Protein AF-0000000078352228 (afdb_homodimer)

Solvent-accessible surface area (backbone atoms only — not comparable to full-atom values): 59252 Å² total; per-residue (Å²): 144,73,90,80,79,84,71,87,88,82,87,81,81,85,80,78,84,80,74,77,79,79,71,90,70,93,78,74,88,78,76,78,83,80,66,84,72,76,69,76,79,56,83,70,66,79,89,75,86,88,77,87,68,80,85,83,71,94,67,84,67,90,64,81,85,84,82,78,72,89,81,86,88,83,91,82,80,86,90,84,90,88,94,83,94,86,93,81,93,85,92,87,85,95,84,91,89,90,79,87,77,82,84,80,80,73,77,86,86,85,82,78,81,79,76,73,74,78,68,79,72,72,78,70,61,88,46,54,85,38,64,42,38,30,38,34,35,43,41,26,62,90,46,37,73,78,40,37,46,61,45,51,46,38,74,44,51,60,42,78,46,60,48,38,35,18,53,42,54,95,49,58,52,57,86,41,62,31,39,50,40,38,71,62,49,34,58,76,66,76,39,80,58,90,53,48,70,69,71,63,44,69,80,67,74,73,73,75,81,69,59,60,74,67,74,90,59,95,41,59,72,84,58,76,83,37,67,39,52,67,44,40,38,58,36,43,61,47,41,52,42,54,48,42,72,74,46,71,82,31,39,35,40,36,41,32,29,46,34,40,45,57,38,62,70,49,44,48,62,70,46,63,86,55,59,37,81,42,66,39,36,37,26,29,77,41,75,54,60,75,40,96,84,15,80,41,81,72,72,42,73,54,19,33,40,43,52,28,21,34,38,27,17,36,37,31,48,54,56,39,53,75,49,36,68,61,38,55,62,74,39,64,81,36,85,39,18,33,52,40,46,31,53,44,31,43,78,70,74,40,64,68,40,57,89,68,34,40,27,72,50,38,75,47,82,76,31,63,47,62,60,57,24,65,40,50,48,32,22,31,3,37,33,40,71,69,51,46,44,50,50,43,53,49,48,56,58,42,49,73,71,73,47,81,67,25,41,24,60,53,35,60,78,55,46,48,81,52,49,64,69,36,76,37,20,36,41,71,61,56,61,79,49,70,49,81,35,91,48,62,66,53,46,53,57,54,32,72,73,34,68,65,27,25,20,38,31,27,43,95,50,29,26,34,37,10,42,24,39,42,39,71,36,83,32,84,75,21,31,16,27,33,43,53,86,39,53,50,58,66,86,124,144,78,82,90,77,96,80,92,86,84,90,84,73,87,81,76,88,78,88,75,94,77,84,91,81,91,92,84,91,94,83,89,93,93,83,96,89,86,91,98,97,86,96,96,92,88,99,87,100,86,91,94,76,94,81,84,85,92,71,90,68,87,78,80,76,87,81,81,68,82,71,85,84,82,89,84,88,77,84,90,81,88,79,85,87,78,89,80,83,91,79,90,81,84,81,90,84,87,76,86,78,78,77,76,83,76,75,80,79,73,82,75,79,76,78,73,72,75,70,77,70,70,77,70,62,89,48,53,85,39,65,42,37,30,38,32,36,44,42,24,62,90,46,37,71,76,42,38,45,60,46,50,44,38,74,44,51,59,42,78,46,62,50,38,35,19,52,42,55,94,48,56,52,56,85,42,62,31,40,50,39,38,73,62,50,35,58,75,67,76,39,81,58,90,52,48,68,69,69,62,42,66,81,66,73,73,74,72,82,69,57,60,76,68,74,90,59,96,40,57,72,84,59,74,84,37,67,39,53,67,43,41,36,58,35,44,62,47,42,53,42,53,48,41,71,74,45,71,82,31,38,35,39,35,40,32,29,46,32,41,46,59,38,60,70,48,44,50,60,70,47,65,87,55,59,35,80,43,66,38,37,36,26,28,74,41,74,53,59,76,41,96,84,16,80,41,82,73,71,43,73,52,19,33,40,43,52,28,21,34,38,26,16,36,37,30,47,53,56,40,54,75,48,37,68,62,38,54,62,73,39,63,80,36,86,37,19,33,52,43,47,31,54,46,29,43,77,71,73,40,62,66,41,59,88,69,33,40,28,73,49,40,74,47,84,76,29,62,47,63,61,58,23,63,40,49,50,31,22,31,3,38,34,39,72,70,51,46,46,49,51,45,52,51,48,57,59,42,48,73,72,74,46,80,69,26,40,22,59,52,35,59,78,54,46,49,81,51,49,65,69,35,75,37,19,35,40,71,63,56,62,79,50,70,48,82,35,91,48,61,66,54,45,53,55,55,32,74,74,34,68,64,26,24,22,38,30,27,42,93,50,28,27,37,37,11,42,25,39,42,40,70,36,84,32,84,74,20,32,16,28,33,41,55,87,38,54,50,58,70,86,125

Organism: Batrachochytrium dendrobatidis (strain JEL423) (NCBI:txid403673)

Sequence (984 aa):
MAQLTLHPPASHAKTTNTYHLVIAALSSARYRAFFLIVICCTILLLVSLNNISGPTLATDFYDRNSQTPISDPSTHGYPPNRFGWKSKLPQSKAGGNSNLNDPSVQTNLDSLENDADMAGHSQSDPNSRFDKIAVVIKTGRDVALTRTPIQLLTFVEPIKNAIIIAEAGGVNVGRYDVVDVYTGLYKSLNESDPLEALLQAPKQATPAKNTKPAAQSDSVVPDQNSLGWKADAHKNLPGFRALYNKFPNAEWFVMLDDDTYMFFDNLLNMVSDLDPEKPYYIGARNMFIGCDGVKKWGDGPAFGHGGSGIVLSRAAIRTMVSNLDACIVRYKTCWAGDVRTALCLRDQNILLKDPKGFHISPPNDAFWFPKETCLRPITFHHLLVNQIQKLSDMERRVKQTGQPVRMSDVFQDWGSDIPETILDTDMAGDDFTNFDADSPSDCISRCKEISTCVAYTFASQKCWLKKGIPIRKPRAGFISGVISHNYQCRMQMAQLTLHPPASHAKTTNTYHLVIAALSSARYRAFFLIVICCTILLLVSLNNISGPTLATDFYDRNSQTPISDPSTHGYPPNRFGWKSKLPQSKAGGNSNLNDPSVQTNLDSLENDADMAGHSQSDPNSRFDKIAVVIKTGRDVALTRTPIQLLTFVEPIKNAIIIAEAGGVNVGRYDVVDVYTGLYKSLNESDPLEALLQAPKQATPAKNTKPAAQSDSVVPDQNSLGWKADAHKNLPGFRALYNKFPNAEWFVMLDDDTYMFFDNLLNMVSDLDPEKPYYIGARNMFIGCDGVKKWGDGPAFGHGGSGIVLSRAAIRTMVSNLDACIVRYKTCWAGDVRTALCLRDQNILLKDPKGFHISPPNDAFWFPKETCLRPITFHHLLVNQIQKLSDMERRVKQTGQPVRMSDVFQDWGSDIPETILDTDMAGDDFTNFDADSPSDCISRCKEISTCVAYTFASQKCWLKKGIPIRKPRAGFISGVISHNYQCRMQ

pLDDT: mean 73.27, std 34.24, range [13.42, 98.94]

Nearest PDB structures (foldseek):
  6wmo-assembly1_B  TM=6.261E-01  e=1.000E-08  Homo sapiens
  8tic-assembly1_A  TM=6.268E-01  e=8.332E-09  Homo sapiens
  7qot-assembly2_B  TM=8.803E-01  e=2.331E-04  Homo sapiens
  6o1g-assembly1_A  TM=8.937E-01  e=6.181E-04  Homo sapiens
  1hky-assembly1_A  TM=7.034E-01  e=1.742E-03  Eimeria tenella

Foldseek 3Di:
DDDDDDDDDDDDDPPDDCCVDDDDDDDDDPDDPPPPPDDPVDDVDDDPDDDDDDDDDDPDDPDDDDDPDDDDDDDDDDDDYDDDDDDDDDYDDDDDDDDDDDDDPPVDDDDPPPPVPPPVPPVPDPLVLQAQEAEEEEEEPVCCQPQQQLVCVFPCVSHPRYAYEFCDFDDAHVVHGHHNQNVCLQVVLVHDRPCVVVVPPPPPPDPPPPPPPPDPDQFADDDCPDPRNQCQLLCQLSVLVVSCVSPVRHFKYKYEYSFKAFDVVVVCVVCVPPGLLDWAKEADWDWDADFPPRHDTPPDATFHDRNLMIMIGSNQSVQLSVCSSVLCVRGVPPRHNRVSVQVSSVVVVHGYDYPDQRAAAQLALQDWQDLQLQAQHGMHGRHDSVSSVQVSVLQVVVVVVVDGDTSLSVCVSHPLPWFQKDAQKDFDDQFPDKDFADDSVVLSVVQVVDLQFFKWKDAPRMITTHNIGGRIDGHHRMMMTTNSVSSHDDPD/DDDDDDDDDDDDDDDDDDDDDDYDDDDDDDDDDDDDDDDDDDDYDDDDDDDDDDDDDDDDDPDDDDDDDPDDDDDDDDDDDDDDDDDDDDDDDDDDDDDPDPDDPPPDPPDPPPPPPVPVPPVPDPLVLQAQEAEEEEEEPVCCQPQQQLVCVFPCVSHPRYAYEFCDFDDAHVVHGHHNQNVCLQVVLVHDRPCVVVVPPPPPPDPPPPPPPPDPDQFADDDCPDPRNQCQLLCQLSRLVVSCVSPVRHFKYKYEYSFKAFDVVVVCVVCVPPGLLDWAKEADWDWDADFPPRHDTPPDATWHDRNLMIMIGSNQSVQLSVCRSVLCVRGVPPRHNRVSVQVSSVVVVHGYDYPDQRAAAQLALQDKQDLQLQAQHGMHGRHDSVSSVQVSVLQVVVVVVVDGDTSLSVCVSHPLPWFQKDAQKDFDDQFPDKDFADDSVVQSVVQVVDLQFFKWKDAPRMITTHNIGGRIDGHHRMMMTTNSVSSHDDPD

Radius of gyration: 44.5 Å; Cα contacts (8 Å, |Δi|>4): 1568; chains: 2; bounding box: 189×116×134 Å

Structure (mmCIF, N/CA/C/O backbone):
data_AF-0000000078352228-model_v1
#
loop_
_entity.id
_entity.type
_entity.pdbx_description
1 polymer 'N-acetylgalactosaminide beta-1,3-galactosyltransferase'
#
loop_
_atom_site.group_PDB
_atom_site.id
_atom_site.type_symbol
_atom_site.label_atom_id
_atom_site.label_alt_id
_atom_site.label_comp_id
_atom_site.label_asym_id
_atom_site.label_entity_id
_atom_site.label_seq_id
_atom_site.pdbx_PDB_ins_code
_atom_site.Cartn_x
_atom_site.Cartn_y
_atom_site.Cartn_z
_atom_site.occupancy
_atom_site.B_iso_or_equiv
_atom_site.auth_seq_id
_atom_site.auth_comp_id
_atom_site.auth_asym_id
_atom_site.auth_atom_id
_atom_site.pdbx_PDB_model_num
ATOM 1 N N . MET A 1 1 ? -101.25 31.516 -5.898 1 15.84 1 MET A N 1
ATOM 2 C CA . MET A 1 1 ? -101.688 30.516 -4.91 1 15.84 1 MET A CA 1
ATOM 3 C C . MET A 1 1 ? -100.562 29.578 -4.574 1 15.84 1 MET A C 1
ATOM 5 O O . MET A 1 1 ? -99.562 29.531 -5.289 1 15.84 1 MET A O 1
ATOM 9 N N . ALA A 1 2 ? -100.75 28.359 -3.768 1 15.38 2 ALA A N 1
ATOM 10 C CA . ALA A 1 2 ? -100.875 27.656 -2.486 1 15.38 2 ALA A CA 1
ATOM 11 C C . ALA A 1 2 ? -100.125 26.328 -2.521 1 15.38 2 ALA A C 1
ATOM 13 O O . ALA A 1 2 ? -99.812 25.75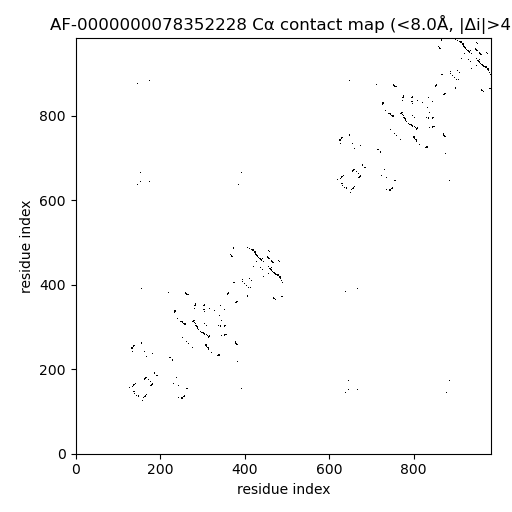 -1.474 1 15.38 2 ALA A O 1
ATOM 14 N N . GLN A 1 3 ? -99.875 25.938 -3.637 1 17.94 3 GLN A N 1
ATOM 15 C CA . GLN A 1 3 ? -100.125 24.516 -3.482 1 17.94 3 GLN A CA 1
ATOM 16 C C . GLN A 1 3 ? -99.062 23.891 -2.531 1 17.94 3 GLN A C 1
ATOM 18 O O . GLN A 1 3 ? -97.875 24.266 -2.551 1 17.94 3 GLN A O 1
ATOM 23 N N . LEU A 1 4 ? -99.438 23.016 -1.727 1 18.08 4 LEU A N 1
ATOM 24 C CA . LEU A 1 4 ? -99.5 22.297 -0.461 1 18.08 4 LEU A CA 1
ATOM 25 C C . LEU A 1 4 ? -98.375 21.25 -0.378 1 18.08 4 LEU A C 1
ATOM 27 O O . LEU A 1 4 ? -98.062 20.609 -1.381 1 18.08 4 LEU A O 1
ATOM 31 N N . THR A 1 5 ? -97.688 21.094 0.777 1 19.09 5 THR A N 1
ATOM 32 C CA . THR A 1 5 ? -96.562 20.641 1.662 1 19.09 5 THR A CA 1
ATOM 33 C C . THR A 1 5 ? -96.75 19.156 2.002 1 19.09 5 THR A C 1
ATOM 35 O O . THR A 1 5 ? -96.125 18.656 2.938 1 19.09 5 THR A O 1
ATOM 38 N N . LEU A 1 6 ? -97.25 18.547 1.123 1 17.47 6 LEU A N 1
ATOM 39 C CA . LEU A 1 6 ? -97.75 17.281 1.658 1 17.47 6 LEU A CA 1
ATOM 40 C C . LEU A 1 6 ? -96.625 16.5 2.344 1 17.47 6 LEU A C 1
ATOM 42 O O . LEU A 1 6 ? -95.5 16.516 1.876 1 17.47 6 LEU A O 1
ATOM 46 N N . HIS A 1 7 ? -96.688 15.719 3.539 1 16.86 7 HIS A N 1
ATOM 47 C CA . HIS A 1 7 ? -96.375 15.391 4.93 1 16.86 7 HIS A CA 1
ATOM 48 C C . HIS A 1 7 ? -95.75 14.016 5.051 1 16.86 7 HIS A C 1
ATOM 50 O O . HIS A 1 7 ? -95.188 13.68 6.094 1 16.86 7 HIS A O 1
ATOM 56 N N . PRO A 1 8 ? -95.75 13.086 4.207 1 19.64 8 PRO A N 1
ATOM 57 C CA . PRO A 1 8 ? -96.188 11.867 4.887 1 19.64 8 PRO A CA 1
ATOM 58 C C . PRO A 1 8 ? -95.125 11.305 5.844 1 19.64 8 PRO A C 1
ATOM 60 O O . PRO A 1 8 ? -93.938 11.609 5.715 1 19.64 8 PRO A O 1
ATOM 63 N N . PRO A 1 9 ? -95.312 10.336 6.836 1 18.19 9 PRO A N 1
ATOM 64 C CA . PRO A 1 9 ? -95.25 9.938 8.242 1 18.19 9 PRO A CA 1
ATOM 65 C C . PRO A 1 9 ? -94 9.172 8.586 1 18.19 9 PRO A C 1
ATOM 67 O O . PRO A 1 9 ? -93.188 8.875 7.691 1 18.19 9 PRO A O 1
ATOM 70 N N . ALA A 1 10 ? -94 7.875 9.234 1 16.91 10 ALA A N 1
ATOM 71 C CA . ALA A 1 10 ? -93.875 7.246 10.539 1 16.91 10 ALA A CA 1
ATOM 72 C C . ALA A 1 10 ? -92.688 6.27 10.555 1 16.91 10 ALA A C 1
ATOM 74 O O . ALA A 1 10 ? -92.312 5.746 11.609 1 16.91 10 ALA A O 1
ATOM 75 N N . SER A 1 11 ? -92.062 5.809 9.547 1 16.61 11 SER A N 1
ATOM 76 C CA . SER A 1 11 ? -91.688 4.41 9.523 1 16.61 11 SER A CA 1
ATOM 77 C C . SER A 1 11 ? -90.5 4.18 10.445 1 16.61 11 SER A C 1
ATOM 79 O O . SER A 1 11 ? -89.562 5.031 10.547 1 16.61 11 SER A O 1
ATOM 81 N N . HIS A 1 12 ? -90.25 3.068 11.117 1 18.12 12 HIS A N 1
ATOM 82 C CA . HIS A 1 12 ? -89.938 2.332 12.336 1 18.12 12 HIS A CA 1
ATOM 83 C C . HIS A 1 12 ? -88.438 2.01 12.398 1 18.12 12 HIS A C 1
ATOM 85 O O . HIS A 1 12 ? -87.75 1.928 11.367 1 18.12 12 HIS A O 1
ATOM 91 N N . ALA A 1 13 ? -87.688 1.823 13.562 1 17.05 13 ALA A N 1
ATOM 92 C CA . ALA A 1 13 ? -86.562 2.004 14.422 1 17.05 13 ALA A CA 1
ATOM 93 C C . ALA A 1 13 ? -85.562 0.815 14.32 1 17.05 13 ALA A C 1
ATOM 95 O O . ALA A 1 13 ? -85.812 -0.24 14.906 1 17.05 13 ALA A O 1
ATOM 96 N N . LYS A 1 14 ? -85.25 0.282 13.273 1 17.45 14 LYS A N 1
ATOM 97 C CA . LYS A 1 14 ? -84.562 -1.027 13.227 1 17.45 14 LYS A CA 1
ATOM 98 C C . LYS A 1 14 ? -83.188 -0.982 13.875 1 17.45 14 LYS A C 1
ATOM 100 O O . LYS A 1 14 ? -82.188 -0.948 13.18 1 17.45 14 LYS A O 1
ATOM 105 N N . THR A 1 15 ? -82.875 -0.214 14.969 1 17.16 15 THR A N 1
ATOM 106 C CA . THR A 1 15 ? -81.812 0.065 15.891 1 17.16 15 THR A CA 1
ATOM 107 C C . THR A 1 15 ? -81.375 -1.213 16.594 1 17.16 15 THR A C 1
ATOM 109 O O . THR A 1 15 ? -81.938 -1.659 17.547 1 17.16 15 THR A O 1
ATOM 112 N N . THR A 1 16 ? -80.875 -2.193 15.914 1 18.7 16 THR A N 1
ATOM 113 C CA . THR A 1 16 ? -80.375 -3.527 16.25 1 18.7 16 THR A CA 1
ATOM 114 C C . THR A 1 16 ? -79.25 -3.449 17.266 1 18.7 16 THR A C 1
ATOM 116 O O . THR A 1 16 ? -78.438 -2.518 17.234 1 18.7 16 THR A O 1
ATOM 119 N N . ASN A 1 17 ? -79.188 -4.371 18.203 1 16.89 17 ASN A N 1
ATOM 120 C CA . ASN A 1 17 ? -78.75 -4.801 19.516 1 16.89 17 ASN A CA 1
ATOM 121 C C . ASN A 1 17 ? -77.25 -5.223 19.5 1 16.89 17 ASN A C 1
ATOM 123 O O . ASN A 1 17 ? -76.875 -6.188 18.812 1 16.89 17 ASN A O 1
ATOM 127 N N . THR A 1 18 ? -76.25 -4.363 19.562 1 18.31 18 THR A N 1
ATOM 128 C CA . THR A 1 18 ? -74.875 -4.34 19.969 1 18.31 18 THR A CA 1
ATOM 129 C C . THR A 1 18 ? -74.625 -5.082 21.281 1 18.31 18 THR A C 1
ATOM 131 O O . THR A 1 18 ? -74.938 -4.539 22.359 1 18.31 18 THR A O 1
ATOM 134 N N . TYR A 1 19 ? -75.062 -6.293 21.328 1 16.89 19 TYR A N 1
ATOM 135 C CA . TYR A 1 19 ? -74.688 -7.043 22.531 1 16.89 19 TYR A CA 1
ATOM 136 C C . TYR A 1 19 ? -73.188 -7.113 22.719 1 16.89 19 TYR A C 1
ATOM 138 O O . TYR A 1 19 ? -72.5 -7.871 22.031 1 16.89 19 TYR A O 1
ATOM 146 N N . HIS A 1 20 ? -72.438 -6.039 22.484 1 18.97 20 HIS A N 1
ATOM 147 C CA . HIS A 1 20 ? -71 -6.055 22.797 1 18.97 20 HIS A CA 1
ATOM 148 C C . HIS A 1 20 ? -70.75 -6.637 24.188 1 18.97 20 HIS A C 1
ATOM 150 O O . HIS A 1 20 ? -71.062 -5.984 25.203 1 18.97 20 HIS A O 1
ATOM 156 N N . LEU A 1 21 ? -71 -7.742 24.281 1 16.19 21 LEU A N 1
ATOM 157 C CA . LEU A 1 21 ? -70.875 -8.68 25.391 1 16.19 21 LEU A CA 1
ATOM 158 C C . LEU A 1 21 ? -69.562 -8.461 26.109 1 16.19 21 LEU A C 1
ATOM 160 O O . LEU A 1 21 ? -68.5 -8.328 25.469 1 16.19 21 LEU A O 1
ATOM 164 N N . VAL A 1 22 ? -69.562 -8.141 27.422 1 17.2 22 VAL A N 1
ATOM 165 C CA . VAL A 1 22 ? -68.938 -7.938 28.719 1 17.2 22 VAL A CA 1
ATOM 166 C C . VAL A 1 22 ? -67.75 -8.898 28.859 1 17.2 22 VAL A C 1
ATOM 168 O O . VAL A 1 22 ? -66.625 -8.477 29.125 1 17.2 22 VAL A O 1
ATOM 171 N N . ILE A 1 23 ? -68 -9.945 29.578 1 15.53 23 ILE A N 1
ATOM 172 C CA . ILE A 1 23 ? -67.5 -10.234 30.922 1 15.53 23 ILE A CA 1
ATOM 173 C C . ILE A 1 23 ? -66.25 -11.062 30.812 1 15.53 23 ILE A C 1
ATOM 175 O O . ILE A 1 23 ? -65.375 -10.992 31.688 1 15.53 23 ILE A O 1
ATOM 179 N N . ALA A 1 24 ? -66.062 -11.891 29.781 1 16.27 24 ALA A N 1
ATOM 180 C CA . ALA A 1 24 ? -65.812 -13.172 30.453 1 16.27 24 ALA A CA 1
ATOM 181 C C . ALA A 1 24 ? -64.5 -13.148 31.234 1 16.27 24 ALA A C 1
ATOM 183 O O . ALA A 1 24 ? -63.5 -12.594 30.766 1 16.27 24 ALA A O 1
ATOM 184 N N . ALA A 1 25 ? -64.438 -13.742 32.406 1 16.45 25 ALA A N 1
ATOM 185 C CA . ALA A 1 25 ? -64 -14.062 33.75 1 16.45 25 ALA A CA 1
ATOM 186 C C . ALA A 1 25 ? -62.625 -14.727 33.719 1 16.45 25 ALA A C 1
ATOM 188 O O . ALA A 1 25 ? -61.781 -14.492 34.594 1 16.45 25 ALA A O 1
ATOM 189 N N . LEU A 1 26 ? -62.531 -15.844 32.938 1 18.03 26 LEU A N 1
ATOM 190 C CA . LEU A 1 26 ? -62.125 -16.953 33.781 1 18.03 26 LEU A CA 1
ATOM 191 C C . LEU A 1 26 ? -60.688 -16.75 34.312 1 18.03 26 LEU A C 1
ATOM 193 O O . LEU A 1 26 ? -59.875 -16.109 33.625 1 18.03 26 LEU A O 1
ATOM 197 N N . SER A 1 27 ? -60.344 -17.172 35.469 1 16.23 27 SER A N 1
ATOM 198 C CA . SER A 1 27 ? -59.75 -17.438 36.781 1 16.23 27 SER A CA 1
ATOM 199 C C . SER A 1 27 ? -58.312 -17.984 36.625 1 16.23 27 SER A C 1
ATOM 201 O O . SER A 1 27 ? -57.375 -17.469 37.219 1 16.23 27 SER A O 1
ATOM 203 N N . SER A 1 28 ? -58.219 -19.25 36.531 1 16.23 28 SER A N 1
ATOM 204 C CA . SER A 1 28 ? -57.562 -20.094 37.531 1 16.23 28 SER A CA 1
ATOM 205 C C . SER A 1 28 ? -56.062 -20.156 37.312 1 16.23 28 SER A C 1
ATOM 207 O O . SER A 1 28 ? -55.281 -19.938 38.219 1 16.23 28 SER A O 1
ATOM 209 N N . ALA A 1 29 ? -55.562 -20.953 36.344 1 17.22 29 ALA A N 1
ATOM 210 C CA . ALA A 1 29 ? -54.688 -22.062 36.75 1 17.22 29 ALA A CA 1
ATOM 211 C C . ALA A 1 29 ? -53.25 -21.641 36.844 1 17.22 29 ALA A C 1
ATOM 213 O O . ALA A 1 29 ? -52.688 -21.062 35.906 1 17.22 29 ALA A O 1
ATOM 214 N N . ARG A 1 30 ? -52.656 -21.234 38.031 1 18.92 30 ARG A N 1
ATOM 215 C CA . ARG A 1 30 ? -51.5 -21.234 38.938 1 18.92 30 ARG A CA 1
ATOM 216 C C . ARG A 1 30 ? -50.5 -22.281 38.531 1 18.92 30 ARG A C 1
ATOM 218 O O . ARG A 1 30 ? -50.438 -23.359 39.125 1 18.92 30 ARG A O 1
ATOM 225 N N . TYR A 1 31 ? -50.469 -22.594 37.281 1 17.95 31 TYR A N 1
ATOM 226 C CA . TYR A 1 31 ? -49.781 -23.844 36.969 1 17.95 31 TYR A CA 1
ATOM 227 C C . TYR A 1 31 ? -48.375 -23.844 37.594 1 17.95 31 TYR A C 1
ATOM 229 O O . TYR A 1 31 ? -47.719 -22.812 37.625 1 17.95 31 TYR A O 1
ATOM 237 N N . ARG A 1 32 ? -47.969 -25 38.188 1 17.48 32 ARG A N 1
ATOM 238 C CA . ARG A 1 32 ? -47.062 -25.781 39 1 17.48 32 ARG A CA 1
ATOM 239 C C . ARG A 1 32 ? -45.625 -25.625 38.562 1 17.48 32 ARG A C 1
ATOM 241 O O . ARG A 1 32 ? -45.344 -25.391 37.375 1 17.48 32 ARG A O 1
ATOM 248 N N . ALA A 1 33 ? -44.656 -25.188 39.469 1 19.22 33 ALA A N 1
ATOM 249 C CA . ALA A 1 33 ? -43.312 -25.25 40.031 1 19.22 33 ALA A CA 1
ATOM 250 C C . ALA A 1 33 ? -42.594 -26.547 39.625 1 19.22 33 ALA A C 1
ATOM 252 O O . ALA A 1 33 ? -42.875 -27.609 40.188 1 19.22 33 ALA A O 1
ATOM 253 N N . PHE A 1 34 ? -42.562 -26.766 38.312 1 18.56 34 PHE A N 1
ATOM 254 C CA . PHE A 1 34 ? -42.094 -28.047 37.781 1 18.56 34 PHE A CA 1
ATOM 255 C C . PHE A 1 34 ? -40.719 -28.375 38.344 1 18.56 34 PHE A C 1
ATOM 257 O O . PHE A 1 34 ? -39.719 -27.703 38.031 1 18.56 34 PHE A O 1
ATOM 264 N N . PHE A 1 35 ? -40.562 -28.844 39.625 1 18.45 35 PHE A N 1
ATOM 265 C CA . PHE A 1 35 ? -39.5 -29.422 40.438 1 18.45 35 PHE A CA 1
ATOM 266 C C . PHE A 1 35 ? -38.75 -30.5 39.625 1 18.45 35 PHE A C 1
ATOM 268 O O . PHE A 1 35 ? -37.75 -31.047 40.125 1 18.45 35 PHE A O 1
ATOM 275 N N . LEU A 1 36 ? -39.312 -30.984 38.531 1 17.7 36 LEU A N 1
ATOM 276 C CA . LEU A 1 36 ? -38.875 -32.375 38.438 1 17.7 36 LEU A CA 1
ATOM 277 C C . LEU A 1 36 ? -37.344 -32.469 38.531 1 17.7 36 LEU A C 1
ATOM 279 O O . LEU A 1 36 ? -36.656 -31.766 37.781 1 17.7 36 LEU A O 1
ATOM 283 N N . ILE A 1 37 ? -36.719 -33.062 39.625 1 19.19 37 ILE A N 1
ATOM 284 C CA . ILE A 1 37 ? -35.562 -33.719 40.25 1 19.19 37 ILE A CA 1
ATOM 285 C C . ILE A 1 37 ? -34.906 -34.656 39.25 1 19.19 37 ILE A C 1
ATOM 287 O O . ILE A 1 37 ? -33.812 -35.156 39.5 1 19.19 37 ILE A O 1
ATOM 291 N N . VAL A 1 38 ? -35.531 -34.906 38.062 1 17.73 38 VAL A N 1
ATOM 292 C CA . VAL A 1 38 ? -35.25 -36.312 37.75 1 17.73 38 VAL A CA 1
ATOM 293 C C . VAL A 1 38 ? -33.75 -36.562 37.875 1 17.73 38 VAL A C 1
ATOM 295 O O . VAL A 1 38 ? -32.938 -35.688 37.625 1 17.73 38 VAL A O 1
ATOM 298 N N . ILE A 1 39 ? -33.406 -37.844 38.062 1 18.23 39 ILE A N 1
ATOM 299 C CA . ILE A 1 39 ? -32.438 -38.875 38.406 1 18.23 39 ILE A CA 1
ATOM 300 C C . ILE A 1 39 ? -31.312 -38.875 37.375 1 18.23 39 ILE A C 1
ATOM 302 O O . ILE A 1 39 ? -30.156 -39.188 37.688 1 18.23 39 ILE A O 1
ATOM 306 N N . CYS A 1 40 ? -31.5 -38.312 36.156 1 17.25 40 CYS A N 1
ATOM 307 C CA . CYS A 1 40 ? -31.078 -39.344 35.219 1 17.25 40 CYS A CA 1
ATOM 308 C C . CYS A 1 40 ? -29.578 -39.562 35.281 1 17.25 40 CYS A C 1
ATOM 310 O O . CYS A 1 40 ? -28.969 -40.062 34.344 1 17.25 40 CYS A O 1
ATOM 312 N N . CYS A 1 41 ? -28.844 -38.75 36.031 1 18.7 41 CYS A N 1
ATOM 313 C CA . CYS A 1 41 ? -27.438 -39.094 35.812 1 18.7 41 CYS A CA 1
ATOM 314 C C . CYS A 1 41 ? -27.203 -40.562 36.156 1 18.7 41 CYS A C 1
ATOM 316 O O . CYS A 1 41 ? -26.125 -40.938 36.625 1 18.7 41 CYS A O 1
ATOM 318 N N . THR A 1 42 ? -28.188 -41.375 36.281 1 16.28 42 THR A N 1
ATOM 319 C CA . THR A 1 42 ? -27.844 -42.688 36.812 1 16.28 42 THR A CA 1
ATOM 320 C C . THR A 1 42 ? -26.578 -43.25 36.156 1 16.28 42 THR A C 1
ATOM 322 O O . THR A 1 42 ? -25.688 -43.75 36.812 1 16.28 42 THR A O 1
ATOM 325 N N . ILE A 1 43 ? -26.609 -43.812 34.875 1 17.17 43 ILE A N 1
ATOM 326 C CA . ILE A 1 43 ? -26.25 -45.25 34.812 1 17.17 43 ILE A CA 1
ATOM 327 C C . ILE A 1 43 ? -24.734 -45.375 34.875 1 17.17 43 ILE A C 1
ATOM 329 O O . ILE A 1 43 ? -24.031 -45.125 33.875 1 17.17 43 ILE A O 1
ATOM 333 N N . LEU A 1 44 ? -23.812 -44.719 35.562 1 17.2 44 LEU A N 1
ATOM 334 C CA . LEU A 1 44 ? -22.641 -45.562 35.781 1 17.2 44 LEU A CA 1
ATOM 335 C C . LEU A 1 44 ? -23.047 -46.906 36.344 1 17.2 44 LEU A C 1
ATOM 337 O O . LEU A 1 44 ? -22.188 -47.688 36.781 1 17.2 44 LEU A O 1
ATOM 341 N N . LEU A 1 45 ? -24.188 -47.219 36.875 1 15.48 45 LEU A N 1
ATOM 342 C CA . LEU A 1 45 ? -23.797 -48.469 37.469 1 15.48 45 LEU A CA 1
ATOM 343 C C . LEU A 1 45 ? -23.281 -49.469 36.438 1 15.48 45 LEU A C 1
ATOM 345 O O . LEU A 1 45 ? -22.266 -50.125 36.656 1 15.48 45 LEU A O 1
ATOM 349 N N . LEU A 1 46 ? -24.188 -50.125 35.656 1 15.42 46 LEU A N 1
ATOM 350 C CA . LEU A 1 46 ? -24.141 -51.562 35.875 1 15.42 46 LEU A CA 1
ATOM 351 C C . LEU A 1 46 ? -22.938 -52.188 35.188 1 15.42 46 LEU A C 1
ATOM 353 O O . LEU A 1 46 ? -22.172 -52.906 35.781 1 15.42 46 LEU A O 1
ATOM 357 N N . VAL A 1 47 ? -23.25 -52.781 33.875 1 16.5 47 VAL A N 1
ATOM 358 C CA . VAL A 1 47 ? -23.094 -54.219 33.594 1 16.5 47 VAL A CA 1
ATOM 359 C C . VAL A 1 47 ? -21.641 -54.5 33.25 1 16.5 47 VAL A C 1
ATOM 361 O O . VAL A 1 47 ? -20.953 -53.688 32.656 1 16.5 47 VAL A O 1
ATOM 364 N N . SER A 1 48 ? -21.078 -55.844 33.656 1 16.08 48 SER A N 1
ATOM 365 C CA . SER A 1 48 ? -20.438 -57.156 33.562 1 16.08 48 SER A CA 1
ATOM 366 C C . SER A 1 48 ? -20.484 -57.688 32.156 1 16.08 48 SER A C 1
ATOM 368 O O . SER A 1 48 ? -20.125 -58.844 31.922 1 16.08 48 SER A O 1
ATOM 370 N N . LEU A 1 49 ? -21.391 -57.25 31.203 1 16.42 49 LEU A N 1
ATOM 371 C CA . LEU A 1 49 ? -21.594 -58.5 30.438 1 16.42 49 LEU A CA 1
ATOM 372 C C . LEU A 1 49 ? -20.266 -59.094 29.969 1 16.42 49 LEU A C 1
ATOM 374 O O . LEU A 1 49 ? -19.297 -58.344 29.75 1 16.42 49 LEU A O 1
ATOM 378 N N . ASN A 1 50 ? -20.234 -60.531 29.734 1 16.59 50 ASN A N 1
ATOM 379 C CA . ASN A 1 50 ? -19.75 -61.844 29.328 1 16.59 50 ASN A CA 1
ATOM 380 C C . ASN A 1 50 ? -19.078 -61.781 27.969 1 16.59 50 ASN A C 1
ATOM 382 O O . ASN A 1 50 ? -19.219 -60.812 27.234 1 16.59 50 ASN A O 1
ATOM 386 N N . ASN A 1 51 ? -19.281 -62.938 27.219 1 16.11 51 ASN A N 1
ATOM 387 C CA . ASN A 1 51 ? -18.703 -64.125 26.625 1 16.11 51 ASN A CA 1
ATOM 388 C C . ASN A 1 51 ? -18.578 -64 25.109 1 16.11 51 ASN A C 1
ATOM 390 O O . ASN A 1 51 ? -17.734 -64.688 24.5 1 16.11 51 ASN A O 1
ATOM 394 N N . ILE A 1 52 ? -19.734 -63.781 24.375 1 17.2 52 ILE A N 1
ATOM 395 C CA . ILE A 1 52 ? -19.922 -64.875 23.453 1 17.2 52 ILE A CA 1
ATOM 396 C C . ILE A 1 52 ? -18.953 -64.75 22.281 1 17.2 52 ILE A C 1
ATOM 398 O O . ILE A 1 52 ? -18.609 -63.656 21.844 1 17.2 52 ILE A O 1
ATOM 402 N N . SER A 1 53 ? -18.891 -65.875 21.516 1 15.43 53 SER A N 1
ATOM 403 C CA . SER A 1 53 ? -18.141 -66.812 20.75 1 15.43 53 SER A CA 1
ATOM 404 C C . SER A 1 53 ? -18.016 -66.438 19.297 1 15.43 53 SER A C 1
ATOM 406 O O . SER A 1 53 ? -17.281 -67.062 18.516 1 15.43 53 SER A O 1
ATOM 408 N N . GLY A 1 54 ? -18.984 -65.562 18.656 1 16.72 54 GLY A N 1
ATOM 409 C CA . GLY A 1 54 ? -19.188 -66.438 17.469 1 16.72 54 GLY A CA 1
ATOM 410 C C . GLY A 1 54 ? -17.906 -66.625 16.688 1 16.72 54 GLY A C 1
ATOM 411 O O . GLY A 1 54 ? -16.922 -65.938 16.875 1 16.72 54 GLY A O 1
ATOM 412 N N . PRO A 1 55 ? -18.047 -67.375 15.602 1 17.06 55 PRO A N 1
ATOM 413 C CA . PRO A 1 55 ? -17.203 -68.375 15 1 17.06 55 PRO A CA 1
ATOM 414 C C . PRO A 1 55 ? -15.891 -67.812 14.461 1 17.06 55 PRO A C 1
ATOM 416 O O . PRO A 1 55 ? -15.727 -66.625 14.367 1 17.06 55 PRO A O 1
ATOM 419 N N . THR A 1 56 ? -15.297 -68.625 13.625 1 15.59 56 THR A N 1
ATOM 420 C CA . THR A 1 56 ? -14.086 -69.438 13.359 1 15.59 56 THR A CA 1
ATOM 421 C C . THR A 1 56 ? -13.102 -68.562 12.523 1 15.59 56 THR A C 1
ATOM 423 O O . THR A 1 56 ? -11.906 -68.562 12.836 1 15.59 56 THR A O 1
ATOM 426 N N . LEU A 1 57 ? -13.523 -68.188 11.219 1 15.51 57 LEU A N 1
ATOM 427 C CA . LEU A 1 57 ? -12.844 -68.938 10.211 1 15.51 57 LEU A CA 1
ATOM 428 C C . LEU A 1 57 ? -11.453 -68.375 9.914 1 15.51 57 LEU A C 1
ATOM 430 O O . LEU A 1 57 ? -10.461 -69.125 9.953 1 15.51 57 LEU A O 1
ATOM 434 N N . ALA A 1 58 ? -11.18 -67.875 8.516 1 15.96 58 ALA A N 1
ATOM 435 C CA . ALA A 1 58 ? -10.047 -68.5 7.855 1 15.96 58 ALA A CA 1
ATOM 436 C C . ALA A 1 58 ? -8.727 -67.875 8.281 1 15.96 58 ALA A C 1
ATOM 438 O O . ALA A 1 58 ? -8.625 -66.625 8.352 1 15.96 58 ALA A O 1
ATOM 439 N N . THR A 1 59 ? -7.879 -68.625 9.039 1 15.16 59 THR A N 1
ATOM 440 C CA . THR A 1 59 ? -6.582 -68.875 9.641 1 15.16 59 THR A CA 1
ATOM 441 C C . THR A 1 59 ? -5.449 -68.562 8.688 1 15.16 59 THR A C 1
ATOM 443 O O . THR A 1 59 ? -4.277 -68.812 8.977 1 15.16 59 THR A O 1
ATOM 446 N N . ASP A 1 60 ? -5.641 -67.875 7.461 1 15.42 60 ASP A N 1
ATOM 447 C CA . ASP A 1 60 ? -4.531 -68.5 6.75 1 15.42 60 ASP A CA 1
ATOM 448 C C . ASP A 1 60 ? -3.205 -68.25 7.457 1 15.42 60 ASP A C 1
ATOM 450 O O . ASP A 1 60 ? -3.061 -67.25 8.156 1 15.42 60 ASP A O 1
ATOM 454 N N . PHE A 1 61 ? -2.146 -69.125 7.258 1 14.89 61 PHE A N 1
ATOM 455 C CA . PHE A 1 61 ? -0.962 -69.75 7.793 1 14.89 61 PHE A CA 1
ATOM 456 C C . PHE A 1 61 ? 0.246 -68.812 7.738 1 14.89 61 PHE A C 1
ATOM 458 O O . PHE A 1 61 ? 1.108 -68.875 8.617 1 14.89 61 PHE A O 1
ATOM 465 N N . TYR A 1 62 ? 0.464 -67.688 6.805 1 15.73 62 TYR A N 1
ATOM 466 C CA . TYR A 1 62 ? 1.776 -68.125 6.309 1 15.73 62 TYR A CA 1
ATOM 467 C C . TYR A 1 62 ? 2.844 -67.938 7.379 1 15.73 62 TYR A C 1
ATOM 469 O O . TYR A 1 62 ? 2.943 -66.875 7.988 1 15.73 62 TYR A O 1
ATOM 477 N N . ASP A 1 63 ? 3.414 -69 7.867 1 14.59 63 ASP A N 1
ATOM 478 C CA . ASP A 1 63 ? 4.441 -69.5 8.773 1 14.59 63 ASP A CA 1
ATOM 479 C C . ASP A 1 63 ? 5.812 -68.938 8.422 1 14.59 63 ASP A C 1
ATOM 481 O O . ASP A 1 63 ? 6.82 -69.312 9.016 1 14.59 63 ASP A O 1
ATOM 485 N N . ARG A 1 64 ? 6.086 -68.125 7.371 1 15.38 64 ARG A N 1
ATOM 486 C CA . ARG A 1 64 ? 7.352 -68.75 6.965 1 15.38 64 ARG A CA 1
ATOM 487 C C . ARG A 1 64 ? 8.367 -68.688 8.102 1 15.38 64 ARG A C 1
ATOM 489 O O . ARG A 1 64 ? 8.25 -67.875 9.023 1 15.38 64 ARG A O 1
ATOM 496 N N . ASN A 1 65 ? 9.43 -69.438 7.84 1 15.16 65 ASN A N 1
ATOM 497 C CA . ASN A 1 65 ? 10.531 -70.25 8.398 1 15.16 65 ASN A CA 1
ATOM 498 C C . ASN A 1 65 ? 11.523 -69.312 9.141 1 15.16 65 ASN A C 1
ATOM 500 O O . ASN A 1 65 ? 11.508 -68.125 8.984 1 15.16 65 ASN A O 1
ATOM 504 N N . SER A 1 66 ? 12.617 -69.938 9.297 1 15.59 66 SER A N 1
ATOM 505 C CA . SER A 1 66 ? 13.602 -70.312 10.328 1 15.59 66 SER A CA 1
ATOM 506 C C . SER A 1 66 ? 14.633 -69.188 10.477 1 15.59 66 SER A C 1
ATOM 508 O O . SER A 1 66 ? 14.844 -68.625 11.578 1 15.59 66 SER A O 1
ATOM 510 N N . GLN A 1 67 ? 15.773 -69.25 9.742 1 15.24 67 GLN A N 1
ATOM 511 C CA . GLN A 1 67 ? 17.094 -69.625 10.242 1 15.24 67 GLN A CA 1
ATOM 512 C C . GLN A 1 67 ? 17.969 -68.375 10.391 1 15.24 67 GLN A C 1
ATOM 514 O O . GLN A 1 67 ? 17.906 -67.438 9.57 1 15.24 67 GLN A O 1
ATOM 519 N N . THR A 1 68 ? 18.531 -68.125 11.5 1 16.77 68 THR A N 1
ATOM 520 C CA . THR A 1 68 ? 19.359 -67.062 12.016 1 16.77 68 THR A CA 1
ATOM 521 C C . THR A 1 68 ? 20.656 -66.938 11.211 1 16.77 68 THR A C 1
ATOM 523 O O . THR A 1 68 ? 21.359 -65.938 11.297 1 16.77 68 THR A O 1
ATOM 526 N N . PRO A 1 69 ? 21.125 -67.75 10.148 1 15.98 69 PRO A N 1
ATOM 527 C CA . PRO A 1 69 ? 22.469 -68.062 10.602 1 15.98 69 PRO A CA 1
ATOM 528 C C . PRO A 1 69 ? 23.438 -66.875 10.414 1 15.98 69 PRO A C 1
ATOM 530 O O . PRO A 1 69 ? 24.484 -66.812 11.062 1 15.98 69 PRO A O 1
ATOM 533 N N . ILE A 1 70 ? 23.266 -65.938 9.547 1 16 70 ILE A N 1
ATOM 534 C CA . ILE A 1 70 ? 24.484 -65.812 8.766 1 16 70 ILE A CA 1
ATOM 535 C C . ILE A 1 70 ? 25.609 -65.312 9.672 1 16 70 ILE A C 1
ATOM 537 O O . ILE A 1 70 ? 25.469 -64.375 10.422 1 16 70 ILE A O 1
ATOM 541 N N . SER A 1 71 ? 26.703 -66.062 9.508 1 15.43 71 SER A N 1
ATOM 542 C CA . SER A 1 71 ? 28.062 -66.375 9.977 1 15.43 71 SER A CA 1
ATOM 543 C C . SER A 1 71 ? 28.953 -65.125 9.781 1 15.43 71 SER A C 1
ATOM 545 O O . SER A 1 71 ? 29.562 -64.625 10.742 1 15.43 71 SER A O 1
ATOM 547 N N . ASP A 1 72 ? 30 -65.375 8.961 1 15.55 72 ASP A N 1
ATOM 548 C CA . ASP A 1 72 ? 31.453 -65.5 9.125 1 15.55 72 ASP A CA 1
ATOM 549 C C . ASP A 1 72 ? 32.125 -64.188 8.828 1 15.55 72 ASP A C 1
ATOM 551 O O . ASP A 1 72 ? 31.594 -63.344 8.086 1 15.55 72 ASP A O 1
ATOM 555 N N . PRO A 1 73 ? 33.438 -64.125 9.227 1 17.23 73 PRO A N 1
ATOM 556 C CA . PRO A 1 73 ? 34.5 -63.156 9.633 1 17.23 73 PRO A CA 1
ATOM 557 C C . PRO A 1 73 ? 35.062 -62.406 8.453 1 17.23 73 PRO A C 1
ATOM 559 O O . PRO A 1 73 ? 35.125 -61.156 8.477 1 17.23 73 PRO A O 1
ATOM 562 N N . SER A 1 74 ? 36.188 -63.031 7.812 1 15.53 74 SER A N 1
ATOM 563 C CA . SER A 1 74 ? 37.594 -62.656 7.871 1 15.53 74 SER A CA 1
ATOM 564 C C . SER A 1 74 ? 37.969 -61.781 6.688 1 15.53 74 SER A C 1
ATOM 566 O O . SER A 1 74 ? 38.531 -60.688 6.871 1 15.53 74 SER A O 1
ATOM 568 N N . THR A 1 75 ? 38.406 -62.469 5.535 1 15.35 75 THR A N 1
ATOM 569 C CA . THR A 1 75 ? 39.781 -62.531 4.984 1 15.35 75 THR A CA 1
ATOM 570 C C . THR A 1 75 ? 40.031 -61.344 4.082 1 15.35 75 THR A C 1
ATOM 572 O O . THR A 1 75 ? 39.094 -60.688 3.625 1 15.35 75 THR A O 1
ATOM 575 N N . HIS A 1 76 ? 41.281 -61.344 3.469 1 15.77 76 HIS A N 1
ATOM 576 C CA . HIS A 1 76 ? 42.562 -60.781 3.068 1 15.77 76 HIS A CA 1
ATOM 577 C C . HIS A 1 76 ? 42.531 -60.281 1.621 1 15.77 76 HIS A C 1
ATOM 579 O O . HIS A 1 76 ? 43.062 -59.219 1.307 1 15.77 76 HIS A O 1
ATOM 585 N N . GLY A 1 77 ? 42.281 -61.344 0.62 1 14.48 77 GLY A N 1
ATOM 586 C CA . GLY A 1 77 ? 43.344 -61.562 -0.337 1 14.48 77 GLY A CA 1
ATOM 587 C C . GLY A 1 77 ? 43.469 -60.469 -1.377 1 14.48 77 GLY A C 1
ATOM 588 O O . GLY A 1 77 ? 44.531 -59.906 -1.572 1 14.48 77 GLY A O 1
ATOM 589 N N . TYR A 1 78 ? 42.969 -60.844 -2.689 1 14.69 78 TYR A N 1
ATOM 590 C CA . TYR A 1 78 ? 43.812 -61.25 -3.811 1 14.69 78 TYR A CA 1
ATOM 591 C C . TYR A 1 78 ? 44.25 -60.031 -4.617 1 14.69 78 TYR A C 1
ATOM 593 O O . TYR A 1 78 ? 43.688 -58.938 -4.5 1 14.69 78 TYR A O 1
ATOM 601 N N . PRO A 1 79 ? 44.375 -60.406 -6 1 15.44 79 PRO A N 1
ATOM 602 C CA . PRO A 1 79 ? 45.438 -60.562 -7.004 1 15.44 79 PRO A CA 1
ATOM 603 C C . PRO A 1 79 ? 45.562 -59.344 -7.918 1 15.44 79 PRO A C 1
ATOM 605 O O . PRO A 1 79 ? 44.75 -58.438 -7.863 1 15.44 79 PRO A O 1
ATOM 608 N N . PRO A 1 80 ? 45.562 -59.781 -9.375 1 15.1 80 PRO A N 1
ATOM 609 C CA . PRO A 1 80 ? 46.469 -59.781 -10.539 1 15.1 80 PRO A CA 1
ATOM 610 C C . PRO A 1 80 ? 46.219 -58.594 -11.469 1 15.1 80 PRO A C 1
ATOM 612 O O . PRO A 1 80 ? 47.156 -57.906 -11.82 1 15.1 80 PRO A O 1
ATOM 615 N N . ASN A 1 81 ? 45.375 -58.938 -12.609 1 14.5 81 ASN A N 1
ATOM 616 C CA . ASN A 1 81 ? 45.812 -59.156 -13.977 1 14.5 81 ASN A CA 1
ATOM 617 C C . ASN A 1 81 ? 45.844 -57.844 -14.766 1 14.5 81 ASN A C 1
ATOM 619 O O . ASN A 1 81 ? 45.312 -56.812 -14.312 1 14.5 81 ASN A O 1
ATOM 623 N N . ARG A 1 82 ? 45.219 -57.906 -16.141 1 14.42 82 ARG A N 1
ATOM 624 C CA . ARG A 1 82 ? 45.656 -58.125 -17.516 1 14.42 82 ARG A CA 1
ATOM 625 C C . ARG A 1 82 ? 45.562 -56.812 -18.328 1 14.42 82 ARG A C 1
ATOM 627 O O . ARG A 1 82 ? 46.562 -56.406 -18.922 1 14.42 82 ARG A O 1
ATOM 634 N N . PHE A 1 83 ? 44.5 -56.781 -19.391 1 14.46 83 PHE A N 1
ATOM 635 C CA . PHE A 1 83 ? 44.531 -56.938 -20.844 1 14.46 83 PHE A CA 1
ATOM 636 C C . PHE A 1 83 ? 44.688 -55.594 -21.547 1 14.46 83 PHE A C 1
ATOM 638 O O . PHE A 1 83 ? 44.438 -54.562 -20.969 1 14.46 83 PHE A O 1
ATOM 645 N N . GLY A 1 84 ? 44.594 -55.656 -23.094 1 14.41 84 GLY A N 1
ATOM 646 C CA . GLY A 1 84 ? 45.125 -55.562 -24.438 1 14.41 84 GLY A CA 1
ATOM 647 C C . GLY A 1 84 ? 44.531 -54.406 -25.219 1 14.41 84 GLY A C 1
ATOM 648 O O . GLY A 1 84 ? 45.281 -53.625 -25.844 1 14.41 84 GLY A O 1
ATOM 649 N N . TRP A 1 85 ? 43.188 -54.469 -25.719 1 14.04 85 TRP A N 1
ATOM 650 C CA . TRP A 1 85 ? 42.906 -54.562 -27.141 1 14.04 85 TRP A CA 1
ATOM 651 C C . TRP A 1 85 ? 43.156 -53.219 -27.844 1 14.04 85 TRP A C 1
ATOM 653 O O . TRP A 1 85 ? 43.156 -52.188 -27.203 1 14.04 85 TRP A O 1
ATOM 663 N N . LYS A 1 86 ? 42.531 -53.125 -29.234 1 14.65 86 LYS A N 1
ATOM 664 C CA . LYS A 1 86 ? 42.812 -53.219 -30.656 1 14.65 86 LYS A CA 1
ATOM 665 C C . LYS A 1 86 ? 42.594 -51.875 -31.344 1 14.65 86 LYS A C 1
ATOM 667 O O . LYS A 1 86 ? 43.438 -51.375 -32.062 1 14.65 86 LYS A O 1
ATOM 672 N N . SER A 1 87 ? 41.281 -51.688 -31.969 1 14.02 87 SER A N 1
ATOM 673 C CA . SER A 1 87 ? 40.938 -51.719 -33.406 1 14.02 87 SER A CA 1
ATOM 674 C C . SER A 1 87 ? 41.25 -50.375 -34.062 1 14.02 87 SER A C 1
ATOM 676 O O . SER A 1 87 ? 41.344 -49.344 -33.406 1 14.02 87 SER A O 1
ATOM 678 N N . LYS A 1 88 ? 40.594 -50.188 -35.5 1 14.49 88 LYS A N 1
ATOM 679 C CA . LYS A 1 88 ? 40.844 -50.188 -36.938 1 14.49 88 LYS A CA 1
ATOM 680 C C . LYS A 1 88 ? 40.625 -48.781 -37.5 1 14.49 88 LYS A C 1
ATOM 682 O O . LYS A 1 88 ? 41.438 -48.312 -38.312 1 14.49 88 LYS A O 1
ATOM 687 N N . LEU A 1 89 ? 39.344 -48.25 -37.656 1 14.73 89 LEU A N 1
ATOM 688 C CA . LEU A 1 89 ? 38.719 -48.125 -38.969 1 14.73 89 LEU A CA 1
ATOM 689 C C . LEU A 1 89 ? 39.312 -46.969 -39.75 1 14.73 89 LEU A C 1
ATOM 691 O O . LEU A 1 89 ? 39.594 -45.906 -39.188 1 14.73 89 LEU A O 1
ATOM 695 N N . PRO A 1 90 ? 39.469 -47.125 -41.25 1 15.23 90 PRO A N 1
ATOM 696 C CA . PRO A 1 90 ? 40.156 -46.75 -42.469 1 15.23 90 PRO A CA 1
ATOM 697 C C . PRO A 1 90 ? 39.688 -45.406 -43 1 15.23 90 PRO A C 1
ATOM 699 O O . PRO A 1 90 ? 40.5 -44.5 -43.219 1 15.23 90 PRO A O 1
ATOM 702 N N . GLN A 1 91 ? 38.719 -45.438 -44.125 1 14.42 91 GLN A N 1
ATOM 703 C CA . GLN A 1 91 ? 38.875 -45.312 -45.562 1 14.42 91 GLN A CA 1
ATOM 704 C C . GLN A 1 91 ? 38.656 -43.875 -46.031 1 14.42 91 GLN A C 1
ATOM 706 O O . GLN A 1 91 ? 38.156 -43.062 -45.25 1 14.42 91 GLN A O 1
ATOM 711 N N . SER A 1 92 ? 37.781 -43.688 -47.344 1 14.51 92 SER A N 1
ATOM 712 C CA . SER A 1 92 ? 38 -43.375 -48.781 1 14.51 92 SER A CA 1
ATOM 713 C C . SER A 1 92 ? 37.562 -41.938 -49.062 1 14.51 92 SER A C 1
ATOM 715 O O . SER A 1 92 ? 38.344 -41.156 -49.656 1 14.51 92 SER A O 1
ATOM 717 N N . LYS A 1 93 ? 36.312 -41.656 -49.812 1 14.77 93 LYS A N 1
ATOM 718 C CA . LYS A 1 93 ? 36.188 -41.469 -51.25 1 14.77 93 LYS A CA 1
ATOM 719 C C . LYS A 1 93 ? 36.25 -40 -51.625 1 14.77 93 LYS A C 1
ATOM 721 O O . LYS A 1 93 ? 37.031 -39.594 -52.5 1 14.77 93 LYS A O 1
ATOM 726 N N . ALA A 1 94 ? 35.031 -39.219 -51.906 1 15.62 94 ALA A N 1
ATOM 727 C CA . ALA A 1 94 ? 34.406 -38.875 -53.188 1 15.62 94 ALA A CA 1
ATOM 728 C C . ALA A 1 94 ? 34.875 -37.531 -53.688 1 15.62 94 ALA A C 1
ATOM 730 O O . ALA A 1 94 ? 35.219 -36.656 -52.875 1 15.62 94 ALA A O 1
ATOM 731 N N . GLY A 1 95 ? 34.875 -37.25 -55.188 1 15.1 95 GLY A N 1
ATOM 732 C CA . GLY A 1 95 ? 35.375 -36.594 -56.406 1 15.1 95 GLY A CA 1
ATOM 733 C C . GLY A 1 95 ? 34.906 -35.188 -56.562 1 15.1 95 GLY A C 1
ATOM 734 O O . GLY A 1 95 ? 35.719 -34.25 -56.688 1 15.1 95 GLY A O 1
ATOM 735 N N . GLY A 1 96 ? 33.688 -34.969 -57.281 1 15.12 96 GLY A N 1
ATOM 736 C CA . GLY A 1 96 ? 33.594 -34.406 -58.625 1 15.12 96 GLY A CA 1
ATOM 737 C C . GLY A 1 96 ? 33.562 -32.875 -58.625 1 15.12 96 GLY A C 1
ATOM 738 O O . GLY A 1 96 ? 33.562 -32.25 -57.562 1 15.12 96 GLY A O 1
ATOM 739 N N . ASN A 1 97 ? 32.5 -32.219 -59.5 1 15.1 97 ASN A N 1
ATOM 740 C CA . ASN A 1 97 ? 32.531 -31.484 -60.75 1 15.1 97 ASN A CA 1
ATOM 741 C C . ASN A 1 97 ? 32.5 -29.969 -60.5 1 15.1 97 ASN A C 1
ATOM 743 O O . ASN A 1 97 ? 33.469 -29.281 -60.844 1 15.1 97 ASN A O 1
ATOM 747 N N . SER A 1 98 ? 31.281 -29.172 -61 1 16.19 98 SER A N 1
ATOM 748 C CA . SER A 1 98 ? 31.062 -28.312 -62.156 1 16.19 98 SER A CA 1
ATOM 749 C C . SER A 1 98 ? 31.25 -26.844 -61.812 1 16.19 98 SER A C 1
ATOM 751 O O . SER A 1 98 ? 31.234 -26.469 -60.656 1 16.19 98 SER A O 1
ATOM 753 N N . ASN A 1 99 ? 31.188 -25.875 -62.969 1 16.02 99 ASN A N 1
ATOM 754 C CA . ASN A 1 99 ? 31.703 -24.703 -63.625 1 16.02 99 ASN A CA 1
ATOM 755 C C . ASN A 1 99 ? 31.016 -23.422 -63.156 1 16.02 99 ASN A C 1
ATOM 757 O O . ASN A 1 99 ? 31.469 -22.328 -63.469 1 16.02 99 ASN A O 1
ATOM 761 N N . LEU A 1 100 ? 29.672 -23.391 -62.719 1 17.09 100 LEU A N 1
ATOM 762 C CA . LEU A 1 100 ? 28.875 -22.438 -63.438 1 17.09 100 LEU A CA 1
ATOM 763 C C . LEU A 1 100 ? 29.266 -21 -63.125 1 17.09 100 LEU A C 1
ATOM 765 O O . LEU A 1 100 ? 29.609 -20.703 -61.969 1 17.09 100 LEU A O 1
ATOM 769 N N . ASN A 1 101 ? 29.391 -20.094 -64.188 1 16.38 101 ASN A N 1
ATOM 770 C CA . ASN A 1 101 ? 29.891 -18.797 -64.625 1 16.38 101 ASN A CA 1
ATOM 771 C C . ASN A 1 101 ? 29.172 -17.641 -63.969 1 16.38 101 ASN A C 1
ATOM 773 O O . ASN A 1 101 ? 29.641 -16.5 -64 1 16.38 101 ASN A O 1
ATOM 777 N N . ASP A 1 102 ? 27.828 -17.766 -63.531 1 17.67 102 ASP A N 1
ATOM 778 C CA . ASP A 1 102 ? 27 -16.734 -64.125 1 17.67 102 ASP A CA 1
ATOM 779 C C . ASP A 1 102 ? 27.375 -15.352 -63.625 1 17.67 102 ASP A C 1
ATOM 781 O O . ASP A 1 102 ? 27.828 -15.203 -62.5 1 17.67 102 ASP A O 1
ATOM 785 N N . PRO A 1 103 ? 27.016 -14.305 -64.5 1 18.33 103 PRO A N 1
ATOM 786 C CA . PRO A 1 103 ? 27.422 -12.953 -64.938 1 18.33 103 PRO A CA 1
ATOM 787 C C . PRO A 1 103 ? 27.156 -11.914 -63.812 1 18.33 103 PRO A C 1
ATOM 789 O O . PRO A 1 103 ? 26.453 -12.203 -62.844 1 18.33 103 PRO A O 1
ATOM 792 N N . SER A 1 104 ? 27.203 -10.594 -64.375 1 18.39 104 SER A N 1
ATOM 793 C CA . SER A 1 104 ? 27.625 -9.219 -64.062 1 18.39 104 SER A CA 1
ATOM 794 C C . SER A 1 104 ? 26.547 -8.469 -63.281 1 18.39 104 SER A C 1
ATOM 796 O O . SER A 1 104 ? 25.391 -8.422 -63.688 1 18.39 104 SER A O 1
ATOM 798 N N . VAL A 1 105 ? 26.547 -8.422 -62 1 18 105 VAL A N 1
ATOM 799 C CA . VAL A 1 105 ? 25.688 -7.785 -61 1 18 105 VAL A CA 1
ATOM 800 C C . VAL A 1 105 ? 25.594 -6.285 -61.281 1 18 105 VAL A C 1
ATOM 802 O O . VAL A 1 105 ? 26.062 -5.473 -60.469 1 18 105 VAL A O 1
ATOM 805 N N . GLN A 1 106 ? 25.469 -5.875 -62.594 1 17.67 106 GLN A N 1
ATOM 806 C CA . GLN A 1 106 ? 25.594 -4.422 -62.625 1 17.67 106 GLN A CA 1
ATOM 807 C C . GLN A 1 106 ? 24.422 -3.75 -61.906 1 17.67 106 GLN A C 1
ATOM 809 O O . GLN A 1 106 ? 23.312 -3.693 -62.438 1 17.67 106 GLN A O 1
ATOM 814 N N . THR A 1 107 ? 23.938 -4.191 -60.781 1 17.59 107 THR A N 1
ATOM 815 C CA . THR A 1 107 ? 22.672 -3.584 -60.375 1 17.59 107 THR A CA 1
ATOM 816 C C . THR A 1 107 ? 22.781 -2.062 -60.375 1 17.59 107 THR A C 1
ATOM 818 O O . THR A 1 107 ? 23.672 -1.496 -59.719 1 17.59 107 THR A O 1
ATOM 821 N N . ASN A 1 108 ? 22.219 -1.391 -61.469 1 17.91 108 ASN A N 1
ATOM 822 C CA . ASN A 1 108 ? 21.953 0.001 -61.812 1 17.91 108 ASN A CA 1
ATOM 823 C C . ASN A 1 108 ? 21.453 0.799 -60.625 1 17.91 108 ASN A C 1
ATOM 825 O O . ASN A 1 108 ? 21.016 0.221 -59.625 1 17.91 108 ASN A O 1
ATOM 829 N N . LEU A 1 109 ? 20.516 1.98 -60.906 1 20.23 109 LEU A N 1
ATOM 830 C CA . LEU A 1 109 ? 20.516 3.436 -61.031 1 20.23 109 LEU A CA 1
ATOM 831 C C . LEU A 1 109 ? 19.719 4.059 -59.875 1 20.23 109 LEU A C 1
ATOM 833 O O . LEU A 1 109 ? 20.172 5.027 -59.25 1 20.23 109 LEU A O 1
ATOM 837 N N . ASP A 1 110 ? 18.266 4.094 -59.812 1 20.22 110 ASP A N 1
ATOM 838 C CA . ASP A 1 110 ? 17.344 5.219 -59.812 1 20.22 110 ASP A CA 1
ATOM 839 C C . ASP A 1 110 ? 17.094 5.746 -58.406 1 20.22 110 ASP A C 1
ATOM 841 O O . ASP A 1 110 ? 17.125 4.984 -57.438 1 20.22 110 ASP A O 1
ATOM 845 N N . SER A 1 111 ? 17 7.273 -58.219 1 21.94 111 SER A N 1
ATOM 846 C CA . SER A 1 111 ? 16.938 8.289 -57.156 1 21.94 111 SER A CA 1
ATOM 847 C C . SER A 1 111 ? 15.656 8.156 -56.344 1 21.94 111 SER A C 1
ATOM 849 O O . SER A 1 111 ? 14.578 8.539 -56.812 1 21.94 111 SER A O 1
ATOM 851 N N . LEU A 1 112 ? 15.297 7.121 -55.625 1 20.8 112 LEU A N 1
ATOM 852 C CA . LEU A 1 112 ? 14.023 7.094 -54.938 1 20.8 112 LEU A CA 1
ATOM 853 C C . LEU A 1 112 ? 13.883 8.305 -54 1 20.8 112 LEU A C 1
ATOM 855 O O . LEU A 1 112 ? 14.742 8.547 -53.156 1 20.8 112 LEU A O 1
ATOM 859 N N . GLU A 1 113 ? 13.164 9.391 -54.5 1 21.78 113 GLU A N 1
ATOM 860 C CA . GLU A 1 113 ? 12.633 10.57 -53.844 1 21.78 113 GLU A CA 1
ATOM 861 C C . GLU A 1 113 ? 11.945 10.195 -52.531 1 21.78 113 GLU A C 1
ATOM 863 O O . GLU A 1 113 ? 11 9.406 -52.5 1 21.78 113 GLU A O 1
ATOM 868 N N . ASN A 1 114 ? 12.656 10.195 -51.344 1 21.33 114 ASN A N 1
ATOM 869 C CA . ASN A 1 114 ? 12.266 9.883 -50 1 21.33 114 ASN A CA 1
ATOM 870 C C . ASN A 1 114 ? 11.172 10.836 -49.5 1 21.33 114 ASN A C 1
ATOM 872 O O . ASN A 1 114 ? 11.461 11.961 -49.094 1 21.33 114 ASN A O 1
ATOM 876 N N . ASP A 1 115 ? 10.008 10.969 -50.188 1 22 115 ASP A N 1
ATOM 877 C CA . ASP A 1 115 ? 8.898 11.695 -49.594 1 22 115 ASP A CA 1
ATOM 878 C C . ASP A 1 115 ? 8.547 11.117 -48.219 1 22 115 ASP A C 1
ATOM 880 O O . ASP A 1 115 ? 7.898 10.078 -48.125 1 22 115 ASP A O 1
ATOM 884 N N . ALA A 1 116 ? 9.391 11.273 -47.25 1 22.28 116 ALA A N 1
ATOM 885 C CA . ALA A 1 116 ? 9.078 10.898 -45.875 1 22.28 116 ALA A CA 1
ATOM 886 C C . ALA A 1 116 ? 7.84 11.648 -45.375 1 22.28 116 ALA A C 1
ATOM 888 O O . ALA A 1 116 ? 7.895 12.859 -45.125 1 22.28 116 ALA A O 1
ATOM 889 N N . ASP A 1 117 ? 6.672 11.359 -45.875 1 24.94 117 ASP A N 1
ATOM 890 C CA . ASP A 1 117 ? 5.473 11.789 -45.156 1 24.94 117 ASP A CA 1
ATOM 891 C C . ASP A 1 117 ? 5.613 11.57 -43.656 1 24.94 117 ASP A C 1
ATOM 893 O O . ASP A 1 117 ? 5.883 10.445 -43.219 1 24.94 117 ASP A O 1
ATOM 897 N N . MET A 1 118 ? 6.035 12.539 -42.875 1 25.27 118 MET A N 1
ATOM 898 C CA . MET A 1 118 ? 5.996 12.609 -41.406 1 25.27 118 MET A CA 1
ATOM 899 C C . MET A 1 118 ? 4.629 12.18 -40.875 1 25.27 118 MET A C 1
ATOM 901 O O . MET A 1 118 ? 3.703 12.992 -40.812 1 25.27 118 MET A O 1
ATOM 905 N N . ALA A 1 119 ? 4.066 11.078 -41.312 1 26.62 119 ALA A N 1
ATOM 906 C CA . ALA A 1 119 ? 2.906 10.602 -40.562 1 26.62 119 ALA A CA 1
ATOM 907 C C . ALA A 1 119 ? 3.111 10.773 -39.062 1 26.62 119 ALA A C 1
ATOM 909 O O . ALA A 1 119 ? 4.152 10.391 -38.531 1 26.62 119 ALA A O 1
ATOM 910 N N . GLY A 1 120 ? 2.549 11.727 -38.406 1 29.12 120 GLY A N 1
ATOM 911 C CA . GLY A 1 120 ? 2.396 11.906 -36.969 1 29.12 120 GLY A CA 1
ATOM 912 C C . GLY A 1 120 ? 2.254 10.602 -36.219 1 29.12 120 GLY A C 1
ATOM 913 O O . GLY A 1 120 ? 1.259 9.891 -36.375 1 29.12 120 GLY A O 1
ATOM 914 N N . HIS A 1 121 ? 3.277 9.797 -36.062 1 31.36 121 HIS A N 1
ATOM 915 C CA . HIS A 1 121 ? 3.309 8.664 -35.156 1 31.36 121 HIS A CA 1
ATOM 916 C C . HIS A 1 121 ? 2.584 8.977 -33.844 1 31.36 121 HIS A C 1
ATOM 918 O O . HIS A 1 121 ? 3.102 9.719 -33 1 31.36 121 HIS A O 1
ATOM 924 N N . SER A 1 122 ? 1.341 9.102 -33.812 1 36.78 122 SER A N 1
ATOM 925 C CA . SER A 1 122 ? 0.64 8.969 -32.531 1 36.78 122 SER A CA 1
ATOM 926 C C . SER A 1 122 ? 1.293 7.914 -31.656 1 36.78 122 SER A C 1
ATOM 928 O O . SER A 1 122 ? 1.366 6.742 -32.031 1 36.78 122 SER A O 1
ATOM 930 N N . GLN A 1 123 ? 2.381 8.047 -31.031 1 41.06 123 GLN A N 1
ATOM 931 C CA . GLN A 1 123 ? 2.998 7.125 -30.078 1 41.06 123 GLN A CA 1
ATOM 932 C C . GLN A 1 123 ? 1.941 6.355 -29.297 1 41.06 123 GLN A C 1
ATOM 934 O O . GLN A 1 123 ? 1.228 6.934 -28.469 1 41.06 123 GLN A O 1
ATOM 939 N N . SER A 1 124 ? 1.303 5.336 -29.812 1 47.69 124 SER A N 1
ATOM 940 C CA . SER A 1 124 ? 0.353 4.426 -29.172 1 47.69 124 SER A CA 1
ATOM 941 C C . SER A 1 124 ? 0.805 4.051 -27.766 1 47.69 124 SER A C 1
ATOM 943 O O . SER A 1 124 ? 2.002 3.908 -27.5 1 47.69 124 SER A O 1
ATOM 945 N N . ASP A 1 125 ? 0.076 4.254 -26.703 1 65.19 125 ASP A N 1
ATOM 946 C CA . ASP A 1 125 ? 0.256 3.832 -25.312 1 65.19 125 ASP A CA 1
ATOM 947 C C . ASP A 1 125 ? 0.747 2.389 -25.25 1 65.19 125 ASP A C 1
ATOM 949 O O . ASP A 1 125 ? 0.07 1.472 -25.719 1 65.19 125 ASP A O 1
ATOM 953 N N . PRO A 1 126 ? 2.107 2.158 -25.062 1 66 126 PRO A N 1
ATOM 954 C CA . PRO A 1 126 ? 2.646 0.797 -24.984 1 66 126 PRO A CA 1
ATOM 955 C C . PRO A 1 126 ? 1.754 -0.149 -24.188 1 66 126 PRO A C 1
ATOM 957 O O . PRO A 1 126 ? 1.829 -1.368 -24.359 1 66 126 PRO A O 1
ATOM 960 N N . ASN A 1 127 ? 0.853 0.428 -23.453 1 76.75 127 ASN A N 1
ATOM 961 C CA . ASN A 1 127 ? 0.006 -0.425 -22.625 1 76.75 127 ASN A CA 1
ATOM 962 C C . ASN A 1 127 ? -1.351 -0.67 -23.281 1 76.75 127 ASN A C 1
ATOM 964 O O . ASN A 1 127 ? -2.244 -1.256 -22.672 1 76.75 127 ASN A O 1
ATOM 968 N N . SER A 1 128 ? -1.478 -0.375 -24.547 1 85.56 128 SER A N 1
ATOM 969 C CA . SER A 1 128 ? -2.752 -0.539 -25.234 1 85.56 128 SER A CA 1
ATOM 970 C C . SER A 1 128 ? -3.08 -2.014 -25.453 1 85.56 128 SER A C 1
ATOM 972 O O . SER A 1 128 ? -4.242 -2.371 -25.656 1 85.56 128 SER A O 1
ATOM 974 N N . ARG A 1 129 ? -2.053 -2.84 -25.406 1 90.19 129 ARG A N 1
ATOM 975 C CA . ARG A 1 129 ? -2.271 -4.27 -25.594 1 90.19 129 ARG A CA 1
ATOM 976 C C . ARG A 1 129 ? -3.145 -4.844 -24.484 1 90.19 129 ARG A C 1
ATOM 978 O O . ARG A 1 129 ? -3.742 -5.91 -24.641 1 90.19 129 ARG A O 1
ATOM 985 N N . PHE A 1 130 ? -3.238 -4.133 -23.359 1 95.44 130 PHE A N 1
ATOM 986 C CA . PHE A 1 130 ? -4.02 -4.625 -22.234 1 95.44 130 PHE A CA 1
ATOM 987 C C . PHE A 1 130 ? -5.426 -4.039 -22.25 1 95.44 130 PHE A C 1
ATOM 989 O O . PHE A 1 130 ? -6.25 -4.363 -21.391 1 95.44 130 PHE A O 1
ATOM 996 N N . ASP A 1 131 ? -5.82 -3.275 -23.266 1 95.38 131 ASP A N 1
ATOM 997 C CA . ASP A 1 131 ? -7.062 -2.506 -23.281 1 95.38 131 ASP A CA 1
ATOM 998 C C . ASP A 1 131 ? -8.281 -3.426 -23.375 1 95.38 131 ASP A C 1
ATOM 1000 O O . ASP A 1 131 ? -9.398 -3.014 -23.062 1 95.38 131 ASP A O 1
ATOM 1004 N N . LYS A 1 132 ? -8.055 -4.641 -23.812 1 96.69 132 LYS A N 1
ATOM 1005 C CA . LYS A 1 132 ? -9.18 -5.555 -23.984 1 96.69 132 LYS A CA 1
ATOM 1006 C C . LYS A 1 132 ? -9.297 -6.504 -22.781 1 96.69 132 LYS A C 1
ATOM 1008 O O . LYS A 1 132 ? -10.055 -7.477 -22.828 1 96.69 132 LYS A O 1
ATOM 1013 N N . ILE A 1 133 ? -8.539 -6.262 -21.766 1 98.44 133 ILE A N 1
ATOM 1014 C CA . ILE A 1 133 ? -8.602 -7.043 -20.531 1 98.44 133 ILE A CA 1
ATOM 1015 C C . ILE A 1 133 ? -9.297 -6.23 -19.438 1 98.44 133 ILE A C 1
ATOM 1017 O O . ILE A 1 133 ? -8.977 -5.059 -19.234 1 98.44 133 ILE A O 1
ATOM 1021 N N . ALA A 1 134 ? -10.305 -6.77 -18.797 1 98.88 134 ALA A N 1
ATOM 1022 C CA . ALA A 1 134 ? -10.938 -6.203 -17.609 1 98.88 134 ALA A CA 1
ATOM 1023 C C . ALA A 1 134 ? -10.578 -6.996 -16.359 1 98.88 134 ALA A C 1
ATOM 1025 O O . ALA A 1 134 ? -10.625 -8.227 -16.359 1 98.88 134 ALA A O 1
ATOM 1026 N N . VAL A 1 135 ? -10.172 -6.297 -15.32 1 98.88 135 VAL A N 1
ATOM 1027 C CA . VAL A 1 135 ? -9.664 -6.969 -14.125 1 98.88 135 VAL A CA 1
ATOM 1028 C C . VAL A 1 135 ? -10.469 -6.527 -12.906 1 98.88 135 VAL A C 1
ATOM 1030 O O . VAL A 1 135 ? -10.742 -5.34 -12.727 1 98.88 135 VAL A O 1
ATOM 1033 N N . VAL A 1 136 ? -10.906 -7.445 -12.117 1 98.88 136 VAL A N 1
ATOM 1034 C CA . VAL A 1 136 ? -11.492 -7.148 -10.812 1 98.88 136 VAL A CA 1
ATOM 1035 C C . VAL A 1 136 ? -10.617 -7.73 -9.711 1 98.88 136 VAL A C 1
ATOM 1037 O O 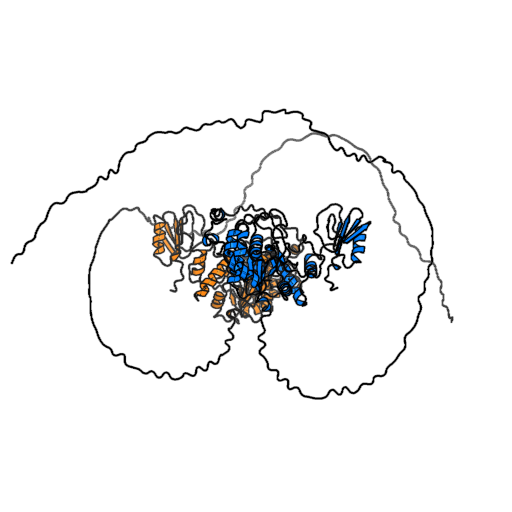. VAL A 1 136 ? -10.227 -8.898 -9.773 1 98.88 136 VAL A O 1
ATOM 1040 N N . ILE A 1 137 ? -10.203 -6.922 -8.805 1 98.81 137 ILE A N 1
ATOM 1041 C CA . ILE A 1 137 ? -9.5 -7.367 -7.605 1 98.81 137 ILE A CA 1
ATOM 1042 C C . ILE A 1 137 ? -10.5 -7.59 -6.477 1 98.81 137 ILE A C 1
ATOM 1044 O O . ILE A 1 137 ? -11.203 -6.664 -6.066 1 98.81 137 ILE A O 1
ATOM 1048 N N . LYS A 1 138 ? -10.586 -8.766 -6.031 1 98.38 138 LYS A N 1
ATOM 1049 C CA . LYS A 1 138 ? -11.445 -9.141 -4.91 1 98.38 138 LYS A CA 1
ATOM 1050 C C . LYS A 1 138 ? -10.703 -9.008 -3.584 1 98.38 138 LYS A C 1
ATOM 1052 O O . LYS A 1 138 ? -9.68 -9.656 -3.371 1 98.38 138 LYS A O 1
ATOM 1057 N N . THR A 1 139 ? -11.195 -8.156 -2.713 1 97.31 139 THR A N 1
ATOM 1058 C CA . THR A 1 139 ? -10.555 -7.891 -1.427 1 97.31 139 THR A CA 1
ATOM 1059 C C . THR A 1 139 ? -11.594 -7.859 -0.306 1 97.31 139 THR A C 1
ATOM 1061 O O . THR A 1 139 ? -12.711 -8.352 -0.473 1 97.31 139 THR A O 1
ATOM 1064 N N . GLY A 1 140 ? -11.172 -7.645 0.926 1 93.88 140 GLY A N 1
ATOM 1065 C CA . GLY A 1 140 ? -12.016 -7.316 2.066 1 93.88 140 GLY A CA 1
ATOM 1066 C C . GLY A 1 140 ? -11.93 -5.859 2.473 1 93.88 140 GLY A C 1
ATOM 1067 O O . GLY A 1 140 ? -10.875 -5.238 2.357 1 93.88 140 GLY A O 1
ATOM 1068 N N . ARG A 1 141 ? -13.039 -5.359 2.896 1 90.25 141 ARG A N 1
ATOM 1069 C CA . ARG A 1 141 ? -13.094 -3.953 3.281 1 90.25 141 ARG A CA 1
ATOM 1070 C C . ARG A 1 141 ? -11.984 -3.609 4.266 1 90.25 141 ARG A C 1
ATOM 1072 O O . ARG A 1 141 ? -11.328 -2.572 4.137 1 90.25 141 ARG A O 1
ATOM 1079 N N . ASP A 1 142 ? -11.688 -4.477 5.152 1 87.81 142 ASP A N 1
ATOM 1080 C CA . ASP A 1 142 ? -10.773 -4.195 6.258 1 87.81 142 ASP A CA 1
ATOM 1081 C C . ASP A 1 142 ? -9.32 -4.297 5.809 1 87.81 142 ASP A C 1
ATOM 1083 O O . ASP A 1 142 ? -8.414 -3.777 6.473 1 87.81 142 ASP A O 1
ATOM 1087 N N . VAL A 1 143 ? -9.039 -4.984 4.703 1 91.75 143 VAL A N 1
ATOM 1088 C CA . VAL A 1 143 ? -7.652 -5.203 4.309 1 91.75 143 VAL A CA 1
ATOM 1089 C C . VAL A 1 143 ? -7.387 -4.547 2.959 1 91.75 143 VAL A C 1
ATOM 1091 O O . VAL A 1 143 ? -6.254 -4.551 2.471 1 91.75 143 VAL A O 1
ATOM 1094 N N . ALA A 1 144 ? -8.375 -3.934 2.324 1 94.88 144 ALA A N 1
ATOM 1095 C CA . ALA A 1 144 ? -8.266 -3.365 0.982 1 94.88 144 ALA A CA 1
ATOM 1096 C C . ALA A 1 144 ? -7.109 -2.371 0.899 1 94.88 144 ALA A C 1
ATOM 1098 O O . ALA A 1 144 ? -6.289 -2.441 -0.019 1 94.88 144 ALA A O 1
ATOM 1099 N N . LEU A 1 145 ? -6.953 -1.535 1.879 1 94.62 145 LEU A N 1
ATOM 1100 C CA . LEU A 1 145 ? -5.98 -0.448 1.843 1 94.62 145 LEU A CA 1
ATOM 1101 C C . LEU A 1 145 ? -4.574 -0.966 2.139 1 94.62 145 LEU A C 1
ATOM 1103 O O . LEU A 1 145 ? -3.586 -0.298 1.833 1 94.62 145 LEU A O 1
ATOM 1107 N N . THR A 1 146 ? -4.48 -2.09 2.701 1 91.88 146 THR A N 1
ATOM 1108 C CA . THR A 1 146 ? -3.16 -2.594 3.064 1 91.88 146 THR A CA 1
ATOM 1109 C C . THR A 1 146 ? -2.65 -3.584 2.02 1 91.88 146 THR A C 1
ATOM 1111 O O . THR A 1 146 ? -1.442 -3.721 1.824 1 91.88 146 THR A O 1
ATOM 1114 N N . ARG A 1 147 ? -3.559 -4.191 1.265 1 95 147 ARG A N 1
ATOM 1115 C CA . ARG A 1 147 ? -3.117 -5.293 0.412 1 95 147 ARG A CA 1
ATOM 1116 C C . ARG A 1 147 ? -3.152 -4.891 -1.06 1 95 147 ARG A C 1
ATOM 1118 O O . ARG A 1 147 ? -2.27 -5.27 -1.832 1 95 147 ARG A O 1
ATOM 1125 N N . THR A 1 148 ? -4.07 -4.07 -1.479 1 97.69 148 THR A N 1
ATOM 1126 C CA . THR A 1 148 ? -4.34 -3.873 -2.898 1 97.69 148 THR A CA 1
ATOM 1127 C C . THR A 1 148 ? -3.4 -2.822 -3.484 1 97.69 148 THR A C 1
ATOM 1129 O O . THR A 1 148 ? -3.121 -2.832 -4.684 1 97.69 148 THR A O 1
ATOM 1132 N N . PRO A 1 149 ? -2.869 -1.869 -2.682 1 98.19 149 PRO A N 1
ATOM 1133 C CA . PRO A 1 149 ? -2.09 -0.784 -3.283 1 98.19 149 PRO A CA 1
ATOM 1134 C C . PRO A 1 149 ? -0.906 -1.29 -4.102 1 98.19 149 PRO A C 1
ATOM 1136 O O . PRO A 1 149 ? -0.647 -0.785 -5.195 1 98.19 149 PRO A O 1
ATOM 1139 N N . ILE A 1 150 ? -0.178 -2.279 -3.627 1 98.06 150 ILE A N 1
ATOM 1140 C CA . ILE A 1 150 ? 1.018 -2.748 -4.32 1 98.06 150 ILE A CA 1
ATOM 1141 C C . ILE A 1 150 ? 0.63 -3.352 -5.668 1 98.06 150 ILE A C 1
ATOM 1143 O O . ILE A 1 150 ? 1.378 -3.242 -6.641 1 98.06 150 ILE A O 1
ATOM 1147 N N . GLN A 1 151 ? -0.52 -3.979 -5.738 1 98.56 151 GLN A N 1
ATOM 1148 C CA . GLN A 1 151 ? -0.99 -4.504 -7.016 1 98.56 151 GLN A CA 1
ATOM 1149 C C . GLN A 1 151 ? -1.256 -3.379 -8.008 1 98.56 151 GLN A C 1
ATOM 1151 O O . GLN A 1 151 ? -0.858 -3.465 -9.172 1 98.56 151 GLN A O 1
ATOM 1156 N N . LEU A 1 152 ? -1.872 -2.311 -7.535 1 98.44 152 LEU A N 1
ATOM 1157 C CA . LEU A 1 152 ? -2.229 -1.173 -8.375 1 98.44 152 LEU A CA 1
ATOM 1158 C C . LEU A 1 152 ? -0.981 -0.438 -8.852 1 98.44 152 LEU A C 1
ATOM 1160 O O . LEU A 1 152 ? -0.992 0.187 -9.922 1 98.44 152 LEU A O 1
ATOM 1164 N N . LEU A 1 153 ? 0.111 -0.581 -8.109 1 98.19 153 LEU A N 1
ATOM 1165 C CA . LEU A 1 153 ? 1.342 0.129 -8.445 1 98.19 153 LEU A CA 1
ATOM 1166 C C . LEU A 1 153 ? 2.262 -0.742 -9.297 1 98.19 153 LEU A C 1
ATOM 1168 O O . LEU A 1 153 ? 3.309 -0.282 -9.75 1 98.19 153 LEU A O 1
ATOM 1172 N N . THR A 1 154 ? 1.939 -1.991 -9.508 1 97.75 154 THR A N 1
ATOM 1173 C CA . THR A 1 154 ? 2.818 -2.898 -10.234 1 97.75 154 THR A CA 1
ATOM 1174 C C . THR A 1 154 ? 2.115 -3.461 -11.461 1 97.75 154 THR A C 1
ATOM 1176 O O . THR A 1 154 ? 1.925 -2.754 -12.453 1 97.75 154 THR A O 1
ATOM 1179 N N . PHE A 1 155 ? 1.659 -4.727 -11.391 1 98.06 155 PHE A N 1
ATOM 1180 C CA . PHE A 1 155 ? 1.233 -5.422 -12.602 1 98.06 155 PHE A CA 1
ATOM 1181 C C . PHE A 1 155 ? -0.139 -4.934 -13.047 1 98.06 155 PHE A C 1
ATOM 1183 O O . PHE A 1 155 ? -0.525 -5.125 -14.203 1 98.06 155 PHE A O 1
ATOM 1190 N N . VAL A 1 156 ? -0.943 -4.211 -12.141 1 98.25 156 VAL A N 1
ATOM 1191 C CA . VAL A 1 156 ? -2.27 -3.73 -12.516 1 98.25 156 VAL A CA 1
ATOM 1192 C C . VAL A 1 156 ? -2.172 -2.301 -13.039 1 98.25 156 VAL A C 1
ATOM 1194 O O . VAL A 1 156 ? -3.111 -1.793 -13.656 1 98.25 156 VAL A O 1
ATOM 1197 N N . GLU A 1 157 ? -1.06 -1.638 -12.812 1 95.94 157 GLU A N 1
ATOM 1198 C CA . GLU A 1 157 ? -0.87 -0.24 -13.188 1 95.94 157 GLU A CA 1
ATOM 1199 C C . GLU A 1 157 ? -1.206 -0.012 -14.656 1 95.94 157 GLU A C 1
ATOM 1201 O O . GLU A 1 157 ? -1.867 0.969 -15.008 1 95.94 157 GLU A O 1
ATOM 1206 N N . PRO A 1 158 ? -0.844 -0.934 -15.641 1 95.69 158 PRO A N 1
ATOM 1207 C CA . PRO A 1 158 ? -1.115 -0.687 -17.062 1 95.69 158 PRO A CA 1
ATOM 1208 C C . PRO A 1 158 ? -2.551 -1.03 -17.453 1 95.69 158 PRO A C 1
ATOM 1210 O O . PRO A 1 158 ? -2.959 -0.776 -18.594 1 95.69 158 PRO A O 1
ATOM 1213 N N . ILE A 1 159 ? -3.268 -1.573 -16.578 1 97.38 159 ILE A N 1
ATOM 1214 C CA . ILE A 1 159 ? -4.625 -2.008 -16.891 1 97.38 159 ILE A CA 1
ATOM 1215 C C . ILE A 1 159 ? -5.594 -0.843 -16.703 1 97.38 159 ILE A C 1
ATOM 1217 O O . ILE A 1 159 ? -5.777 -0.35 -15.586 1 97.38 159 ILE A O 1
ATOM 1221 N N . LYS A 1 160 ? -6.234 -0.438 -17.75 1 96.06 160 LYS A N 1
ATOM 1222 C CA . LYS A 1 160 ? -7.18 0.674 -17.703 1 96.06 160 LYS A CA 1
ATOM 1223 C C . LYS A 1 160 ? -8.531 0.226 -17.141 1 96.06 160 LYS A C 1
ATOM 1225 O O . LYS A 1 160 ? -9.188 0.977 -16.422 1 96.06 160 LYS A O 1
ATOM 1230 N N . ASN A 1 161 ? -8.938 -1.011 -17.469 1 98.06 161 ASN A N 1
ATOM 1231 C CA . ASN A 1 161 ? -10.242 -1.545 -17.094 1 98.06 161 ASN A CA 1
ATOM 1232 C C . ASN A 1 161 ? -10.164 -2.377 -15.812 1 98.06 161 ASN A C 1
ATOM 1234 O O . ASN A 1 161 ? -10.305 -3.602 -15.859 1 98.06 161 ASN A O 1
ATOM 1238 N N . ALA A 1 162 ? -9.945 -1.677 -14.688 1 98.5 162 ALA A N 1
ATOM 1239 C CA . ALA A 1 162 ? -9.812 -2.395 -13.422 1 98.5 162 ALA A CA 1
ATOM 1240 C C . ALA A 1 162 ? -10.797 -1.856 -12.383 1 98.5 162 ALA A C 1
ATOM 1242 O O . ALA A 1 162 ? -11.062 -0.654 -12.336 1 98.5 162 ALA A O 1
ATOM 1243 N N . ILE A 1 163 ? -11.352 -2.732 -11.562 1 98.5 163 ILE A N 1
ATOM 1244 C CA . ILE A 1 163 ? -12.164 -2.338 -10.422 1 98.5 163 ILE A CA 1
ATOM 1245 C C . ILE A 1 163 ? -11.773 -3.158 -9.195 1 98.5 163 ILE A C 1
ATOM 1247 O O . ILE A 1 163 ? -11.094 -4.184 -9.32 1 98.5 163 ILE A O 1
ATOM 1251 N N . ILE A 1 164 ? -12.102 -2.717 -8.023 1 98.69 164 ILE A N 1
ATOM 1252 C CA . ILE A 1 164 ? -11.922 -3.414 -6.758 1 98.69 164 ILE A CA 1
ATOM 1253 C C . ILE A 1 164 ? -13.281 -3.707 -6.133 1 98.69 164 ILE A C 1
ATOM 1255 O O . ILE A 1 164 ? -14.172 -2.85 -6.129 1 98.69 164 ILE A O 1
ATOM 1259 N N . ILE A 1 165 ? -13.484 -4.918 -5.633 1 98.44 165 ILE A N 1
ATOM 1260 C CA . ILE A 1 165 ? -14.758 -5.266 -5.012 1 98.44 165 ILE A CA 1
ATOM 1261 C C . ILE A 1 165 ? -14.516 -5.777 -3.594 1 98.44 165 ILE A C 1
ATOM 1263 O O . ILE A 1 165 ? -13.453 -6.312 -3.293 1 98.44 165 ILE A O 1
ATOM 1267 N N . ALA A 1 166 ? -15.492 -5.598 -2.742 1 97.12 166 ALA A N 1
ATOM 1268 C CA . ALA A 1 166 ? -15.523 -6.117 -1.379 1 97.12 166 ALA A CA 1
ATOM 1269 C C . ALA A 1 166 ? -16.953 -6.387 -0.927 1 97.12 166 ALA A C 1
ATOM 1271 O O . ALA A 1 166 ? -17.891 -6.246 -1.71 1 97.12 166 ALA A O 1
ATOM 1272 N N . GLU A 1 167 ? -17.062 -6.918 0.309 1 93.81 167 GLU A N 1
ATOM 1273 C CA . GLU A 1 167 ? -18.375 -7.234 0.853 1 93.81 167 GLU A CA 1
ATOM 1274 C C . GLU A 1 167 ? -19.109 -5.973 1.294 1 93.81 167 GLU A C 1
ATOM 1276 O O . GLU A 1 167 ? -20.328 -5.992 1.492 1 93.81 167 GLU A O 1
ATOM 1281 N N . ALA A 1 168 ? -18.344 -4.914 1.416 1 90.69 168 ALA A N 1
ATOM 1282 C CA . ALA A 1 168 ? -18.922 -3.637 1.82 1 90.69 168 ALA A CA 1
ATOM 1283 C C . ALA A 1 168 ? -18.203 -2.473 1.146 1 90.69 168 ALA A C 1
ATOM 1285 O O . ALA A 1 168 ? -17.016 -2.582 0.792 1 90.69 168 ALA A O 1
ATOM 1286 N N . GLY A 1 169 ? -19 -1.41 0.997 1 89.06 169 GLY A N 1
ATOM 1287 C CA . GLY A 1 169 ? -18.422 -0.196 0.444 1 89.06 169 GLY A CA 1
ATOM 1288 C C . GLY A 1 169 ? -17.875 0.738 1.504 1 89.06 169 GLY A C 1
ATOM 1289 O O . GLY A 1 169 ? -17.5 0.299 2.596 1 89.06 169 GLY A O 1
ATOM 1290 N N . GLY A 1 170 ? -17.641 1.968 1.091 1 87.5 170 GLY A N 1
ATOM 1291 C CA . GLY A 1 170 ? -17.234 3.02 2.008 1 87.5 170 GLY A CA 1
ATOM 1292 C C . GLY A 1 170 ? -15.727 3.164 2.113 1 87.5 170 GLY A C 1
ATOM 1293 O O . GLY A 1 170 ? -15.227 3.914 2.955 1 87.5 170 GLY A O 1
ATOM 1294 N N . VAL A 1 171 ? -15.062 2.398 1.352 1 91.31 171 VAL A N 1
ATOM 1295 C CA . VAL A 1 171 ? -13.609 2.502 1.343 1 91.31 171 VAL A CA 1
ATOM 1296 C C . VAL A 1 171 ? -13.117 2.688 -0.089 1 91.31 171 VAL A C 1
ATOM 1298 O O . VAL A 1 171 ? -13.68 2.117 -1.026 1 91.31 171 VAL A O 1
ATOM 1301 N N . ASN A 1 172 ? -12.156 3.5 -0.201 1 96 172 ASN A N 1
ATOM 1302 C CA . ASN A 1 172 ? -11.461 3.67 -1.475 1 96 172 ASN A CA 1
ATOM 1303 C C . ASN A 1 172 ? -9.984 3.301 -1.365 1 96 172 ASN A C 1
ATOM 1305 O O . ASN A 1 172 ? -9.422 3.305 -0.271 1 96 172 ASN A O 1
ATOM 1309 N N . VAL A 1 173 ? -9.438 2.912 -2.434 1 97.44 173 VAL A N 1
ATOM 1310 C CA . VAL A 1 173 ? -7.992 2.746 -2.576 1 97.44 173 VAL A CA 1
ATOM 1311 C C . VAL A 1 173 ? -7.477 3.646 -3.697 1 97.44 173 VAL A C 1
ATOM 1313 O O . VAL A 1 173 ? -7.68 3.354 -4.879 1 97.44 173 VAL A O 1
ATOM 1316 N N . GLY A 1 174 ? -6.727 4.695 -3.32 1 96.69 174 GLY A N 1
ATOM 1317 C CA . GLY A 1 174 ? -6.441 5.703 -4.328 1 96.69 174 GLY A CA 1
ATOM 1318 C C . GLY A 1 174 ? -7.691 6.258 -4.984 1 96.69 174 GLY A C 1
ATOM 1319 O O . GLY A 1 174 ? -8.617 6.699 -4.301 1 96.69 174 GLY A O 1
ATOM 1320 N N . ARG A 1 175 ? -7.758 6.168 -6.27 1 94.12 175 ARG A N 1
ATOM 1321 C CA . ARG A 1 175 ? -8.898 6.695 -7.012 1 94.12 175 ARG A CA 1
ATOM 1322 C C . ARG A 1 175 ? -9.961 5.621 -7.215 1 94.12 175 ARG A C 1
ATOM 1324 O O . ARG A 1 175 ? -11.023 5.891 -7.789 1 94.12 175 ARG A O 1
ATOM 1331 N N . TYR A 1 176 ? -9.68 4.406 -6.758 1 95.56 176 TYR A N 1
ATOM 1332 C CA . TYR A 1 176 ? -10.594 3.299 -6.988 1 95.56 176 TYR A CA 1
ATOM 1333 C C . TYR A 1 176 ? -11.648 3.219 -5.883 1 95.56 176 TYR A C 1
ATOM 1335 O O . TYR A 1 176 ? -11.305 3.055 -4.711 1 95.56 176 TYR A O 1
ATOM 1343 N N . ASP A 1 177 ? -12.852 3.34 -6.27 1 94.19 177 ASP A N 1
ATOM 1344 C CA . ASP A 1 177 ? -13.914 3.029 -5.324 1 94.19 177 ASP A CA 1
ATOM 1345 C C . ASP A 1 177 ? -14.078 1.52 -5.152 1 94.19 177 ASP A C 1
ATOM 1347 O O . ASP A 1 177 ? -14.164 0.784 -6.137 1 94.19 177 ASP A O 1
ATOM 1351 N N . VAL A 1 178 ? -14.094 1.116 -3.984 1 96.5 178 VAL A N 1
ATOM 1352 C CA . VAL A 1 178 ? -14.359 -0.296 -3.727 1 96.5 178 VAL A CA 1
ATOM 1353 C C . VAL A 1 178 ? -15.852 -0.58 -3.885 1 96.5 178 VAL A C 1
ATOM 1355 O O . VAL A 1 178 ? -16.672 -0.008 -3.17 1 96.5 178 VAL A O 1
ATOM 1358 N N . VAL A 1 179 ? -16.172 -1.435 -4.773 1 97.69 179 VAL A N 1
ATOM 1359 C CA . VAL A 1 179 ? -17.562 -1.744 -5.102 1 97.69 179 VAL A CA 1
ATOM 1360 C C . VAL A 1 179 ? -18.125 -2.752 -4.102 1 97.69 179 VAL A C 1
ATOM 1362 O O . VAL A 1 179 ? -17.547 -3.824 -3.904 1 97.69 179 VAL A O 1
ATOM 1365 N N . ASP A 1 180 ? -19.172 -2.357 -3.441 1 96.56 180 ASP A N 1
ATOM 1366 C CA . ASP A 1 180 ? -19.922 -3.246 -2.549 1 96.56 180 ASP A CA 1
ATOM 1367 C C . ASP A 1 180 ? -20.75 -4.254 -3.34 1 96.56 180 ASP A C 1
ATOM 1369 O O . ASP A 1 180 ? -21.719 -3.879 -3.996 1 96.56 180 ASP A O 1
ATOM 1373 N N . VAL A 1 181 ? -20.422 -5.531 -3.188 1 97.12 181 VAL A N 1
ATOM 1374 C CA . VAL A 1 181 ? -21.109 -6.504 -4.027 1 97.12 181 VAL A CA 1
ATOM 1375 C C . VAL A 1 181 ? -21.969 -7.418 -3.162 1 97.12 181 VAL A C 1
ATOM 1377 O O . VAL A 1 181 ? -22.547 -8.391 -3.656 1 97.12 181 VAL A O 1
ATOM 1380 N N . TYR A 1 182 ? -22.047 -7.172 -1.938 1 95.25 182 TYR A N 1
ATOM 1381 C CA . TYR A 1 182 ? -22.766 -8.078 -1.051 1 95.25 182 TYR A CA 1
ATOM 1382 C C . TYR A 1 182 ? -23.984 -7.395 -0.445 1 95.25 182 TYR A C 1
ATOM 1384 O O . TYR A 1 182 ? -25.062 -7.992 -0.361 1 95.25 182 TYR A O 1
ATOM 1392 N N . THR A 1 183 ? -23.781 -6.148 -0.016 1 91.5 183 THR A N 1
ATOM 1393 C CA . THR A 1 183 ? -24.859 -5.461 0.693 1 91.5 183 THR A CA 1
ATOM 1394 C C . THR A 1 183 ? -26.125 -5.434 -0.147 1 91.5 183 THR A C 1
ATOM 1396 O O . THR A 1 183 ? -26.125 -4.969 -1.288 1 91.5 183 THR A O 1
ATOM 1399 N N . GLY A 1 184 ? -27.203 -5.984 0.392 1 91.19 184 GLY A N 1
ATOM 1400 C CA . GLY A 1 184 ? -28.516 -5.953 -0.254 1 91.19 184 GLY A CA 1
ATOM 1401 C C . GLY A 1 184 ? -28.656 -6.996 -1.344 1 91.19 184 GLY A C 1
ATOM 1402 O O . GLY A 1 184 ? -29.719 -7.086 -1.984 1 91.19 184 GLY A O 1
ATOM 1403 N N . LEU A 1 185 ? -27.703 -7.773 -1.577 1 93.81 185 LEU A N 1
ATOM 1404 C CA . LEU A 1 185 ? -27.688 -8.75 -2.658 1 93.81 185 LEU A CA 1
ATOM 1405 C C . LEU A 1 185 ? -28.875 -9.703 -2.549 1 93.81 185 LEU A C 1
ATOM 1407 O O . LEU A 1 185 ? -29.656 -9.852 -3.498 1 93.81 185 LEU A O 1
ATOM 1411 N N . TYR A 1 186 ? -29.125 -10.281 -1.452 1 93.62 186 TYR A N 1
ATOM 1412 C CA . TYR A 1 186 ? -30.141 -11.305 -1.281 1 93.62 186 TYR A CA 1
ATOM 1413 C C . TYR A 1 186 ? -31.516 -10.68 -1.069 1 93.62 186 TYR A C 1
ATOM 1415 O O . TYR A 1 186 ? -32.531 -11.25 -1.454 1 93.62 186 TYR A O 1
ATOM 1423 N N . LYS A 1 187 ? -31.516 -9.453 -0.505 1 92.06 187 LYS A N 1
ATOM 1424 C CA . LYS A 1 187 ? -32.781 -8.719 -0.425 1 92.06 187 LYS A CA 1
ATOM 1425 C C . LYS A 1 187 ? -33.344 -8.438 -1.815 1 92.06 187 LYS A C 1
ATOM 1427 O O . LYS A 1 187 ? -34.531 -8.633 -2.061 1 92.06 187 LYS A O 1
ATOM 1432 N N . SER A 1 188 ? -32.469 -8.094 -2.633 1 88.38 188 SER A N 1
ATOM 1433 C CA . SER A 1 188 ? -32.906 -7.789 -3.998 1 88.38 188 SER A CA 1
ATOM 1434 C C . SER A 1 188 ? -33.375 -9.039 -4.723 1 88.38 188 SER A C 1
ATOM 1436 O O . SER A 1 188 ? -34.156 -8.945 -5.68 1 88.38 188 SER A O 1
ATOM 1438 N N . LEU A 1 189 ? -33.062 -10.211 -4.246 1 90.88 189 LEU A N 1
ATOM 1439 C CA . LEU A 1 189 ? -33.406 -11.477 -4.871 1 90.88 189 LEU A CA 1
ATOM 1440 C C . LEU A 1 189 ? -34.531 -12.156 -4.102 1 90.88 189 LEU A C 1
ATOM 1442 O O . LEU A 1 189 ? -34.844 -13.328 -4.352 1 90.88 189 LEU A O 1
ATOM 1446 N N . ASN A 1 190 ? -35 -11.328 -3.145 1 91.19 190 ASN A N 1
ATOM 1447 C CA . ASN A 1 190 ? -36.094 -11.828 -2.307 1 91.19 190 ASN A CA 1
ATOM 1448 C C . ASN A 1 190 ? -35.688 -13.086 -1.551 1 91.19 190 ASN A C 1
ATOM 1450 O O . ASN A 1 190 ? -36.438 -14.07 -1.512 1 91.19 190 ASN A O 1
ATOM 1454 N N . GLU A 1 191 ? -34.438 -13.008 -1.083 1 89.94 191 GLU A N 1
ATOM 1455 C CA . GLU A 1 191 ? -33.875 -14.102 -0.309 1 89.94 191 GLU A CA 1
ATOM 1456 C C . GLU A 1 191 ? -33.375 -13.617 1.053 1 89.94 191 GLU A C 1
ATOM 1458 O O . GLU A 1 191 ? -33.062 -12.438 1.221 1 89.94 191 GLU A O 1
ATOM 1463 N N . SER A 1 192 ? -33.375 -14.516 1.995 1 87.69 192 SER A N 1
ATOM 1464 C CA . SER A 1 192 ? -32.781 -14.195 3.293 1 87.69 192 SER A CA 1
ATOM 1465 C C . SER A 1 192 ? -31.281 -14.062 3.199 1 87.69 192 SER A C 1
ATOM 1467 O O . SER A 1 192 ? -30.625 -14.828 2.484 1 87.69 192 SER A O 1
ATOM 1469 N N . ASP A 1 193 ? -30.766 -13.125 3.926 1 87.19 193 ASP A N 1
ATOM 1470 C CA . ASP A 1 193 ? -29.328 -12.898 3.951 1 87.19 193 ASP A CA 1
ATOM 1471 C C . ASP A 1 193 ? -28.609 -13.953 4.789 1 87.19 193 ASP A C 1
ATOM 1473 O O . ASP A 1 193 ? -28.844 -14.055 5.996 1 87.19 193 ASP A O 1
ATOM 1477 N N . PRO A 1 194 ? -27.781 -14.602 4.164 1 82.69 194 PRO A N 1
ATOM 1478 C CA . PRO A 1 194 ? -27.109 -15.68 4.902 1 82.69 194 PRO A CA 1
ATOM 1479 C C . PRO A 1 194 ? -26.203 -15.156 6.02 1 82.69 194 PRO A C 1
ATOM 1481 O O . PRO A 1 194 ? -25.875 -15.898 6.949 1 82.69 194 PRO A O 1
ATOM 1484 N N . LEU A 1 195 ? -25.781 -13.906 5.91 1 82.06 195 LEU A N 1
ATOM 1485 C CA . LEU A 1 195 ? -24.859 -13.375 6.906 1 82.06 195 LEU A CA 1
ATOM 1486 C C . LEU A 1 195 ? -25.562 -12.336 7.789 1 82.06 195 LEU A C 1
ATOM 1488 O O . LEU A 1 195 ? -24.891 -11.57 8.484 1 82.06 195 LEU A O 1
ATOM 1492 N N . GLU A 1 196 ? -26.75 -12.281 7.777 1 78.44 196 GLU A N 1
ATOM 1493 C CA . GLU A 1 196 ? -27.531 -11.297 8.516 1 78.44 196 GLU A CA 1
ATOM 1494 C C . GLU A 1 196 ? -27.125 -11.242 9.984 1 78.44 196 GLU A C 1
ATOM 1496 O O . GLU A 1 196 ? -26.922 -10.164 10.539 1 78.44 196 GLU A O 1
ATOM 1501 N N . ALA A 1 197 ? -26.984 -12.414 10.531 1 70.19 197 ALA A N 1
ATOM 1502 C CA . ALA A 1 197 ? -26.641 -12.508 11.945 1 70.19 197 ALA A CA 1
ATOM 1503 C C . ALA A 1 197 ? -25.266 -11.93 12.227 1 70.19 197 ALA A C 1
ATOM 1505 O O . ALA A 1 197 ? -25.062 -11.242 13.234 1 70.19 197 ALA A O 1
ATOM 1506 N N . LEU A 1 198 ? -24.375 -12.188 11.312 1 71.5 198 LEU A N 1
ATOM 1507 C CA . LEU A 1 198 ? -23 -11.711 11.469 1 71.5 198 LEU A CA 1
ATOM 1508 C C . LEU A 1 198 ? -22.922 -10.203 11.305 1 71.5 198 LEU A C 1
ATOM 1510 O O . LEU A 1 198 ? -22.141 -9.531 11.992 1 71.5 198 LEU A O 1
ATOM 1514 N N . LEU A 1 199 ? -23.719 -9.703 10.445 1 70.25 199 LEU A N 1
ATOM 1515 C CA . LEU A 1 199 ? -23.719 -8.273 10.125 1 70.25 199 LEU A CA 1
ATOM 1516 C C . LEU A 1 199 ? -24.406 -7.473 11.227 1 70.25 199 LEU A C 1
ATOM 1518 O O . LEU A 1 199 ? -24.109 -6.285 11.406 1 70.25 199 LEU A O 1
ATOM 1522 N N . GLN A 1 200 ? -25.359 -8 11.945 1 62.31 200 GLN A N 1
ATOM 1523 C CA . GLN A 1 200 ? -26.078 -7.328 13.023 1 62.31 200 GLN A CA 1
ATOM 1524 C C . GLN A 1 200 ? -25.312 -7.406 14.336 1 62.31 200 GLN A C 1
ATOM 1526 O O . GLN A 1 200 ? -25.594 -6.668 15.273 1 62.31 200 GLN A O 1
ATOM 1531 N N . ALA A 1 201 ? -24.531 -8.352 14.422 1 56.03 201 ALA A N 1
ATOM 1532 C CA . ALA A 1 201 ? -23.75 -8.43 15.656 1 56.03 201 ALA A CA 1
ATOM 1533 C C . ALA A 1 201 ? -23 -7.129 15.93 1 56.03 201 ALA A C 1
ATOM 1535 O O . ALA A 1 201 ? -22.422 -6.543 15.016 1 56.03 201 ALA A O 1
ATOM 1536 N N . PRO A 1 202 ? -23.531 -6.469 16.984 1 50.41 202 PRO A N 1
ATOM 1537 C CA . PRO A 1 202 ? -22.844 -5.215 17.281 1 50.41 202 PRO A CA 1
ATOM 1538 C C . PRO A 1 202 ? -21.328 -5.309 17.047 1 50.41 202 PRO A C 1
ATOM 1540 O O . PRO A 1 202 ? -20.734 -6.359 17.281 1 50.41 202 PRO A O 1
ATOM 1543 N N . LYS A 1 203 ? -20.906 -4.539 16.109 1 48.81 203 LYS A N 1
ATOM 1544 C CA . LYS A 1 203 ? -19.453 -4.492 15.93 1 48.81 203 LYS A CA 1
ATOM 1545 C C . LYS A 1 203 ? -18.719 -4.664 17.25 1 48.81 203 LYS A C 1
ATOM 1547 O O . LYS A 1 203 ? -18.75 -3.771 18.109 1 48.81 203 LYS A O 1
ATOM 1552 N N . GLN A 1 204 ? -18.922 -5.812 17.984 1 37.97 204 GLN A N 1
ATOM 1553 C CA . GLN A 1 204 ? -18.062 -5.891 19.156 1 37.97 204 GLN A CA 1
ATOM 1554 C C . GLN A 1 204 ? -16.75 -5.172 18.922 1 37.97 204 GLN A C 1
ATOM 1556 O O . GLN A 1 204 ? -16.25 -5.117 17.797 1 37.97 204 GLN A O 1
ATOM 1561 N N . ALA A 1 205 ? -16.266 -4.355 20.031 1 36.03 205 ALA A N 1
ATOM 1562 C CA . ALA A 1 205 ? -15 -3.619 20.094 1 36.03 205 ALA A CA 1
ATOM 1563 C C . ALA A 1 205 ? -13.938 -4.285 19.219 1 36.03 205 ALA A C 1
ATOM 1565 O O . ALA A 1 205 ? -14.109 -5.426 18.781 1 36.03 205 ALA A O 1
ATOM 1566 N N . THR A 1 206 ? -12.672 -3.684 19.453 1 36.22 206 THR A N 1
ATOM 1567 C CA . THR A 1 206 ? -11.344 -3.889 18.875 1 36.22 206 THR A CA 1
ATOM 1568 C C . THR A 1 206 ? -11.023 -5.379 18.781 1 36.22 206 THR A C 1
ATOM 1570 O O . THR A 1 206 ? -11.055 -6.09 19.797 1 36.22 206 THR A O 1
ATOM 1573 N N . PRO A 1 207 ? -11.375 -6.059 17.812 1 36.06 207 PRO A N 1
ATOM 1574 C CA . PRO A 1 207 ? -10.844 -7.426 17.875 1 36.06 207 PRO A CA 1
ATOM 1575 C C . PRO A 1 207 ? -9.719 -7.582 18.891 1 36.06 207 PRO A C 1
ATOM 1577 O O . PRO A 1 207 ? -8.906 -6.668 19.062 1 36.06 207 PRO A O 1
ATOM 1580 N N . ALA A 1 208 ? -9.953 -8.398 20.078 1 35.62 208 ALA A N 1
ATOM 1581 C CA . ALA A 1 208 ? -8.891 -8.75 21.016 1 35.62 208 ALA A CA 1
ATOM 1582 C C . ALA A 1 208 ? -7.531 -8.789 20.328 1 35.62 208 ALA A C 1
ATOM 1584 O O . ALA A 1 208 ? -7.391 -9.383 19.25 1 35.62 208 ALA A O 1
ATOM 1585 N N . LYS A 1 209 ? -6.703 -7.844 20.703 1 39.09 209 LYS A N 1
ATOM 1586 C CA . LYS A 1 209 ? -5.262 -7.645 20.562 1 39.09 209 LYS A CA 1
ATOM 1587 C C . LYS A 1 209 ? -4.531 -8.984 20.484 1 39.09 209 LYS A C 1
ATOM 1589 O O . LYS A 1 209 ? -3.299 -9.016 20.406 1 39.09 209 LYS A O 1
ATOM 1594 N N . ASN A 1 210 ? -5.289 -9.945 20.969 1 31.92 210 ASN A N 1
ATOM 1595 C CA . ASN A 1 210 ? -4.496 -11.148 21.188 1 31.92 210 ASN A CA 1
ATOM 1596 C C . ASN A 1 210 ? -4.156 -11.844 19.875 1 31.92 210 ASN A C 1
ATOM 1598 O O . ASN A 1 210 ? -4.207 -13.07 19.781 1 31.92 210 ASN A O 1
ATOM 1602 N N . THR A 1 211 ? -4.543 -11.172 18.922 1 36.56 211 THR A N 1
ATOM 1603 C CA . THR A 1 211 ? -4.066 -12.047 17.859 1 36.56 211 THR A CA 1
ATOM 1604 C C . THR A 1 211 ? -2.549 -12.195 17.906 1 36.56 211 THR A C 1
ATOM 1606 O O . THR A 1 211 ? -1.82 -11.203 17.781 1 36.56 211 THR A O 1
ATOM 1609 N N . LYS A 1 212 ? -2.182 -13.117 18.656 1 35.88 212 LYS A N 1
ATOM 1610 C CA . LYS A 1 212 ? -0.786 -13.523 18.531 1 35.88 212 LYS A CA 1
ATOM 1611 C C . LYS A 1 212 ? -0.244 -13.195 17.141 1 35.88 212 LYS A C 1
ATOM 1613 O O . LYS A 1 212 ? -0.884 -13.492 16.125 1 35.88 212 LYS A O 1
ATOM 1618 N N . PRO A 1 213 ? 0.5 -12.258 17.141 1 37.59 213 PRO A N 1
ATOM 1619 C CA . PRO A 1 213 ? 1.146 -12.188 15.836 1 37.59 213 PRO A CA 1
ATOM 1620 C C . PRO A 1 213 ? 1.337 -13.562 15.195 1 37.59 213 PRO A C 1
ATOM 1622 O O . PRO A 1 213 ? 1.872 -14.469 15.836 1 37.59 213 PRO A O 1
ATOM 1625 N N . ALA A 1 214 ? 0.37 -14.148 14.469 1 39.5 214 ALA A N 1
ATOM 1626 C CA . ALA A 1 214 ? 0.683 -15.391 13.766 1 39.5 214 ALA A CA 1
ATOM 1627 C C . ALA A 1 214 ? 2.178 -15.492 13.477 1 39.5 214 ALA A C 1
ATOM 1629 O O . ALA A 1 214 ? 2.848 -14.484 13.258 1 39.5 214 ALA A O 1
ATOM 1630 N N . ALA A 1 215 ? 2.781 -16.516 13.805 1 44.47 215 ALA A N 1
ATOM 1631 C CA . ALA A 1 215 ? 4.129 -16.891 13.383 1 44.47 215 ALA A CA 1
ATOM 1632 C C . ALA A 1 215 ? 4.449 -16.312 12.008 1 44.47 215 ALA A C 1
ATOM 1634 O O . ALA A 1 215 ? 3.594 -16.297 11.125 1 44.47 215 ALA A O 1
ATOM 1635 N N . GLN A 1 216 ? 5.336 -15.312 11.812 1 56.47 216 GLN A N 1
ATOM 1636 C CA . GLN A 1 216 ? 5.805 -14.656 10.594 1 56.47 216 GLN A CA 1
ATOM 1637 C C . GLN A 1 216 ? 5.809 -15.633 9.414 1 56.47 216 GLN A C 1
ATOM 1639 O O . GLN A 1 216 ? 6.719 -16.453 9.289 1 56.47 216 GLN A O 1
ATOM 1644 N N . SER A 1 217 ? 4.555 -15.984 8.812 1 70.06 217 SER A N 1
ATOM 1645 C CA . SER A 1 217 ? 4.449 -16.828 7.625 1 70.06 217 SER A CA 1
ATOM 1646 C C . SER A 1 217 ? 4.992 -16.109 6.395 1 70.06 217 SER A C 1
ATOM 1648 O O . SER A 1 217 ? 4.883 -14.883 6.281 1 70.06 217 SER A O 1
ATOM 1650 N N . ASP A 1 218 ? 5.746 -16.781 5.609 1 75.62 218 ASP A N 1
ATOM 1651 C CA . ASP A 1 218 ? 6.281 -16.281 4.348 1 75.62 218 ASP A CA 1
ATOM 1652 C C . ASP A 1 218 ? 5.207 -16.25 3.268 1 75.62 218 ASP A C 1
ATOM 1654 O O . ASP A 1 218 ? 5.516 -16.234 2.074 1 75.62 218 ASP A O 1
ATOM 1658 N N . SER A 1 219 ? 3.914 -16.344 3.787 1 78.75 219 SER A N 1
ATOM 1659 C CA . SER A 1 219 ? 2.75 -16.266 2.912 1 78.75 219 SER A CA 1
ATOM 1660 C C . SER A 1 219 ? 1.546 -15.688 3.648 1 78.75 219 SER A C 1
ATOM 1662 O O . SER A 1 219 ? 1.503 -15.695 4.883 1 78.75 219 SER A O 1
ATOM 1664 N N . VAL A 1 220 ? 0.62 -15.102 2.865 1 79.94 220 VAL A N 1
ATOM 1665 C CA . VAL A 1 220 ? -0.603 -14.586 3.471 1 79.94 220 VAL A CA 1
ATOM 1666 C C . VAL A 1 220 ? -1.451 -15.742 3.99 1 79.94 220 VAL A C 1
ATOM 1668 O O . VAL A 1 220 ? -1.687 -16.719 3.273 1 79.94 220 VAL A O 1
ATOM 1671 N N . VAL A 1 221 ? -1.754 -15.656 5.223 1 74.94 221 VAL A N 1
ATOM 1672 C CA . VAL A 1 221 ? -2.711 -16.578 5.836 1 74.94 221 VAL A CA 1
ATOM 1673 C C . VAL A 1 221 ? -4.027 -15.844 6.098 1 74.94 221 VAL A C 1
ATOM 1675 O O . VAL A 1 221 ? -4.062 -14.867 6.848 1 74.94 221 VAL A O 1
ATOM 1678 N N . PRO A 1 222 ? -5.051 -16.281 5.5 1 69.62 222 PRO A N 1
ATOM 1679 C CA . PRO A 1 222 ? -6.328 -15.578 5.66 1 69.62 222 PRO A CA 1
ATOM 1680 C C . PRO A 1 222 ? -6.832 -15.602 7.102 1 69.62 222 PRO A C 1
ATOM 1682 O O . PRO A 1 222 ? -6.668 -16.594 7.809 1 69.62 222 PRO A O 1
ATOM 1685 N N . ASP A 1 223 ? -7.395 -14.461 7.555 1 74.25 223 ASP A N 1
ATOM 1686 C CA . ASP A 1 223 ? -8.125 -14.406 8.82 1 74.25 223 ASP A CA 1
ATOM 1687 C C . ASP A 1 223 ? -9.555 -14.906 8.648 1 74.25 223 ASP A C 1
ATOM 1689 O O . ASP A 1 223 ? -10.453 -14.141 8.289 1 74.25 223 ASP A O 1
ATOM 1693 N N . GLN A 1 224 ? -9.742 -16.078 9.094 1 75.69 224 GLN A N 1
ATOM 1694 C CA . GLN A 1 224 ? -11.016 -16.75 8.836 1 75.69 224 GLN A CA 1
ATOM 1695 C C . GLN A 1 224 ? -12.133 -16.141 9.68 1 75.69 224 GLN A C 1
ATOM 1697 O O . GLN A 1 224 ? -13.312 -16.375 9.422 1 75.69 224 GLN A O 1
ATOM 1702 N N . ASN A 1 225 ? -11.773 -15.289 10.633 1 74.19 225 ASN A N 1
ATOM 1703 C CA . ASN A 1 225 ? -12.773 -14.68 11.508 1 74.19 225 ASN A CA 1
ATOM 1704 C C . ASN A 1 225 ? -13.219 -13.312 10.984 1 74.19 225 ASN A C 1
ATOM 1706 O O . ASN A 1 225 ? -14.227 -12.766 11.43 1 74.19 225 ASN A O 1
ATOM 1710 N N . SER A 1 226 ? -12.539 -12.852 9.984 1 76 226 SER A N 1
ATOM 1711 C CA . SER A 1 226 ? -12.898 -11.555 9.43 1 76 226 SER A CA 1
ATOM 1712 C C . SER A 1 226 ? -14.203 -11.633 8.633 1 76 226 SER A C 1
ATOM 1714 O O . SER A 1 226 ? -14.523 -12.672 8.062 1 76 226 SER A O 1
ATOM 1716 N N . LEU A 1 227 ? -14.93 -10.523 8.664 1 75.5 227 LEU A N 1
ATOM 1717 C CA . LEU A 1 227 ? -16.141 -10.453 7.859 1 75.5 227 LEU A CA 1
ATOM 1718 C C . LEU A 1 227 ? -15.82 -10.633 6.379 1 75.5 227 LEU A C 1
ATOM 1720 O O . LEU A 1 227 ? -16.562 -11.289 5.648 1 75.5 227 LEU A O 1
ATOM 1724 N N . GLY A 1 228 ? -14.742 -10.078 5.957 1 80.69 228 GLY A N 1
ATOM 1725 C CA . GLY A 1 228 ? -14.328 -10.203 4.57 1 80.69 228 GLY A CA 1
ATOM 1726 C C . GLY A 1 228 ? -14.156 -11.648 4.129 1 80.69 228 GLY A C 1
ATOM 1727 O O . GLY A 1 228 ? -14.57 -12.016 3.027 1 80.69 228 GLY A O 1
ATOM 1728 N N . TRP A 1 229 ? -13.617 -12.453 4.973 1 80.12 229 TRP A N 1
ATOM 1729 C CA . TRP A 1 229 ? -13.398 -13.852 4.641 1 80.12 229 TRP A CA 1
ATOM 1730 C C . TRP A 1 229 ? -14.711 -14.641 4.719 1 80.12 229 TRP A C 1
ATOM 1732 O O . TRP A 1 229 ? -14.992 -15.469 3.852 1 80.12 229 TRP A O 1
ATOM 1742 N N . LYS A 1 230 ? -15.508 -14.305 5.68 1 80.75 230 LYS A N 1
ATOM 1743 C CA . LYS A 1 230 ? -16.781 -15 5.852 1 80.75 230 LYS A CA 1
ATOM 1744 C C . LYS A 1 230 ? -17.719 -14.711 4.691 1 80.75 230 LYS A C 1
ATOM 1746 O O . LYS A 1 230 ? -18.531 -15.562 4.312 1 80.75 230 LYS A O 1
ATOM 1751 N N . ALA A 1 231 ? -17.547 -13.562 4.184 1 89.06 231 ALA A N 1
ATOM 1752 C C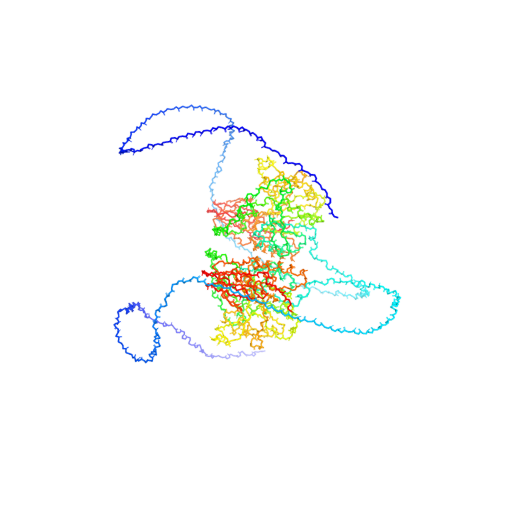A . ALA A 1 231 ? -18.391 -13.156 3.076 1 89.06 231 ALA A CA 1
ATOM 1753 C C . ALA A 1 231 ? -17.75 -13.492 1.732 1 89.06 231 ALA A C 1
ATOM 1755 O O . ALA A 1 231 ? -18.344 -13.227 0.677 1 89.06 231 ALA A O 1
ATOM 1756 N N . ASP A 1 232 ? -16.656 -14.102 1.743 1 93.12 232 ASP A N 1
ATOM 1757 C CA . ASP A 1 232 ? -15.844 -14.258 0.537 1 93.12 232 ASP A CA 1
ATOM 1758 C C . ASP A 1 232 ? -16.594 -15.07 -0.52 1 93.12 232 ASP A C 1
ATOM 1760 O O . ASP A 1 232 ? -16.562 -14.734 -1.705 1 93.12 232 ASP A O 1
ATOM 1764 N N . ALA A 1 233 ? -17.281 -16.141 -0.105 1 94.31 233 ALA A N 1
ATOM 1765 C CA . ALA A 1 233 ? -17.984 -17.031 -1.023 1 94.31 233 ALA A CA 1
ATOM 1766 C C . ALA A 1 233 ? -19.062 -16.281 -1.796 1 94.31 233 ALA A C 1
ATOM 1768 O O . ALA A 1 233 ? -19.5 -16.734 -2.855 1 94.31 233 ALA A O 1
ATOM 1769 N N . HIS A 1 234 ? -19.516 -15.133 -1.277 1 95.81 234 HIS A N 1
ATOM 1770 C CA . HIS A 1 234 ? -20.625 -14.406 -1.861 1 95.81 234 HIS A CA 1
ATOM 1771 C C . HIS A 1 234 ? -20.141 -13.32 -2.816 1 95.81 234 HIS A C 1
ATOM 1773 O O . HIS A 1 234 ? -20.953 -12.656 -3.477 1 95.81 234 HIS A O 1
ATOM 1779 N N . LYS A 1 235 ? -18.922 -13.156 -3.039 1 97.56 235 LYS A N 1
ATOM 1780 C CA . LYS A 1 235 ? -18.391 -12 -3.764 1 97.56 235 LYS A CA 1
ATOM 1781 C C . LYS A 1 235 ? -18.172 -12.336 -5.238 1 97.56 235 LYS A C 1
ATOM 1783 O O . LYS A 1 235 ? -18.266 -11.453 -6.098 1 97.56 235 LYS A O 1
ATOM 1788 N N . ASN A 1 236 ? -17.891 -13.602 -5.586 1 98.5 236 ASN A N 1
ATOM 1789 C CA . ASN A 1 236 ? -17.422 -13.938 -6.926 1 98.5 236 ASN A CA 1
ATOM 1790 C C . ASN A 1 236 ? -18.484 -13.609 -7.98 1 98.5 236 ASN A C 1
ATOM 1792 O O . ASN A 1 236 ? -18.219 -12.844 -8.914 1 98.5 236 ASN A O 1
ATOM 1796 N N . LEU A 1 237 ? -19.688 -14.156 -7.816 1 98.5 237 LEU A N 1
ATOM 1797 C CA . LEU A 1 237 ? -20.703 -14.031 -8.852 1 98.5 237 LEU A CA 1
ATOM 1798 C C . LEU A 1 237 ? -21.125 -12.57 -9.016 1 98.5 237 LEU A C 1
ATOM 1800 O O . LEU A 1 237 ? -21.016 -12.016 -10.117 1 98.5 237 LEU A O 1
ATOM 1804 N N . PRO A 1 238 ? -21.5 -11.883 -7.938 1 98.19 238 PRO A N 1
ATOM 1805 C CA . PRO A 1 238 ? -21.812 -10.469 -8.156 1 98.19 238 PRO A CA 1
ATOM 1806 C C . PRO A 1 238 ? -20.594 -9.656 -8.586 1 98.19 238 PRO A C 1
ATOM 1808 O O . PRO A 1 238 ? -20.75 -8.609 -9.227 1 98.19 238 PRO A O 1
ATOM 1811 N N . GLY A 1 239 ? -19.391 -10.102 -8.211 1 98.62 239 GLY A N 1
ATOM 1812 C CA . GLY A 1 239 ? -18.172 -9.438 -8.656 1 98.62 239 GLY A CA 1
ATOM 1813 C C . GLY A 1 239 ? -17.984 -9.5 -10.164 1 98.62 239 GLY A C 1
ATOM 1814 O O . GLY A 1 239 ? -17.625 -8.5 -10.789 1 98.62 239 GLY A O 1
ATOM 1815 N N . PHE A 1 240 ? -18.219 -10.664 -10.75 1 98.81 240 PHE A N 1
ATOM 1816 C CA . PHE A 1 240 ? -18.141 -10.797 -12.203 1 98.81 240 PHE A CA 1
ATOM 1817 C C . PHE A 1 240 ? -19.203 -9.938 -12.883 1 98.81 240 PHE A C 1
ATOM 1819 O O . PHE A 1 240 ? -18.953 -9.359 -13.938 1 98.81 240 PHE A O 1
ATOM 1826 N N . ARG A 1 241 ? -20.391 -9.867 -12.289 1 98.5 241 ARG A N 1
ATOM 1827 C CA . ARG A 1 241 ? -21.422 -9 -12.828 1 98.5 241 ARG A CA 1
ATOM 1828 C C . ARG A 1 241 ? -20.969 -7.543 -12.836 1 98.5 241 ARG A C 1
ATOM 1830 O O . ARG A 1 241 ? -21.141 -6.836 -13.836 1 98.5 241 ARG A O 1
ATOM 1837 N N . ALA A 1 242 ? -20.438 -7.133 -11.695 1 98.56 242 ALA A N 1
ATOM 1838 C CA . ALA A 1 242 ? -19.953 -5.758 -11.594 1 98.56 242 ALA A CA 1
ATOM 1839 C C . ALA A 1 242 ? -18.891 -5.469 -12.656 1 98.56 242 ALA A C 1
ATOM 1841 O O . ALA A 1 242 ? -18.906 -4.406 -13.281 1 98.56 242 ALA A O 1
ATOM 1842 N N . LEU A 1 243 ? -18.016 -6.418 -12.852 1 98.75 243 LEU A N 1
ATOM 1843 C CA . LEU A 1 243 ? -16.938 -6.273 -13.812 1 98.75 243 LEU A CA 1
ATOM 1844 C C . LEU A 1 243 ? -17.484 -6.164 -15.234 1 98.75 243 LEU A C 1
ATOM 1846 O O . LEU A 1 243 ? -17.109 -5.254 -15.977 1 98.75 243 LEU A O 1
ATOM 1850 N N . TYR A 1 244 ? -18.375 -7.035 -15.609 1 98.75 244 TYR A N 1
ATOM 1851 C CA . TYR A 1 244 ? -18.953 -7.066 -16.938 1 98.75 244 TYR A CA 1
ATOM 1852 C C . TYR A 1 244 ? -19.781 -5.805 -17.219 1 98.75 244 TYR A C 1
ATOM 1854 O O . TYR A 1 244 ? -19.688 -5.227 -18.297 1 98.75 244 TYR A O 1
ATOM 1862 N N . ASN A 1 245 ? -20.531 -5.406 -16.234 1 98.44 245 ASN A N 1
ATOM 1863 C CA . ASN A 1 245 ? -21.359 -4.219 -16.391 1 98.44 245 ASN A CA 1
ATOM 1864 C C . ASN A 1 245 ? -20.516 -2.971 -16.625 1 98.44 245 ASN A C 1
ATOM 1866 O O . ASN A 1 245 ? -20.906 -2.096 -17.406 1 98.44 245 ASN A O 1
ATOM 1870 N N . LYS A 1 246 ? -19.422 -2.912 -16 1 98.38 246 LYS A N 1
ATOM 1871 C CA . LYS A 1 246 ? -18.594 -1.728 -16.125 1 98.38 246 LYS A CA 1
ATOM 1872 C C . LYS A 1 246 ? -17.812 -1.744 -17.453 1 98.38 246 LYS A C 1
ATOM 1874 O O . LYS A 1 246 ? -17.594 -0.694 -18.047 1 98.38 246 LYS A O 1
ATOM 1879 N N . PHE A 1 247 ? -17.391 -2.955 -17.891 1 98.44 247 PHE A N 1
ATOM 1880 C CA . PHE A 1 247 ? -16.562 -3.049 -19.078 1 98.44 247 PHE A CA 1
ATOM 1881 C C . PHE A 1 247 ? -17.109 -4.094 -20.047 1 98.44 247 PHE A C 1
ATOM 1883 O O . PHE A 1 247 ? -16.406 -5.047 -20.391 1 98.44 247 PHE A O 1
ATOM 1890 N N . PRO A 1 248 ? -18.234 -3.889 -20.641 1 97.69 248 PRO A N 1
ATOM 1891 C CA . PRO A 1 248 ? -18.891 -4.918 -21.453 1 97.69 248 PRO A CA 1
ATOM 1892 C C . PRO A 1 248 ? -18.156 -5.188 -22.766 1 97.69 248 PRO A C 1
ATOM 1894 O O . PRO A 1 248 ? -18.391 -6.215 -23.406 1 97.69 248 PRO A O 1
ATOM 1897 N N . ASN A 1 249 ? -17.25 -4.316 -23.141 1 97.44 249 ASN A N 1
ATOM 1898 C CA . ASN A 1 249 ? -16.594 -4.449 -24.438 1 97.44 249 ASN A CA 1
ATOM 1899 C C . ASN A 1 249 ? -15.242 -5.152 -24.328 1 97.44 249 ASN A C 1
ATOM 1901 O O . ASN A 1 249 ? -14.555 -5.348 -25.328 1 97.44 249 ASN A O 1
ATOM 1905 N N . ALA A 1 250 ? -14.836 -5.531 -23.125 1 98.56 250 ALA A N 1
ATOM 1906 C CA . ALA A 1 250 ? -13.586 -6.27 -22.953 1 98.56 250 ALA A CA 1
ATOM 1907 C C . ALA A 1 250 ? -13.688 -7.66 -23.562 1 98.56 250 ALA A C 1
ATOM 1909 O O . ALA A 1 250 ? -14.781 -8.156 -23.828 1 98.56 250 ALA A O 1
ATOM 1910 N N . GLU A 1 251 ? -12.555 -8.242 -23.891 1 98.62 251 GLU A N 1
ATOM 1911 C CA . GLU A 1 251 ? -12.508 -9.57 -24.484 1 98.62 251 GLU A CA 1
ATOM 1912 C C . GLU A 1 251 ? -12.242 -10.641 -23.438 1 98.62 251 GLU A C 1
ATOM 1914 O O . GLU A 1 251 ? -12.727 -11.773 -23.547 1 98.62 251 GLU A O 1
ATOM 1919 N N . TRP A 1 252 ? -11.438 -10.273 -22.469 1 98.88 252 TRP A N 1
ATOM 1920 C CA . TRP A 1 252 ? -11.062 -11.188 -21.391 1 98.88 252 TRP A CA 1
ATOM 1921 C C . TRP A 1 252 ? -11.312 -10.555 -20.031 1 98.88 252 TRP A C 1
ATOM 1923 O O . TRP A 1 252 ? -10.969 -9.391 -19.812 1 98.88 252 TRP A O 1
ATOM 1933 N N . PHE A 1 253 ? -11.953 -11.32 -19.156 1 98.94 253 PHE A N 1
ATOM 1934 C CA . PHE A 1 253 ? -12.328 -10.875 -17.828 1 98.94 253 PHE A CA 1
ATOM 1935 C C . PHE A 1 253 ? -11.594 -11.68 -16.766 1 98.94 253 PHE A C 1
ATOM 1937 O O . PHE A 1 253 ? -11.672 -12.914 -16.734 1 98.94 253 PHE A O 1
ATOM 1944 N N . VAL A 1 254 ? -10.867 -10.961 -15.883 1 98.94 254 VAL A N 1
ATOM 1945 C CA . VAL A 1 254 ? -9.984 -11.602 -14.914 1 98.94 254 VAL A CA 1
ATOM 1946 C C . VAL A 1 254 ? -10.422 -11.234 -13.492 1 98.94 254 VAL A C 1
ATOM 1948 O O . VAL A 1 254 ? -10.68 -10.062 -13.203 1 98.94 254 VAL A O 1
ATOM 1951 N N . MET A 1 255 ? -10.562 -12.219 -12.664 1 98.88 255 MET A N 1
ATOM 1952 C CA . MET A 1 255 ? -10.742 -11.984 -11.234 1 98.88 255 MET A CA 1
ATOM 1953 C C . MET A 1 255 ? -9.531 -12.453 -10.445 1 98.88 255 MET A C 1
ATOM 1955 O O . MET A 1 255 ? -9.086 -13.594 -10.594 1 98.88 255 MET A O 1
ATOM 1959 N N . LEU A 1 256 ? -9 -11.57 -9.648 1 98.69 256 LEU A N 1
ATOM 1960 C CA . LEU A 1 256 ? -7.84 -11.836 -8.797 1 98.69 256 LEU A CA 1
ATOM 1961 C C . LEU A 1 256 ? -8.148 -11.531 -7.336 1 98.69 256 LEU A C 1
ATOM 1963 O O . LEU A 1 256 ? -8.938 -10.625 -7.043 1 98.69 256 LEU A O 1
ATOM 1967 N N . ASP A 1 257 ? -7.484 -12.273 -6.445 1 97.94 257 ASP A N 1
ATOM 1968 C CA . ASP A 1 257 ? -7.492 -11.898 -5.035 1 97.94 257 ASP A CA 1
ATOM 1969 C C . ASP A 1 257 ? -6.477 -10.797 -4.754 1 97.94 257 ASP A C 1
ATOM 1971 O O . ASP A 1 257 ? -5.586 -10.547 -5.566 1 97.94 257 ASP A O 1
ATOM 1975 N N . ASP A 1 258 ? -6.57 -10.18 -3.6 1 97.81 258 ASP A N 1
ATOM 1976 C CA . ASP A 1 258 ? -5.75 -9.023 -3.24 1 97.81 258 ASP A CA 1
ATOM 1977 C C . ASP A 1 258 ? -4.336 -9.453 -2.855 1 97.81 258 ASP A C 1
ATOM 1979 O O . ASP A 1 258 ? -3.498 -8.617 -2.516 1 97.81 258 ASP A O 1
ATOM 1983 N N . ASP A 1 259 ? -4.02 -10.789 -2.9 1 97.62 259 ASP A N 1
ATOM 1984 C CA . ASP A 1 259 ? -2.68 -11.305 -2.637 1 97.62 259 ASP A CA 1
ATOM 1985 C C . ASP A 1 259 ? -2.186 -12.172 -3.795 1 97.62 259 ASP A C 1
ATOM 1987 O O . ASP A 1 259 ? -1.423 -13.117 -3.59 1 97.62 259 ASP A O 1
ATOM 1991 N N . THR A 1 260 ? -2.654 -11.867 -5 1 98.69 260 THR A N 1
ATOM 1992 C CA . THR A 1 260 ? -2.27 -12.586 -6.207 1 98.69 260 THR A CA 1
ATOM 1993 C C . THR A 1 260 ? -1.523 -11.664 -7.172 1 98.69 260 THR A C 1
ATOM 1995 O O . THR A 1 260 ? -1.88 -10.492 -7.32 1 98.69 260 THR A O 1
ATOM 1998 N N . TYR A 1 261 ? -0.444 -12.125 -7.781 1 98.75 261 TYR A N 1
ATOM 1999 C CA . TYR A 1 261 ? 0.274 -11.461 -8.859 1 98.75 261 TYR A CA 1
ATOM 2000 C C . TYR A 1 261 ? -0.01 -12.133 -10.203 1 98.75 261 TYR A C 1
ATOM 2002 O O . TYR A 1 261 ? -0.01 -13.359 -10.297 1 98.75 261 TYR A O 1
ATOM 2010 N N . MET A 1 262 ? -0.238 -11.391 -11.219 1 98.81 262 MET A N 1
ATOM 2011 C CA . MET A 1 262 ? -0.473 -11.961 -12.547 1 98.81 262 MET A CA 1
ATOM 2012 C C . MET A 1 262 ? 0.519 -11.406 -13.555 1 98.81 262 MET A C 1
ATOM 2014 O O . MET A 1 262 ? 0.761 -10.195 -13.594 1 98.81 262 MET A O 1
ATOM 2018 N N . PHE A 1 263 ? 1.068 -12.289 -14.367 1 98.69 263 PHE A N 1
ATOM 2019 C CA . PHE A 1 263 ? 1.851 -11.914 -15.539 1 98.69 263 PHE A CA 1
ATOM 2020 C C . PHE A 1 263 ? 0.947 -11.703 -16.75 1 98.69 263 PHE A C 1
ATOM 2022 O O . PHE A 1 263 ? 0.71 -12.625 -17.531 1 98.69 263 PHE A O 1
ATOM 2029 N N . PHE A 1 264 ? 0.505 -10.484 -17 1 98.25 264 PHE A N 1
ATOM 2030 C CA . PHE A 1 264 ? -0.502 -10.195 -18.016 1 98.25 264 PHE A CA 1
ATOM 2031 C C . PHE A 1 264 ? 0.05 -10.453 -19.422 1 98.25 264 PHE A C 1
ATOM 2033 O O . PHE A 1 264 ? -0.688 -10.867 -20.312 1 98.25 264 PHE A O 1
ATOM 2040 N N . ASP A 1 265 ? 1.384 -10.227 -19.656 1 97.38 265 ASP A N 1
ATOM 2041 C CA . ASP A 1 265 ? 1.976 -10.57 -20.938 1 97.38 265 ASP A CA 1
ATOM 2042 C C . ASP A 1 265 ? 1.838 -12.07 -21.219 1 97.38 265 ASP A C 1
ATOM 2044 O O . ASP A 1 265 ? 1.5 -12.461 -22.344 1 97.38 265 ASP A O 1
ATOM 2048 N N . ASN A 1 266 ? 2.133 -12.859 -20.188 1 98.12 266 ASN A N 1
ATOM 2049 C CA . ASN A 1 266 ? 1.985 -14.305 -20.344 1 98.12 266 ASN A CA 1
ATOM 2050 C C . ASN A 1 266 ? 0.527 -14.695 -20.562 1 98.12 266 ASN A C 1
ATOM 2052 O O . ASN A 1 266 ? 0.23 -15.609 -21.328 1 98.12 266 ASN A O 1
ATOM 2056 N N . LEU A 1 267 ? -0.396 -14.016 -19.859 1 98.31 267 LEU A N 1
ATOM 2057 C CA . LEU A 1 267 ? -1.815 -14.273 -20.078 1 98.31 267 LEU A CA 1
ATOM 2058 C C . LEU A 1 267 ? -2.207 -13.984 -21.516 1 98.31 267 LEU A C 1
ATOM 2060 O O . LEU A 1 267 ? -2.885 -14.789 -22.156 1 98.31 267 LEU A O 1
ATOM 2064 N N . LEU A 1 268 ? -1.797 -12.859 -22.047 1 97 268 LEU A N 1
ATOM 2065 C CA . LEU A 1 268 ? -2.133 -12.477 -23.406 1 97 268 LEU A CA 1
ATOM 2066 C C . LEU A 1 268 ? -1.6 -13.492 -24.406 1 97 268 LEU A C 1
ATOM 2068 O O . LEU A 1 268 ? -2.277 -13.828 -25.391 1 97 268 LEU A O 1
ATOM 2072 N N . ASN A 1 269 ? -0.405 -13.922 -24.141 1 96.19 269 ASN A N 1
ATOM 2073 C CA . ASN A 1 269 ? 0.156 -14.961 -25 1 96.19 269 ASN A CA 1
ATOM 2074 C C . ASN A 1 269 ? -0.68 -16.234 -24.953 1 96.19 269 ASN A C 1
ATOM 2076 O O . ASN A 1 269 ? -0.924 -16.859 -25.984 1 96.19 269 ASN A O 1
ATOM 2080 N N . MET A 1 270 ? -1.092 -16.594 -23.75 1 96.88 270 MET A N 1
ATOM 2081 C CA . MET A 1 270 ? -1.874 -17.812 -23.562 1 96.88 270 MET A CA 1
ATOM 2082 C C . MET A 1 270 ? -3.199 -17.734 -24.312 1 96.88 270 MET A C 1
ATOM 2084 O O . MET A 1 270 ? -3.629 -18.719 -24.922 1 96.88 270 MET A O 1
ATOM 2088 N N . VAL A 1 271 ? -3.828 -16.547 -24.406 1 97.38 271 VAL A N 1
ATOM 2089 C CA . VAL A 1 271 ? -5.172 -16.453 -24.969 1 97.38 271 VAL A CA 1
ATOM 2090 C C . VAL A 1 271 ? -5.105 -15.914 -26.391 1 97.38 271 VAL A C 1
ATOM 2092 O O . VAL A 1 271 ? -6.141 -15.68 -27.031 1 97.38 271 VAL A O 1
ATOM 2095 N N . SER A 1 272 ? -3.961 -15.734 -26.922 1 95.12 272 SER A N 1
ATOM 2096 C CA . SER A 1 272 ? -3.768 -15.086 -28.219 1 95.12 272 SER A CA 1
ATOM 2097 C C . SER A 1 272 ? -4.441 -15.875 -29.344 1 95.12 272 SER A C 1
ATOM 2099 O O . SER A 1 272 ? -4.926 -15.289 -30.312 1 95.12 272 SER A O 1
ATOM 2101 N N . ASP A 1 273 ? -4.547 -17.219 -29.172 1 94.38 273 ASP A N 1
ATOM 2102 C CA . ASP A 1 273 ? -5.113 -18.031 -30.234 1 94.38 273 ASP A CA 1
ATOM 2103 C C . ASP A 1 273 ? -6.566 -18.391 -29.938 1 94.38 273 ASP A C 1
ATOM 2105 O O . ASP A 1 273 ? -7.176 -19.172 -30.672 1 94.38 273 ASP A O 1
ATOM 2109 N N . LEU A 1 274 ? -7.059 -17.828 -28.891 1 97.81 274 LEU A N 1
ATOM 2110 C CA . LEU A 1 274 ? -8.438 -18.109 -28.516 1 97.81 274 LEU A CA 1
ATOM 2111 C C . LEU A 1 274 ? -9.375 -17 -28.984 1 97.81 274 LEU A C 1
ATOM 2113 O O . LEU A 1 274 ? -9 -15.828 -28.969 1 97.81 274 LEU A O 1
ATOM 2117 N N . ASP A 1 275 ? -10.5 -17.422 -29.469 1 98.38 275 ASP A N 1
ATOM 2118 C CA . ASP A 1 275 ? -11.555 -16.484 -29.875 1 98.38 275 ASP A CA 1
ATOM 2119 C C . ASP A 1 275 ? -12.414 -16.094 -28.672 1 98.38 275 ASP A C 1
ATOM 2121 O O . ASP A 1 275 ? -13.148 -16.906 -28.125 1 98.38 275 ASP A O 1
ATOM 2125 N N . PRO A 1 276 ? -12.367 -14.828 -28.25 1 98.25 276 PRO A N 1
ATOM 2126 C CA . PRO A 1 276 ? -13.117 -14.398 -27.062 1 98.25 276 PRO A CA 1
ATOM 2127 C C . PRO A 1 276 ? -14.625 -14.547 -27.25 1 98.25 276 PRO A C 1
ATOM 2129 O O . PRO A 1 276 ? -15.375 -14.453 -26.281 1 98.25 276 PRO A O 1
ATOM 2132 N N . GLU A 1 277 ? -15.094 -14.758 -28.453 1 98.38 277 GLU A N 1
ATOM 2133 C CA . GLU A 1 277 ? -16.516 -14.961 -28.703 1 98.38 277 GLU A CA 1
ATOM 2134 C C . GLU A 1 277 ? -16.922 -16.422 -28.516 1 98.38 277 GLU A C 1
ATOM 2136 O O . GLU A 1 277 ? -18.078 -16.781 -28.672 1 98.38 277 GLU A O 1
ATOM 2141 N N . LYS A 1 278 ? -15.984 -17.203 -28.219 1 98.56 278 LYS A N 1
ATOM 2142 C CA . LYS A 1 278 ? -16.234 -18.547 -27.719 1 98.56 278 LYS A CA 1
ATOM 2143 C C . LYS A 1 278 ? -16.109 -18.609 -26.203 1 98.56 278 LYS A C 1
ATOM 2145 O O . LYS A 1 278 ? -15.242 -17.969 -25.625 1 98.56 278 LYS A O 1
ATOM 2150 N N . PRO A 1 279 ? -16.953 -19.406 -25.594 1 98.69 279 PRO A N 1
ATOM 2151 C CA . PRO A 1 279 ? -16.938 -19.438 -24.125 1 98.69 279 PRO A CA 1
ATOM 2152 C C . PRO A 1 279 ? -15.719 -20.156 -23.562 1 98.69 279 PRO A C 1
ATOM 2154 O O . PRO A 1 279 ? -15.539 -21.359 -23.812 1 98.69 279 PRO A O 1
ATOM 2157 N N . TYR A 1 280 ? -14.891 -19.438 -22.875 1 98.81 280 TYR A N 1
ATOM 2158 C CA . TYR A 1 280 ? -13.734 -20.016 -22.203 1 98.81 280 TYR A CA 1
ATOM 2159 C C . TYR A 1 280 ? -13.766 -19.672 -20.703 1 98.81 280 TYR A C 1
ATOM 2161 O O . TYR A 1 280 ? -14.039 -18.531 -20.328 1 98.81 280 TYR A O 1
ATOM 2169 N N . TYR A 1 281 ? -13.625 -20.672 -19.875 1 98.81 281 TYR A N 1
ATOM 2170 C CA . TYR A 1 281 ? -13.391 -20.656 -18.438 1 98.81 281 TYR A CA 1
ATOM 2171 C C . TYR A 1 281 ? -12.031 -21.234 -18.094 1 98.81 281 TYR A C 1
ATOM 2173 O O . TYR A 1 281 ? -11.82 -22.453 -18.219 1 98.81 281 TYR A O 1
ATOM 2181 N N . ILE A 1 282 ? -11.078 -20.297 -17.641 1 98.88 282 ILE A N 1
ATOM 2182 C CA . ILE A 1 282 ? -9.68 -20.688 -17.516 1 98.88 282 ILE A CA 1
ATOM 2183 C C . ILE A 1 282 ? -9.195 -20.438 -16.094 1 98.88 282 ILE A C 1
ATOM 2185 O O . ILE A 1 282 ? -9.5 -19.391 -15.508 1 98.88 282 ILE A O 1
ATOM 2189 N N . GLY A 1 283 ? -8.445 -21.328 -15.516 1 98.5 283 GLY A N 1
ATOM 2190 C CA . GLY A 1 283 ? -7.891 -21.203 -14.18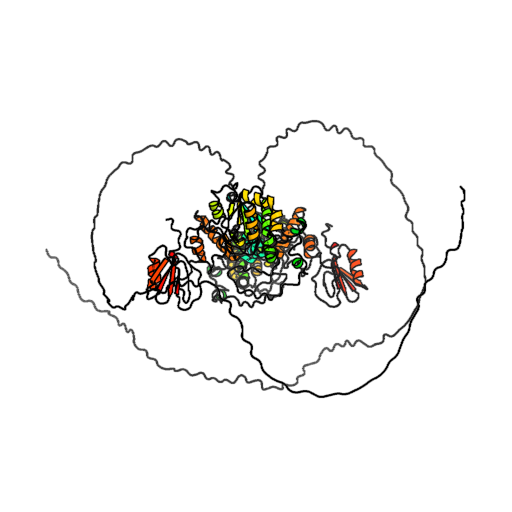 1 98.5 283 GLY A CA 1
ATOM 2191 C C . GLY A 1 283 ? -7.234 -22.484 -13.68 1 98.5 283 GLY A C 1
ATOM 2192 O O . GLY A 1 283 ? -7.07 -23.438 -14.438 1 98.5 283 GLY A O 1
ATOM 2193 N N . ALA A 1 284 ? -6.832 -22.5 -12.461 1 98.31 284 ALA A N 1
ATOM 2194 C CA . ALA A 1 284 ? -6.199 -23.656 -11.844 1 98.31 284 ALA A CA 1
ATOM 2195 C C . ALA A 1 284 ? -7.234 -24.703 -11.43 1 98.31 284 ALA A C 1
ATOM 2197 O O . ALA A 1 284 ? -8.109 -24.422 -10.609 1 98.31 284 ALA A O 1
ATOM 2198 N N . ARG A 1 285 ? -7.102 -25.859 -11.922 1 97.75 285 ARG A N 1
ATOM 2199 C CA . ARG A 1 285 ? -8.07 -26.938 -11.703 1 97.75 285 ARG A CA 1
ATOM 2200 C C . ARG A 1 285 ? -8.031 -27.422 -10.258 1 97.75 285 ARG A C 1
ATOM 2202 O O . ARG A 1 285 ? -6.961 -27.734 -9.734 1 97.75 285 ARG A O 1
ATOM 2209 N N . ASN A 1 286 ? -9.188 -27.484 -9.664 1 97 286 ASN A N 1
ATOM 2210 C CA . ASN A 1 286 ? -9.398 -28.047 -8.336 1 97 286 ASN A CA 1
ATOM 2211 C C . ASN A 1 286 ? -10.719 -28.812 -8.25 1 97 286 ASN A C 1
ATOM 2213 O O . ASN A 1 286 ? -11.523 -28.766 -9.18 1 97 286 ASN A O 1
ATOM 2217 N N . MET A 1 287 ? -10.898 -29.609 -7.234 1 96.81 287 MET A N 1
ATOM 2218 C CA . MET A 1 287 ? -12.109 -30.406 -7.012 1 96.81 287 MET A CA 1
ATOM 2219 C C . MET A 1 287 ? -12.773 -30.031 -5.695 1 96.81 287 MET A C 1
ATOM 2221 O O . MET A 1 287 ? -12.156 -29.391 -4.84 1 96.81 287 MET A O 1
ATOM 2225 N N . PHE A 1 288 ? -14.031 -30.328 -5.633 1 95.69 288 PHE A N 1
ATOM 2226 C CA . PHE A 1 288 ? -14.773 -30 -4.422 1 95.69 288 PHE A CA 1
ATOM 2227 C C . PHE A 1 288 ? -15.758 -31.125 -4.07 1 95.69 288 PHE A C 1
ATOM 2229 O O . PHE A 1 288 ? -16.031 -32 -4.895 1 95.69 288 PHE A O 1
ATOM 2236 N N . ILE A 1 289 ? -16.234 -31.188 -2.859 1 95.19 289 ILE A N 1
ATOM 2237 C CA . ILE A 1 289 ? -17.359 -31.984 -2.371 1 95.19 289 ILE A CA 1
ATOM 2238 C C . ILE A 1 289 ? -18.281 -31.109 -1.512 1 95.19 289 ILE A C 1
ATOM 2240 O O . ILE A 1 289 ? -17.891 -30 -1.116 1 95.19 289 ILE A O 1
ATOM 2244 N N . GLY A 1 290 ? -19.516 -31.578 -1.375 1 93.31 290 GLY A N 1
ATOM 2245 C CA . GLY A 1 290 ? -20.391 -30.938 -0.4 1 93.31 290 GLY A CA 1
ATOM 2246 C C . GLY A 1 290 ? -21.25 -29.844 -0.993 1 93.31 290 GLY A C 1
ATOM 2247 O O . GLY A 1 290 ? -21.781 -29 -0.264 1 93.31 290 GLY A O 1
ATOM 2248 N N . CYS A 1 291 ? -21.281 -29.781 -2.256 1 94.12 291 CYS A N 1
ATOM 2249 C CA . CYS A 1 291 ? -22.109 -28.812 -2.951 1 94.12 291 CYS A CA 1
ATOM 2250 C C . CYS A 1 291 ? -22.828 -29.438 -4.141 1 94.12 291 CYS A C 1
ATOM 2252 O O . CYS A 1 291 ? -22.25 -30.281 -4.84 1 94.12 291 CYS A O 1
ATOM 2254 N N . ASP A 1 292 ? -24.062 -29 -4.27 1 95.75 292 ASP A N 1
ATOM 2255 C CA . ASP A 1 292 ? -24.875 -29.391 -5.426 1 95.75 292 ASP A CA 1
ATOM 2256 C C . ASP A 1 292 ? -24.891 -30.906 -5.602 1 95.75 292 ASP A C 1
ATOM 2258 O O . ASP A 1 292 ? -24.766 -31.406 -6.719 1 95.75 292 ASP A O 1
ATOM 2262 N N . GLY A 1 293 ? -24.938 -31.594 -4.527 1 94.44 293 GLY A N 1
ATOM 2263 C CA . GLY A 1 293 ? -25.109 -33.031 -4.555 1 94.44 293 GLY A CA 1
ATOM 2264 C C . GLY A 1 293 ? -23.797 -33.781 -4.789 1 94.44 293 GLY A C 1
ATOM 2265 O O . GLY A 1 293 ? -23.797 -35 -4.922 1 94.44 293 GLY A O 1
ATOM 2266 N N . VAL A 1 294 ? -22.672 -33.094 -4.852 1 95.69 294 VAL A N 1
ATOM 2267 C CA . VAL A 1 294 ? -21.375 -33.75 -5.055 1 95.69 294 VAL A CA 1
ATOM 2268 C C . VAL A 1 294 ? -20.875 -34.344 -3.742 1 95.69 294 VAL A C 1
ATOM 2270 O O . VAL A 1 294 ? -20.5 -33.625 -2.824 1 95.69 294 VAL A O 1
ATOM 2273 N N . LYS A 1 295 ? -20.797 -35.625 -3.664 1 93.62 295 LYS A N 1
ATOM 2274 C CA . LYS A 1 295 ? -20.484 -36.312 -2.412 1 93.62 295 LYS A CA 1
ATOM 2275 C C . LYS A 1 295 ? -19.078 -36.906 -2.443 1 93.62 295 LYS A C 1
ATOM 2277 O O . LYS A 1 295 ? -18.469 -37.125 -1.395 1 93.62 295 LYS A O 1
ATOM 2282 N N . LYS A 1 296 ? -18.609 -37.188 -3.639 1 94.38 296 LYS A N 1
ATOM 2283 C CA . LYS A 1 296 ? -17.281 -37.781 -3.795 1 94.38 296 LYS A CA 1
ATOM 2284 C C . LYS A 1 296 ? -16.375 -36.906 -4.656 1 94.38 296 LYS A C 1
ATOM 2286 O O . LYS A 1 296 ? -16.859 -36.25 -5.586 1 94.38 296 LYS A O 1
ATOM 2291 N N . TRP A 1 297 ? -15.195 -37 -4.305 1 92.94 297 TRP A N 1
ATOM 2292 C CA . TRP A 1 297 ? -14.219 -36.281 -5.109 1 92.94 297 TRP A CA 1
ATOM 2293 C C . TRP A 1 297 ? -14.266 -36.719 -6.562 1 92.94 297 TRP A C 1
ATOM 2295 O O . TRP A 1 297 ? -14.297 -37.938 -6.844 1 92.94 297 TRP A O 1
ATOM 2305 N N . GLY A 1 298 ? -14.344 -35.781 -7.414 1 91.75 298 GLY A N 1
ATOM 2306 C CA . GLY A 1 298 ? -14.305 -36.125 -8.828 1 91.75 298 GLY A CA 1
ATOM 2307 C C . GLY A 1 298 ? -15.688 -36.188 -9.461 1 91.75 298 GLY A C 1
ATOM 2308 O O . GLY A 1 298 ? -15.812 -36.188 -10.688 1 91.75 298 GLY A O 1
ATOM 2309 N N . ASP A 1 299 ? -16.75 -36.219 -8.664 1 92.75 299 ASP A N 1
ATOM 2310 C CA . ASP A 1 299 ? -18.109 -36.344 -9.188 1 92.75 299 ASP A CA 1
ATOM 2311 C C . ASP A 1 299 ? -18.609 -35 -9.75 1 92.75 299 ASP A C 1
ATOM 2313 O O . ASP A 1 299 ? -19.469 -34.969 -10.633 1 92.75 299 ASP A O 1
ATOM 2317 N N . GLY A 1 300 ? -18.109 -33.969 -9.25 1 91.88 300 GLY A N 1
ATOM 2318 C CA . GLY A 1 300 ? -18.531 -32.625 -9.703 1 91.88 300 GLY A CA 1
ATOM 2319 C C . GLY A 1 300 ? -17.594 -32.031 -10.75 1 91.88 300 GLY A C 1
ATOM 2320 O O . GLY A 1 300 ? -16.562 -32.625 -11.078 1 91.88 300 GLY A O 1
ATOM 2321 N N . PRO A 1 301 ? -18.047 -30.938 -11.328 1 95.06 301 PRO A N 1
ATOM 2322 C CA . PRO A 1 301 ? -17.125 -30.25 -12.242 1 95.06 301 PRO A CA 1
ATOM 2323 C C . PRO A 1 301 ? -15.891 -29.703 -11.531 1 95.06 301 PRO A C 1
ATOM 2325 O O . PRO A 1 301 ? -15.914 -29.469 -10.328 1 95.06 301 PRO A O 1
ATOM 2328 N N . ALA A 1 302 ? -14.805 -29.656 -12.328 1 97.44 302 ALA A N 1
ATOM 2329 C CA . ALA A 1 302 ? -13.641 -28.953 -11.805 1 97.44 302 ALA A CA 1
ATOM 2330 C C . ALA A 1 302 ? -13.938 -27.453 -11.625 1 97.44 302 ALA A C 1
ATOM 2332 O O . ALA A 1 302 ? -14.766 -26.891 -12.336 1 97.44 302 ALA A O 1
ATOM 2333 N N . PHE A 1 303 ? -13.359 -26.844 -10.641 1 98.06 303 PHE A N 1
ATOM 2334 C CA . PHE A 1 303 ? -13.484 -25.406 -10.484 1 98.06 303 PHE A CA 1
ATOM 2335 C C . PHE A 1 303 ? -12.117 -24.734 -10.531 1 98.06 303 PHE A C 1
ATOM 2337 O O . PHE A 1 303 ? -11.109 -25.344 -10.18 1 98.06 303 PHE A O 1
ATOM 2344 N N . GLY A 1 304 ? -12.039 -23.516 -11.109 1 98.25 304 GLY A N 1
ATOM 2345 C CA . GLY A 1 304 ? -10.836 -22.688 -11.062 1 98.25 304 GLY A CA 1
ATOM 2346 C C . GLY A 1 304 ? -10.594 -22.078 -9.703 1 98.25 304 GLY A C 1
ATOM 2347 O O . GLY A 1 304 ? -11.43 -21.312 -9.203 1 98.25 304 GLY A O 1
ATOM 2348 N N . HIS A 1 305 ? -9.5 -22.469 -9.094 1 97.44 305 HIS A N 1
ATOM 2349 C CA . HIS A 1 305 ? -9.164 -21.891 -7.797 1 97.44 305 HIS A CA 1
ATOM 2350 C C . HIS A 1 305 ? -9.203 -20.359 -7.852 1 97.44 305 HIS A C 1
ATOM 2352 O O . HIS A 1 305 ? -8.438 -19.75 -8.594 1 97.44 305 HIS A O 1
ATOM 2358 N N . GLY A 1 306 ? -10.039 -19.75 -7.059 1 96.56 306 GLY A N 1
ATOM 2359 C CA . GLY A 1 306 ? -10.281 -18.312 -7.117 1 96.56 306 GLY A CA 1
ATOM 2360 C C . GLY A 1 306 ? -9.039 -17.484 -6.812 1 96.56 306 GLY A C 1
ATOM 2361 O O . GLY A 1 306 ? -8.75 -16.516 -7.508 1 96.56 306 GLY A O 1
ATOM 2362 N N . GLY A 1 307 ? -8.328 -17.891 -5.816 1 95.31 307 GLY A N 1
ATOM 2363 C CA . GLY A 1 307 ? -7.152 -17.172 -5.375 1 95.31 307 GLY A CA 1
ATOM 2364 C C . GLY A 1 307 ? -6.059 -17.094 -6.426 1 95.31 307 GLY A C 1
ATOM 2365 O O . GLY A 1 307 ? -5.289 -16.141 -6.465 1 95.31 307 GLY A O 1
ATOM 2366 N N . SER A 1 308 ? -6.027 -18.125 -7.273 1 96.56 308 SER A N 1
ATOM 2367 C CA . SER A 1 308 ? -5.004 -18.172 -8.312 1 96.56 308 SER A CA 1
ATOM 2368 C C . SER A 1 308 ? -5.438 -17.406 -9.555 1 96.56 308 SER A C 1
ATOM 2370 O O . SER A 1 308 ? -4.684 -17.297 -10.523 1 96.56 308 SER A O 1
ATOM 2372 N N . GLY A 1 309 ? -6.637 -16.922 -9.555 1 98.44 309 GLY A N 1
ATOM 2373 C CA . GLY A 1 309 ? -7.125 -16.172 -10.695 1 98.44 309 GLY A CA 1
ATOM 2374 C C . GLY A 1 309 ? -8.078 -16.953 -11.57 1 98.44 309 GLY A C 1
ATOM 2375 O O . GLY A 1 309 ? -7.887 -18.156 -11.781 1 98.44 309 GLY A O 1
ATOM 2376 N N . ILE A 1 310 ? -9.117 -16.344 -12.023 1 98.88 310 ILE A N 1
ATOM 2377 C CA . ILE A 1 310 ? -10.094 -16.875 -12.961 1 98.88 310 ILE A CA 1
ATOM 2378 C C . ILE A 1 310 ? -10.188 -15.984 -14.188 1 98.88 310 ILE A C 1
ATOM 2380 O O . ILE A 1 310 ? -10.297 -14.766 -14.07 1 98.88 310 ILE A O 1
ATOM 2384 N N . VAL A 1 311 ? -10.109 -16.578 -15.344 1 98.94 311 VAL A N 1
ATOM 2385 C CA . VAL A 1 311 ? -10.195 -15.844 -16.609 1 98.94 311 VAL A CA 1
ATOM 2386 C C . VAL A 1 311 ? -11.406 -16.312 -17.391 1 98.94 311 VAL A C 1
ATOM 2388 O O . VAL A 1 311 ? -11.578 -17.516 -17.609 1 98.94 311 VAL A O 1
ATOM 2391 N N . LEU A 1 312 ? -12.234 -15.422 -17.797 1 98.94 312 LEU A N 1
ATOM 2392 C CA . LEU A 1 312 ? -13.398 -15.695 -18.625 1 98.94 312 LEU A CA 1
ATOM 2393 C C . LEU A 1 312 ? -13.336 -14.922 -19.938 1 98.94 312 LEU A C 1
ATOM 2395 O O . LEU A 1 312 ? -12.93 -13.758 -19.953 1 98.94 312 LEU A O 1
ATOM 2399 N N . SER A 1 313 ? -13.719 -15.578 -21.016 1 98.88 313 SER A N 1
ATOM 2400 C CA . SER A 1 313 ? -13.906 -14.859 -22.266 1 98.88 313 SER A CA 1
ATOM 2401 C C . SER A 1 313 ? -15.164 -14 -22.234 1 98.88 313 SER A C 1
ATOM 2403 O O . SER A 1 313 ? -16.016 -14.172 -21.359 1 98.88 313 SER A O 1
ATOM 2405 N N . ARG A 1 314 ? -15.273 -13.125 -23.125 1 98.69 314 ARG A N 1
ATOM 2406 C CA . ARG A 1 314 ? -16.453 -12.289 -23.266 1 98.69 314 ARG A CA 1
ATOM 2407 C C . ARG A 1 314 ? -17.719 -13.141 -23.406 1 98.69 314 ARG A C 1
ATOM 2409 O O . ARG A 1 314 ? -18.734 -12.859 -22.766 1 98.69 314 ARG A O 1
ATOM 2416 N N . ALA A 1 315 ? -17.672 -14.188 -24.219 1 98.69 315 ALA A N 1
ATOM 2417 C CA . ALA A 1 315 ? -18.812 -15.07 -24.422 1 98.69 315 ALA A CA 1
ATOM 2418 C C . ALA A 1 315 ? -19.203 -15.766 -23.109 1 98.69 315 ALA A C 1
ATOM 2420 O O . ALA A 1 315 ? -20.391 -15.875 -22.781 1 98.69 315 ALA A O 1
ATOM 2421 N N . ALA A 1 316 ? -18.203 -16.203 -22.375 1 98.81 316 ALA A N 1
ATOM 2422 C CA . ALA A 1 316 ? -18.469 -16.938 -21.125 1 98.81 316 ALA A CA 1
ATOM 2423 C C . ALA A 1 316 ? -19.109 -16.031 -20.094 1 98.81 316 ALA A C 1
ATOM 2425 O O . ALA A 1 316 ? -20.125 -16.406 -19.484 1 98.81 316 ALA A O 1
ATOM 2426 N N . ILE A 1 317 ? -18.531 -14.836 -19.859 1 98.81 317 ILE A N 1
ATOM 2427 C CA . ILE A 1 317 ? -19.047 -13.969 -18.797 1 98.81 317 ILE A CA 1
ATOM 2428 C C . ILE A 1 317 ? -20.422 -13.438 -19.188 1 98.81 317 ILE A C 1
ATOM 2430 O O . ILE A 1 317 ? -21.297 -13.273 -18.328 1 98.81 317 ILE A O 1
ATOM 2434 N N . ARG A 1 318 ? -20.625 -13.141 -20.438 1 98.19 318 ARG A N 1
ATOM 2435 C CA . ARG A 1 318 ? -21.922 -12.68 -20.922 1 98.19 318 ARG A CA 1
ATOM 2436 C C . ARG A 1 318 ? -23 -13.719 -20.641 1 98.19 318 ARG A C 1
ATOM 2438 O O . ARG A 1 318 ? -24.078 -13.383 -20.156 1 98.19 318 ARG A O 1
ATOM 2445 N N . THR A 1 319 ? -22.688 -14.922 -20.953 1 97.94 319 THR A N 1
ATOM 2446 C CA . THR A 1 319 ? -23.609 -16.016 -20.719 1 97.94 319 THR A CA 1
ATOM 2447 C C . THR A 1 319 ? -23.875 -16.188 -19.219 1 97.94 319 THR A C 1
ATOM 2449 O O . THR A 1 319 ? -25.016 -16.359 -18.797 1 97.94 319 THR A O 1
ATOM 2452 N N . MET A 1 320 ? -22.875 -16.109 -18.422 1 98 320 MET A N 1
ATOM 2453 C CA . MET A 1 320 ? -22.984 -16.281 -16.984 1 98 320 MET A CA 1
ATOM 2454 C C . MET A 1 320 ? -23.828 -15.18 -16.359 1 98 320 MET A C 1
ATOM 2456 O O . MET A 1 320 ? -24.734 -15.453 -15.562 1 98 320 MET A O 1
ATOM 2460 N N . VAL A 1 321 ? -23.562 -13.953 -16.734 1 97.38 321 VAL A N 1
ATOM 2461 C CA . VAL A 1 321 ? -24.219 -12.789 -16.141 1 97.38 321 VAL A CA 1
ATOM 2462 C C . VAL A 1 321 ? -25.703 -12.797 -16.5 1 97.38 321 VAL A C 1
ATOM 2464 O O . VAL A 1 321 ? -26.547 -12.383 -15.688 1 97.38 321 VAL A O 1
ATOM 2467 N N . SER A 1 322 ? -26.062 -13.32 -17.656 1 96.19 322 SER A N 1
ATOM 2468 C CA . SER A 1 322 ? -27.453 -13.383 -18.078 1 96.19 322 SER A CA 1
ATOM 2469 C C . SER A 1 322 ? -28.266 -14.305 -17.188 1 96.19 322 SER A C 1
ATOM 2471 O O . SER A 1 322 ? -29.5 -14.188 -17.109 1 96.19 322 SER A O 1
ATOM 2473 N N . ASN A 1 323 ? -27.641 -15.219 -16.516 1 94.75 323 ASN A N 1
ATOM 2474 C CA . ASN A 1 323 ? -28.312 -16.203 -15.664 1 94.75 323 ASN A CA 1
ATOM 2475 C C . ASN A 1 323 ? -27.859 -16.078 -14.211 1 94.75 323 ASN A C 1
ATOM 2477 O O . ASN A 1 323 ? -28.047 -17.016 -13.422 1 94.75 323 ASN A O 1
ATOM 2481 N N . LEU A 1 324 ? -27.297 -15.016 -13.82 1 97.25 324 LEU A N 1
ATOM 2482 C CA . LEU A 1 324 ? -26.484 -14.914 -12.609 1 97.25 324 LEU A CA 1
ATOM 2483 C C . LEU A 1 324 ? -27.391 -14.93 -11.367 1 97.25 324 LEU A C 1
ATOM 2485 O O . LEU A 1 324 ? -27.016 -15.484 -10.336 1 97.25 324 LEU A O 1
ATOM 2489 N N . ASP A 1 325 ? -28.547 -14.328 -11.438 1 96.75 325 ASP A N 1
ATOM 2490 C CA . ASP A 1 325 ? -29.438 -14.273 -10.289 1 96.75 325 ASP A CA 1
ATOM 2491 C C . ASP A 1 325 ? -29.844 -15.68 -9.852 1 96.75 325 ASP A C 1
ATOM 2493 O O . ASP A 1 325 ? -29.844 -15.984 -8.656 1 96.75 325 ASP A O 1
ATOM 2497 N N . ALA A 1 326 ? -30.219 -16.469 -10.836 1 96.62 326 ALA A N 1
ATOM 2498 C CA . ALA A 1 326 ? -30.594 -17.844 -10.539 1 96.62 326 ALA A CA 1
ATOM 2499 C C . ALA A 1 326 ? -29.438 -18.594 -9.875 1 96.62 326 ALA A C 1
ATOM 2501 O O . ALA A 1 326 ? -29.641 -19.375 -8.953 1 96.62 326 ALA A O 1
ATOM 2502 N N . CYS A 1 327 ? -28.25 -18.391 -10.32 1 97.44 327 CYS A N 1
ATOM 2503 C CA . CYS A 1 327 ? -27.062 -19.031 -9.773 1 97.44 327 CYS A CA 1
ATOM 2504 C C . CYS A 1 327 ? -26.812 -18.594 -8.336 1 97.44 327 CYS A C 1
ATOM 2506 O O . CYS A 1 327 ? -26.484 -19.406 -7.477 1 97.44 327 CYS A O 1
ATOM 2508 N N . ILE A 1 328 ? -26.906 -17.266 -8.102 1 97.38 328 ILE A N 1
ATOM 2509 C CA . ILE A 1 328 ? -26.656 -16.703 -6.777 1 97.38 328 ILE A CA 1
ATOM 2510 C C . ILE A 1 328 ? -27.594 -17.359 -5.762 1 97.38 328 ILE A C 1
ATOM 2512 O O . ILE A 1 328 ? -27.172 -17.719 -4.664 1 97.38 328 ILE A O 1
ATOM 2516 N N . VAL A 1 329 ? -28.828 -17.516 -6.168 1 96.06 329 VAL A N 1
ATOM 2517 C CA . VAL A 1 329 ? -29.828 -18.094 -5.27 1 96.06 329 VAL A CA 1
ATOM 2518 C C . VAL A 1 329 ? -29.594 -19.594 -5.129 1 96.06 329 VAL A C 1
ATOM 2520 O O . VAL A 1 329 ? -29.531 -20.125 -4.016 1 96.06 329 VAL A O 1
ATOM 2523 N N . ARG A 1 330 ? -29.422 -20.281 -6.188 1 95.62 330 ARG A N 1
ATOM 2524 C CA . ARG A 1 330 ? -29.328 -21.734 -6.211 1 95.62 330 ARG A CA 1
ATOM 2525 C C . ARG A 1 330 ? -28.109 -22.203 -5.414 1 95.62 330 ARG A C 1
ATOM 2527 O O . ARG A 1 330 ? -28.188 -23.219 -4.707 1 95.62 330 ARG A O 1
ATOM 2534 N N . TYR A 1 331 ? -27.016 -21.5 -5.484 1 96.44 331 TYR A N 1
ATOM 2535 C CA . TYR A 1 331 ? -25.766 -22.031 -4.934 1 96.44 331 TYR A CA 1
ATOM 2536 C C . TYR A 1 331 ? -25.359 -21.25 -3.691 1 96.44 331 TYR A C 1
ATOM 2538 O O . TYR A 1 331 ? -24.188 -21.297 -3.295 1 96.44 331 TYR A O 1
ATOM 2546 N N . LYS A 1 332 ? -26.203 -20.5 -3.094 1 93.12 332 LYS A N 1
ATOM 2547 C CA . LYS A 1 332 ? -25.891 -19.594 -1.982 1 93.12 332 LYS A CA 1
ATOM 2548 C C . LYS A 1 332 ? -25.344 -20.375 -0.787 1 93.12 332 LYS A C 1
ATOM 2550 O O . LYS A 1 332 ? -24.688 -19.812 0.083 1 93.12 332 LYS A O 1
ATOM 2555 N N . THR A 1 333 ? -25.531 -21.75 -0.693 1 91.81 333 THR A N 1
ATOM 2556 C CA . THR A 1 333 ? -25.078 -22.531 0.45 1 91.81 333 THR A CA 1
ATOM 2557 C C . THR A 1 333 ? -23.75 -23.219 0.15 1 91.81 333 THR A C 1
ATOM 2559 O O . THR A 1 333 ? -23.156 -23.844 1.03 1 91.81 333 THR A O 1
ATOM 2562 N N . CYS A 1 334 ? -23.312 -23.188 -1.087 1 94.94 334 CYS A N 1
ATOM 2563 C CA . CYS A 1 334 ? -22 -23.719 -1.404 1 94.94 334 CYS A CA 1
ATOM 2564 C C . CYS A 1 334 ? -20.891 -22.906 -0.729 1 94.94 334 CYS A C 1
ATOM 2566 O O . CYS A 1 334 ? -20.938 -21.672 -0.735 1 94.94 334 CYS A O 1
ATOM 2568 N N . TRP A 1 335 ? -19.875 -23.484 -0.228 1 92 335 TRP A N 1
ATOM 2569 C CA . TRP A 1 335 ? -19 -22.922 0.788 1 92 335 TRP A CA 1
ATOM 2570 C C . TRP A 1 335 ? -17.953 -22 0.153 1 92 335 TRP A C 1
ATOM 2572 O O . TRP A 1 335 ? -17.281 -21.234 0.849 1 92 335 TRP A O 1
ATOM 2582 N N . ALA A 1 336 ? -17.703 -22.062 -1.16 1 95.75 336 ALA A N 1
ATOM 2583 C CA . ALA A 1 336 ? -16.656 -21.266 -1.794 1 95.75 336 ALA A CA 1
ATOM 2584 C C . ALA A 1 336 ? -17.188 -20.547 -3.035 1 95.75 336 ALA A C 1
ATOM 2586 O O . ALA A 1 336 ? -17.969 -21.125 -3.803 1 95.75 336 ALA A O 1
ATOM 2587 N N . GLY A 1 337 ? -16.734 -19.297 -3.203 1 97.44 337 GLY A N 1
ATOM 2588 C CA . GLY A 1 337 ? -17.172 -18.484 -4.328 1 97.44 337 GLY A CA 1
ATOM 2589 C C . GLY A 1 337 ? -16.719 -19.031 -5.668 1 97.44 337 GLY A C 1
ATOM 2590 O O . GLY A 1 337 ? -17.422 -18.875 -6.672 1 97.44 337 GLY A O 1
ATOM 2591 N N . ASP A 1 338 ? -15.531 -19.625 -5.68 1 98.12 338 ASP A N 1
ATOM 2592 C CA . ASP A 1 338 ? -15.016 -20.188 -6.926 1 98.12 338 ASP A CA 1
ATOM 2593 C C . ASP A 1 338 ? -15.766 -21.469 -7.293 1 98.12 338 ASP A C 1
ATOM 2595 O O . ASP A 1 338 ? -15.961 -21.766 -8.477 1 98.12 338 ASP A O 1
ATOM 2599 N N . VAL A 1 339 ? -16.266 -22.25 -6.309 1 97.94 339 VAL A N 1
ATOM 2600 C CA . VAL A 1 339 ? -17.125 -23.391 -6.578 1 97.94 339 VAL A CA 1
ATOM 2601 C C . VAL A 1 339 ? -18.453 -22.922 -7.18 1 97.94 339 VAL A C 1
ATOM 2603 O O . VAL A 1 339 ? -18.922 -23.469 -8.18 1 97.94 339 VAL A O 1
ATOM 2606 N N . ARG A 1 340 ? -19.016 -21.859 -6.594 1 98.06 340 ARG A N 1
ATOM 2607 C CA . ARG A 1 340 ? -20.25 -21.281 -7.098 1 98.06 340 ARG A CA 1
ATOM 2608 C C . ARG A 1 340 ? -20.094 -20.812 -8.539 1 98.06 340 ARG A C 1
ATOM 2610 O O . ARG A 1 340 ? -20.984 -21 -9.367 1 98.06 340 ARG A O 1
ATOM 2617 N N . THR A 1 341 ? -18.969 -20.234 -8.805 1 98.69 341 THR A N 1
ATOM 2618 C CA . THR A 1 341 ? -18.656 -19.75 -10.148 1 98.69 341 THR A CA 1
ATOM 2619 C C . THR A 1 341 ? -18.625 -20.922 -11.133 1 98.69 341 THR A C 1
ATOM 2621 O O . THR A 1 341 ? -19.234 -20.859 -12.203 1 98.69 341 THR A O 1
ATOM 2624 N N . ALA A 1 342 ? -17.938 -21.984 -10.773 1 98.56 342 ALA A N 1
ATOM 2625 C CA . ALA A 1 342 ? -17.812 -23.172 -11.625 1 98.56 342 ALA A CA 1
ATOM 2626 C C . ALA A 1 342 ? -19.172 -23.797 -11.891 1 98.56 342 ALA A C 1
ATOM 2628 O O . ALA A 1 342 ? -19.469 -24.203 -13.016 1 98.56 342 ALA A O 1
ATOM 2629 N N . LEU A 1 343 ? -19.984 -23.906 -10.852 1 98.19 343 LEU A N 1
ATOM 2630 C CA . LEU A 1 343 ? -21.312 -24.516 -10.977 1 98.19 343 LEU A CA 1
ATOM 2631 C C . LEU A 1 343 ? -22.203 -23.672 -11.883 1 98.19 343 LEU A C 1
ATOM 2633 O O . LEU A 1 343 ? -22.953 -24.219 -12.711 1 98.19 343 LEU A O 1
ATOM 2637 N N . CYS A 1 344 ? -22.141 -22.344 -11.734 1 98.38 344 CYS A N 1
ATOM 2638 C CA . CYS A 1 344 ? -22.922 -21.453 -12.594 1 98.38 344 CYS A CA 1
ATOM 2639 C C . CYS A 1 344 ? -22.516 -21.609 -14.055 1 98.38 344 CYS A C 1
ATOM 2641 O O . CYS A 1 344 ? -23.375 -21.688 -14.93 1 98.38 344 CYS A O 1
ATOM 2643 N N . LEU A 1 345 ? -21.234 -21.688 -14.312 1 98.69 345 LEU A N 1
ATOM 2644 C CA . LEU A 1 345 ? -20.734 -21.859 -15.672 1 98.69 345 LEU A CA 1
ATOM 2645 C C . LEU A 1 345 ? -21.094 -23.234 -16.219 1 98.69 345 LEU A C 1
ATOM 2647 O O . LEU A 1 345 ? -21.484 -23.375 -17.375 1 98.69 345 LEU A O 1
ATOM 2651 N N . ARG A 1 346 ? -21.016 -24.281 -15.375 1 97.81 346 ARG A N 1
ATOM 2652 C CA . ARG A 1 346 ? -21.391 -25.625 -15.766 1 97.81 346 ARG A CA 1
ATOM 2653 C C . ARG A 1 346 ? -22.844 -25.688 -16.219 1 97.81 346 ARG A C 1
ATOM 2655 O O . ARG A 1 346 ? -23.172 -26.391 -17.172 1 97.81 346 ARG A O 1
ATOM 2662 N N . ASP A 1 347 ? -23.688 -24.953 -15.555 1 97.19 347 ASP A N 1
ATOM 2663 C CA . ASP A 1 347 ? -25.109 -24.922 -15.906 1 97.19 347 ASP A CA 1
ATOM 2664 C C . ASP A 1 347 ? -25.297 -24.406 -17.328 1 97.19 347 ASP A C 1
ATOM 2666 O O . ASP A 1 347 ? -26.359 -24.625 -17.938 1 97.19 347 ASP A O 1
ATOM 2670 N N . GLN A 1 348 ? -24.328 -23.719 -17.859 1 96.44 348 GLN A N 1
ATOM 2671 C CA . GLN A 1 348 ? -24.359 -23.188 -19.219 1 96.44 348 GLN A CA 1
ATOM 2672 C C . GLN A 1 348 ? -23.438 -23.984 -20.141 1 96.44 348 GLN A C 1
ATOM 2674 O O . GLN A 1 348 ? -23.109 -23.516 -21.234 1 96.44 348 GLN A O 1
ATOM 2679 N N . ASN A 1 349 ? -22.922 -25.047 -19.688 1 97.19 349 ASN A N 1
ATOM 2680 C CA . ASN A 1 349 ? -22.062 -25.984 -20.422 1 97.19 349 ASN A CA 1
ATOM 2681 C C . ASN A 1 349 ? -20.703 -25.375 -20.719 1 97.19 349 ASN A C 1
ATOM 2683 O O . ASN A 1 349 ? -20.141 -25.578 -21.797 1 97.19 349 ASN A O 1
ATOM 2687 N N . ILE A 1 350 ? -20.25 -24.562 -19.875 1 98.5 350 ILE A N 1
ATOM 2688 C CA . ILE A 1 350 ? -18.906 -24.016 -19.938 1 98.5 350 ILE A CA 1
ATOM 2689 C C . ILE A 1 350 ? -18.031 -24.625 -18.844 1 98.5 350 ILE A C 1
ATOM 2691 O O . ILE A 1 350 ? -18.234 -24.359 -17.656 1 98.5 350 ILE A O 1
ATOM 2695 N N . LEU A 1 351 ? -17.078 -25.438 -19.219 1 98.38 351 LEU A N 1
ATOM 2696 C CA . LEU A 1 351 ? -16.266 -26.172 -18.266 1 98.38 351 LEU A CA 1
ATOM 2697 C C . LEU A 1 351 ? -14.859 -25.594 -18.203 1 98.38 351 LEU A C 1
ATOM 2699 O O . LEU A 1 351 ? -14.383 -24.984 -19.156 1 98.38 351 LEU A O 1
ATOM 2703 N N . LEU A 1 352 ? -14.172 -25.859 -17.156 1 98.62 352 LEU A N 1
ATOM 2704 C CA . LEU A 1 352 ? -12.867 -25.281 -16.844 1 98.62 352 LEU A CA 1
ATOM 2705 C C . LEU A 1 352 ? -11.797 -25.859 -17.766 1 98.62 352 LEU A C 1
ATOM 2707 O O . LEU A 1 352 ? -11.766 -27.062 -18.016 1 98.62 352 LEU A O 1
ATOM 2711 N N . LYS A 1 353 ? -11 -25.016 -18.266 1 97.81 353 LYS A N 1
ATOM 2712 C CA . LYS A 1 353 ? -9.734 -25.359 -18.891 1 97.81 353 LYS A CA 1
ATOM 2713 C C . LYS A 1 353 ? -8.547 -24.938 -18.031 1 97.81 353 LYS A C 1
ATOM 2715 O O . LYS A 1 353 ? -8.516 -23.797 -17.531 1 97.81 353 LYS A O 1
ATOM 2720 N N . ASP A 1 354 ? -7.633 -25.797 -17.797 1 97 354 ASP A N 1
ATOM 2721 C CA . ASP A 1 354 ? -6.418 -25.531 -17.047 1 97 354 ASP A CA 1
ATOM 2722 C C . ASP A 1 354 ? -5.18 -25.625 -17.938 1 97 354 ASP A C 1
ATOM 2724 O O . ASP A 1 354 ? -4.609 -26.703 -18.094 1 97 354 ASP A O 1
ATOM 2728 N N . PRO A 1 355 ? -4.766 -24.562 -18.453 1 95.19 355 PRO A N 1
ATOM 2729 C CA . PRO A 1 355 ? -3.562 -24.609 -19.297 1 95.19 355 PRO A CA 1
ATOM 2730 C C . PRO A 1 355 ? -2.275 -24.672 -18.469 1 95.19 355 PRO A C 1
ATOM 2732 O O . PRO A 1 355 ? -1.18 -24.703 -19.047 1 95.19 355 PRO A O 1
ATOM 2735 N N . LYS A 1 356 ? -2.318 -24.703 -17.156 1 94.5 356 LYS A N 1
ATOM 2736 C CA . LYS A 1 356 ? -1.183 -24.656 -16.234 1 94.5 356 LYS A CA 1
ATOM 2737 C C . LYS A 1 356 ? -0.646 -23.234 -16.109 1 94.5 356 LYS A C 1
ATOM 2739 O O . LYS A 1 356 ? -1.082 -22.328 -16.828 1 94.5 356 LYS A O 1
ATOM 2744 N N . GLY A 1 357 ? 0.083 -22.984 -15.109 1 97.19 357 GLY A N 1
ATOM 2745 C CA . GLY A 1 357 ? 0.689 -21.672 -14.891 1 97.19 357 GLY A CA 1
ATOM 2746 C C . GLY A 1 357 ? 0.013 -20.875 -13.797 1 97.19 357 GLY A C 1
ATOM 2747 O O . GLY A 1 357 ? 0.548 -19.859 -13.344 1 97.19 357 GLY A O 1
ATOM 2748 N N . PHE A 1 358 ? -1.18 -21.281 -13.445 1 98.12 358 PHE A N 1
ATOM 2749 C CA . PHE A 1 358 ? -1.867 -20.672 -12.32 1 98.12 358 PHE A CA 1
ATOM 2750 C C . PHE A 1 358 ? -1.447 -21.312 -11.008 1 98.12 358 PHE A C 1
ATOM 2752 O O . PHE A 1 358 ? -1.903 -22.406 -10.672 1 98.12 358 PHE A O 1
ATOM 2759 N N . HIS A 1 359 ? -0.644 -20.625 -10.211 1 96.81 359 HIS A N 1
ATOM 2760 C CA . HIS A 1 359 ? -0.07 -21.25 -9.023 1 96.81 359 HIS A CA 1
ATOM 2761 C C . HIS A 1 359 ? -0.804 -20.812 -7.758 1 96.81 359 HIS A C 1
ATOM 2763 O O . HIS A 1 359 ? -1.025 -19.609 -7.551 1 96.81 359 HIS A O 1
ATOM 2769 N N . ILE A 1 360 ? -1.104 -21.719 -6.891 1 93.69 360 ILE A N 1
ATOM 2770 C CA . ILE A 1 360 ? -1.927 -21.5 -5.707 1 93.69 360 ILE A CA 1
ATOM 2771 C C . ILE A 1 360 ? -1.054 -21 -4.559 1 93.69 360 ILE A C 1
ATOM 2773 O O . ILE A 1 360 ? -1.562 -20.469 -3.568 1 93.69 360 ILE A O 1
ATOM 2777 N N . SER A 1 361 ? 0.309 -21.094 -4.73 1 93.06 361 SER A N 1
ATOM 2778 C CA . SER A 1 361 ? 1.261 -20.734 -3.688 1 93.06 361 SER A CA 1
ATOM 2779 C C . SER A 1 361 ? 2.305 -19.75 -4.207 1 93.06 361 SER A C 1
ATOM 2781 O O . SER A 1 361 ? 2.543 -19.672 -5.414 1 93.06 361 SER A O 1
ATOM 2783 N N . PRO A 1 362 ? 2.877 -18.984 -3.293 1 94.5 362 PRO A N 1
ATOM 2784 C CA . PRO A 1 362 ? 4.008 -18.172 -3.723 1 94.5 362 PRO A CA 1
ATOM 2785 C C . PRO A 1 362 ? 5.246 -19 -4.066 1 94.5 362 PRO A C 1
ATOM 2787 O O . PRO A 1 362 ? 5.383 -20.125 -3.602 1 94.5 362 PRO A O 1
ATOM 2790 N N . PRO A 1 363 ? 6.086 -18.453 -4.867 1 94.31 363 PRO A N 1
ATOM 2791 C CA . PRO A 1 363 ? 7.312 -19.172 -5.203 1 94.31 363 PRO A CA 1
ATOM 2792 C C . PRO A 1 363 ? 8.383 -19.062 -4.121 1 94.31 363 PRO A C 1
ATOM 2794 O O . PRO A 1 363 ? 9.539 -18.75 -4.426 1 94.31 363 PRO A O 1
ATOM 2797 N N . ASN A 1 364 ? 7.973 -19.375 -2.947 1 87.12 364 ASN A N 1
ATOM 2798 C CA . ASN A 1 364 ? 8.875 -19.297 -1.805 1 87.12 364 ASN A CA 1
ATOM 2799 C C . ASN A 1 364 ? 9.492 -20.672 -1.479 1 87.12 364 ASN A C 1
ATOM 2801 O O . ASN A 1 364 ? 9.523 -21.547 -2.33 1 87.12 364 ASN A O 1
ATOM 2805 N N . ASP A 1 365 ? 10 -20.828 -0.287 1 78.69 365 ASP A N 1
ATOM 2806 C CA . ASP A 1 365 ? 10.758 -22.016 0.093 1 78.69 365 ASP A CA 1
ATOM 2807 C C . ASP A 1 365 ? 9.875 -23.266 0.081 1 78.69 365 ASP A C 1
ATOM 2809 O O . ASP A 1 365 ? 10.375 -24.391 -0.063 1 78.69 365 ASP A O 1
ATOM 2813 N N . ALA A 1 366 ? 8.609 -23.078 0.137 1 79.75 366 ALA A N 1
ATOM 2814 C CA . ALA A 1 366 ? 7.68 -24.203 0.176 1 79.75 366 ALA A CA 1
ATOM 2815 C C . ALA A 1 366 ? 7.07 -24.469 -1.199 1 79.75 366 ALA A C 1
ATOM 2817 O O . ALA A 1 366 ? 6.105 -25.219 -1.326 1 79.75 366 ALA A O 1
ATOM 2818 N N . PHE A 1 367 ? 7.672 -23.906 -2.098 1 91.38 367 PHE A N 1
ATOM 2819 C CA . PHE A 1 367 ? 7.141 -24.047 -3.449 1 91.38 367 PHE A CA 1
ATOM 2820 C C . PHE A 1 367 ? 7.793 -25.219 -4.168 1 91.38 367 PHE A C 1
ATOM 2822 O O . PHE A 1 367 ? 9.008 -25.422 -4.062 1 91.38 367 PHE A O 1
ATOM 2829 N N . TRP A 1 368 ? 7.008 -26.031 -4.84 1 93 368 TRP A N 1
ATOM 2830 C CA . TRP A 1 368 ? 7.477 -27.094 -5.723 1 93 368 TRP A CA 1
ATOM 2831 C C . TRP A 1 368 ? 7.738 -26.562 -7.125 1 93 368 TRP A C 1
ATOM 2833 O O . TRP A 1 368 ? 6.805 -26.328 -7.895 1 93 368 TRP A O 1
ATOM 2843 N N . PHE A 1 369 ? 8.977 -26.312 -7.441 1 95.19 369 PHE A N 1
ATOM 2844 C CA . PHE A 1 369 ? 9.312 -25.859 -8.789 1 95.19 369 PHE A CA 1
ATOM 2845 C C . PHE A 1 369 ? 9.125 -26.984 -9.797 1 95.19 369 PHE A C 1
ATOM 2847 O O . PHE A 1 369 ? 9.695 -28.062 -9.648 1 95.19 369 PHE A O 1
ATOM 2854 N N . PRO A 1 370 ? 8.406 -26.766 -10.859 1 94.31 370 PRO A N 1
ATOM 2855 C CA . PRO A 1 370 ? 8.086 -27.844 -11.812 1 94.31 370 PRO A CA 1
ATOM 2856 C C . PRO A 1 370 ? 9.266 -28.203 -12.711 1 94.31 370 PRO A C 1
ATOM 2858 O O . PRO A 1 370 ? 10.211 -27.438 -12.836 1 94.31 370 PRO A O 1
ATOM 2861 N N . LYS A 1 371 ? 9.156 -29.375 -13.336 1 93.44 371 LYS A N 1
ATOM 2862 C CA . LYS A 1 371 ? 10.188 -29.844 -14.258 1 93.44 371 LYS A CA 1
ATOM 2863 C C . LYS A 1 371 ? 10.18 -29.031 -15.555 1 93.44 371 LYS A C 1
ATOM 2865 O O . LYS A 1 371 ? 11.18 -28.984 -16.266 1 93.44 371 LYS A O 1
ATOM 2870 N N . GLU A 1 372 ? 9 -28.438 -15.836 1 93.88 372 GLU A N 1
ATOM 2871 C CA . GLU A 1 372 ? 8.891 -27.594 -17.031 1 93.88 372 GLU A CA 1
ATOM 2872 C C . GLU A 1 372 ? 9.508 -26.219 -16.812 1 93.88 372 GLU A C 1
ATOM 2874 O O . GLU A 1 372 ? 8.789 -25.25 -16.547 1 93.88 372 GLU A O 1
ATOM 2879 N N . THR A 1 373 ? 10.766 -26.109 -17.016 1 95.06 373 THR A N 1
ATOM 2880 C CA . THR A 1 373 ? 11.516 -24.891 -16.719 1 95.06 373 THR A CA 1
ATOM 2881 C C . THR A 1 373 ? 11.109 -23.75 -17.656 1 95.06 373 THR A C 1
ATOM 2883 O O . THR A 1 373 ? 11.273 -22.578 -17.312 1 95.06 373 THR A O 1
ATOM 2886 N N . CYS A 1 374 ? 10.531 -24.141 -18.844 1 95.75 374 CYS A N 1
ATOM 2887 C CA . CYS A 1 374 ? 10.156 -23.141 -19.828 1 95.75 374 CYS A CA 1
ATOM 2888 C C . CYS A 1 374 ? 8.695 -22.734 -19.672 1 95.75 374 CYS A C 1
ATOM 2890 O O . CYS A 1 374 ? 8.195 -21.891 -20.422 1 95.75 374 CYS A O 1
ATOM 2892 N N . LEU A 1 375 ? 8.062 -23.359 -18.672 1 96.44 375 LEU A N 1
ATOM 2893 C CA . LEU A 1 375 ? 6.68 -23 -18.391 1 96.44 375 LEU A CA 1
ATOM 2894 C C . LEU A 1 375 ? 6.555 -21.516 -18.109 1 96.44 375 LEU A C 1
ATOM 2896 O O . LEU A 1 375 ? 7.371 -20.953 -17.375 1 96.44 375 LEU A O 1
ATOM 2900 N N . ARG A 1 376 ? 5.512 -20.891 -18.703 1 97.44 376 ARG A N 1
ATOM 2901 C CA . ARG A 1 376 ? 5.215 -19.484 -18.438 1 97.44 376 ARG A CA 1
ATOM 2902 C C . ARG A 1 376 ? 4.195 -19.344 -17.297 1 97.44 376 ARG A C 1
ATOM 2904 O O . ARG A 1 376 ? 3.021 -19.672 -17.484 1 97.44 376 ARG A O 1
ATOM 2911 N N . PRO A 1 377 ? 4.703 -18.906 -16.141 1 98.44 377 PRO A N 1
ATOM 2912 C CA . PRO A 1 377 ? 3.729 -18.703 -15.07 1 98.44 377 PRO A CA 1
ATOM 2913 C C . PRO A 1 377 ? 2.699 -17.625 -15.398 1 98.44 377 PRO A C 1
ATOM 2915 O O . PRO A 1 377 ? 3.031 -16.641 -16.047 1 98.44 377 PRO A O 1
ATOM 2918 N N . ILE A 1 378 ? 1.488 -17.812 -14.961 1 98.69 378 ILE A N 1
ATOM 2919 C CA . ILE A 1 378 ? 0.417 -16.844 -15.141 1 98.69 378 ILE A CA 1
ATOM 2920 C C . ILE A 1 378 ? 0.158 -16.109 -13.828 1 98.69 378 ILE A C 1
ATOM 2922 O O . ILE A 1 378 ? 0.024 -14.883 -13.812 1 98.69 378 ILE A O 1
ATOM 2926 N N . THR A 1 379 ? 0.072 -16.875 -12.727 1 98.69 379 THR A N 1
ATOM 2927 C CA . THR A 1 379 ? -0.168 -16.234 -11.438 1 98.69 379 THR A CA 1
ATOM 2928 C C . THR A 1 379 ? 0.594 -16.953 -10.328 1 98.69 379 THR A C 1
ATOM 2930 O O . THR A 1 379 ? 0.985 -18.109 -10.484 1 98.69 379 THR A O 1
ATOM 2933 N N . PHE A 1 380 ? 0.861 -16.234 -9.297 1 98.31 380 PHE A N 1
ATOM 2934 C CA . PHE A 1 380 ? 1.178 -16.766 -7.977 1 98.31 380 PHE A CA 1
ATOM 2935 C C . PHE A 1 380 ? 0.232 -16.188 -6.926 1 98.31 380 PHE A C 1
ATOM 2937 O O . PHE A 1 380 ? -0.101 -15 -6.961 1 98.31 380 PHE A O 1
ATOM 2944 N N . HIS A 1 381 ? -0.254 -17.031 -6.027 1 96.94 381 HIS A N 1
ATOM 2945 C CA . HIS A 1 381 ? -1.224 -16.641 -5.008 1 96.94 381 HIS A CA 1
ATOM 2946 C C . HIS A 1 381 ? -0.608 -16.688 -3.613 1 96.94 381 HIS A C 1
ATOM 2948 O O . HIS A 1 381 ? 0.521 -17.156 -3.445 1 96.94 381 HIS A O 1
ATOM 2954 N N . HIS A 1 382 ? -1.264 -16.031 -2.615 1 96.38 382 HIS A N 1
ATOM 2955 C CA . HIS A 1 382 ? -0.883 -15.969 -1.208 1 96.38 382 HIS A CA 1
ATOM 2956 C C . HIS A 1 382 ? 0.408 -15.18 -1.021 1 96.38 382 HIS A C 1
ATOM 2958 O O . HIS A 1 382 ? 1.261 -15.555 -0.213 1 96.38 382 HIS A O 1
ATOM 2964 N N . LEU A 1 383 ? 0.564 -14.188 -1.786 1 97.25 383 LEU A N 1
ATOM 2965 C CA . LEU A 1 383 ? 1.782 -13.383 -1.782 1 97.25 383 LEU A CA 1
ATOM 2966 C C . LEU A 1 383 ? 1.703 -12.281 -0.731 1 97.25 383 LEU A C 1
ATOM 2968 O O . LEU A 1 383 ? 0.657 -11.648 -0.566 1 97.25 383 LEU A O 1
ATOM 2972 N N . LEU A 1 384 ? 2.775 -12.102 -0.083 1 94.06 384 LEU A N 1
ATOM 2973 C CA . LEU A 1 384 ? 2.959 -10.906 0.729 1 94.06 384 LEU A CA 1
ATOM 2974 C C . LEU A 1 384 ? 3.201 -9.68 -0.152 1 94.06 384 LEU A C 1
ATOM 2976 O O . LEU A 1 384 ? 3.541 -9.82 -1.329 1 94.06 384 LEU A O 1
ATOM 2980 N N . VAL A 1 385 ? 3.07 -8.539 0.427 1 95.25 385 VAL A N 1
ATOM 2981 C CA . VAL A 1 385 ? 3.238 -7.277 -0.292 1 95.25 385 VAL A CA 1
ATOM 2982 C C . VAL A 1 385 ? 4.637 -7.215 -0.903 1 95.25 385 VAL A C 1
ATOM 2984 O O . VAL A 1 385 ? 4.793 -6.879 -2.08 1 95.25 385 VAL A O 1
ATOM 2987 N N . ASN A 1 386 ? 5.672 -7.535 -0.095 1 94.25 386 ASN A N 1
ATOM 2988 C CA . ASN A 1 386 ? 7.047 -7.473 -0.587 1 94.25 386 ASN A CA 1
ATOM 2989 C C . ASN A 1 386 ? 7.297 -8.508 -1.684 1 94.25 386 ASN A C 1
ATOM 2991 O O . ASN A 1 386 ? 8.125 -8.289 -2.566 1 94.25 386 ASN A O 1
ATOM 2995 N N . GLN A 1 387 ? 6.598 -9.609 -1.674 1 96.19 387 GLN A N 1
ATOM 2996 C CA . GLN A 1 387 ? 6.746 -10.641 -2.689 1 96.19 387 GLN A CA 1
ATOM 2997 C C . GLN A 1 387 ? 6.121 -10.211 -4.012 1 96.19 387 GLN A C 1
ATOM 2999 O O . GLN A 1 387 ? 6.637 -10.539 -5.086 1 96.19 387 GLN A O 1
ATOM 3004 N N . ILE A 1 388 ? 5.039 -9.5 -3.953 1 98 388 ILE A N 1
ATOM 3005 C CA . ILE A 1 388 ? 4.449 -8.93 -5.16 1 98 388 ILE A CA 1
ATOM 3006 C C . ILE A 1 388 ? 5.438 -7.969 -5.812 1 98 388 ILE A C 1
ATOM 3008 O O . ILE A 1 388 ? 5.668 -8.031 -7.023 1 98 388 ILE A O 1
ATOM 3012 N N . GLN A 1 389 ? 5.988 -7.129 -5 1 97.62 389 GLN A N 1
ATOM 3013 C CA . GLN A 1 389 ? 7 -6.211 -5.512 1 97.62 389 GLN A CA 1
ATOM 3014 C C . GLN A 1 389 ? 8.172 -6.969 -6.125 1 97.62 389 GLN A C 1
ATOM 3016 O O . GLN A 1 389 ? 8.672 -6.602 -7.191 1 97.62 389 GLN A O 1
ATOM 3021 N N . LYS A 1 390 ? 8.625 -8.023 -5.438 1 96.5 390 LYS A N 1
ATOM 3022 C CA . LYS A 1 390 ? 9.75 -8.812 -5.918 1 96.5 390 LYS A CA 1
ATOM 3023 C C . LYS A 1 390 ? 9.453 -9.422 -7.285 1 96.5 390 LYS A C 1
ATOM 3025 O O . LYS A 1 390 ? 10.305 -9.398 -8.18 1 96.5 390 LYS A O 1
ATOM 3030 N N . LEU A 1 391 ? 8.281 -9.961 -7.449 1 98.19 391 LEU A N 1
ATOM 3031 C CA . LEU A 1 391 ? 7.883 -10.523 -8.734 1 98.19 391 LEU A CA 1
ATOM 3032 C C . LEU A 1 391 ? 7.84 -9.445 -9.805 1 98.19 391 LEU A C 1
ATOM 3034 O O . LEU A 1 391 ? 8.266 -9.672 -10.945 1 98.19 391 LEU A O 1
ATOM 3038 N N . SER A 1 392 ? 7.289 -8.305 -9.406 1 98.12 392 SER A N 1
ATOM 3039 C CA . SER A 1 392 ? 7.223 -7.195 -10.352 1 98.12 392 SER A CA 1
ATOM 3040 C C . SER A 1 392 ? 8.617 -6.77 -10.797 1 98.12 392 SER A C 1
ATOM 3042 O O . SER A 1 392 ? 8.844 -6.508 -11.977 1 98.12 392 SER A O 1
ATOM 3044 N N . ASP A 1 393 ? 9.555 -6.688 -9.867 1 97.31 393 ASP A N 1
ATOM 3045 C CA . ASP A 1 393 ? 10.93 -6.328 -10.188 1 97.31 393 ASP A CA 1
ATOM 3046 C C . ASP A 1 393 ? 11.555 -7.336 -11.148 1 97.31 393 ASP A C 1
ATOM 3048 O O . ASP A 1 393 ? 12.211 -6.953 -12.117 1 97.31 393 ASP A O 1
ATOM 3052 N N . MET A 1 394 ? 11.344 -8.57 -10.875 1 97.31 394 MET A N 1
ATOM 3053 C CA . MET A 1 394 ? 11.859 -9.625 -11.734 1 97.31 394 MET A CA 1
ATOM 3054 C C . MET A 1 394 ? 11.266 -9.531 -13.141 1 97.31 394 MET A C 1
ATOM 3056 O O . MET A 1 394 ? 11.992 -9.609 -14.133 1 97.31 394 MET A O 1
ATOM 3060 N N . GLU A 1 395 ? 9.984 -9.359 -13.211 1 98 395 GLU A N 1
ATOM 3061 C CA . GLU A 1 395 ? 9.32 -9.258 -14.5 1 98 395 GLU A CA 1
ATOM 3062 C C . GLU A 1 395 ? 9.859 -8.086 -15.312 1 98 395 GLU A C 1
ATOM 3064 O O . GLU A 1 395 ? 10.094 -8.203 -16.516 1 98 395 GLU A O 1
ATOM 3069 N N . ARG A 1 396 ? 10.008 -6.961 -14.672 1 95.62 396 ARG A N 1
ATOM 3070 C CA . ARG A 1 396 ? 10.547 -5.781 -15.344 1 95.62 396 ARG A CA 1
ATOM 3071 C C . ARG A 1 396 ? 11.93 -6.062 -15.922 1 95.62 396 ARG A C 1
ATOM 3073 O O . ARG A 1 396 ? 12.234 -5.656 -17.047 1 95.62 396 ARG A O 1
ATOM 3080 N N . ARG A 1 397 ? 12.758 -6.742 -15.18 1 95.62 397 ARG A N 1
ATOM 3081 C CA . ARG A 1 397 ? 14.094 -7.098 -15.648 1 95.62 397 ARG A CA 1
ATOM 3082 C C . ARG A 1 397 ? 14.016 -8.047 -16.844 1 95.62 397 ARG A C 1
ATOM 3084 O O . ARG A 1 397 ? 14.703 -7.84 -17.844 1 95.62 397 ARG A O 1
ATOM 3091 N N . VAL A 1 398 ? 13.203 -9.047 -16.734 1 96.75 398 VAL A N 1
ATOM 3092 C CA . VAL A 1 398 ? 13.086 -10.047 -17.797 1 96.75 398 VAL A CA 1
ATOM 3093 C C . VAL A 1 398 ? 12.531 -9.406 -19.062 1 96.75 398 VAL A C 1
ATOM 3095 O O . VAL A 1 398 ? 12.977 -9.711 -20.172 1 96.75 398 VAL A O 1
ATOM 3098 N N . LYS A 1 399 ? 11.602 -8.5 -18.906 1 93.81 399 LYS A N 1
ATOM 3099 C CA . LYS A 1 399 ? 10.977 -7.836 -20.047 1 93.81 399 LYS A CA 1
ATOM 3100 C C . LYS A 1 399 ? 12 -7.039 -20.859 1 93.81 399 LYS A C 1
ATOM 3102 O O . LYS A 1 399 ? 11.844 -6.859 -22.062 1 93.81 399 LYS A O 1
ATOM 3107 N N . GLN A 1 400 ? 12.977 -6.586 -20.219 1 93.31 400 GLN A N 1
ATOM 3108 C CA . GLN A 1 400 ? 14.016 -5.824 -20.906 1 93.31 400 GLN A CA 1
ATOM 3109 C C . GLN A 1 400 ? 14.781 -6.699 -21.891 1 93.31 400 GLN A C 1
ATOM 3111 O O . GLN A 1 400 ? 15.391 -6.191 -22.828 1 93.31 400 GLN A O 1
ATOM 3116 N N . THR A 1 401 ? 14.703 -7.973 -21.75 1 93.12 401 THR A N 1
ATOM 3117 C CA . THR A 1 401 ? 15.391 -8.898 -22.641 1 93.12 401 THR A CA 1
ATOM 3118 C C . THR A 1 401 ? 14.523 -9.219 -23.859 1 93.12 401 THR A C 1
ATOM 3120 O O . THR A 1 401 ? 14.992 -9.836 -24.812 1 93.12 401 THR A O 1
ATOM 3123 N N . GLY A 1 402 ? 13.289 -8.875 -23.781 1 91.62 402 GLY A N 1
ATOM 3124 C CA . GLY A 1 402 ? 12.375 -9.164 -24.875 1 91.62 402 GLY A CA 1
ATOM 3125 C C . GLY A 1 402 ? 11.781 -10.555 -24.797 1 91.62 402 GLY A C 1
ATOM 3126 O O . GLY A 1 402 ? 11.031 -10.969 -25.688 1 91.62 402 GLY A O 1
ATOM 3127 N N . GLN A 1 403 ? 12.109 -11.273 -23.75 1 91.5 403 GLN A N 1
ATOM 3128 C CA . GLN A 1 403 ? 11.609 -12.633 -23.578 1 91.5 403 GLN A CA 1
ATOM 3129 C C . GLN A 1 403 ? 10.438 -12.672 -22.609 1 91.5 403 GLN A C 1
ATOM 3131 O O . GLN A 1 403 ? 10.305 -11.797 -21.75 1 91.5 403 GLN A O 1
ATOM 3136 N N . PRO A 1 404 ? 9.586 -13.656 -22.812 1 94.75 404 PRO A N 1
ATOM 3137 C CA . PRO A 1 404 ? 8.555 -13.852 -21.797 1 94.75 404 PRO A CA 1
ATOM 3138 C C . PRO A 1 404 ? 9.109 -14.406 -20.484 1 94.75 404 PRO A C 1
ATOM 3140 O O . PRO A 1 404 ? 10.172 -15.039 -20.484 1 94.75 404 PRO A O 1
ATOM 3143 N N . VAL A 1 405 ? 8.414 -14.148 -19.438 1 98 405 VAL A N 1
ATOM 3144 C CA . VAL A 1 405 ? 8.82 -14.688 -18.141 1 98 405 VAL A CA 1
ATOM 3145 C C . VAL A 1 405 ? 8.578 -16.188 -18.109 1 98 405 VAL A C 1
ATOM 3147 O O . VAL A 1 405 ? 7.516 -16.672 -18.516 1 98 405 VAL A O 1
ATOM 3150 N N . ARG A 1 406 ? 9.531 -16.938 -17.672 1 97.69 406 ARG A N 1
ATOM 3151 C CA . ARG A 1 406 ? 9.461 -18.375 -17.531 1 97.69 406 ARG A CA 1
ATOM 3152 C C . ARG A 1 406 ? 9.727 -18.797 -16.094 1 97.69 406 ARG A C 1
ATOM 3154 O O . ARG A 1 406 ? 10.164 -17.984 -15.273 1 97.69 406 ARG A O 1
ATOM 3161 N N . MET A 1 407 ? 9.43 -20.047 -15.781 1 97.19 407 MET A N 1
ATOM 3162 C CA . MET A 1 407 ? 9.656 -20.562 -14.438 1 97.19 407 MET A CA 1
ATOM 3163 C C . MET A 1 407 ? 11.141 -20.516 -14.086 1 97.19 407 MET A C 1
ATOM 3165 O O . MET A 1 407 ? 11.508 -20.297 -12.93 1 97.19 407 MET A O 1
ATOM 3169 N N . SER A 1 408 ? 12.023 -20.641 -15.086 1 96.81 408 SER A N 1
ATOM 3170 C CA . SER A 1 408 ? 13.461 -20.547 -14.844 1 96.81 408 SER A CA 1
ATOM 3171 C C . SER A 1 408 ? 13.844 -19.156 -14.352 1 96.81 408 SER A C 1
ATOM 3173 O O . SER A 1 408 ? 14.773 -19 -13.547 1 96.81 408 SER A O 1
ATOM 3175 N N . ASP A 1 409 ? 13.141 -18.109 -14.844 1 97.5 409 ASP A N 1
ATOM 3176 C CA . ASP A 1 409 ? 13.391 -16.75 -14.383 1 97.5 409 ASP A CA 1
ATOM 3177 C C . ASP A 1 409 ? 12.961 -16.578 -12.93 1 97.5 409 ASP A C 1
ATOM 3179 O O . ASP A 1 409 ? 13.68 -15.969 -12.133 1 97.5 409 ASP A O 1
ATOM 3183 N N . VAL A 1 410 ? 11.789 -17.156 -12.586 1 98.06 410 VAL A N 1
ATOM 3184 C CA . VAL A 1 410 ? 11.305 -17.109 -11.203 1 98.06 410 VAL A CA 1
ATOM 3185 C C . VAL A 1 410 ? 12.289 -17.828 -10.289 1 98.06 410 VAL A C 1
ATOM 3187 O O . VAL A 1 410 ? 12.641 -17.328 -9.219 1 98.06 410 VAL A O 1
ATOM 3190 N N . PHE A 1 411 ? 12.828 -18.969 -10.773 1 96.69 411 PHE A N 1
ATOM 3191 C CA . PHE A 1 411 ? 13.758 -19.781 -9.984 1 96.69 411 PHE A CA 1
ATOM 3192 C C . PHE A 1 411 ? 15.047 -19 -9.719 1 96.69 411 PHE A C 1
ATOM 3194 O O . PHE A 1 411 ? 15.617 -19.094 -8.625 1 96.69 411 PHE A O 1
ATOM 3201 N N . GLN A 1 412 ? 15.477 -18.266 -10.656 1 95.19 412 GLN A N 1
ATOM 3202 C CA . GLN A 1 412 ? 16.719 -17.516 -10.516 1 95.19 412 GLN A CA 1
ATOM 3203 C C . GLN A 1 412 ? 16.625 -16.516 -9.367 1 95.19 412 GLN A C 1
ATOM 3205 O O . GLN A 1 412 ? 17.578 -16.359 -8.602 1 95.19 412 GLN A O 1
ATOM 3210 N N . ASP A 1 413 ? 15.492 -15.922 -9.195 1 93.25 413 ASP A N 1
ATOM 3211 C CA . ASP A 1 413 ? 15.336 -14.891 -8.172 1 93.25 413 ASP A CA 1
ATOM 3212 C C . ASP A 1 413 ? 14.914 -15.5 -6.836 1 93.25 413 ASP A C 1
ATOM 3214 O O . ASP A 1 413 ? 15.188 -14.93 -5.777 1 93.25 413 ASP A O 1
ATOM 3218 N N . TRP A 1 414 ? 14.305 -16.672 -6.836 1 93.31 414 TRP A N 1
ATOM 3219 C CA . TRP A 1 414 ? 13.633 -17.156 -5.629 1 93.31 414 TRP A CA 1
ATOM 3220 C C . TRP A 1 414 ? 14.258 -18.469 -5.145 1 93.31 414 TRP A C 1
ATOM 3222 O O . TRP A 1 414 ? 14.086 -18.844 -3.986 1 93.31 414 TRP A O 1
ATOM 3232 N N . GLY A 1 415 ? 14.969 -19.172 -6.016 1 90.94 415 GLY A N 1
ATOM 3233 C CA . GLY A 1 415 ? 15.383 -20.516 -5.648 1 90.94 415 GLY A CA 1
ATOM 3234 C C . GLY A 1 415 ? 16.859 -20.766 -5.867 1 90.94 415 GLY A C 1
ATOM 3235 O O . GLY A 1 415 ? 17.391 -21.781 -5.434 1 90.94 415 GLY A O 1
ATOM 3236 N N . SER A 1 416 ? 17.531 -19.812 -6.461 1 90.38 416 SER A N 1
ATOM 3237 C CA . SER A 1 416 ? 18.906 -20.078 -6.879 1 90.38 416 SER A CA 1
ATOM 3238 C C . SER A 1 416 ? 19.859 -20.125 -5.684 1 90.38 416 SER A C 1
ATOM 3240 O O . SER A 1 416 ? 20.969 -20.641 -5.785 1 90.38 416 SER A O 1
ATOM 3242 N N . ASP A 1 417 ? 19.375 -19.688 -4.559 1 89.38 417 ASP A N 1
ATOM 3243 C CA . ASP A 1 417 ? 20.25 -19.656 -3.379 1 89.38 417 ASP A CA 1
ATOM 3244 C C . ASP A 1 417 ? 20.094 -20.938 -2.559 1 89.38 417 ASP A C 1
ATOM 3246 O O . ASP A 1 417 ? 20.766 -21.109 -1.544 1 89.38 417 ASP A O 1
ATOM 3250 N N . ILE A 1 418 ? 19.219 -21.828 -3.006 1 91.62 418 ILE A N 1
ATOM 3251 C CA . ILE A 1 418 ? 19.109 -23.125 -2.334 1 91.62 418 ILE A CA 1
ATOM 3252 C C . ILE A 1 418 ? 20.438 -23.875 -2.453 1 91.62 418 ILE A C 1
ATOM 3254 O O . ILE A 1 418 ? 20.969 -24.031 -3.555 1 91.62 418 ILE A O 1
ATOM 3258 N N . PRO A 1 419 ? 20.922 -24.312 -1.365 1 93.5 419 PRO A N 1
ATOM 3259 C CA . PRO A 1 419 ? 22.25 -24.938 -1.389 1 93.5 419 PRO A CA 1
ATOM 3260 C C . PRO A 1 419 ? 22.25 -26.297 -2.078 1 93.5 419 PRO A C 1
ATOM 3262 O O . PRO A 1 419 ? 21.203 -26.953 -2.166 1 93.5 419 PRO A O 1
ATOM 3265 N N . GLU A 1 420 ? 23.438 -26.625 -2.439 1 96.12 420 GLU A N 1
ATOM 3266 C CA . GLU A 1 420 ? 23.625 -27.922 -3.062 1 96.12 420 GLU A CA 1
ATOM 3267 C C . GLU A 1 420 ? 23.578 -29.047 -2.027 1 96.12 420 GLU A C 1
ATOM 3269 O O . GLU A 1 420 ? 23.453 -30.219 -2.383 1 96.12 420 GLU A O 1
ATOM 3274 N N . THR A 1 421 ? 23.766 -28.656 -0.79 1 97.12 421 THR A N 1
ATOM 3275 C CA . THR A 1 421 ? 23.688 -29.641 0.282 1 97.12 421 THR A CA 1
ATOM 3276 C C . THR A 1 421 ? 22.938 -29.078 1.481 1 97.12 421 THR A C 1
ATOM 3278 O O . THR A 1 421 ? 23.344 -28.062 2.064 1 97.12 421 THR A O 1
ATOM 3281 N N . ILE A 1 422 ? 21.859 -29.734 1.748 1 96.5 422 ILE A N 1
ATOM 3282 C CA . ILE A 1 422 ? 21.047 -29.391 2.914 1 96.5 422 ILE A CA 1
ATOM 3283 C C . ILE A 1 422 ? 20.922 -30.609 3.826 1 96.5 422 ILE A C 1
ATOM 3285 O O . ILE A 1 422 ? 20.359 -31.625 3.424 1 96.5 422 ILE A O 1
ATOM 3289 N N . LEU A 1 423 ? 21.359 -30.438 5.016 1 96.88 423 LEU A N 1
ATOM 3290 C CA . LEU A 1 423 ? 21.328 -31.547 5.961 1 96.88 423 LEU A CA 1
ATOM 3291 C C . LEU A 1 423 ? 19.922 -31.75 6.523 1 96.88 423 LEU A C 1
ATOM 3293 O O . LEU A 1 423 ? 19.109 -30.812 6.543 1 96.88 423 LEU A O 1
ATOM 3297 N N . ASP A 1 424 ? 19.625 -33 6.848 1 97.62 424 ASP A N 1
ATOM 3298 C CA . ASP A 1 424 ? 18.406 -33.375 7.531 1 97.62 424 ASP A CA 1
ATOM 3299 C C . ASP A 1 424 ? 17.172 -32.844 6.809 1 97.62 424 ASP A C 1
ATOM 3301 O O . ASP A 1 424 ? 16.297 -32.25 7.43 1 97.62 424 ASP A O 1
ATOM 3305 N N . THR A 1 425 ? 17.234 -32.969 5.52 1 97 425 THR A N 1
ATOM 3306 C CA . THR A 1 425 ? 16.172 -32.438 4.672 1 97 425 THR A CA 1
ATOM 3307 C C . THR A 1 425 ? 15.805 -33.438 3.582 1 97 425 THR A C 1
ATOM 3309 O O . THR A 1 425 ? 16.688 -33.969 2.885 1 97 425 THR A O 1
ATOM 3312 N N . ASP A 1 426 ? 14.555 -33.719 3.473 1 96.88 426 ASP A N 1
ATOM 3313 C CA . ASP A 1 426 ? 14.039 -34.594 2.42 1 96.88 426 ASP A CA 1
ATOM 3314 C C . ASP A 1 426 ? 13.258 -33.781 1.38 1 96.88 426 ASP A C 1
ATOM 3316 O O . ASP A 1 426 ? 12.445 -32.938 1.73 1 96.88 426 ASP A O 1
ATOM 3320 N N . MET A 1 427 ? 13.547 -33.969 0.129 1 96.06 427 MET A N 1
ATOM 3321 C CA . MET A 1 427 ? 12.758 -33.5 -1.002 1 96.06 427 MET A CA 1
ATOM 3322 C C . MET A 1 427 ? 12.117 -34.688 -1.748 1 96.06 427 MET A C 1
ATOM 3324 O O . MET A 1 427 ? 12.625 -35.094 -2.785 1 96.06 427 MET A O 1
ATOM 3328 N N . ALA A 1 428 ? 11 -35.094 -1.284 1 95.5 428 ALA A N 1
ATOM 3329 C CA . ALA A 1 428 ? 10.367 -36.312 -1.811 1 95.5 428 ALA A CA 1
ATOM 3330 C C . ALA A 1 428 ? 9.609 -36 -3.1 1 95.5 428 ALA A C 1
ATOM 3332 O O . ALA A 1 428 ? 8.914 -35 -3.197 1 95.5 428 ALA A O 1
ATOM 3333 N N . GLY A 1 429 ? 9.844 -36.844 -4.02 1 94.06 429 GLY A N 1
ATOM 3334 C CA . GLY A 1 429 ? 9.07 -36.75 -5.246 1 94.06 429 GLY A CA 1
ATOM 3335 C C . GLY A 1 429 ? 9.891 -36.312 -6.441 1 94.06 429 GLY A C 1
ATOM 3336 O O . GLY A 1 429 ? 11.062 -35.969 -6.301 1 94.06 429 GLY A O 1
ATOM 3337 N N . ASP A 1 430 ? 9.391 -36.531 -7.707 1 95.69 430 ASP A N 1
ATOM 3338 C CA . ASP A 1 430 ? 9.938 -36.156 -9.008 1 95.69 430 ASP A CA 1
ATOM 3339 C C . ASP A 1 430 ? 11.227 -36.906 -9.305 1 95.69 430 ASP A C 1
ATOM 3341 O O . ASP A 1 430 ? 12.133 -36.375 -9.953 1 95.69 430 ASP A O 1
ATOM 3345 N N . ASP A 1 431 ? 11.367 -38.062 -8.68 1 96.94 431 ASP A N 1
ATOM 3346 C CA . ASP A 1 431 ? 12.523 -38.906 -8.945 1 96.94 431 ASP A CA 1
ATOM 3347 C C . ASP A 1 431 ? 12.438 -39.531 -10.344 1 96.94 431 ASP A C 1
ATOM 3349 O O . ASP A 1 431 ? 11.391 -40.031 -10.742 1 96.94 431 ASP A O 1
ATOM 3353 N N . PHE A 1 432 ? 13.594 -39.406 -11.07 1 96.69 432 PHE A N 1
ATOM 3354 C CA . PHE A 1 432 ? 13.531 -40.031 -12.375 1 96.69 432 PHE A CA 1
ATOM 3355 C C . PHE A 1 432 ? 14.5 -41.219 -12.445 1 96.69 432 PHE A C 1
ATOM 3357 O O . PHE A 1 432 ? 14.406 -42.062 -13.352 1 96.69 432 PHE A O 1
ATOM 3364 N N . THR A 1 433 ? 15.516 -41.312 -11.422 1 96.94 433 THR A N 1
ATOM 3365 C CA . THR A 1 433 ? 16.438 -42.438 -11.305 1 96.94 433 THR A CA 1
ATOM 3366 C C . THR A 1 433 ? 17 -42.531 -9.891 1 96.94 433 THR A C 1
ATOM 3368 O O . THR A 1 433 ? 16.875 -41.594 -9.109 1 96.94 433 THR A O 1
ATOM 3371 N N . ASN A 1 434 ? 17.422 -43.688 -9.5 1 97.5 434 ASN A N 1
ATOM 3372 C CA . ASN A 1 434 ? 18.125 -43.875 -8.234 1 97.5 434 ASN A CA 1
ATOM 3373 C C . ASN A 1 434 ? 19.297 -44.844 -8.398 1 97.5 434 ASN A C 1
ATOM 3375 O O . ASN A 1 434 ? 19.375 -45.562 -9.398 1 97.5 434 ASN A O 1
ATOM 3379 N N . PHE A 1 435 ? 20.266 -44.812 -7.527 1 97.62 435 PHE A N 1
ATOM 3380 C CA . PHE A 1 435 ? 21.438 -45.688 -7.543 1 97.62 435 PHE A CA 1
ATOM 3381 C C . PHE A 1 435 ? 22.109 -45.719 -6.176 1 97.62 435 PHE A C 1
ATOM 3383 O O . PHE A 1 435 ? 21.891 -44.812 -5.352 1 97.62 435 PHE A O 1
ATOM 3390 N N . ASP A 1 436 ? 22.797 -46.75 -5.941 1 97.69 436 ASP A N 1
ATOM 3391 C CA . ASP A 1 436 ? 23.578 -46.844 -4.711 1 97.69 436 ASP A CA 1
ATOM 3392 C C . ASP A 1 436 ? 24.75 -45.875 -4.723 1 97.69 436 ASP A C 1
ATOM 3394 O O . ASP A 1 436 ? 25.406 -45.688 -5.75 1 97.69 436 ASP A O 1
ATOM 3398 N N . ALA A 1 437 ? 24.906 -45.188 -3.605 1 97.19 437 ALA A N 1
ATOM 3399 C CA . ALA A 1 437 ? 25.984 -44.219 -3.479 1 97.19 437 ALA A CA 1
ATOM 3400 C C . ALA A 1 437 ? 26.547 -44.188 -2.062 1 97.19 437 ALA A C 1
ATOM 3402 O O . ALA A 1 437 ? 25.859 -44.594 -1.11 1 97.19 437 ALA A O 1
ATOM 3403 N N . ASP A 1 438 ? 27.797 -43.719 -1.957 1 95.69 438 ASP A N 1
ATOM 3404 C CA . ASP A 1 438 ? 28.469 -43.719 -0.661 1 95.69 438 ASP A CA 1
ATOM 3405 C C . ASP A 1 438 ? 28.312 -42.375 0.046 1 95.69 438 ASP A C 1
ATOM 3407 O O . ASP A 1 438 ? 28.406 -42.281 1.272 1 95.69 438 ASP A O 1
ATOM 3411 N N . SER A 1 439 ? 28.062 -41.375 -0.781 1 96.44 439 SER A N 1
ATOM 3412 C CA . SER A 1 439 ? 28 -40.031 -0.219 1 96.44 439 SER A CA 1
ATOM 3413 C C . SER A 1 439 ? 27.125 -39.094 -1.062 1 96.44 439 SER A C 1
ATOM 3415 O O . SER A 1 439 ? 26.828 -39.406 -2.223 1 96.44 439 SER A O 1
ATOM 3417 N N . PRO A 1 440 ? 26.734 -38 -0.48 1 97.25 440 PRO A N 1
ATOM 3418 C CA . PRO A 1 440 ? 25.953 -37.031 -1.25 1 97.25 440 PRO A CA 1
ATOM 3419 C C . PRO A 1 440 ? 26.734 -36.469 -2.432 1 97.25 440 PRO A C 1
ATOM 3421 O O . PRO A 1 440 ? 26.141 -36.062 -3.438 1 97.25 440 PRO A O 1
ATOM 3424 N N . SER A 1 441 ? 28.031 -36.406 -2.342 1 97.62 441 SER A N 1
ATOM 3425 C CA . SER A 1 441 ? 28.875 -35.906 -3.426 1 97.62 441 SER A CA 1
ATOM 3426 C C . SER A 1 441 ? 28.688 -36.719 -4.691 1 97.62 441 SER A C 1
ATOM 3428 O O . SER A 1 441 ? 28.781 -36.219 -5.805 1 97.62 441 SER A O 1
ATOM 3430 N N . ASP A 1 442 ? 28.422 -38.031 -4.492 1 97.62 442 ASP A N 1
ATOM 3431 C CA . ASP A 1 442 ? 28.156 -38.875 -5.641 1 97.62 442 ASP A CA 1
ATOM 3432 C C . ASP A 1 442 ? 26.875 -38.438 -6.363 1 97.62 442 ASP A C 1
ATOM 3434 O O . ASP A 1 442 ? 26.828 -38.438 -7.598 1 97.62 442 ASP A O 1
ATOM 3438 N N . CYS A 1 443 ? 25.875 -38.125 -5.562 1 98.19 443 CYS A N 1
ATOM 3439 C CA . CYS A 1 443 ? 24.625 -37.656 -6.125 1 98.19 443 CYS A CA 1
ATOM 3440 C C . CYS A 1 443 ? 24.812 -36.375 -6.914 1 98.19 443 CYS A C 1
ATOM 3442 O O . CYS A 1 443 ? 24.328 -36.25 -8.039 1 98.19 443 CYS A O 1
ATOM 3444 N N . ILE A 1 444 ? 25.578 -35.406 -6.34 1 98.12 444 ILE A N 1
ATOM 3445 C CA . ILE A 1 444 ? 25.828 -34.094 -6.926 1 98.12 444 ILE A CA 1
ATOM 3446 C C . ILE A 1 444 ? 26.547 -34.25 -8.266 1 98.12 444 ILE A C 1
ATOM 3448 O O . ILE A 1 444 ? 26.125 -33.688 -9.273 1 98.12 444 ILE A O 1
ATOM 3452 N N . SER A 1 445 ? 27.562 -35.094 -8.25 1 97.56 445 SER A N 1
ATOM 3453 C CA . SER A 1 445 ? 28.375 -35.281 -9.453 1 97.56 445 SER A CA 1
ATOM 3454 C C . SER A 1 445 ? 27.547 -35.875 -10.586 1 97.56 445 SER A C 1
ATOM 3456 O O . SER A 1 445 ? 27.609 -35.406 -11.719 1 97.56 445 SER A O 1
ATOM 3458 N N . ARG A 1 446 ? 26.797 -36.875 -10.258 1 97.69 446 ARG A N 1
ATOM 3459 C CA . ARG A 1 446 ? 25.969 -37.5 -11.273 1 97.69 446 ARG A CA 1
ATOM 3460 C C . ARG A 1 446 ? 24.891 -36.562 -11.781 1 97.69 446 ARG A C 1
ATOM 3462 O O . ARG A 1 446 ? 24.609 -36.531 -12.984 1 97.69 446 ARG A O 1
ATOM 3469 N N . CYS A 1 447 ? 24.266 -35.875 -10.914 1 97.69 447 CYS A N 1
ATOM 3470 C CA . CYS A 1 447 ? 23.203 -34.938 -11.281 1 97.69 447 CYS A CA 1
ATOM 3471 C C . CYS A 1 447 ? 23.719 -33.844 -12.203 1 97.69 447 CYS A C 1
ATOM 3473 O O . CYS A 1 447 ? 23.078 -33.5 -13.188 1 97.69 447 CYS A O 1
ATOM 3475 N N . LYS A 1 448 ? 24.891 -33.312 -11.961 1 97 448 LYS A N 1
ATOM 3476 C CA . LYS A 1 448 ? 25.484 -32.25 -12.758 1 97 448 LYS A CA 1
ATOM 3477 C C . LYS A 1 448 ? 25.75 -32.688 -14.188 1 97 448 LYS A C 1
ATOM 3479 O O . LYS A 1 448 ? 25.766 -31.875 -15.109 1 97 448 LYS A O 1
ATOM 3484 N N . GLU A 1 449 ? 25.859 -34 -14.406 1 95.88 449 GLU A N 1
ATOM 3485 C CA . GLU A 1 449 ? 26.156 -34.562 -15.719 1 95.88 449 GLU A CA 1
ATOM 3486 C C . GLU A 1 449 ? 24.906 -34.688 -16.562 1 95.88 449 GLU A C 1
ATOM 3488 O O . GLU A 1 449 ? 24.969 -34.875 -17.781 1 95.88 449 GLU A O 1
ATOM 3493 N N . ILE A 1 450 ? 23.812 -34.656 -15.914 1 95.56 450 ILE A N 1
ATOM 3494 C CA . ILE A 1 450 ? 22.531 -34.844 -16.578 1 95.56 450 ILE A CA 1
ATOM 3495 C C . ILE A 1 450 ? 21.766 -33.531 -16.609 1 95.56 450 ILE A C 1
ATOM 3497 O O . ILE A 1 450 ? 21.328 -33.031 -15.578 1 95.56 450 ILE A O 1
ATOM 3501 N N . SER A 1 451 ? 21.516 -33 -17.719 1 92.56 451 SER A N 1
ATOM 3502 C CA . SER A 1 451 ? 20.984 -31.641 -17.891 1 92.56 451 SER A CA 1
ATOM 3503 C C . SER A 1 451 ? 19.594 -31.516 -17.281 1 92.56 451 SER A C 1
ATOM 3505 O O . SER A 1 451 ? 19.188 -30.438 -16.844 1 92.56 451 SER A O 1
ATOM 3507 N N . THR A 1 452 ? 18.844 -32.625 -17.234 1 93.12 452 THR A N 1
ATOM 3508 C CA . THR A 1 452 ? 17.469 -32.562 -16.75 1 93.12 452 THR A CA 1
ATOM 3509 C C . THR A 1 452 ? 17.422 -32.781 -15.234 1 93.12 452 THR A C 1
ATOM 3511 O O . THR A 1 452 ? 16.359 -32.656 -14.617 1 93.12 452 THR A O 1
ATOM 3514 N N . CYS A 1 453 ? 18.562 -33.094 -14.617 1 96.88 453 CYS A N 1
ATOM 3515 C CA . CYS A 1 453 ? 18.609 -33.281 -13.172 1 96.88 453 CYS A CA 1
ATOM 3516 C C . CYS A 1 453 ? 18.781 -31.953 -12.445 1 96.88 453 CYS A C 1
ATOM 3518 O O . CYS A 1 453 ? 19.781 -31.266 -12.641 1 96.88 453 CYS A O 1
ATOM 3520 N N . VAL A 1 454 ? 17.828 -31.656 -11.555 1 97.25 454 VAL A N 1
ATOM 3521 C CA . VAL A 1 454 ? 17.906 -30.312 -10.961 1 97.25 454 VAL A CA 1
ATOM 3522 C C . VAL A 1 454 ? 17.953 -30.438 -9.438 1 97.25 454 VAL A C 1
ATOM 3524 O O . VAL A 1 454 ? 18.219 -29.453 -8.75 1 97.25 454 VAL A O 1
ATOM 3527 N N . ALA A 1 455 ? 17.734 -31.594 -8.852 1 98 455 ALA A N 1
ATOM 3528 C CA . ALA A 1 455 ? 17.797 -31.828 -7.406 1 98 455 ALA A CA 1
ATOM 3529 C C . ALA A 1 455 ? 18.109 -33.281 -7.09 1 98 455 ALA A C 1
ATOM 3531 O O . ALA A 1 455 ? 18.141 -34.125 -7.992 1 98 455 ALA A O 1
ATOM 3532 N N . TYR A 1 456 ? 18.453 -33.562 -5.855 1 98.44 456 TYR A N 1
ATOM 3533 C CA . TYR A 1 456 ? 18.734 -34.906 -5.418 1 98.44 456 TYR A CA 1
ATOM 3534 C C . TYR A 1 456 ? 18.391 -35.094 -3.941 1 98.44 456 TYR A C 1
ATOM 3536 O O . TYR A 1 456 ? 18.234 -34.125 -3.213 1 98.44 456 TYR A O 1
ATOM 3544 N N . THR A 1 457 ? 18.156 -36.281 -3.572 1 98.56 457 THR A N 1
ATOM 3545 C CA . THR A 1 457 ? 18.094 -36.719 -2.182 1 98.56 457 THR A CA 1
ATOM 3546 C C . THR A 1 457 ? 18.984 -37.938 -1.947 1 98.56 457 THR A C 1
ATOM 3548 O O . THR A 1 457 ? 19.016 -38.844 -2.764 1 98.56 457 THR A O 1
ATOM 3551 N N . PHE A 1 458 ? 19.781 -37.875 -0.892 1 98.5 458 PHE A N 1
ATOM 3552 C CA . PHE A 1 458 ? 20.656 -38.969 -0.463 1 98.5 458 PHE A CA 1
ATOM 3553 C C . PHE A 1 458 ? 20.266 -39.469 0.918 1 98.5 458 PHE A C 1
ATOM 3555 O O . PHE A 1 458 ? 20.156 -38.688 1.866 1 98.5 458 PHE A O 1
ATOM 3562 N N . ALA A 1 459 ? 20.016 -40.656 1.012 1 97.81 459 ALA A N 1
ATOM 3563 C CA . ALA A 1 459 ? 19.703 -41.312 2.289 1 97.81 459 ALA A CA 1
ATOM 3564 C C . ALA A 1 459 ? 20 -42.781 2.232 1 97.81 459 ALA A C 1
ATOM 3566 O O . ALA A 1 459 ? 19.766 -43.438 1.21 1 97.81 459 ALA A O 1
ATOM 3567 N N . SER A 1 460 ? 20.547 -43.344 3.357 1 96 460 SER A N 1
ATOM 3568 C CA . SER A 1 460 ? 20.766 -44.781 3.512 1 96 460 SER A CA 1
ATOM 3569 C C . SER A 1 460 ? 21.578 -45.344 2.348 1 96 460 SER A C 1
ATOM 3571 O O . SER A 1 460 ? 21.203 -46.344 1.731 1 96 460 SER A O 1
ATOM 3573 N N . GLN A 1 461 ? 22.531 -44.625 1.901 1 96.62 461 GLN A N 1
ATOM 3574 C CA . GLN A 1 461 ? 23.484 -45 0.876 1 96.62 461 GLN A CA 1
ATOM 3575 C C . GLN A 1 461 ? 22.828 -45.125 -0.492 1 96.62 461 GLN A C 1
ATOM 3577 O O . GLN A 1 461 ? 23.172 -46 -1.285 1 96.62 461 GLN A O 1
ATOM 3582 N N . LYS A 1 462 ? 21.781 -44.312 -0.674 1 98 462 LYS A N 1
ATOM 3583 C CA . LYS A 1 462 ? 21.062 -44.281 -1.948 1 98 462 LYS A CA 1
ATOM 3584 C C . LYS A 1 462 ? 20.844 -42.844 -2.406 1 98 462 LYS A C 1
ATOM 3586 O O . LYS A 1 462 ? 20.531 -41.969 -1.594 1 98 462 LYS A O 1
ATOM 3591 N N . CYS A 1 463 ? 20.969 -42.719 -3.727 1 98.25 463 CYS A N 1
ATOM 3592 C CA . CYS A 1 463 ? 20.719 -41.406 -4.344 1 98.25 463 CYS A CA 1
ATOM 3593 C C . CYS A 1 463 ? 19.438 -41.438 -5.172 1 98.25 463 CYS A C 1
ATOM 3595 O O . CYS A 1 463 ? 19.219 -42.344 -5.965 1 98.25 463 CYS A O 1
ATOM 3597 N N . TRP A 1 464 ? 18.656 -40.469 -4.938 1 98.44 464 TRP A N 1
ATOM 3598 C CA . TRP A 1 464 ? 17.5 -40.219 -5.785 1 98.44 464 TRP A CA 1
ATOM 3599 C C . TRP A 1 464 ? 17.656 -38.906 -6.559 1 98.44 464 TRP A C 1
ATOM 3601 O O . TRP A 1 464 ? 17.734 -37.844 -5.961 1 98.44 464 TRP A O 1
ATOM 3611 N N . LEU A 1 465 ? 17.734 -38.938 -7.918 1 98.44 465 LEU A N 1
ATOM 3612 C CA . LEU A 1 465 ? 17.875 -37.781 -8.766 1 98.44 465 LEU A CA 1
ATOM 3613 C C . LEU A 1 465 ? 16.516 -37.281 -9.25 1 98.44 465 LEU A C 1
ATOM 3615 O O . LEU A 1 465 ? 15.617 -38.094 -9.516 1 98.44 465 LEU A O 1
ATOM 3619 N N . LYS A 1 466 ? 16.391 -36.031 -9.375 1 97.81 466 LYS A N 1
ATOM 3620 C CA . LYS A 1 466 ? 15.062 -35.469 -9.555 1 97.81 466 LYS A CA 1
ATOM 3621 C C . LYS A 1 466 ? 15.031 -34.5 -10.719 1 97.81 466 LYS A C 1
ATOM 3623 O O . LYS A 1 466 ? 16.016 -33.781 -10.977 1 97.81 466 LYS A O 1
ATOM 3628 N N . LYS A 1 467 ? 13.875 -34.406 -11.43 1 96.12 467 LYS A N 1
ATOM 3629 C CA . LYS A 1 467 ? 13.711 -33.5 -12.562 1 96.12 467 LYS A CA 1
ATOM 3630 C C . LYS A 1 467 ? 13.039 -32.188 -12.141 1 96.12 467 LYS A C 1
ATOM 3632 O O . LYS A 1 467 ? 12.984 -31.25 -12.914 1 96.12 467 LYS A O 1
ATOM 3637 N N . GLY A 1 468 ? 12.461 -32.125 -11.008 1 95.44 468 GLY A N 1
ATOM 3638 C CA . GLY A 1 468 ? 11.914 -30.938 -10.367 1 95.44 468 GLY A CA 1
ATOM 3639 C C . GLY A 1 468 ? 12.469 -30.703 -8.977 1 95.44 468 GLY A C 1
ATOM 3640 O O . GLY A 1 468 ? 13.344 -31.438 -8.516 1 95.44 468 GLY A O 1
ATOM 3641 N N . ILE A 1 469 ? 12.039 -29.641 -8.383 1 95.88 469 ILE A N 1
ATOM 3642 C CA . ILE A 1 469 ? 12.508 -29.312 -7.039 1 95.88 469 ILE A CA 1
ATOM 3643 C C . ILE A 1 469 ? 11.344 -29.391 -6.055 1 95.88 469 ILE A C 1
ATOM 3645 O O . ILE A 1 469 ? 10.594 -28.422 -5.895 1 95.88 469 ILE A O 1
ATOM 3649 N N . PRO A 1 470 ? 11.234 -30.5 -5.359 1 95.19 470 PRO A N 1
ATOM 3650 C CA . PRO A 1 470 ? 10.133 -30.672 -4.414 1 95.19 470 PRO A CA 1
ATOM 3651 C C . PRO A 1 470 ? 10.273 -29.812 -3.166 1 95.19 470 PRO A C 1
ATOM 3653 O O . PRO A 1 470 ? 11.305 -29.156 -2.977 1 95.19 470 PRO A O 1
ATOM 3656 N N . ILE A 1 471 ? 9.242 -29.859 -2.412 1 92.69 471 ILE A N 1
ATOM 3657 C CA . ILE A 1 471 ? 9.211 -29.109 -1.16 1 92.69 471 ILE A CA 1
ATOM 3658 C C . ILE A 1 471 ? 10.211 -29.719 -0.176 1 92.69 471 ILE A C 1
ATOM 3660 O O . ILE A 1 471 ? 10.32 -30.938 -0.062 1 92.69 471 ILE A O 1
ATOM 3664 N N . ARG A 1 472 ? 10.906 -28.891 0.537 1 92.81 472 ARG A N 1
ATOM 3665 C CA . ARG A 1 472 ? 11.859 -29.312 1.555 1 92.81 472 ARG A CA 1
ATOM 3666 C C . ARG A 1 472 ? 11.164 -29.609 2.877 1 92.81 472 ARG A C 1
ATOM 3668 O O . ARG A 1 472 ? 10.422 -28.766 3.395 1 92.81 472 ARG A O 1
ATOM 3675 N N . LYS A 1 473 ? 11.352 -30.766 3.334 1 93.88 473 LYS A N 1
ATOM 3676 C CA . LYS A 1 473 ? 10.812 -31.172 4.629 1 93.88 473 LYS A CA 1
ATOM 3677 C C . LYS A 1 473 ? 11.922 -31.656 5.562 1 93.88 473 LYS A C 1
ATOM 3679 O O . LYS A 1 473 ? 12.82 -32.375 5.137 1 93.88 473 LYS A O 1
ATOM 3684 N N . PRO A 1 474 ? 11.812 -31.25 6.77 1 94.44 474 PRO A N 1
ATOM 3685 C CA . PRO A 1 474 ? 12.805 -31.766 7.715 1 94.44 474 PRO A CA 1
ATOM 3686 C C . PRO A 1 474 ? 12.695 -33.281 7.93 1 94.44 474 PRO A C 1
ATOM 3688 O O . PRO A 1 474 ? 11.602 -33.781 8.148 1 94.44 474 PRO A O 1
ATOM 3691 N N . ARG A 1 475 ? 13.789 -33.969 7.738 1 96.38 475 ARG A N 1
ATOM 3692 C CA . ARG A 1 475 ? 13.875 -35.406 7.977 1 96.38 475 ARG A CA 1
ATOM 3693 C C . ARG A 1 475 ? 15.297 -35.812 8.336 1 96.38 475 ARG A C 1
ATOM 3695 O O . ARG A 1 475 ? 16.203 -35.75 7.492 1 96.38 475 ARG A O 1
ATOM 3702 N N . ALA A 1 476 ? 15.43 -36.312 9.469 1 96.75 476 ALA A N 1
ATOM 3703 C CA . ALA A 1 476 ? 16.75 -36.688 9.984 1 96.75 476 ALA A CA 1
ATOM 3704 C C . ALA A 1 476 ? 17.422 -37.719 9.109 1 96.75 476 ALA A C 1
ATOM 3706 O O . ALA A 1 476 ? 16.781 -38.719 8.703 1 96.75 476 ALA A O 1
ATOM 3707 N N . GLY A 1 477 ? 18.672 -37.531 8.789 1 96 477 GLY A N 1
ATOM 3708 C CA . GLY A 1 477 ? 19.469 -38.5 8.055 1 96 477 GLY A CA 1
ATOM 3709 C C . GLY A 1 477 ? 19.391 -38.312 6.551 1 96 477 GLY A C 1
ATOM 3710 O O . GLY A 1 477 ? 20.188 -38.906 5.805 1 96 477 GLY A O 1
ATOM 3711 N N . PHE A 1 478 ? 18.438 -37.594 6.156 1 97.94 478 PHE A N 1
ATOM 3712 C CA . PHE A 1 478 ? 18.297 -37.312 4.73 1 97.94 478 PHE A CA 1
ATOM 3713 C C . PHE A 1 478 ? 19.109 -36.062 4.34 1 97.94 478 PHE A C 1
ATOM 3715 O O . PHE A 1 478 ? 19.156 -35.094 5.09 1 97.94 478 PHE A O 1
ATOM 3722 N N . ILE A 1 479 ? 19.797 -36.125 3.219 1 98.25 479 ILE A N 1
ATOM 3723 C CA . ILE A 1 479 ? 20.516 -35 2.652 1 98.25 479 ILE A CA 1
ATOM 3724 C C . ILE A 1 479 ? 19.984 -34.688 1.258 1 98.25 479 ILE A C 1
ATOM 3726 O O . ILE A 1 479 ? 19.922 -35.562 0.396 1 98.25 479 ILE A O 1
ATOM 3730 N N . SER A 1 480 ? 19.547 -33.5 1.073 1 97.88 480 SER A N 1
ATOM 3731 C CA . SER A 1 480 ? 19.047 -33.094 -0.234 1 97.88 480 SER A CA 1
ATOM 3732 C C . SER A 1 480 ? 19.781 -31.859 -0.745 1 97.88 480 SER A C 1
ATOM 3734 O O . SER A 1 480 ? 20.609 -31.281 -0.033 1 97.88 480 SER A O 1
ATOM 3736 N N . GLY A 1 481 ? 19.531 -31.484 -1.988 1 97.38 481 GLY A N 1
ATOM 3737 C CA . GLY A 1 481 ? 20.156 -30.297 -2.58 1 97.38 481 GLY A CA 1
ATOM 3738 C C . GLY A 1 481 ? 19.625 -29.984 -3.969 1 97.38 481 GLY A C 1
ATOM 3739 O O . GLY A 1 481 ? 18.875 -30.781 -4.547 1 97.38 481 GLY A O 1
ATOM 3740 N N . VAL A 1 482 ? 19.969 -28.797 -4.414 1 97.06 482 VAL A N 1
ATOM 3741 C CA . VAL A 1 482 ? 19.516 -28.312 -5.715 1 97.06 482 VAL A CA 1
ATOM 3742 C C . VAL A 1 482 ? 20.719 -27.969 -6.586 1 97.06 482 VAL A C 1
ATOM 3744 O O . VAL A 1 482 ? 21.688 -27.359 -6.109 1 97.06 482 VAL A O 1
ATOM 3747 N N . ILE A 1 483 ? 20.734 -28.438 -7.781 1 96.81 483 ILE A N 1
ATOM 3748 C CA . ILE A 1 483 ? 21.719 -28.062 -8.789 1 96.81 483 ILE A CA 1
ATOM 3749 C C . ILE A 1 483 ? 21.172 -26.891 -9.609 1 96.81 483 ILE A C 1
ATOM 3751 O O . ILE A 1 483 ? 20.672 -27.078 -10.719 1 96.81 483 ILE A O 1
ATOM 3755 N N . SER A 1 484 ? 21.344 -25.703 -9.117 1 95.19 484 SER A N 1
ATOM 3756 C CA . SER A 1 484 ? 20.688 -24.484 -9.602 1 95.19 484 SER A CA 1
ATOM 3757 C C . SER A 1 484 ? 21.047 -24.219 -11.055 1 95.19 484 SER A C 1
ATOM 3759 O O . SER A 1 484 ? 20.219 -23.734 -11.828 1 95.19 484 SER A O 1
ATOM 3761 N N . HIS A 1 485 ? 22.188 -24.531 -11.445 1 93.56 485 HIS A N 1
ATOM 3762 C CA . HIS A 1 485 ? 22.672 -24.234 -12.789 1 93.56 485 HIS A CA 1
ATOM 3763 C C . HIS A 1 485 ? 21.875 -25 -13.844 1 93.56 485 HIS A C 1
ATOM 3765 O O . HIS A 1 485 ? 21.812 -24.594 -15 1 93.56 485 HIS A O 1
ATOM 3771 N N . ASN A 1 486 ? 21.312 -26.156 -13.43 1 95.5 486 ASN A N 1
ATOM 3772 C CA . ASN A 1 486 ? 20.578 -27.016 -14.375 1 95.5 486 ASN A CA 1
ATOM 3773 C C . ASN A 1 486 ? 19.141 -26.547 -14.555 1 95.5 486 ASN A C 1
ATOM 3775 O O . ASN A 1 486 ? 18.469 -26.969 -15.492 1 95.5 486 ASN A O 1
ATOM 3779 N N . TYR A 1 487 ? 18.562 -25.703 -13.695 1 95.5 487 TYR A N 1
ATOM 3780 C CA . TYR A 1 487 ? 17.188 -25.266 -13.82 1 95.5 487 TYR A CA 1
ATOM 3781 C C . TYR A 1 487 ? 17.062 -24.078 -14.773 1 95.5 487 TYR A C 1
ATOM 3783 O O . TYR A 1 487 ? 16.812 -22.953 -14.352 1 95.5 487 TYR A O 1
ATOM 3791 N N . GLN A 1 488 ? 17.219 -24.328 -16.031 1 93.88 488 GLN A N 1
ATOM 3792 C CA . GLN A 1 488 ? 17.203 -23.344 -17.094 1 93.88 488 GLN A CA 1
ATOM 3793 C C . GLN A 1 488 ? 16.266 -23.766 -18.219 1 93.88 488 GLN A C 1
ATOM 3795 O O . GLN A 1 488 ? 16.031 -24.953 -18.422 1 93.88 488 GLN A O 1
ATOM 3800 N N . CYS A 1 489 ? 15.625 -22.75 -18.75 1 93.12 489 CYS A N 1
ATOM 3801 C CA . CYS A 1 489 ? 14.828 -23.016 -19.938 1 93.12 489 CYS A CA 1
ATOM 3802 C C . CYS A 1 489 ? 15.719 -23.203 -21.172 1 93.12 489 CYS A C 1
ATOM 3804 O O . CYS A 1 489 ? 16.312 -22.234 -21.656 1 93.12 489 CYS A O 1
ATOM 3806 N N . ARG A 1 490 ? 15.93 -24.453 -21.547 1 82.62 490 ARG A N 1
ATOM 3807 C CA . ARG A 1 490 ? 16.719 -24.766 -22.719 1 82.62 490 ARG A CA 1
ATOM 3808 C C . ARG A 1 490 ? 15.82 -25.172 -23.891 1 82.62 490 ARG A C 1
ATOM 3810 O O . ARG A 1 490 ? 14.875 -25.953 -23.703 1 82.62 490 ARG A O 1
ATOM 3817 N N . MET A 1 491 ? 15.367 -24.281 -24.75 1 63.62 491 MET A N 1
ATOM 3818 C CA . MET A 1 491 ? 14.523 -24.609 -25.906 1 63.62 491 MET A CA 1
ATOM 3819 C C . MET A 1 491 ? 15.031 -25.875 -26.594 1 63.62 491 MET A C 1
ATOM 3821 O O . MET A 1 491 ? 16.219 -26.016 -26.844 1 63.62 491 MET A O 1
ATOM 3825 N N . GLN A 1 492 ? 14.508 -27.062 -26.25 1 46.06 492 GLN A N 1
ATOM 3826 C CA . GLN A 1 492 ? 14.82 -28.219 -27.094 1 46.06 492 GLN A CA 1
ATOM 3827 C C . GLN A 1 492 ? 14.477 -27.938 -28.547 1 46.06 492 GLN A C 1
ATOM 3829 O O . GLN A 1 492 ? 13.516 -27.234 -28.844 1 46.06 492 GLN A O 1
ATOM 3834 N N . MET B 1 1 ? 78.875 -29.312 -33.125 1 16.22 1 MET B N 1
ATOM 3835 C CA . MET B 1 1 ? 79.375 -30.219 -32.094 1 16.22 1 MET B CA 1
ATOM 3836 C C . MET B 1 1 ? 79.5 -29.5 -30.734 1 16.22 1 MET B C 1
ATOM 3838 O O . MET B 1 1 ? 78.875 -29.906 -29.75 1 16.22 1 MET B O 1
ATOM 3842 N N . ALA B 1 2 ? 80.75 -29.375 -30.219 1 14.45 2 ALA B N 1
ATOM 3843 C CA . ALA B 1 2 ? 81.688 -29.875 -29.188 1 14.45 2 ALA B CA 1
ATOM 3844 C C . ALA B 1 2 ? 81.688 -28.938 -27.984 1 14.45 2 ALA B C 1
ATOM 3846 O O . ALA B 1 2 ? 81.75 -29.391 -26.844 1 14.45 2 ALA B O 1
ATOM 3847 N N . GLN B 1 3 ? 82.062 -27.734 -28.172 1 15.21 3 GLN B N 1
ATOM 3848 C CA . GLN B 1 3 ? 83.25 -27.203 -27.5 1 15.21 3 GLN B CA 1
ATOM 3849 C C . GLN B 1 3 ? 83 -26.984 -26 1 15.21 3 GLN B C 1
ATOM 3851 O O . GLN B 1 3 ? 81.812 -26.781 -25.609 1 15.21 3 GLN B O 1
ATOM 3856 N N . LEU B 1 4 ? 83.812 -26.297 -25.328 1 16.77 4 LEU B N 1
ATOM 3857 C CA . LEU B 1 4 ? 84.812 -26.328 -24.266 1 16.77 4 LEU B CA 1
ATOM 3858 C C . LEU B 1 4 ? 84.125 -26.047 -22.906 1 16.77 4 LEU B C 1
ATOM 3860 O O . LEU B 1 4 ? 83.062 -25.453 -22.859 1 16.77 4 LEU B O 1
ATOM 3864 N N . THR B 1 5 ? 84.812 -25.484 -21.766 1 14.82 5 THR B N 1
ATOM 3865 C CA . THR B 1 5 ? 85.625 -25.812 -20.625 1 14.82 5 THR B CA 1
ATOM 3866 C C . THR B 1 5 ? 85 -25.297 -19.328 1 14.82 5 THR B C 1
ATOM 3868 O O . THR B 1 5 ? 84.938 -26.031 -18.344 1 14.82 5 THR B O 1
ATOM 3871 N N . LEU B 1 6 ? 85.125 -23.953 -18.875 1 16.61 6 LEU B N 1
ATOM 3872 C CA . LEU B 1 6 ? 86.062 -23.781 -17.797 1 16.61 6 LEU B CA 1
ATOM 3873 C C . LEU B 1 6 ? 85.438 -24.109 -16.438 1 16.61 6 LEU B C 1
ATOM 3875 O O . LEU B 1 6 ? 84.25 -23.969 -16.266 1 16.61 6 LEU B O 1
ATOM 3879 N N . HIS B 1 7 ? 86.188 -24.516 -15.25 1 15.48 7 HIS B N 1
ATOM 3880 C CA . HIS B 1 7 ? 86.688 -25.328 -14.141 1 15.48 7 HIS B CA 1
ATOM 3881 C C . HIS B 1 7 ? 86 -24.906 -12.828 1 15.48 7 HIS B C 1
ATOM 3883 O O . HIS B 1 7 ? 85.5 -25.766 -12.086 1 15.48 7 HIS B O 1
ATOM 3889 N N . PRO B 1 8 ? 86.5 -23.75 -12.086 1 17.31 8 PRO B N 1
ATOM 3890 C CA . PRO B 1 8 ? 87.312 -24.094 -10.914 1 17.31 8 PRO B CA 1
ATOM 3891 C C . PRO B 1 8 ? 86.5 -24.469 -9.695 1 17.31 8 PRO B C 1
ATOM 3893 O O . PRO B 1 8 ? 85.312 -24.047 -9.586 1 17.31 8 PRO B O 1
ATOM 3896 N N . PRO B 1 9 ? 87 -25.344 -8.617 1 16.03 9 PRO B N 1
ATOM 3897 C CA . PRO B 1 9 ? 86.812 -26.312 -7.539 1 16.03 9 PRO B CA 1
ATOM 3898 C C . PRO B 1 9 ? 86.188 -25.719 -6.293 1 16.03 9 PRO B C 1
ATOM 3900 O O . PRO B 1 9 ? 85.25 -26.328 -5.719 1 16.03 9 PRO B O 1
ATOM 3903 N N . ALA B 1 10 ? 86.875 -24.766 -5.637 1 15.41 10 ALA B N 1
ATOM 3904 C CA . ALA B 1 10 ? 87.562 -25 -4.375 1 15.41 10 ALA B CA 1
ATOM 3905 C C . ALA B 1 10 ? 86.625 -24.969 -3.197 1 15.41 10 ALA B C 1
ATOM 3907 O O . ALA B 1 10 ? 85.5 -24.406 -3.299 1 15.41 10 ALA B O 1
ATOM 3908 N N . SER B 1 11 ? 87.188 -24.641 -1.971 1 15.66 11 SER B N 1
ATOM 3909 C CA . SER B 1 11 ? 87.562 -25.125 -0.656 1 15.66 11 SER B CA 1
ATOM 3910 C C . SER B 1 11 ? 86.5 -24.797 0.399 1 15.66 11 SER B C 1
ATOM 3912 O O . SER B 1 11 ? 85.625 -23.938 0.181 1 15.66 11 SER B O 1
ATOM 3914 N N . HIS B 1 12 ? 86.938 -24.859 1.676 1 14.76 12 HIS B N 1
ATOM 3915 C CA . HIS B 1 12 ? 86.938 -25.453 3.01 1 14.76 12 HIS B CA 1
ATOM 3916 C C . HIS B 1 12 ? 86.062 -24.656 3.975 1 14.76 12 HIS B C 1
ATOM 3918 O O . HIS B 1 12 ? 85.312 -25.219 4.719 1 14.76 12 HIS B O 1
ATOM 3924 N N . ALA B 1 13 ? 86.688 -23.5 4.406 1 14.05 13 ALA B N 1
ATOM 3925 C CA . ALA B 1 13 ? 87.062 -23.328 5.793 1 14.05 13 ALA B CA 1
ATOM 3926 C C . ALA B 1 13 ? 85.875 -22.953 6.684 1 14.05 13 ALA B C 1
ATOM 3928 O O . ALA B 1 13 ? 85.812 -23.406 7.832 1 14.05 13 ALA B O 1
ATOM 3929 N N . LYS B 1 14 ? 85.438 -21.797 6.426 1 15.97 14 LYS B N 1
ATOM 3930 C CA . LYS B 1 14 ? 85.562 -20.953 7.605 1 15.97 14 LYS B CA 1
ATOM 3931 C C . LYS B 1 14 ? 84.625 -21.391 8.734 1 15.97 14 LYS B C 1
ATOM 3933 O O . LYS B 1 14 ? 83.5 -21.812 8.484 1 15.97 14 LYS B O 1
ATOM 3938 N N . THR B 1 15 ? 84.938 -20.969 9.891 1 15.52 15 THR B N 1
ATOM 3939 C CA . THR B 1 15 ? 85.25 -21.078 11.305 1 15.52 15 THR B CA 1
ATOM 3940 C C . THR B 1 15 ? 84 -21.109 12.156 1 15.52 15 THR B C 1
ATOM 3942 O O . THR B 1 15 ? 82.938 -20.797 11.664 1 15.52 15 THR B O 1
ATOM 3945 N N . THR B 1 16 ? 84.125 -20.391 13.109 1 14.51 16 THR B N 1
ATOM 3946 C CA . THR B 1 16 ? 84.312 -20.625 14.539 1 14.51 16 THR B CA 1
ATOM 3947 C C . THR B 1 16 ? 82.938 -20.562 15.266 1 14.51 16 THR B C 1
ATOM 3949 O O . THR B 1 16 ? 82.625 -21.438 16.078 1 14.51 16 THR B O 1
ATOM 3952 N N . ASN B 1 17 ? 82.5 -19.281 15.43 1 15.57 17 ASN B N 1
ATOM 3953 C CA . ASN B 1 17 ? 82.562 -18.984 16.859 1 15.57 17 ASN B CA 1
ATOM 3954 C C . ASN B 1 17 ? 81.375 -19.641 17.578 1 15.57 17 ASN B C 1
ATOM 3956 O O . ASN B 1 17 ? 80.375 -19.969 16.953 1 15.57 17 ASN B O 1
ATOM 3960 N N . THR B 1 18 ? 81.125 -19.188 18.781 1 14.56 18 THR B N 1
ATOM 3961 C CA . THR B 1 18 ? 81.188 -19.578 20.172 1 14.56 18 THR B CA 1
ATOM 3962 C C . THR B 1 18 ? 79.875 -20.062 20.719 1 14.56 18 THR B C 1
ATOM 3964 O O . THR B 1 18 ? 79.75 -21.141 21.312 1 14.56 18 THR B O 1
ATOM 3967 N N . TYR B 1 19 ? 79.062 -18.984 21.109 1 16.45 19 TYR B N 1
ATOM 3968 C CA . TYR B 1 19 ? 78.875 -18.953 22.562 1 16.45 19 TYR B CA 1
ATOM 3969 C C . TYR B 1 19 ? 77.875 -19.953 23.031 1 16.45 19 TYR B C 1
ATOM 3971 O O . TYR B 1 19 ? 77 -20.359 22.25 1 16.45 19 TYR B O 1
ATOM 3979 N N . HIS B 1 20 ? 77.688 -20.016 24.312 1 14.34 20 HIS B N 1
ATOM 3980 C CA . HIS B 1 20 ? 77.688 -20.703 25.594 1 14.34 20 HIS B CA 1
ATOM 3981 C C . HIS B 1 20 ? 76.25 -21.172 25.969 1 14.34 20 HIS B C 1
ATOM 3983 O O . HIS B 1 20 ? 76.062 -22.328 26.344 1 14.34 20 HIS B O 1
ATOM 3989 N N . LEU B 1 21 ? 75.5 -20.109 26.375 1 15.83 21 LEU B N 1
ATOM 3990 C CA . LEU B 1 21 ? 75.188 -20.344 27.781 1 15.83 21 LEU B CA 1
ATOM 3991 C C . LEU B 1 21 ? 74.188 -21.484 27.969 1 15.83 21 LEU B C 1
ATOM 3993 O O . LEU B 1 21 ? 73.25 -21.609 27.188 1 15.83 21 LEU B O 1
ATOM 3997 N N . VAL B 1 22 ? 74.312 -22.156 29.062 1 15.49 22 VAL B N 1
ATOM 3998 C CA . VAL B 1 22 ? 74.25 -23.281 29.969 1 15.49 22 VAL B CA 1
ATOM 3999 C C . VAL B 1 22 ? 72.812 -23.578 30.328 1 15.49 22 VAL B C 1
ATOM 4001 O O . VAL B 1 22 ? 72.312 -24.703 30.156 1 15.49 22 VAL B O 1
ATOM 4004 N N . ILE B 1 23 ? 72.5 -23.234 31.562 1 15.8 23 ILE B N 1
ATOM 4005 C CA . ILE B 1 23 ? 72.375 -24.156 32.688 1 15.8 23 ILE B CA 1
ATOM 4006 C C . ILE B 1 23 ? 70.938 -24.656 32.781 1 15.8 23 ILE B C 1
ATOM 4008 O O . ILE B 1 23 ? 70.688 -25.859 32.75 1 15.8 23 ILE B O 1
ATOM 4012 N N . ALA B 1 24 ? 70.25 -24.312 34.062 1 15.58 24 ALA B N 1
ATOM 4013 C CA . ALA B 1 24 ? 70.25 -25.078 35.312 1 15.58 24 ALA B CA 1
ATOM 4014 C C . ALA B 1 24 ? 68.875 -25.734 35.5 1 15.58 24 ALA B C 1
ATOM 4016 O O . ALA B 1 24 ? 67.875 -25.312 34.906 1 15.58 24 ALA B O 1
ATOM 4017 N N . ALA B 1 25 ? 68.5 -26.156 36.781 1 15.38 25 ALA B N 1
ATOM 4018 C CA . ALA B 1 25 ? 68.25 -27.188 37.75 1 15.38 25 ALA B CA 1
ATOM 4019 C C . ALA B 1 25 ? 66.812 -27.312 38.062 1 15.38 25 ALA B C 1
ATOM 4021 O O . ALA B 1 25 ? 66.188 -28.359 37.844 1 15.38 25 ALA B O 1
ATOM 4022 N N . LEU B 1 26 ? 66.375 -26.984 39.375 1 17.64 26 LEU B N 1
ATOM 4023 C CA . LEU B 1 26 ? 65.938 -27.891 40.469 1 17.64 26 LEU B CA 1
ATOM 4024 C C . LEU B 1 26 ? 64.5 -28.266 40.344 1 17.64 26 LEU B C 1
ATOM 4026 O O . LEU B 1 26 ? 63.719 -27.594 39.656 1 17.64 26 LEU B O 1
ATOM 4030 N N . SER B 1 27 ? 63.75 -28.781 41.531 1 15.17 27 SER B N 1
ATOM 4031 C CA . SER B 1 27 ? 63.531 -29.828 42.531 1 15.17 27 SER B CA 1
ATOM 4032 C C . SER B 1 27 ? 62.062 -29.938 42.938 1 15.17 27 SER B C 1
ATOM 4034 O O . SER B 1 27 ? 61.281 -29.047 42.625 1 15.17 27 SER B O 1
ATOM 4036 N N . SER B 1 28 ? 61.75 -30.25 44.312 1 15.59 28 SER B N 1
ATOM 4037 C CA . SER B 1 28 ? 61.281 -31.266 45.25 1 15.59 28 SER B CA 1
ATOM 4038 C C . SER B 1 28 ? 59.812 -31.047 45.625 1 15.59 28 SER B C 1
ATOM 4040 O O . SER B 1 28 ? 59 -31.984 45.562 1 15.59 28 SER B O 1
ATOM 4042 N N . ALA B 1 29 ? 59.406 -30.25 46.75 1 16.52 29 ALA B N 1
ATOM 4043 C CA . ALA B 1 29 ? 58.969 -30.656 48.062 1 16.52 29 ALA B CA 1
ATOM 4044 C C . ALA B 1 29 ? 57.469 -30.891 48.094 1 16.52 29 ALA B C 1
ATOM 4046 O O . ALA B 1 29 ? 56.719 -30.266 47.312 1 16.52 29 ALA B O 1
ATOM 4047 N N . ARG B 1 30 ? 56.781 -31.609 49.219 1 17.34 30 ARG B N 1
ATOM 4048 C CA . ARG B 1 30 ? 56 -32.531 50.031 1 17.34 30 ARG B CA 1
ATOM 4049 C C . ARG B 1 30 ? 54.594 -31.969 50.25 1 17.34 30 ARG B C 1
ATOM 4051 O O . ARG B 1 30 ? 54.344 -30.797 49.969 1 17.34 30 ARG B O 1
ATOM 4058 N N . TYR B 1 31 ? 53.906 -32.094 51.625 1 16.77 31 TYR B N 1
ATOM 4059 C CA . TYR B 1 31 ? 52.969 -32.812 52.5 1 16.77 31 TYR B CA 1
ATOM 4060 C C . TYR B 1 31 ? 51.781 -31.938 52.844 1 16.77 31 TYR B C 1
ATOM 4062 O O . TYR B 1 31 ? 50.656 -32.406 52.844 1 16.77 31 TYR B O 1
ATOM 4070 N N . ARG B 1 32 ? 51.906 -30.859 53.781 1 15.45 32 ARG B N 1
ATOM 4071 C CA . ARG B 1 32 ? 51.344 -30.797 55.125 1 15.45 32 ARG B CA 1
ATOM 4072 C C . ARG B 1 32 ? 49.875 -30.469 55.125 1 15.45 32 ARG B C 1
ATOM 4074 O O . ARG B 1 32 ? 49.375 -29.875 54.156 1 15.45 32 ARG B O 1
ATOM 4081 N N . ALA B 1 33 ? 49.156 -29.953 56.344 1 17.45 33 ALA B N 1
ATOM 4082 C CA . ALA B 1 33 ? 48.281 -30.328 57.469 1 17.45 33 ALA B CA 1
ATOM 4083 C C . ALA B 1 33 ? 46.906 -29.703 57.312 1 17.45 33 ALA B C 1
ATOM 4085 O O . ALA B 1 33 ? 46.719 -28.797 56.5 1 17.45 33 ALA B O 1
ATOM 4086 N N . PHE B 1 34 ? 46.094 -29.141 58.531 1 18.55 34 PHE B N 1
ATOM 4087 C CA . PHE B 1 34 ? 45.125 -29.375 59.594 1 18.55 34 PHE B CA 1
ATOM 4088 C C . PHE B 1 34 ? 43.906 -28.453 59.406 1 18.55 34 PHE B C 1
ATOM 4090 O O . PHE B 1 34 ? 44 -27.453 58.719 1 18.55 34 PHE B O 1
ATOM 4097 N N . PHE B 1 35 ? 43.062 -27.938 60.594 1 18.39 35 PHE B N 1
ATOM 4098 C CA . PHE B 1 35 ? 41.875 -28.031 61.438 1 18.39 35 PHE B CA 1
ATOM 4099 C C . PHE B 1 35 ? 41.062 -26.75 61.375 1 18.39 35 PHE B C 1
ATOM 4101 O O . PHE B 1 35 ? 39.812 -26.781 61.344 1 18.39 35 PHE B O 1
ATOM 4108 N N . LEU B 1 36 ? 41.469 -25.422 61.688 1 16.8 36 LEU B N 1
ATOM 4109 C CA . LEU B 1 36 ? 40.875 -24.703 62.812 1 16.8 36 LEU B CA 1
ATOM 4110 C C . LEU B 1 36 ? 39.562 -24.031 62.375 1 16.8 36 LEU B C 1
ATOM 4112 O O . LEU B 1 36 ? 39.531 -23.359 61.344 1 16.8 36 LEU B O 1
ATOM 4116 N N . ILE B 1 37 ? 38.25 -23.969 63.188 1 20.42 37 ILE B N 1
ATOM 4117 C CA . ILE B 1 37 ? 36.844 -23.859 63.531 1 20.42 37 ILE B CA 1
ATOM 4118 C C . ILE B 1 37 ? 36.406 -22.406 63.469 1 20.42 37 ILE B C 1
ATOM 4120 O O . ILE B 1 37 ? 35.406 -22.078 62.844 1 20.42 37 ILE B O 1
ATOM 4124 N N . VAL B 1 38 ? 36.5 -21.422 64.562 1 17.06 38 VAL B N 1
ATOM 4125 C CA . VAL B 1 38 ? 35.625 -20.844 65.562 1 17.06 38 VAL B CA 1
ATOM 4126 C C . VAL B 1 38 ? 35.125 -19.484 65.125 1 17.06 38 VAL B C 1
ATOM 4128 O O . VAL B 1 38 ? 33.938 -19.203 65.188 1 17.06 38 VAL B O 1
ATOM 4131 N N . ILE B 1 39 ? 35.719 -18.094 65.25 1 15.63 39 ILE B N 1
ATOM 4132 C CA . ILE B 1 39 ? 35.438 -17.203 66.375 1 15.63 39 ILE B CA 1
ATOM 4133 C C . ILE B 1 39 ? 34.438 -16.141 65.938 1 15.63 39 ILE B C 1
ATOM 4135 O O . ILE B 1 39 ? 33.406 -15.922 66.625 1 15.63 39 ILE B O 1
ATOM 4139 N N . CYS B 1 40 ? 34.719 -14.547 65.875 1 15.95 40 CYS B N 1
ATOM 4140 C CA . CYS B 1 40 ? 34.5 -13.43 66.812 1 15.95 40 CYS B CA 1
ATOM 4141 C C . CYS B 1 40 ? 33.312 -12.586 66.312 1 15.95 40 CYS B C 1
ATOM 4143 O O . CYS B 1 40 ? 33.094 -12.406 65.125 1 15.95 40 CYS B O 1
ATOM 4145 N N . CYS B 1 41 ? 32.344 -11.461 67.375 1 18.89 41 CYS B N 1
ATOM 4146 C CA . CYS B 1 41 ? 31.453 -10.734 68.312 1 18.89 41 CYS B CA 1
ATOM 4147 C C . CYS B 1 41 ? 31.25 -9.305 67.812 1 18.89 41 CYS B C 1
ATOM 4149 O O . CYS B 1 41 ? 30.125 -8.812 67.812 1 18.89 41 CYS B O 1
ATOM 4151 N N . THR B 1 42 ? 31.828 -7.918 68.312 1 16.02 42 THR B N 1
ATOM 4152 C CA . THR B 1 42 ? 31.469 -6.836 69.25 1 16.02 42 THR B CA 1
ATOM 4153 C C . THR B 1 42 ? 31.094 -5.578 68.5 1 16.02 42 THR B C 1
ATOM 4155 O O . THR B 1 42 ? 30.094 -4.926 68.812 1 16.02 42 THR B O 1
ATOM 4158 N N . ILE B 1 43 ? 31.891 -4.289 68.125 1 16.44 43 ILE B N 1
ATOM 4159 C CA . ILE B 1 43 ? 31.953 -3.039 68.875 1 16.44 43 ILE B CA 1
ATOM 4160 C C . ILE B 1 43 ? 30.906 -2.064 68.312 1 16.44 43 ILE B C 1
ATOM 4162 O O . ILE B 1 43 ? 30.531 -2.143 67.188 1 16.44 43 ILE B O 1
ATOM 4166 N N . LEU B 1 44 ? 31.062 -0.296 68.5 1 16.23 44 LEU B N 1
ATOM 4167 C CA . LEU B 1 44 ? 31.016 0.921 69.312 1 16.23 44 LEU B CA 1
ATOM 4168 C C . LEU B 1 44 ? 30.375 2.062 68.5 1 16.23 44 LEU B C 1
ATOM 4170 O O . LEU B 1 44 ? 30.359 2.041 67.25 1 16.23 44 LEU B O 1
ATOM 4174 N N . LEU B 1 45 ? 30.812 3.664 68.688 1 18.03 45 LEU B N 1
ATOM 4175 C CA . LEU B 1 45 ? 30.578 4.883 69.438 1 18.03 45 LEU B CA 1
ATOM 4176 C C . LEU B 1 45 ? 30.172 6.035 68.562 1 18.03 45 LEU B C 1
ATOM 4178 O O . LEU B 1 45 ? 29.109 6.613 68.688 1 18.03 45 LEU B O 1
ATOM 4182 N N . LEU B 1 46 ? 30.75 7.574 68.438 1 16.78 46 LEU B N 1
ATOM 4183 C CA . LEU B 1 46 ? 30.516 8.914 68.938 1 16.78 46 LEU B CA 1
ATOM 4184 C C . LEU B 1 46 ? 30.172 9.883 67.812 1 16.78 46 LEU B C 1
ATOM 4186 O O . LEU B 1 46 ? 29.203 10.633 67.938 1 16.78 46 LEU B O 1
ATOM 4190 N N . VAL B 1 47 ? 30.969 10.875 67 1 17.03 47 VAL B N 1
ATOM 4191 C CA . VAL B 1 47 ? 31.188 12.305 67.188 1 17.03 47 VAL B CA 1
ATOM 4192 C C . VAL B 1 47 ? 30.281 13.102 66.25 1 17.03 47 VAL B C 1
ATOM 4194 O O . VAL B 1 47 ? 29.859 12.594 65.188 1 17.03 47 VAL B O 1
ATOM 4197 N N . SER B 1 48 ? 30.25 14.93 66.062 1 16.62 48 SER B N 1
ATOM 4198 C CA . SER B 1 48 ? 29.984 16.344 66.312 1 16.62 48 SER B CA 1
ATOM 4199 C C . SER B 1 48 ? 29.938 17.141 65 1 16.62 48 SER B C 1
ATOM 4201 O O . SER B 1 48 ? 29.422 18.266 65 1 16.62 48 SER B O 1
ATOM 4203 N N . LEU B 1 49 ? 30.797 17.438 63.938 1 17.59 49 LEU B N 1
ATOM 4204 C CA . LEU B 1 49 ? 31.234 18.797 63.625 1 17.59 49 LEU B CA 1
ATOM 4205 C C . LEU B 1 49 ? 30.234 19.5 62.719 1 17.59 49 LEU B C 1
ATOM 4207 O O . LEU B 1 49 ? 29.641 18.875 61.844 1 17.59 49 LEU B O 1
ATOM 4211 N N . ASN B 1 50 ? 30.047 21.203 62.406 1 17.41 50 ASN B N 1
ATOM 4212 C CA . ASN B 1 50 ? 29.547 22.562 62.438 1 17.41 50 ASN B CA 1
ATOM 4213 C C . ASN B 1 50 ? 29.375 23.141 61.031 1 17.41 50 ASN B C 1
ATOM 4215 O O . ASN B 1 50 ? 28.531 24.016 60.812 1 17.41 50 ASN B O 1
ATOM 4219 N N . ASN B 1 51 ? 30.188 23.484 60 1 17.39 51 ASN B N 1
ATOM 4220 C CA . ASN B 1 51 ? 30.5 24.859 59.625 1 17.39 51 ASN B CA 1
ATOM 4221 C C . ASN B 1 51 ? 29.484 25.406 58.625 1 17.39 51 ASN B C 1
ATOM 4223 O O . ASN B 1 51 ? 28.75 24.656 58 1 17.39 51 ASN B O 1
ATOM 4227 N N . ILE B 1 52 ? 29.844 26.156 57.281 1 18.06 52 ILE B N 1
ATOM 4228 C CA . ILE B 1 52 ? 30.016 27.547 56.875 1 18.06 52 ILE B CA 1
ATOM 4229 C C . ILE B 1 52 ? 28.891 27.953 55.906 1 18.06 52 ILE B C 1
ATOM 4231 O O . ILE B 1 52 ? 28.422 27.141 55.125 1 18.06 52 ILE B O 1
ATOM 4235 N N . SER B 1 53 ? 28.594 29.453 55.5 1 16.48 53 SER B N 1
ATOM 4236 C CA . SER B 1 53 ? 27.859 30.703 55.438 1 16.48 53 SER B CA 1
ATOM 4237 C C . SER B 1 53 ? 27.484 31.078 54 1 16.48 53 SER B C 1
ATOM 4239 O O . SER B 1 53 ? 26.703 32 53.781 1 16.48 53 SER B O 1
ATOM 4241 N N . GLY B 1 54 ? 28 30.828 52.812 1 18.11 54 GLY B N 1
ATOM 4242 C CA . GLY B 1 54 ? 28.141 32.031 52 1 18.11 54 GLY B CA 1
ATOM 4243 C C . GLY B 1 54 ? 26.828 32.5 51.406 1 18.11 54 GLY B C 1
ATOM 4244 O O . GLY B 1 54 ? 25.891 31.734 51.25 1 18.11 54 GLY B O 1
ATOM 4245 N N . PRO B 1 55 ? 26.531 33.938 51.031 1 16.83 55 PRO B N 1
ATOM 4246 C CA . PRO B 1 55 ? 25.562 35.062 51.062 1 16.83 55 PRO B CA 1
ATOM 4247 C C . PRO B 1 55 ? 24.625 35.062 49.875 1 16.83 55 PRO B C 1
ATOM 4249 O O . PRO B 1 55 ? 23.422 35.312 50.031 1 16.83 55 PRO B O 1
ATOM 4252 N N . THR B 1 56 ? 24.969 35.156 48.562 1 16.61 56 THR B N 1
ATOM 4253 C CA . THR B 1 56 ? 24.672 36.469 48 1 16.61 56 THR B CA 1
ATOM 4254 C C . THR B 1 56 ? 23.172 36.594 47.719 1 16.61 56 THR B C 1
ATOM 4256 O O . THR B 1 56 ? 22.547 37.562 48.156 1 16.61 56 THR B O 1
ATOM 4259 N N . LEU B 1 57 ? 22.734 36.781 46.281 1 16.44 57 LEU B N 1
ATOM 4260 C CA . LEU B 1 57 ? 22.141 37.969 45.688 1 16.44 57 LEU B CA 1
ATOM 4261 C C . LEU B 1 57 ? 20.625 37.875 45.688 1 16.44 57 LEU B C 1
ATOM 4263 O O . LEU B 1 57 ? 20.062 36.781 45.781 1 16.44 57 LEU B O 1
ATOM 4267 N N . ALA B 1 58 ? 19.891 38.688 44.656 1 16.41 58 ALA B N 1
ATOM 4268 C CA . ALA B 1 58 ? 18.844 39.688 44.781 1 16.41 58 ALA B CA 1
ATOM 4269 C C . ALA B 1 58 ? 17.469 39.031 44.906 1 16.41 58 ALA B C 1
ATOM 4271 O O . ALA B 1 58 ? 17.266 37.906 44.469 1 16.41 58 ALA B O 1
ATOM 4272 N N . THR B 1 59 ? 16.5 39.781 45.594 1 15.72 59 THR B N 1
ATOM 4273 C CA . THR B 1 59 ? 15.391 40.094 46.469 1 15.72 59 THR B CA 1
ATOM 4274 C C . THR B 1 59 ? 14.078 40.188 45.719 1 15.72 59 THR B C 1
ATOM 4276 O O . THR B 1 59 ? 13 40.25 46.312 1 15.72 59 THR B O 1
ATOM 4279 N N . ASP B 1 60 ? 13.914 40.312 44.312 1 16.22 60 ASP B N 1
ATOM 4280 C CA . ASP B 1 60 ? 12.891 41.344 44.125 1 16.22 60 ASP B CA 1
ATOM 4281 C C . ASP B 1 60 ? 11.547 40.906 44.719 1 16.22 60 ASP B C 1
ATOM 4283 O O . ASP B 1 60 ? 11.203 39.719 44.625 1 16.22 60 ASP B O 1
ATOM 4287 N N . PHE B 1 61 ? 10.773 41.875 45.406 1 15.39 61 PHE B N 1
ATOM 4288 C CA . PHE B 1 61 ? 9.727 42.188 46.375 1 15.39 61 PHE B CA 1
ATOM 4289 C C . PHE B 1 61 ? 8.352 42.125 45.719 1 15.39 61 PHE B C 1
ATOM 4291 O O . PHE B 1 61 ? 7.34 42.438 46.344 1 15.39 61 PHE B O 1
ATOM 4298 N N . TYR B 1 62 ? 8.203 41.719 44.375 1 16.5 62 TYR B N 1
ATOM 4299 C CA . TYR B 1 62 ? 7.043 42.5 43.938 1 16.5 62 TYR B CA 1
ATOM 4300 C C . TYR B 1 62 ? 5.883 42.312 44.906 1 16.5 62 TYR B C 1
ATOM 4302 O O . TYR B 1 62 ? 5.68 41.25 45.469 1 16.5 62 TYR B O 1
ATOM 4310 N N . ASP B 1 63 ? 5.301 43.469 45.25 1 14.78 63 ASP B N 1
ATOM 4311 C CA . ASP B 1 63 ? 4.348 44.094 46.156 1 14.78 63 ASP B CA 1
ATOM 4312 C C . ASP B 1 63 ? 3 43.375 46.094 1 14.78 63 ASP B C 1
ATOM 4314 O O . ASP B 1 63 ? 2.588 42.875 45.062 1 14.78 63 ASP B O 1
ATOM 4318 N N . ARG B 1 64 ? 2.396 43.281 47.281 1 15.5 64 ARG B N 1
ATOM 4319 C CA . ARG B 1 64 ? 1.321 42.625 48 1 15.5 64 ARG B CA 1
ATOM 4320 C C . ARG B 1 64 ? -0.039 43.188 47.594 1 15.5 64 ARG B C 1
ATOM 4322 O O . ARG B 1 64 ? -1.064 42.812 48.188 1 15.5 64 ARG B O 1
ATOM 4329 N N . ASN B 1 65 ? -0.005 44.406 46.719 1 14.91 65 ASN B N 1
ATOM 4330 C CA . ASN B 1 65 ? -1.026 45.25 47.312 1 14.91 65 ASN B CA 1
ATOM 4331 C C . ASN B 1 65 ? -2.361 44.531 47.438 1 14.91 65 ASN B C 1
ATOM 4333 O O . ASN B 1 65 ? -2.57 43.5 46.812 1 14.91 65 ASN B O 1
ATOM 4337 N N . SER B 1 66 ? -3.467 45.469 47.344 1 15.41 66 SER B N 1
ATOM 4338 C CA . SER B 1 66 ? -4.57 45.938 48.156 1 15.41 66 SER B CA 1
ATOM 4339 C C . SER B 1 66 ? -5.82 45.094 47.938 1 15.41 66 SER B C 1
ATOM 4341 O O . SER B 1 66 ? -5.859 44.25 47.062 1 15.41 66 SER B O 1
ATOM 4343 N N . GLN B 1 67 ? -6.988 45.875 47.625 1 15.34 67 GLN B N 1
ATOM 4344 C CA . GLN B 1 67 ? -8.164 46.094 48.469 1 15.34 67 GLN B CA 1
ATOM 4345 C C . GLN B 1 67 ? -9.281 45.125 48.094 1 15.34 67 GLN B C 1
ATOM 4347 O O . GLN B 1 67 ? -9.836 44.438 48.969 1 15.34 67 GLN B O 1
ATOM 4352 N N . THR B 1 68 ? -10.016 45.531 46.969 1 16.59 68 THR B N 1
ATOM 4353 C CA . THR B 1 68 ? -11.391 45.969 47.219 1 16.59 68 THR B CA 1
ATOM 4354 C C . THR B 1 68 ? -12.32 44.75 47.25 1 16.59 68 THR B C 1
ATOM 4356 O O . THR B 1 68 ? -12.109 43.75 46.562 1 16.59 68 THR B O 1
ATOM 4359 N N . PRO B 1 69 ? -13.414 44.844 48.094 1 16.73 69 PRO B N 1
ATOM 4360 C CA . PRO B 1 69 ? -14.336 43.906 48.75 1 16.73 69 PRO B CA 1
ATOM 4361 C C . PRO B 1 69 ? -15.32 43.281 47.75 1 16.73 69 PRO B C 1
ATOM 4363 O O . PRO B 1 69 ? -16.234 42.562 48.188 1 16.73 69 PRO B O 1
ATOM 4366 N N . ILE B 1 70 ? -14.914 42.938 46.594 1 16.86 70 ILE B N 1
ATOM 4367 C CA . ILE B 1 70 ? -16.109 42.875 45.75 1 16.86 70 ILE B CA 1
ATOM 4368 C C . ILE B 1 70 ? -17.125 41.938 46.375 1 16.86 70 ILE B C 1
ATOM 4370 O O . ILE B 1 70 ? -16.906 40.719 46.406 1 16.86 70 ILE B O 1
ATOM 4374 N N . SER B 1 71 ? -17.828 42.562 47.281 1 15.2 71 SER B N 1
ATOM 4375 C CA . SER B 1 71 ? -18.797 41.844 48.062 1 15.2 71 SER B CA 1
ATOM 4376 C C . SER B 1 71 ? -19.688 40.969 47.188 1 15.2 71 SER B C 1
ATOM 4378 O O . SER B 1 71 ? -19.578 41 45.969 1 15.2 71 SER B O 1
ATOM 4380 N N . ASP B 1 72 ? -21 41.219 47.469 1 15.55 72 ASP B N 1
ATOM 4381 C CA . ASP B 1 72 ? -22.047 40.406 48.062 1 15.55 72 ASP B CA 1
ATOM 4382 C C . ASP B 1 72 ? -22.828 39.625 47.031 1 15.55 72 ASP B C 1
ATOM 4384 O O . ASP B 1 72 ? -22.766 39.969 45.844 1 15.55 72 ASP B O 1
ATOM 4388 N N . PRO B 1 73 ? -24.141 39.219 47.469 1 16.14 73 PRO B N 1
ATOM 4389 C CA . PRO B 1 73 ? -25 38.031 47.5 1 16.14 73 PRO B CA 1
ATOM 4390 C C . PRO B 1 73 ? -26.031 38 46.375 1 16.14 73 PRO B C 1
ATOM 4392 O O . PRO B 1 73 ? -26.391 36.906 45.938 1 16.14 73 PRO B O 1
ATOM 4395 N N . SER B 1 74 ? -26.656 39.25 45.969 1 14.66 74 SER B N 1
ATOM 4396 C CA . SER B 1 74 ? -28.094 39.281 46.188 1 14.66 74 SER B CA 1
ATOM 4397 C C . SER B 1 74 ? -28.828 38.406 45.188 1 14.66 74 SER B C 1
ATOM 4399 O O . SER B 1 74 ? -28.266 38.062 44.125 1 14.66 74 SER B O 1
ATOM 4401 N N . THR B 1 75 ? -30.281 38.688 45.125 1 15.38 75 THR B N 1
ATOM 4402 C CA . THR B 1 75 ? -31.578 38.031 45.281 1 15.38 75 THR B CA 1
ATOM 4403 C C . THR B 1 75 ? -32.125 37.594 43.938 1 15.38 75 THR B C 1
ATOM 4405 O O . THR B 1 75 ? -31.391 37.562 42.938 1 15.38 75 THR B O 1
ATOM 4408 N N . HIS B 1 76 ? -33.438 38.125 43.562 1 15.07 76 HIS B N 1
ATOM 4409 C CA . HIS B 1 76 ? -34.75 37.5 43.531 1 15.07 76 HIS B CA 1
ATOM 4410 C C . HIS B 1 76 ? -35.156 37.188 42.094 1 15.07 76 HIS B C 1
ATOM 4412 O O . HIS B 1 76 ? -35.562 36.062 41.812 1 15.07 76 HIS B O 1
ATOM 4418 N N . GLY B 1 77 ? -35.812 38.188 41.312 1 14.68 77 GLY B N 1
ATOM 4419 C CA . GLY B 1 77 ? -37.219 38.125 40.969 1 14.68 77 GLY B CA 1
ATOM 4420 C C . GLY B 1 77 ? -37.469 37.375 39.688 1 14.68 77 GLY B C 1
ATOM 4421 O O . GLY B 1 77 ? -36.594 37.312 38.781 1 14.68 77 GLY B O 1
ATOM 4422 N N . TYR B 1 78 ? -38.656 36.594 39.562 1 14.99 78 TYR B N 1
ATOM 4423 C CA . TYR B 1 78 ? -39.312 35.562 38.812 1 14.99 78 TYR B CA 1
ATOM 4424 C C . TYR B 1 78 ? -39.812 36.062 37.469 1 14.99 78 TYR B C 1
ATOM 4426 O O . TYR B 1 78 ? -40 35.281 36.531 1 14.99 78 TYR B O 1
ATOM 4434 N N . PRO B 1 79 ? -39.969 37.406 37.031 1 15.1 79 PRO B N 1
ATOM 4435 C CA . PRO B 1 79 ? -41.375 37.438 36.625 1 15.1 79 PRO B CA 1
ATOM 4436 C C . PRO B 1 79 ? -41.625 36.594 35.375 1 15.1 79 PRO B C 1
ATOM 4438 O O . PRO B 1 79 ? -40.688 36.312 34.625 1 15.1 79 PRO B O 1
ATOM 4441 N N . PRO B 1 80 ? -43.125 36.562 35 1 15.64 80 PRO B N 1
ATOM 4442 C CA . PRO B 1 80 ? -44.156 35.719 34.406 1 15.64 80 PRO B CA 1
ATOM 4443 C C . PRO B 1 80 ? -44.062 35.656 32.875 1 15.64 8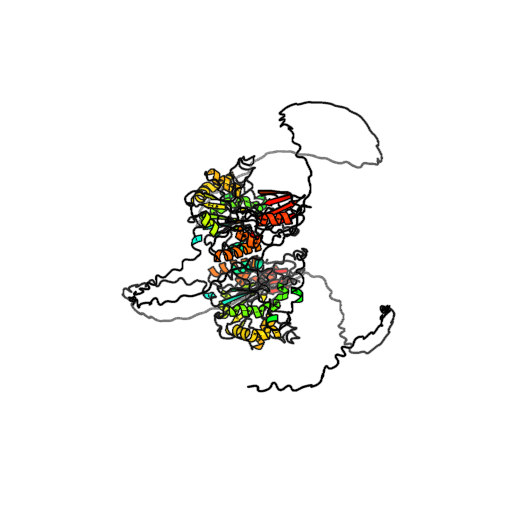0 PRO B C 1
ATOM 4445 O O . PRO B 1 80 ? -43.281 36.406 32.281 1 15.64 80 PRO B O 1
ATOM 4448 N N . ASN B 1 81 ? -45.344 35.594 32.344 1 14.6 81 ASN B N 1
ATOM 4449 C CA . ASN B 1 81 ? -46.188 34.781 31.453 1 14.6 81 ASN B CA 1
ATOM 4450 C C . ASN B 1 81 ? -46.219 35.344 30.047 1 14.6 81 ASN B C 1
ATOM 4452 O O . ASN B 1 81 ? -46.406 34.594 29.078 1 14.6 81 ASN B O 1
ATOM 4456 N N . ARG B 1 82 ? -46.312 36.75 29.75 1 14.78 82 ARG B N 1
ATOM 4457 C CA . ARG B 1 82 ? -47.562 37 29.047 1 14.78 82 ARG B CA 1
ATOM 4458 C C . ARG B 1 82 ? -47.5 36.531 27.609 1 14.78 82 ARG B C 1
ATOM 4460 O O . ARG B 1 82 ? -46.406 36.375 27.047 1 14.78 82 ARG B O 1
ATOM 4467 N N . PHE B 1 83 ? -48.812 36.75 26.906 1 14.36 83 PHE B N 1
ATOM 4468 C CA . PHE B 1 83 ? -49.844 36.281 26.016 1 14.36 83 PHE B CA 1
ATOM 4469 C C . PHE B 1 83 ? -49.594 36.719 24.578 1 14.36 83 PHE B C 1
ATOM 4471 O O . PHE B 1 83 ? -49.75 35.938 23.641 1 14.36 83 PHE B O 1
ATOM 4478 N N . GLY B 1 84 ? -49.25 38.031 24.234 1 14.05 84 GLY B N 1
ATOM 4479 C CA . GLY B 1 84 ? -50.312 38.594 23.422 1 14.05 84 GLY B CA 1
ATOM 4480 C C . GLY B 1 84 ? -50.312 38.031 22 1 14.05 84 GLY B C 1
ATOM 4481 O O . GLY B 1 84 ? -49.375 37.344 21.594 1 14.05 84 GLY B O 1
ATOM 4482 N N . TRP B 1 85 ? -50.531 39.125 21.078 1 13.75 85 TRP B N 1
ATOM 4483 C CA . TRP B 1 85 ? -51.562 39.5 20.125 1 13.75 85 TRP B CA 1
ATOM 4484 C C . TRP B 1 85 ? -51.25 39 18.734 1 13.75 85 TRP B C 1
ATOM 4486 O O . TRP B 1 85 ? -50.094 38.781 18.375 1 13.75 85 TRP B O 1
ATOM 4496 N N . LYS B 1 86 ? -52.406 38.875 18.016 1 14.44 86 LYS B N 1
ATOM 4497 C CA . LYS B 1 86 ? -53.156 38.25 16.938 1 14.44 86 LYS B CA 1
ATOM 4498 C C . LYS B 1 86 ? -52.781 38.844 15.586 1 14.44 86 LYS B C 1
ATOM 4500 O O . LYS B 1 86 ? -53.156 38.312 14.539 1 14.44 86 LYS B O 1
ATOM 4505 N N . SER B 1 87 ? -52.219 40.125 15.461 1 13.42 87 SER B N 1
ATOM 4506 C CA . SER B 1 87 ? -53 40.875 14.453 1 13.42 87 SER B CA 1
ATOM 4507 C C . SER B 1 87 ? -52.875 40.188 13.086 1 13.42 87 SER B C 1
ATOM 4509 O O . SER B 1 87 ? -51.875 39.531 12.797 1 13.42 87 SER B O 1
ATOM 4511 N N . LYS B 1 88 ? -53.938 40.75 12.289 1 14.73 88 LYS B N 1
ATOM 4512 C CA . LYS B 1 88 ? -54.906 40.469 11.25 1 14.73 88 LYS B CA 1
ATOM 4513 C C . LYS B 1 88 ? -54.25 40.469 9.867 1 14.73 88 LYS B C 1
ATOM 4515 O O . LYS B 1 88 ? -54.438 39.531 9.086 1 14.73 88 LYS B O 1
ATOM 4520 N N . LEU B 1 89 ? -54.188 41.812 9.148 1 14.36 89 LEU B N 1
ATOM 4521 C CA . LEU B 1 89 ? -55.188 42.062 8.133 1 14.36 89 LEU B CA 1
ATOM 4522 C C . LEU B 1 89 ? -54.719 41.594 6.762 1 14.36 89 LEU B C 1
ATOM 4524 O O . LEU B 1 89 ? -55.406 40.844 6.078 1 14.36 89 LEU B O 1
ATOM 4528 N N . PRO B 1 90 ? -54.5 42.656 5.738 1 14.68 90 PRO B N 1
ATOM 4529 C CA . PRO B 1 90 ? -55.406 42.906 4.621 1 14.68 90 PRO B CA 1
ATOM 4530 C C . PRO B 1 90 ? -55 42.125 3.357 1 14.68 90 PRO B C 1
ATOM 4532 O O . PRO B 1 90 ? -53.844 41.719 3.215 1 14.68 90 PRO B O 1
ATOM 4535 N N . GLN B 1 91 ? -55.969 42.312 2.322 1 14.58 91 GLN B N 1
ATOM 4536 C CA . GLN B 1 91 ? -56.688 41.688 1.226 1 14.58 91 GLN B CA 1
ATOM 4537 C C . GLN B 1 91 ? -55.938 41.844 -0.094 1 14.58 91 GLN B C 1
ATOM 4539 O O . GLN B 1 91 ? -55.938 40.938 -0.932 1 14.58 91 GLN B O 1
ATOM 4544 N N . SER B 1 92 ? -55.438 43.125 -0.465 1 13.8 92 SER B N 1
ATOM 4545 C CA . SER B 1 92 ? -56.031 43.594 -1.716 1 13.8 92 SER B CA 1
ATOM 4546 C C . SER B 1 92 ? -55.5 42.781 -2.908 1 13.8 92 SER B C 1
ATOM 4548 O O . SER B 1 92 ? -54.344 42.344 -2.893 1 13.8 92 SER B O 1
ATOM 4550 N N . LYS B 1 93 ? -56.438 42.781 -3.959 1 14.74 93 LYS B N 1
ATOM 4551 C CA . LYS B 1 93 ? -56.938 42.062 -5.109 1 14.74 93 LYS B CA 1
ATOM 4552 C C . LYS B 1 93 ? -56 42.188 -6.305 1 14.74 93 LYS B C 1
ATOM 4554 O O . LYS B 1 93 ? -55.594 41.188 -6.895 1 14.74 93 LYS B O 1
ATOM 4559 N N . ALA B 1 94 ? -56.438 43.156 -7.262 1 14.3 94 ALA B N 1
ATOM 4560 C CA . ALA B 1 94 ? -57.094 42.812 -8.516 1 14.3 94 ALA B CA 1
ATOM 4561 C C . ALA B 1 94 ? -56.094 42.75 -9.656 1 14.3 94 ALA B C 1
ATOM 4563 O O . ALA B 1 94 ? -56 41.75 -10.359 1 14.3 94 ALA B O 1
ATOM 4564 N N . GLY B 1 95 ? -56.188 43.875 -10.617 1 14.34 95 GLY B N 1
ATOM 4565 C CA . GLY B 1 95 ? -56.781 43.812 -11.945 1 14.34 95 GLY B CA 1
ATOM 4566 C C . GLY B 1 95 ? -55.75 43.562 -13.031 1 14.34 95 GLY B C 1
ATOM 4567 O O . GLY B 1 95 ? -55.875 42.625 -13.805 1 14.34 95 GLY B O 1
ATOM 4568 N N . GLY B 1 96 ? -55.156 44.719 -13.57 1 15.12 96 GLY B N 1
ATOM 4569 C CA . GLY B 1 96 ? -55.406 45.156 -14.93 1 15.12 96 GLY B CA 1
ATOM 4570 C C . GLY B 1 96 ? -54.562 44.469 -15.969 1 15.12 96 GLY B C 1
ATOM 4571 O O . GLY B 1 96 ? -53.562 43.844 -15.625 1 15.12 96 GLY B O 1
ATOM 4572 N N . ASN B 1 97 ? -54.812 44.844 -17.297 1 15.34 97 ASN B N 1
ATOM 4573 C CA . ASN B 1 97 ? -55.094 44.344 -18.656 1 15.34 97 ASN B CA 1
ATOM 4574 C C . ASN B 1 97 ? -53.781 44.188 -19.438 1 15.34 97 ASN B C 1
ATOM 4576 O O . ASN B 1 97 ? -53.531 43.094 -19.984 1 15.34 97 ASN B O 1
ATOM 4580 N N . SER B 1 98 ? -53.344 45.312 -20.203 1 16.17 98 SER B N 1
ATOM 4581 C CA . SER B 1 98 ? -53.469 45.406 -21.656 1 16.17 98 SER B CA 1
ATOM 4582 C C . SER B 1 98 ? -52.25 44.781 -22.359 1 16.17 98 SER B C 1
ATOM 4584 O O . SER B 1 98 ? -51.219 44.531 -21.734 1 16.17 98 SER B O 1
ATOM 4586 N N . ASN B 1 99 ? -52.094 45.219 -23.75 1 16.45 99 ASN B N 1
ATOM 4587 C CA . ASN B 1 99 ? -52.031 44.75 -25.125 1 16.45 99 ASN B CA 1
ATOM 4588 C C . ASN B 1 99 ? -50.594 44.719 -25.641 1 16.45 99 ASN B C 1
ATOM 4590 O O . ASN B 1 99 ? -50.375 44.562 -26.844 1 16.45 99 ASN B O 1
ATOM 4594 N N . LEU B 1 100 ? -49.562 45.031 -24.906 1 16.81 100 LEU B N 1
ATOM 4595 C CA . LEU B 1 100 ? -48.469 45.594 -25.719 1 16.81 100 LEU B CA 1
ATOM 4596 C C . LEU B 1 100 ? -47.969 44.594 -26.75 1 16.81 100 LEU B C 1
ATOM 4598 O O . LEU B 1 100 ? -47.688 43.438 -26.406 1 16.81 100 LEU B O 1
ATOM 4602 N N . ASN B 1 101 ? -48.25 44.969 -28.062 1 17.22 101 ASN B N 1
ATOM 4603 C CA . ASN B 1 101 ? -48.062 44.406 -29.391 1 17.22 101 ASN B CA 1
ATOM 4604 C C . ASN B 1 101 ? -46.562 44.094 -29.641 1 17.22 101 ASN B C 1
ATOM 4606 O O . ASN B 1 101 ? -45.719 44.969 -29.422 1 17.22 101 ASN B O 1
ATOM 4610 N N . ASP B 1 102 ? -46.188 42.906 -29.734 1 17.5 102 ASP B N 1
ATOM 4611 C CA . ASP B 1 102 ? -44.938 42.156 -29.797 1 17.5 102 ASP B CA 1
ATOM 4612 C C . ASP B 1 102 ? -44.312 42.25 -31.203 1 17.5 102 ASP B C 1
ATOM 4614 O O . ASP B 1 102 ? -44.75 41.594 -32.125 1 17.5 102 ASP B O 1
ATOM 4618 N N . PRO B 1 103 ? -44.188 43.562 -31.703 1 18.11 103 PRO B N 1
ATOM 4619 C CA . PRO B 1 103 ? -43.906 43.438 -33.125 1 18.11 103 PRO B CA 1
ATOM 4620 C C . PRO B 1 103 ? -42.719 42.5 -33.375 1 18.11 103 PRO B C 1
ATOM 4622 O O . PRO B 1 103 ? -41.938 42.219 -32.469 1 18.11 103 PRO B O 1
ATOM 4625 N N . SER B 1 104 ? -42.438 42.281 -34.875 1 19.02 104 SER B N 1
ATOM 4626 C CA . SER B 1 104 ? -41.969 41.344 -35.875 1 19.02 104 SER B CA 1
ATOM 4627 C C . SER B 1 104 ? -40.438 41.406 -36 1 19.02 104 SER B C 1
ATOM 4629 O O . SER B 1 104 ? -39.875 40.75 -36.906 1 19.02 104 SER B O 1
ATOM 4631 N N . VAL B 1 105 ? -39.656 41.938 -35.031 1 18.58 105 VAL B N 1
ATOM 4632 C CA . VAL B 1 105 ? -38.344 42.281 -35.562 1 18.58 105 VAL B CA 1
ATOM 4633 C C . VAL B 1 105 ? -37.688 41.062 -36.188 1 18.58 105 VAL B C 1
ATOM 4635 O O . VAL B 1 105 ? -37.562 40.031 -35.531 1 18.58 105 VAL B O 1
ATOM 4638 N N . GLN B 1 106 ? -37.688 41 -37.531 1 18.69 106 GLN B N 1
ATOM 4639 C CA . GLN B 1 106 ? -37.156 40.125 -38.562 1 18.69 106 GLN B CA 1
ATOM 4640 C C . GLN B 1 106 ? -35.625 39.969 -38.406 1 18.69 106 GLN B C 1
ATOM 4642 O O . GLN B 1 106 ? -34.875 40.875 -38.75 1 18.69 106 GLN B O 1
ATOM 4647 N N . THR B 1 107 ? -35.094 39.719 -37.219 1 18.52 107 THR B N 1
ATOM 4648 C CA . THR B 1 107 ? -33.625 39.75 -37.188 1 18.52 107 THR B CA 1
ATOM 4649 C C . THR B 1 107 ? -33.062 38.781 -38.188 1 18.52 107 THR B C 1
ATOM 4651 O O . THR B 1 107 ? -33.5 37.625 -38.281 1 18.52 107 THR B O 1
ATOM 4654 N N . ASN B 1 108 ? -32.438 39.312 -39.281 1 19.92 108 ASN B N 1
ATOM 4655 C CA . ASN B 1 108 ? -31.625 38.781 -40.375 1 19.92 108 ASN B CA 1
ATOM 4656 C C . ASN B 1 108 ? -30.547 37.844 -39.875 1 19.92 108 ASN B C 1
ATOM 4658 O O . ASN B 1 108 ? -29.719 38.219 -39.031 1 19.92 108 ASN B O 1
ATOM 4662 N N . LEU B 1 109 ? -30.766 36.469 -39.906 1 19.59 109 LEU B N 1
ATOM 4663 C CA . LEU B 1 109 ? -29.938 35.344 -39.562 1 19.59 109 LEU B CA 1
ATOM 4664 C C . LEU B 1 109 ? -28.703 35.25 -40.438 1 19.59 109 LEU B C 1
ATOM 4666 O O . LEU B 1 109 ? -28.766 34.781 -41.594 1 19.59 109 LEU B O 1
ATOM 4670 N N . ASP B 1 110 ? -27.953 36.375 -40.656 1 20.3 110 ASP B N 1
ATOM 4671 C CA . ASP B 1 110 ? -26.797 36.188 -41.531 1 20.3 110 ASP B CA 1
ATOM 4672 C C . ASP B 1 110 ? -25.984 34.969 -41.125 1 20.3 110 ASP B C 1
ATOM 4674 O O . ASP B 1 110 ? -25.984 34.562 -39.969 1 20.3 110 ASP B O 1
ATOM 4678 N N . SER B 1 111 ? -25.453 34.125 -42.25 1 21.31 111 SER B N 1
ATOM 4679 C CA . SER B 1 111 ? -24.781 32.844 -42.438 1 21.31 111 SER B CA 1
ATOM 4680 C C . SER B 1 111 ? -23.422 32.812 -41.75 1 21.31 111 SER B C 1
ATOM 4682 O O . SER B 1 111 ? -22.453 33.438 -42.219 1 21.31 111 SER B O 1
ATOM 4684 N N . LEU B 1 112 ? -23.281 33 -40.469 1 20.95 112 LEU B N 1
ATOM 4685 C CA . LEU B 1 112 ? -21.938 32.906 -39.875 1 20.95 112 LEU B CA 1
ATOM 4686 C C . LEU B 1 112 ? -21.281 31.578 -40.25 1 20.95 112 LEU B C 1
ATOM 4688 O O . LEU B 1 112 ? -21.828 30.516 -39.969 1 20.95 112 LEU B O 1
ATOM 4692 N N . GLU B 1 113 ? -20.547 31.578 -41.406 1 21.8 113 GLU B N 1
ATOM 4693 C CA . GLU B 1 113 ? -19.609 30.578 -41.875 1 21.8 113 GLU B CA 1
ATOM 4694 C C . GLU B 1 113 ? -18.703 30.094 -40.719 1 21.8 113 GLU B C 1
ATOM 4696 O O . GLU B 1 113 ? -17.984 30.891 -40.125 1 21.8 113 GLU B O 1
ATOM 4701 N N . ASN B 1 114 ? -19.203 29.094 -39.938 1 21.11 114 ASN B N 1
ATOM 4702 C CA . ASN B 1 114 ? -18.484 28.438 -38.844 1 21.11 114 ASN B CA 1
ATOM 4703 C C . ASN B 1 114 ? -17.188 27.797 -39.344 1 21.11 114 ASN B C 1
ATOM 4705 O O . ASN B 1 114 ? -17.219 26.766 -40.031 1 21.11 114 ASN B O 1
ATOM 4709 N N . ASP B 1 115 ? -16.25 28.578 -39.875 1 23.55 115 ASP B N 1
ATOM 4710 C CA . ASP B 1 115 ? -14.922 28 -40.062 1 23.55 115 ASP B CA 1
ATOM 4711 C C . ASP B 1 115 ? -14.445 27.281 -38.812 1 23.55 115 ASP B C 1
ATOM 4713 O O . ASP B 1 115 ? -14.094 27.922 -37.812 1 23.55 115 ASP B O 1
ATOM 4717 N N . ALA B 1 116 ? -15 26.094 -38.531 1 24.06 116 ALA B N 1
ATOM 4718 C CA . ALA B 1 116 ? -14.516 25.156 -37.531 1 24.06 116 ALA B CA 1
ATOM 4719 C C . ALA B 1 116 ? -13.047 24.812 -37.75 1 24.06 116 ALA B C 1
ATOM 4721 O O . ALA B 1 116 ? -12.719 24 -38.594 1 24.06 116 ALA B O 1
ATOM 4722 N N . ASP B 1 117 ? -12.188 25.734 -37.844 1 25.83 117 ASP B N 1
ATOM 4723 C CA . ASP B 1 117 ? -10.805 25.328 -37.625 1 25.83 117 ASP B CA 1
ATOM 4724 C C . ASP B 1 117 ? -10.68 24.422 -36.406 1 25.83 117 ASP B C 1
ATOM 4726 O O . ASP B 1 117 ? -11 24.828 -35.312 1 25.83 117 ASP B O 1
ATOM 4730 N N . MET B 1 118 ? -10.914 23.156 -36.531 1 25.64 118 MET B N 1
ATOM 4731 C CA . MET B 1 118 ? -10.602 22.109 -35.562 1 25.64 118 MET B CA 1
ATOM 4732 C C . MET B 1 118 ? -9.195 22.281 -35 1 25.64 118 MET B C 1
ATOM 4734 O O . MET B 1 118 ? -8.219 21.844 -35.625 1 25.64 118 MET B O 1
ATOM 4738 N N . ALA B 1 119 ? -8.828 23.422 -34.531 1 27.27 119 ALA B N 1
ATOM 4739 C CA . ALA B 1 119 ? -7.625 23.391 -33.688 1 27.27 119 ALA B CA 1
ATOM 4740 C C . ALA B 1 119 ? -7.562 22.141 -32.844 1 27.27 119 ALA B C 1
ATOM 4742 O O . ALA B 1 119 ? -8.523 21.812 -32.125 1 27.27 119 ALA B O 1
ATOM 4743 N N . GLY B 1 120 ? -6.902 21.125 -33.219 1 29.36 120 GLY B N 1
ATOM 4744 C CA . GLY B 1 120 ? -6.504 19.984 -32.406 1 29.36 120 GLY B CA 1
ATOM 4745 C C . GLY B 1 120 ? -6.234 20.344 -30.953 1 29.36 120 GLY B C 1
ATOM 4746 O O . GLY B 1 120 ? -5.246 21.016 -30.656 1 29.36 120 GLY B O 1
ATOM 4747 N N . HIS B 1 121 ? -7.195 20.719 -30.203 1 31.67 121 HIS B N 1
ATOM 4748 C CA . HIS B 1 121 ? -7.059 20.797 -28.75 1 31.67 121 HIS B CA 1
ATOM 4749 C C . HIS B 1 121 ? -6.223 19.641 -28.203 1 31.67 121 HIS B C 1
ATOM 4751 O O . HIS B 1 121 ? -6.691 18.5 -28.156 1 31.67 121 HIS B O 1
ATOM 4757 N N . SER B 1 122 ? -5 19.609 -28.422 1 36.91 122 SER B N 1
ATOM 4758 C CA . SER B 1 122 ? -4.16 18.781 -27.562 1 36.91 122 SER B CA 1
ATOM 4759 C C . SER B 1 122 ? -4.66 18.797 -26.125 1 36.91 122 SER B C 1
ATOM 4761 O O . SER B 1 122 ? -4.688 19.844 -25.484 1 36.91 122 SER B O 1
ATOM 4763 N N . GLN B 1 123 ? -5.711 18.219 -25.703 1 41.47 123 GLN B N 1
ATOM 4764 C CA . GLN B 1 123 ? -6.168 18.109 -24.328 1 41.47 123 GLN B CA 1
ATOM 4765 C C . GLN B 1 123 ? -4.988 18.047 -23.359 1 41.47 123 GLN B C 1
ATOM 4767 O O . GLN B 1 123 ? -4.238 17.078 -23.344 1 41.47 123 GLN B O 1
ATOM 4772 N N . SER B 1 124 ? -4.34 19.141 -23.016 1 48.75 124 SER B N 1
ATOM 4773 C CA . SER B 1 124 ? -3.277 19.281 -22.016 1 48.75 124 SER B CA 1
ATOM 4774 C C . SER B 1 124 ? -3.553 18.438 -20.781 1 48.75 124 SER B C 1
ATOM 4776 O O . SER B 1 124 ? -4.707 18.266 -20.391 1 48.75 124 SER B O 1
ATOM 4778 N N . ASP B 1 125 ? -2.723 17.562 -20.344 1 66 125 ASP B N 1
ATOM 4779 C CA . ASP B 1 125 ? -2.73 16.766 -19.109 1 66 125 ASP B CA 1
ATOM 4780 C C . ASP B 1 125 ? -3.143 17.625 -17.906 1 66 125 ASP B C 1
ATOM 4782 O O . ASP B 1 125 ? -2.477 18.609 -17.578 1 66 125 ASP B O 1
ATOM 4786 N N . PRO B 1 126 ? -4.449 17.547 -17.469 1 66.56 126 PRO B N 1
ATOM 4787 C CA . PRO B 1 126 ? -4.906 18.359 -16.328 1 66.56 126 PRO B CA 1
ATOM 4788 C C . PRO B 1 126 ? -3.885 18.406 -15.195 1 66.56 126 PRO B C 1
ATOM 4790 O O . PRO B 1 126 ? -3.918 19.312 -14.375 1 66.56 126 PRO B O 1
ATOM 4793 N N . ASN B 1 127 ? -2.953 17.516 -15.258 1 77.5 127 ASN B N 1
ATOM 4794 C CA . ASN B 1 127 ? -1.979 17.484 -14.172 1 77.5 127 ASN B CA 1
ATOM 4795 C C . ASN B 1 127 ? -0.689 18.203 -14.547 1 77.5 127 ASN B C 1
ATOM 4797 O O . ASN B 1 127 ? 0.289 18.172 -13.805 1 77.5 127 ASN B O 1
ATOM 4801 N N . SER B 1 128 ? -0.715 18.984 -15.609 1 85.62 128 SER B N 1
ATOM 4802 C CA . SER B 1 128 ? 0.484 19.672 -16.062 1 85.62 128 SER B CA 1
ATOM 4803 C C . SER B 1 128 ? 0.864 20.797 -15.109 1 85.62 128 SER B C 1
ATOM 4805 O O . SER B 1 128 ? 2.014 21.25 -15.094 1 85.62 128 SER B O 1
ATOM 4807 N N . ARG B 1 129 ? -0.108 21.266 -14.352 1 90.38 129 ARG B N 1
ATOM 4808 C CA . ARG B 1 129 ? 0.164 22.344 -13.414 1 90.38 129 ARG B CA 1
ATOM 4809 C C . ARG B 1 129 ? 1.181 21.906 -12.359 1 90.38 129 ARG B C 1
ATOM 4811 O O . ARG B 1 129 ? 1.814 22.75 -11.719 1 90.38 129 ARG B O 1
ATOM 4818 N N . PHE B 1 130 ? 1.359 20.609 -12.188 1 95.56 130 PHE B N 1
ATOM 4819 C CA . PHE B 1 130 ? 2.279 20.094 -11.18 1 95.56 130 PHE B CA 1
ATOM 4820 C C . PHE B 1 130 ? 3.645 19.797 -11.781 1 95.56 130 PHE B C 1
ATOM 4822 O O . PHE B 1 130 ? 4.57 19.406 -11.078 1 95.56 130 PHE B O 1
ATOM 4829 N N . ASP B 1 131 ? 3.893 20.109 -13.07 1 95.44 131 ASP B N 1
ATOM 4830 C CA . ASP B 1 131 ? 5.086 19.688 -13.797 1 95.44 131 ASP B CA 1
ATOM 4831 C C . ASP B 1 131 ? 6.328 20.391 -13.273 1 95.44 131 ASP B C 1
ATOM 4833 O O . ASP B 1 131 ? 7.453 19.953 -13.508 1 95.44 131 ASP B O 1
ATOM 4837 N N . LYS B 1 132 ? 6.113 21.5 -12.617 1 96.69 132 LYS B N 1
ATOM 4838 C CA . LYS B 1 132 ? 7.258 22.281 -12.141 1 96.69 132 LYS B CA 1
ATOM 4839 C C . LYS B 1 132 ? 7.547 21.984 -10.672 1 96.69 132 LYS B C 1
ATOM 4841 O O . LYS B 1 132 ? 8.344 22.688 -10.047 1 96.69 132 LYS B O 1
ATOM 4846 N N . ILE B 1 133 ? 6.895 21.016 -10.109 1 98.44 133 ILE B N 1
ATOM 4847 C CA . ILE B 1 133 ? 7.133 20.594 -8.734 1 98.44 133 ILE B CA 1
ATOM 4848 C C . ILE B 1 133 ? 7.898 19.281 -8.727 1 98.44 133 ILE B C 1
ATOM 4850 O O . ILE B 1 133 ? 7.547 18.344 -9.453 1 98.44 133 ILE B O 1
ATOM 4854 N N . ALA B 1 134 ? 9 19.188 -8.023 1 98.88 134 ALA B N 1
ATOM 4855 C CA . ALA B 1 134 ? 9.734 17.938 -7.762 1 98.88 134 ALA B CA 1
ATOM 4856 C C . ALA B 1 134 ? 9.547 17.484 -6.316 1 98.88 134 ALA B C 1
ATOM 4858 O O . ALA B 1 134 ? 9.664 18.297 -5.387 1 98.88 134 ALA B O 1
ATOM 4859 N N . VAL B 1 135 ? 9.219 16.219 -6.141 1 98.88 135 VAL B N 1
ATOM 4860 C CA . VAL B 1 135 ? 8.875 15.727 -4.809 1 98.88 135 VAL B CA 1
ATOM 4861 C C . VAL B 1 135 ? 9.781 14.555 -4.449 1 98.88 135 VAL B C 1
ATOM 4863 O O . VAL B 1 135 ? 10.016 13.664 -5.273 1 98.88 135 VAL B O 1
ATOM 4866 N N . VAL B 1 136 ? 10.344 14.578 -3.291 1 98.81 136 VAL B N 1
ATOM 4867 C CA . VAL B 1 136 ? 11.047 13.422 -2.742 1 98.81 136 VAL B CA 1
ATOM 4868 C C . VAL B 1 136 ? 10.32 12.914 -1.497 1 98.81 136 VAL B C 1
ATOM 4870 O O . VAL B 1 136 ? 9.977 13.703 -0.612 1 98.81 136 VAL B O 1
ATOM 4873 N N . ILE B 1 137 ? 9.961 11.672 -1.493 1 98.75 137 ILE B N 1
ATOM 4874 C CA . ILE B 1 137 ? 9.414 11.016 -0.31 1 98.75 137 ILE B CA 1
ATOM 4875 C C . ILE B 1 137 ? 10.547 10.352 0.476 1 98.75 137 ILE B C 1
ATOM 4877 O O . ILE B 1 137 ? 11.234 9.469 -0.043 1 98.75 137 ILE B O 1
ATOM 4881 N N . LYS B 1 138 ? 10.734 10.789 1.652 1 98.38 138 LYS B N 1
ATOM 4882 C CA . LYS B 1 138 ? 11.727 10.219 2.559 1 98.38 138 LYS B CA 1
ATOM 4883 C C . LYS B 1 138 ? 11.125 9.086 3.389 1 98.38 138 LYS B C 1
ATOM 4885 O O . LYS B 1 138 ? 10.164 9.297 4.125 1 98.38 138 LYS B O 1
ATOM 4890 N N . THR B 1 139 ? 11.672 7.895 3.238 1 97.25 139 THR B N 1
ATOM 4891 C CA . THR B 1 139 ? 11.164 6.715 3.93 1 97.25 139 THR B CA 1
ATOM 4892 C C . THR B 1 139 ? 12.305 5.895 4.512 1 97.25 139 THR B C 1
ATOM 4894 O O . THR B 1 139 ? 13.422 6.398 4.668 1 97.25 139 THR B O 1
ATOM 4897 N N . GLY B 1 140 ? 12.023 4.797 5.188 1 93.88 140 GLY B N 1
ATOM 4898 C CA . GLY B 1 140 ? 12.961 3.756 5.574 1 93.88 140 GLY B CA 1
ATOM 4899 C C . GLY B 1 140 ? 12.836 2.498 4.734 1 93.88 140 GLY B C 1
ATOM 4900 O O . GLY B 1 140 ? 11.742 2.133 4.312 1 93.88 140 GLY B O 1
ATOM 4901 N N . ARG B 1 141 ? 13.969 1.901 4.504 1 90.31 141 ARG B N 1
ATOM 4902 C CA . ARG B 1 141 ? 13.992 0.702 3.676 1 90.31 141 ARG B CA 1
ATOM 4903 C C . ARG B 1 141 ? 12.977 -0.323 4.168 1 90.31 141 ARG B C 1
ATOM 4905 O O . ARG B 1 141 ? 12.258 -0.927 3.369 1 90.31 141 ARG B O 1
ATOM 4912 N N . ASP B 1 142 ? 12.805 -0.445 5.438 1 87.75 142 ASP B N 1
ATOM 4913 C CA . ASP B 1 142 ? 12 -1.51 6.035 1 87.75 142 ASP B CA 1
ATOM 4914 C C . ASP B 1 142 ? 10.516 -1.173 5.977 1 87.75 142 ASP B C 1
ATOM 4916 O O . ASP B 1 142 ? 9.664 -2.059 6.105 1 87.75 142 ASP B O 1
ATOM 4920 N N . VAL B 1 143 ? 10.156 0.1 5.812 1 91.81 143 VAL B N 1
ATOM 4921 C CA . VAL B 1 143 ? 8.742 0.472 5.879 1 91.81 143 VAL B CA 1
ATOM 4922 C C . VAL B 1 143 ? 8.305 1.058 4.539 1 91.81 143 VAL B C 1
ATOM 4924 O O . VAL B 1 143 ? 7.125 1.373 4.352 1 91.81 143 VAL B O 1
ATOM 4927 N N . ALA B 1 144 ? 9.188 1.198 3.562 1 94.88 144 ALA B N 1
ATOM 4928 C CA . ALA B 1 144 ? 8.906 1.845 2.281 1 94.88 144 ALA B CA 1
ATOM 4929 C C . ALA B 1 144 ? 7.699 1.207 1.597 1 94.88 144 ALA B C 1
ATOM 4931 O O . ALA B 1 144 ? 6.789 1.909 1.146 1 94.88 144 ALA B O 1
ATOM 4932 N N . LEU B 1 145 ? 7.605 -0.093 1.604 1 94.56 145 LEU B N 1
ATOM 4933 C CA . LEU B 1 145 ? 6.582 -0.816 0.858 1 94.56 145 LEU B CA 1
ATOM 4934 C C . LEU B 1 145 ? 5.246 -0.778 1.592 1 94.56 145 LEU B C 1
ATOM 4936 O O . LEU B 1 145 ? 4.199 -1.031 0.995 1 94.56 145 LEU B O 1
ATOM 4940 N N . THR B 1 146 ? 5.27 -0.479 2.816 1 91.81 146 THR B N 1
ATOM 4941 C CA . THR B 1 146 ? 4.023 -0.49 3.574 1 91.81 146 THR B CA 1
ATOM 4942 C C . THR B 1 146 ? 3.459 0.921 3.709 1 91.81 146 THR B C 1
ATOM 4944 O O . THR B 1 146 ? 2.244 1.104 3.816 1 91.81 146 THR B O 1
ATOM 4947 N N . ARG B 1 147 ? 4.309 1.931 3.598 1 94.94 147 ARG B N 1
ATOM 4948 C CA . ARG B 1 147 ? 3.838 3.27 3.932 1 94.94 147 ARG B CA 1
ATOM 4949 C C . ARG B 1 147 ? 3.693 4.129 2.68 1 94.94 147 ARG B C 1
ATOM 4951 O O . ARG B 1 147 ? 2.754 4.918 2.568 1 94.94 147 ARG B O 1
ATOM 4958 N N . THR B 1 148 ? 4.516 3.965 1.686 1 97.62 148 THR B N 1
ATOM 4959 C CA . THR B 1 148 ? 4.617 4.934 0.598 1 97.62 148 THR B CA 1
ATOM 4960 C C . THR B 1 148 ? 3.572 4.652 -0.478 1 97.62 148 THR B C 1
ATOM 4962 O O . THR B 1 148 ? 3.168 5.555 -1.21 1 97.62 148 THR B O 1
ATOM 4965 N N . PRO B 1 149 ? 3.08 3.398 -0.63 1 98.12 149 PRO B N 1
ATOM 4966 C CA . PRO B 1 149 ? 2.188 3.113 -1.757 1 98.12 149 PRO B CA 1
ATOM 4967 C C . PRO B 1 149 ? 0.951 4.008 -1.771 1 98.12 149 PRO B C 1
ATOM 4969 O O . PRO B 1 149 ? 0.552 4.5 -2.83 1 98.12 149 PRO B O 1
ATOM 4972 N N . ILE B 1 150 ? 0.325 4.246 -0.634 1 98.12 150 ILE B N 1
ATOM 4973 C CA . ILE B 1 150 ? -0.912 5.016 -0.595 1 98.12 150 ILE B CA 1
ATOM 4974 C C . ILE B 1 150 ? -0.64 6.453 -1.037 1 98.12 150 ILE B C 1
ATOM 4976 O O . ILE B 1 150 ? -1.489 7.086 -1.668 1 98.12 150 ILE B O 1
ATOM 4980 N N . GLN B 1 151 ? 0.523 6.969 -0.727 1 98.56 151 GLN B N 1
ATOM 4981 C CA . GLN B 1 151 ? 0.883 8.305 -1.193 1 98.56 151 GLN B CA 1
ATOM 4982 C C . GLN B 1 151 ? 0.984 8.344 -2.715 1 98.56 151 GLN B C 1
ATOM 4984 O O . GLN B 1 151 ? 0.474 9.273 -3.352 1 98.56 151 GLN B O 1
ATOM 4989 N N . LEU B 1 152 ? 1.596 7.316 -3.289 1 98.44 152 LEU B N 1
ATOM 4990 C CA . LEU B 1 152 ? 1.807 7.238 -4.73 1 98.44 152 LEU B CA 1
ATOM 4991 C C . LEU B 1 152 ? 0.481 7.066 -5.465 1 98.44 152 LEU B C 1
ATOM 4993 O O . LEU B 1 152 ? 0.351 7.469 -6.621 1 98.44 152 LEU B O 1
ATOM 4997 N N . LEU B 1 153 ? -0.523 6.547 -4.77 1 98.19 153 LEU B N 1
ATOM 4998 C CA . LEU B 1 153 ? -1.815 6.277 -5.391 1 98.19 153 LEU B CA 1
ATOM 4999 C C . LEU B 1 153 ? -2.775 7.445 -5.172 1 98.19 153 LEU B C 1
ATOM 5001 O O . LEU B 1 153 ? -3.889 7.441 -5.703 1 98.19 153 LEU B O 1
ATOM 5005 N N . THR B 1 154 ? -2.414 8.43 -4.398 1 97.75 154 THR B N 1
ATOM 5006 C CA . THR B 1 154 ? -3.32 9.531 -4.078 1 97.75 154 THR B CA 1
ATOM 5007 C C . THR B 1 154 ? -2.723 10.867 -4.516 1 97.75 154 THR B C 1
ATOM 5009 O O . THR B 1 154 ? -2.676 11.164 -5.711 1 97.75 154 THR B O 1
ATOM 5012 N N . PHE B 1 155 ? -2.201 11.641 -3.562 1 98.06 155 PHE B N 1
ATOM 5013 C CA . PHE B 1 155 ? -1.87 13.031 -3.854 1 98.06 155 PHE B CA 1
ATOM 5014 C C . PHE B 1 155 ? -0.58 13.125 -4.66 1 98.06 155 PHE B C 1
ATOM 5016 O O . PHE B 1 155 ? -0.312 14.148 -5.297 1 98.06 155 PHE B O 1
ATOM 5023 N N . VAL B 1 156 ? 0.267 12.008 -4.699 1 98.19 156 VAL B N 1
ATOM 5024 C CA . VAL B 1 156 ? 1.521 12.047 -5.445 1 98.19 156 VAL B CA 1
ATOM 5025 C C . VAL B 1 156 ? 1.296 11.516 -6.863 1 98.19 156 VAL B C 1
ATOM 5027 O O . VAL B 1 156 ? 2.139 11.703 -7.742 1 98.19 156 VAL B O 1
ATOM 5030 N N . GLU B 1 157 ? 0.185 10.867 -7.102 1 95.94 157 GLU B N 1
ATOM 5031 C CA . GLU B 1 157 ? -0.112 10.234 -8.383 1 95.94 157 GLU B CA 1
ATOM 5032 C C . GLU B 1 157 ? 0.054 11.227 -9.531 1 95.94 157 GLU B C 1
ATOM 5034 O O . GLU B 1 157 ? 0.63 10.891 -10.57 1 95.94 157 GLU B O 1
AT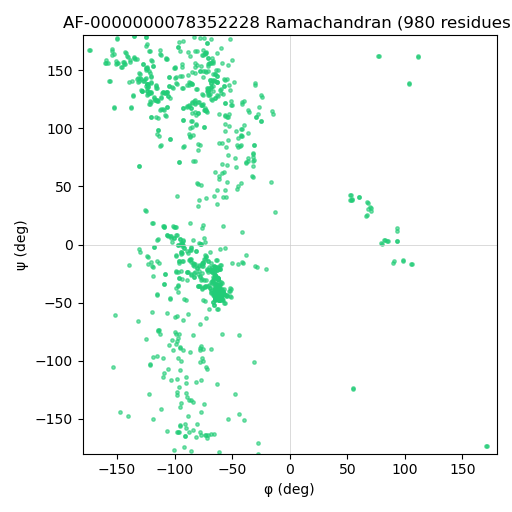OM 5039 N N . PRO B 1 158 ? -0.365 12.547 -9.422 1 95.69 158 PRO B N 1
ATOM 5040 C CA . PRO B 1 158 ? -0.256 13.477 -10.547 1 95.69 158 PRO B CA 1
ATOM 5041 C C . PRO B 1 158 ? 1.146 14.062 -10.688 1 95.69 158 PRO B C 1
ATOM 5043 O O . PRO B 1 158 ? 1.423 14.781 -11.656 1 95.69 158 PRO B O 1
ATOM 5046 N N . ILE B 1 159 ? 1.979 13.781 -9.789 1 97.38 159 ILE B N 1
ATOM 5047 C CA . ILE B 1 159 ? 3.316 14.367 -9.797 1 97.38 159 ILE B CA 1
ATOM 5048 C C . ILE B 1 159 ? 4.242 13.516 -10.672 1 97.38 159 ILE B C 1
ATOM 5050 O O . ILE B 1 159 ? 4.523 12.359 -10.344 1 97.38 159 ILE B O 1
ATOM 5054 N N . LYS B 1 160 ? 4.746 14.094 -11.719 1 96 160 LYS B N 1
ATOM 5055 C CA . LYS B 1 160 ? 5.633 13.383 -12.633 1 96 160 LYS B CA 1
ATOM 5056 C C . LYS B 1 160 ? 7.055 13.312 -12.086 1 96 160 LYS B C 1
ATOM 5058 O O . LYS B 1 160 ? 7.746 12.312 -12.266 1 96 160 LYS B O 1
ATOM 5063 N N . ASN B 1 161 ? 7.492 14.383 -11.398 1 98.06 161 ASN B N 1
ATOM 5064 C CA . ASN B 1 161 ? 8.852 14.5 -10.891 1 98.06 161 ASN B CA 1
ATOM 5065 C C . ASN B 1 161 ? 8.953 14.07 -9.438 1 98.06 161 ASN B C 1
ATOM 5067 O O . ASN B 1 161 ? 9.164 14.898 -8.547 1 98.06 161 ASN B O 1
ATOM 5071 N N . ALA B 1 162 ? 8.812 12.742 -9.219 1 98.5 162 ALA B N 1
ATOM 5072 C CA . ALA B 1 162 ? 8.859 12.234 -7.852 1 98.5 162 ALA B CA 1
ATOM 5073 C C . ALA B 1 162 ? 9.922 11.148 -7.703 1 98.5 162 ALA B C 1
ATOM 5075 O O . ALA B 1 162 ? 10.125 10.344 -8.617 1 98.5 162 ALA B O 1
ATOM 5076 N N . ILE B 1 163 ? 10.602 11.125 -6.566 1 98.5 163 ILE B N 1
ATOM 5077 C CA . ILE B 1 163 ? 11.516 10.039 -6.223 1 98.5 163 ILE B CA 1
ATOM 5078 C C . ILE B 1 163 ? 11.297 9.617 -4.77 1 98.5 163 ILE B C 1
ATOM 5080 O O . ILE B 1 163 ? 10.664 10.344 -4 1 98.5 163 ILE B O 1
ATOM 5084 N N . ILE B 1 164 ? 11.719 8.461 -4.398 1 98.69 164 ILE B N 1
ATOM 5085 C CA . ILE B 1 164 ? 11.711 7.941 -3.035 1 98.69 164 ILE B CA 1
ATOM 5086 C C . ILE B 1 164 ? 13.141 7.719 -2.559 1 98.69 164 ILE B C 1
ATOM 5088 O O . ILE B 1 164 ? 13.977 7.207 -3.305 1 98.69 164 ILE B O 1
ATOM 5092 N N . ILE B 1 165 ? 13.461 8.133 -1.334 1 98.44 165 ILE B N 1
ATOM 5093 C CA . ILE B 1 165 ? 14.812 7.945 -0.809 1 98.44 165 ILE B CA 1
ATOM 5094 C C . ILE B 1 165 ? 14.75 7.188 0.514 1 98.44 165 ILE B C 1
ATOM 5096 O O . ILE B 1 165 ? 13.75 7.254 1.229 1 98.44 165 ILE B O 1
ATOM 5100 N N . ALA B 1 166 ? 15.797 6.473 0.82 1 97.12 166 ALA B N 1
ATOM 5101 C CA . ALA B 1 166 ? 16 5.77 2.086 1 97.12 166 ALA B CA 1
ATOM 5102 C C . ALA B 1 166 ? 17.484 5.668 2.426 1 97.12 166 ALA B C 1
ATOM 5104 O O . ALA B 1 166 ? 18.328 6.211 1.712 1 97.12 166 ALA B O 1
ATOM 5105 N N . GLU B 1 167 ? 17.734 5.086 3.607 1 93.88 167 GLU B N 1
ATOM 5106 C CA . GLU B 1 167 ? 19.125 4.941 4.059 1 93.88 167 GLU B CA 1
ATOM 5107 C C . GLU B 1 167 ? 19.828 3.822 3.305 1 93.88 167 GLU B C 1
ATOM 5109 O O . GLU B 1 167 ? 21.062 3.738 3.322 1 93.88 167 GLU B O 1
ATOM 5114 N N . ALA B 1 168 ? 19.031 3.01 2.66 1 90.75 168 ALA B N 1
ATOM 5115 C CA . ALA B 1 168 ? 19.594 1.9 1.888 1 90.75 168 ALA B CA 1
ATOM 5116 C C . ALA B 1 168 ? 18.75 1.622 0.648 1 90.75 168 ALA B C 1
ATOM 5118 O O . ALA B 1 168 ? 17.547 1.914 0.629 1 90.75 168 ALA B O 1
ATOM 5119 N N . GLY B 1 169 ? 19.469 1.082 -0.34 1 89.06 169 GLY B N 1
ATOM 5120 C CA . GLY B 1 169 ? 18.781 0.686 -1.555 1 89.06 169 GLY B CA 1
ATOM 5121 C C . GLY B 1 169 ? 18.297 -0.752 -1.523 1 89.06 169 GLY B C 1
ATOM 5122 O O . GLY B 1 169 ? 18.078 -1.316 -0.45 1 89.06 169 GLY B O 1
ATOM 5123 N N . GLY B 1 170 ? 17.953 -1.241 -2.705 1 87.44 170 GLY B N 1
ATOM 5124 C CA . GLY B 1 170 ? 17.594 -2.639 -2.869 1 87.44 170 GLY B CA 1
ATOM 5125 C C . GLY B 1 170 ? 16.109 -2.883 -2.752 1 87.44 170 GLY B C 1
ATOM 5126 O O . GLY B 1 170 ? 15.656 -4.031 -2.73 1 87.44 170 GLY B O 1
ATOM 5127 N N . VAL B 1 171 ? 15.406 -1.837 -2.588 1 91.19 171 VAL B N 1
ATOM 5128 C CA . VAL B 1 171 ? 13.953 -1.965 -2.518 1 91.19 171 VAL B CA 1
ATOM 5129 C C . VAL B 1 171 ? 13.305 -1.016 -3.52 1 91.19 171 VAL B C 1
ATOM 5131 O O . VAL B 1 171 ? 13.789 0.094 -3.744 1 91.19 171 VAL B O 1
ATOM 5134 N N . ASN B 1 172 ? 12.297 -1.493 -4.113 1 95.94 172 ASN B N 1
ATOM 5135 C CA . ASN B 1 172 ? 11.469 -0.667 -4.984 1 95.94 172 ASN B CA 1
ATOM 5136 C C . ASN B 1 172 ? 10.031 -0.585 -4.477 1 95.94 172 ASN B C 1
ATOM 5138 O O . ASN B 1 172 ? 9.586 -1.449 -3.717 1 95.94 172 ASN B O 1
ATOM 5142 N N . VAL B 1 173 ? 9.383 0.445 -4.805 1 97.44 173 VAL B N 1
ATOM 5143 C CA . VAL B 1 173 ? 7.945 0.585 -4.617 1 97.44 173 VAL B CA 1
ATOM 5144 C C . VAL B 1 173 ? 7.266 0.831 -5.965 1 97.44 173 VAL B C 1
ATOM 5146 O O . VAL B 1 173 ? 7.355 1.929 -6.52 1 97.44 173 VAL B O 1
ATOM 5149 N N . GLY B 1 174 ? 6.516 -0.173 -6.449 1 96.62 174 GLY B N 1
ATOM 5150 C CA . GLY B 1 174 ? 6.074 -0.071 -7.828 1 96.62 174 GLY B CA 1
ATOM 5151 C C . GLY B 1 174 ? 7.219 0.139 -8.805 1 96.62 174 GLY B C 1
ATOM 5152 O O . GLY B 1 174 ? 8.188 -0.618 -8.805 1 96.62 174 GLY B O 1
ATOM 5153 N N . ARG B 1 175 ? 7.145 1.178 -9.57 1 94 175 ARG B N 1
ATOM 5154 C CA . ARG B 1 175 ? 8.172 1.465 -10.57 1 94 175 ARG B CA 1
ATOM 5155 C C . ARG B 1 175 ? 9.258 2.367 -9.992 1 94 175 ARG B C 1
ATOM 5157 O O . ARG B 1 175 ? 10.234 2.684 -10.68 1 94 175 ARG B O 1
ATOM 5164 N N . TYR B 1 176 ? 9.078 2.779 -8.75 1 95.5 176 TYR B N 1
ATOM 5165 C CA . TYR B 1 176 ? 10.023 3.721 -8.148 1 95.5 176 TYR B CA 1
ATOM 5166 C C . TYR B 1 176 ? 11.188 2.986 -7.492 1 95.5 176 TYR B C 1
ATOM 5168 O O . TYR B 1 176 ? 10.984 2.178 -6.582 1 95.5 176 TYR B O 1
ATOM 5176 N N . ASP B 1 177 ? 12.344 3.256 -7.965 1 93.88 177 ASP B N 1
ATOM 5177 C CA . ASP B 1 177 ? 13.523 2.789 -7.238 1 93.88 177 ASP B CA 1
ATOM 5178 C C . ASP B 1 177 ? 13.781 3.645 -6 1 93.88 177 ASP B C 1
ATOM 5180 O O . ASP B 1 177 ? 13.797 4.875 -6.082 1 93.88 177 ASP B O 1
ATOM 5184 N N . VAL B 1 178 ? 13.93 3.014 -4.949 1 96.44 178 VAL B N 1
ATOM 5185 C CA . VAL B 1 178 ? 14.289 3.744 -3.736 1 96.44 178 VAL B CA 1
ATOM 5186 C C . VAL B 1 178 ? 15.773 4.117 -3.777 1 96.44 178 VAL B C 1
ATOM 5188 O O . VAL B 1 178 ? 16.641 3.238 -3.83 1 96.44 178 VAL B O 1
ATOM 5191 N N . VAL B 1 179 ? 16.047 5.363 -3.732 1 97.69 179 VAL B N 1
ATOM 5192 C CA . VAL B 1 179 ? 17.406 5.875 -3.855 1 97.69 179 VAL B CA 1
ATOM 5193 C C . VAL B 1 179 ? 18.125 5.793 -2.506 1 97.69 179 VAL B C 1
ATOM 5195 O O . VAL B 1 179 ? 17.625 6.309 -1.502 1 97.69 179 VAL B O 1
ATOM 5198 N N . ASP B 1 180 ? 19.219 5.094 -2.488 1 96.56 180 ASP B N 1
ATOM 5199 C CA . ASP B 1 180 ? 20.094 5.027 -1.318 1 96.56 180 ASP B CA 1
ATOM 5200 C C . ASP B 1 180 ? 20.875 6.32 -1.15 1 96.56 180 ASP B C 1
ATOM 5202 O O . ASP B 1 180 ? 21.766 6.625 -1.958 1 96.56 180 ASP B O 1
ATOM 5206 N N . VAL B 1 181 ? 20.641 7.008 -0.043 1 97.12 181 VAL B N 1
ATOM 5207 C CA . VAL B 1 181 ? 21.281 8.312 0.086 1 97.12 181 VAL B CA 1
ATOM 5208 C C . VAL B 1 181 ? 22.281 8.289 1.246 1 97.12 181 VAL B C 1
ATOM 5210 O O . VAL B 1 181 ? 22.844 9.32 1.611 1 97.12 181 VAL B O 1
ATOM 5213 N N . TYR B 1 182 ? 22.469 7.199 1.839 1 95.25 182 TYR B N 1
ATOM 5214 C CA . TYR B 1 182 ? 23.328 7.145 3.023 1 95.25 182 TYR B CA 1
ATOM 5215 C C . TYR B 1 182 ? 24.562 6.305 2.764 1 95.25 182 TYR B C 1
ATOM 5217 O O . TYR B 1 182 ? 25.672 6.68 3.156 1 95.25 182 TYR B O 1
ATOM 5225 N N . THR B 1 183 ? 24.359 5.16 2.102 1 91.56 183 THR B N 1
ATOM 5226 C CA . THR B 1 183 ? 25.469 4.23 1.919 1 91.56 183 THR B CA 1
ATOM 5227 C C . THR B 1 183 ? 26.641 4.918 1.226 1 91.56 183 THR B C 1
ATOM 5229 O O . THR B 1 183 ? 26.484 5.48 0.139 1 91.56 183 THR B O 1
ATOM 5232 N N . GLY B 1 184 ? 27.797 4.922 1.872 1 91.19 184 GLY B N 1
ATOM 5233 C CA . GLY B 1 184 ? 29.016 5.461 1.295 1 91.19 184 GLY B CA 1
ATOM 5234 C C . GLY B 1 184 ? 29.109 6.973 1.372 1 91.19 184 GLY B C 1
ATOM 5235 O O . GLY B 1 184 ? 30.078 7.57 0.909 1 91.19 184 GLY B O 1
ATOM 5236 N N . LEU B 1 185 ? 28.141 7.598 1.922 1 93.88 185 LEU B N 1
ATOM 5237 C CA . LEU B 1 185 ? 28.062 9.055 1.976 1 93.88 185 LEU B CA 1
ATOM 5238 C C . LEU B 1 185 ? 29.312 9.641 2.639 1 93.88 185 LEU B C 1
ATOM 5240 O O . LEU B 1 185 ? 29.969 10.508 2.061 1 93.88 185 LEU B O 1
ATOM 5244 N N . TYR B 1 186 ? 29.703 9.18 3.754 1 93.75 186 TYR B N 1
ATOM 5245 C CA . TYR B 1 186 ? 30.797 9.766 4.531 1 93.75 186 TYR B CA 1
ATOM 5246 C C . TYR B 1 186 ? 32.156 9.266 4.039 1 93.75 186 TYR B C 1
ATOM 5248 O O . TYR B 1 186 ? 33.156 9.984 4.117 1 93.75 186 TYR B O 1
ATOM 5256 N N . LYS B 1 187 ? 32.156 8.055 3.477 1 91.94 187 LYS B N 1
ATOM 5257 C CA . LYS B 1 187 ? 33.375 7.582 2.832 1 91.94 187 LYS B CA 1
ATOM 5258 C C . LYS B 1 187 ? 33.75 8.484 1.665 1 91.94 187 LYS B C 1
ATOM 5260 O O . LYS B 1 187 ? 34.938 8.852 1.526 1 91.94 187 LYS B O 1
ATOM 5265 N N . SER B 1 188 ? 32.844 8.844 0.972 1 88.31 188 SER B N 1
ATOM 5266 C CA . SER B 1 188 ? 33.094 9.711 -0.18 1 88.31 188 SER B CA 1
ATOM 5267 C C . SER B 1 188 ? 33.562 11.094 0.256 1 88.31 188 SER B C 1
ATOM 5269 O O . SER B 1 188 ? 34.188 11.805 -0.511 1 88.31 188 SER B O 1
ATOM 5271 N N . LEU B 1 189 ? 33.312 11.461 1.483 1 90.81 189 LEU B N 1
ATOM 5272 C CA . LEU B 1 189 ? 33.688 12.773 2.008 1 90.81 189 LEU B CA 1
ATOM 5273 C C . LEU B 1 189 ? 34.938 12.68 2.898 1 90.81 189 LEU B C 1
ATOM 5275 O O . LEU B 1 189 ? 35.281 13.633 3.594 1 90.81 189 LEU B O 1
ATOM 5279 N N . ASN B 1 190 ? 35.469 11.445 2.842 1 91.19 190 ASN B N 1
ATOM 5280 C CA . ASN B 1 190 ? 36.656 11.18 3.641 1 91.19 190 ASN B CA 1
ATOM 5281 C C . ASN B 1 190 ? 36.375 11.398 5.129 1 91.19 190 ASN B C 1
ATOM 5283 O O . ASN B 1 190 ? 37.188 12.039 5.816 1 91.19 190 ASN B O 1
ATOM 5287 N N . GLU B 1 191 ? 35.188 10.93 5.496 1 89.38 191 GLU B N 1
ATOM 5288 C CA . GLU B 1 191 ? 34.75 11.023 6.887 1 89.38 191 GLU B CA 1
ATOM 5289 C C . GLU B 1 191 ? 34.375 9.648 7.441 1 89.38 191 GLU B C 1
ATOM 5291 O O . GLU B 1 191 ? 34.031 8.75 6.688 1 89.38 191 GLU B O 1
ATOM 5296 N N . SER B 1 192 ? 34.531 9.516 8.719 1 87.62 192 SER B N 1
ATOM 5297 C CA . SER B 1 192 ? 34.062 8.297 9.375 1 87.62 192 SER B CA 1
ATOM 5298 C C . SER B 1 192 ? 32.531 8.219 9.383 1 87.62 192 SER B C 1
ATOM 5300 O O . SER B 1 192 ? 31.859 9.227 9.578 1 87.62 192 SER B O 1
ATOM 5302 N N . ASP B 1 193 ? 32.062 7.02 9.18 1 87.06 193 ASP B N 1
ATOM 5303 C CA . ASP B 1 193 ? 30.625 6.785 9.18 1 87.06 193 ASP B CA 1
ATOM 5304 C C . ASP B 1 193 ? 30.062 6.793 10.602 1 87.06 193 ASP B C 1
ATOM 5306 O O . ASP B 1 193 ? 30.438 5.949 11.422 1 87.06 193 ASP B O 1
ATOM 5310 N N . PRO B 1 194 ? 29.188 7.648 10.797 1 82.44 194 PRO B N 1
ATOM 5311 C CA . PRO B 1 194 ? 28.672 7.746 12.164 1 82.44 194 PRO B CA 1
ATOM 5312 C C . PRO B 1 194 ? 27.875 6.516 12.578 1 82.44 194 PRO B C 1
ATOM 5314 O O . PRO B 1 194 ? 27.688 6.266 13.773 1 82.44 194 PRO B O 1
ATOM 5317 N N . LEU B 1 195 ? 27.375 5.773 11.609 1 81.69 195 LEU B N 1
ATOM 5318 C CA . LEU B 1 195 ? 26.547 4.625 11.938 1 81.69 195 LEU B CA 1
ATOM 5319 C C . LEU B 1 195 ? 27.281 3.318 11.641 1 81.69 195 LEU B C 1
ATOM 5321 O O . LEU B 1 195 ? 26.656 2.256 11.57 1 81.69 195 LEU B O 1
ATOM 5325 N N . GLU B 1 196 ? 28.453 3.365 11.469 1 78.38 196 GLU B N 1
ATOM 5326 C CA . GLU B 1 196 ? 29.266 2.209 11.094 1 78.38 196 GLU B CA 1
ATOM 5327 C C . GLU B 1 196 ? 29.016 1.036 12.039 1 78.38 196 GLU B C 1
ATOM 5329 O O . GLU B 1 196 ? 28.828 -0.098 11.594 1 78.38 196 GLU B O 1
ATOM 5334 N N . ALA B 1 197 ? 28.984 1.369 13.297 1 70.12 197 ALA B N 1
ATOM 5335 C CA . ALA B 1 197 ? 28.828 0.332 14.312 1 70.12 197 ALA B CA 1
ATOM 5336 C C . ALA B 1 197 ? 27.453 -0.327 14.203 1 70.12 197 ALA B C 1
ATOM 5338 O O . ALA B 1 197 ? 27.328 -1.545 14.352 1 70.12 197 ALA B O 1
ATOM 5339 N N . LEU B 1 198 ? 26.453 0.499 13.93 1 70.88 198 LEU B N 1
ATOM 5340 C CA . LEU B 1 198 ? 25.094 0 13.82 1 70.88 198 LEU B CA 1
ATOM 5341 C C . LEU B 1 198 ? 24.922 -0.853 12.57 1 70.88 198 LEU B C 1
ATOM 5343 O O . LEU B 1 198 ? 24.203 -1.852 12.586 1 70.88 198 LEU B O 1
ATOM 5347 N N . LEU B 1 199 ? 25.609 -0.48 11.555 1 69.69 199 LEU B N 1
ATOM 5348 C CA . LEU B 1 199 ? 25.5 -1.155 10.266 1 69.69 199 LEU B CA 1
ATOM 5349 C C . LEU B 1 199 ? 26.25 -2.475 10.281 1 69.69 199 LEU B C 1
ATOM 5351 O O . LEU B 1 199 ? 25.938 -3.389 9.516 1 69.69 199 LEU B O 1
ATOM 5355 N N . GLN B 1 200 ? 27.328 -2.607 11.039 1 61.91 200 GLN B N 1
ATOM 5356 C CA . GLN B 1 200 ? 28.125 -3.822 11.133 1 61.91 200 GLN B CA 1
ATOM 5357 C C . GLN B 1 200 ? 27.516 -4.816 12.109 1 61.91 200 GLN B C 1
ATOM 5359 O O . GLN B 1 200 ? 27.859 -6 12.109 1 61.91 200 GLN B O 1
ATOM 5364 N N . ALA B 1 201 ? 26.781 -4.324 12.969 1 55.22 201 ALA B N 1
ATOM 5365 C CA . ALA B 1 201 ? 26.156 -5.258 13.898 1 55.22 201 ALA B CA 1
ATOM 5366 C C . ALA B 1 201 ? 25.391 -6.344 13.148 1 55.22 201 ALA B C 1
ATOM 5368 O O . ALA B 1 201 ? 24.688 -6.055 12.18 1 55.22 201 ALA B O 1
ATOM 5369 N N . PRO B 1 202 ? 25.984 -7.531 13.242 1 49.44 202 PRO B N 1
ATOM 5370 C CA . PRO B 1 202 ? 25.266 -8.602 12.555 1 49.44 202 PRO B CA 1
ATOM 5371 C C . PRO B 1 202 ? 23.75 -8.445 12.633 1 49.44 202 PRO B C 1
ATOM 5373 O O . PRO B 1 202 ? 23.234 -7.977 13.648 1 49.44 202 PRO B O 1
ATOM 5376 N N . LYS B 1 203 ? 23.156 -8.227 11.516 1 47.75 203 LYS B N 1
ATOM 5377 C CA . LYS B 1 203 ? 21.703 -8.188 11.508 1 47.75 203 LYS B CA 1
ATOM 5378 C C . LYS B 1 203 ? 21.125 -9.125 12.57 1 47.75 203 LYS B C 1
ATOM 5380 O O . LYS B 1 203 ? 21.188 -10.352 12.422 1 47.75 203 LYS B O 1
ATOM 5385 N N . GLN B 1 204 ? 21.469 -8.953 13.906 1 37.78 204 GLN B N 1
ATOM 5386 C CA . GLN B 1 204 ? 20.75 -9.836 14.82 1 37.78 204 GLN B CA 1
ATOM 5387 C C . GLN B 1 204 ? 19.359 -10.18 14.281 1 37.78 204 GLN B C 1
ATOM 5389 O O . GLN B 1 204 ? 18.766 -9.391 13.547 1 37.78 204 GLN B O 1
ATOM 5394 N N . ALA B 1 205 ? 18.953 -11.539 14.461 1 36.56 205 ALA B N 1
ATOM 5395 C CA . ALA B 1 205 ? 17.656 -12.117 14.125 1 36.56 205 ALA B CA 1
ATOM 5396 C C . ALA B 1 205 ? 16.547 -11.07 14.18 1 36.56 205 ALA B C 1
ATOM 5398 O O . ALA B 1 205 ? 16.75 -9.977 14.719 1 36.56 205 ALA B O 1
ATOM 5399 N N . THR B 1 206 ? 15.305 -11.594 13.867 1 35.56 206 THR B N 1
ATOM 5400 C CA . THR B 1 206 ? 13.953 -11.062 13.797 1 35.56 206 THR B CA 1
ATOM 5401 C C . THR B 1 206 ? 13.664 -10.141 14.977 1 35.56 206 THR B C 1
ATOM 5403 O O . THR B 1 206 ? 13.828 -10.539 16.141 1 35.56 206 THR B O 1
ATOM 5406 N N . PRO B 1 207 ? 14 -8.875 14.93 1 35.19 207 PRO B N 1
ATOM 5407 C CA . PRO B 1 207 ? 13.578 -8.164 16.141 1 35.19 207 PRO B CA 1
ATOM 5408 C C . PRO B 1 207 ? 12.562 -8.953 16.953 1 35.19 207 PRO B C 1
ATOM 5410 O O . PRO B 1 207 ? 11.703 -9.648 16.391 1 35.19 207 PRO B O 1
ATOM 5413 N N . ALA B 1 208 ? 12.953 -9.406 18.266 1 35.53 208 ALA B N 1
ATOM 5414 C CA . ALA B 1 208 ? 12.008 -9.969 19.219 1 35.53 208 ALA B CA 1
ATOM 5415 C C . ALA B 1 208 ? 10.594 -9.445 18.984 1 35.53 208 ALA B C 1
ATOM 5417 O O . ALA B 1 208 ? 10.398 -8.242 18.766 1 35.53 208 ALA B O 1
ATOM 5418 N N . LYS B 1 209 ? 9.688 -10.352 18.672 1 36.91 209 LYS B N 1
ATOM 5419 C CA . LYS B 1 209 ? 8.227 -10.406 18.609 1 36.91 209 LYS B CA 1
ATOM 5420 C C . LYS B 1 209 ? 7.59 -9.477 19.625 1 36.91 209 LYS B C 1
ATOM 5422 O O . LYS B 1 209 ? 6.363 -9.398 19.734 1 36.91 209 LYS B O 1
ATOM 5427 N N . ASN B 1 210 ? 8.5 -9.172 20.562 1 33.19 210 ASN B N 1
ATOM 5428 C CA . ASN B 1 210 ? 7.801 -8.562 21.688 1 33.19 210 ASN B CA 1
ATOM 5429 C C . ASN B 1 210 ? 7.348 -7.141 21.359 1 33.19 210 ASN B C 1
ATOM 5431 O O . ASN B 1 210 ? 7.457 -6.242 22.203 1 33.19 210 ASN B O 1
ATOM 5435 N N . THR B 1 211 ? 7.598 -6.82 20.266 1 34.47 211 THR B N 1
ATOM 5436 C CA . THR B 1 211 ? 7.035 -5.473 20.266 1 34.47 211 THR B CA 1
ATOM 5437 C C . THR B 1 211 ? 5.547 -5.512 20.594 1 34.47 211 THR B C 1
ATOM 5439 O O . THR B 1 211 ? 4.758 -6.121 19.875 1 34.47 211 THR B O 1
ATOM 5442 N N . LYS B 1 212 ? 5.27 -5.473 21.812 1 35 212 LYS B N 1
ATOM 5443 C CA . LYS B 1 212 ? 3.887 -5.195 22.203 1 35 212 LYS B CA 1
ATOM 5444 C C . LYS B 1 212 ? 3.162 -4.41 21.109 1 35 212 LYS B C 1
ATOM 5446 O O . LYS B 1 212 ? 3.689 -3.422 20.594 1 35 212 LYS B O 1
ATOM 5451 N N . PRO B 1 213 ? 2.365 -5.133 20.516 1 39.34 213 PRO B N 1
ATOM 5452 C CA . PRO B 1 213 ? 1.578 -4.25 19.656 1 39.34 213 PRO B CA 1
ATOM 5453 C C . PRO B 1 213 ? 1.399 -2.854 20.25 1 39.34 213 PRO B C 1
ATOM 5455 O O . PRO B 1 213 ? 1.002 -2.717 21.406 1 39.34 213 PRO B O 1
ATOM 5458 N N . ALA B 1 214 ? 2.305 -1.922 20.062 1 40.03 214 ALA B N 1
ATOM 5459 C CA . ALA B 1 214 ? 1.988 -0.575 20.531 1 40.03 214 ALA B CA 1
ATOM 5460 C C . ALA B 1 214 ? 0.479 -0.366 20.625 1 40.03 214 ALA B C 1
ATOM 5462 O O . ALA B 1 214 ? -0.278 -0.908 19.812 1 40.03 214 ALA B O 1
ATOM 5463 N N . ALA B 1 215 ? -0.032 0.037 21.656 1 43.16 215 ALA B N 1
ATOM 5464 C CA . ALA B 1 215 ? -1.39 0.552 21.812 1 43.16 215 ALA B CA 1
ATOM 5465 C C . ALA B 1 215 ? -1.884 1.208 20.531 1 43.16 215 ALA B C 1
ATOM 5467 O O . ALA B 1 215 ? -1.118 1.881 19.844 1 43.16 215 ALA B O 1
ATOM 5468 N N . GLN B 1 216 ? -2.828 0.654 19.781 1 56.31 216 GLN B N 1
ATOM 5469 C CA . GLN B 1 216 ? -3.463 1.12 18.562 1 56.31 216 GLN B CA 1
ATOM 5470 C C . GLN B 1 216 ? -3.541 2.645 18.516 1 56.31 216 GLN B C 1
ATOM 5472 O O . GLN B 1 216 ? -4.391 3.244 19.188 1 56.31 216 GLN B O 1
ATOM 5477 N N . SER B 1 217 ? -2.344 3.385 18.281 1 69.62 217 SER B N 1
ATOM 5478 C CA . SER B 1 217 ? -2.318 4.836 18.125 1 69.62 217 SER B CA 1
ATOM 5479 C C . SER B 1 217 ? -3.027 5.273 16.859 1 69.62 217 SER B C 1
ATOM 5481 O O . SER B 1 217 ? -2.996 4.566 15.844 1 69.62 217 SER B O 1
ATOM 5483 N N . ASP B 1 218 ? -3.811 6.293 16.953 1 74.31 218 ASP B N 1
ATOM 5484 C CA . ASP B 1 218 ? -4.504 6.898 15.82 1 74.31 218 ASP B CA 1
ATOM 5485 C C . ASP B 1 218 ? -3.551 7.742 14.977 1 74.31 218 ASP B C 1
ATOM 5487 O O . ASP B 1 218 ? -3.984 8.625 14.234 1 74.31 218 ASP B O 1
ATOM 5491 N N . SER B 1 219 ? -2.223 7.508 15.258 1 77.62 219 SER B N 1
ATOM 5492 C CA . SER B 1 219 ? -1.165 8.172 14.5 1 77.62 219 SER B CA 1
ATOM 5493 C C . SER B 1 219 ? 0.08 7.293 14.406 1 77.62 219 SER B C 1
ATOM 5495 O O . SER B 1 219 ? 0.256 6.371 15.203 1 77.62 219 SER B O 1
ATOM 5497 N N . VAL B 1 220 ? 0.875 7.562 13.367 1 79.94 220 VAL B N 1
ATOM 5498 C CA . VAL B 1 220 ? 2.127 6.824 13.234 1 79.94 220 VAL B CA 1
ATOM 5499 C C . VAL B 1 220 ? 3.084 7.227 14.359 1 79.94 220 VAL B C 1
ATOM 5501 O O . VAL B 1 220 ? 3.287 8.414 14.609 1 79.94 220 VAL B O 1
ATOM 5504 N N . VAL B 1 221 ? 3.518 6.254 15.047 1 73.81 221 VAL B N 1
ATOM 5505 C CA . VAL B 1 221 ? 4.578 6.434 16.031 1 73.81 221 VAL B CA 1
ATOM 5506 C C . VAL B 1 221 ? 5.879 5.832 15.508 1 73.81 221 VAL B C 1
ATOM 5508 O O . VAL B 1 221 ? 5.945 4.629 15.227 1 73.81 221 VAL B O 1
ATOM 5511 N N . PRO B 1 222 ? 6.848 6.613 15.352 1 68.69 222 PRO B N 1
ATOM 5512 C CA . PRO B 1 222 ? 8.102 6.102 14.789 1 68.69 222 PRO B CA 1
ATOM 5513 C C . PRO B 1 222 ? 8.758 5.043 15.672 1 68.69 222 PRO B C 1
ATOM 5515 O O . PRO B 1 222 ? 8.711 5.141 16.906 1 68.69 222 PRO B O 1
ATOM 5518 N N . ASP B 1 223 ? 9.305 3.98 15.031 1 74.12 223 ASP B N 1
ATOM 5519 C CA . ASP B 1 223 ? 10.164 3.018 15.719 1 74.12 223 ASP B CA 1
ATOM 5520 C C . ASP B 1 223 ? 11.594 3.541 15.836 1 74.12 223 ASP B C 1
ATOM 5522 O O . ASP B 1 223 ? 12.406 3.35 14.922 1 74.12 223 ASP B O 1
ATOM 5526 N N . GLN B 1 224 ? 11.891 3.975 16.969 1 75.56 224 GLN B N 1
ATOM 5527 C CA . GLN B 1 224 ? 13.164 4.664 17.172 1 75.56 224 GLN B CA 1
ATOM 5528 C C . GLN B 1 224 ? 14.336 3.686 17.141 1 75.56 224 GLN B C 1
ATOM 5530 O O . GLN B 1 224 ? 15.492 4.098 17.031 1 75.56 224 GLN B O 1
ATOM 5535 N N . ASN B 1 225 ? 14.055 2.395 17.156 1 73.38 225 ASN B N 1
ATOM 5536 C CA . ASN B 1 225 ? 15.109 1.387 17.141 1 73.38 225 ASN B CA 1
ATOM 5537 C C . ASN B 1 225 ? 15.414 0.92 15.719 1 73.38 225 ASN B C 1
ATOM 5539 O O . ASN B 1 225 ? 16.438 0.272 15.484 1 73.38 225 ASN B O 1
ATOM 5543 N N . SER B 1 226 ? 14.625 1.356 14.812 1 75.62 226 SER B N 1
ATOM 5544 C CA . SER B 1 226 ? 14.852 0.95 13.43 1 75.62 226 SER B CA 1
ATOM 5545 C C . SER B 1 226 ? 16.062 1.671 12.836 1 75.62 226 SER B C 1
ATOM 5547 O O . SER B 1 226 ? 16.375 2.797 13.227 1 75.62 226 SER B O 1
ATOM 5549 N N . LEU B 1 227 ? 16.719 0.966 11.922 1 75.12 227 LEU B N 1
ATOM 5550 C CA . LEU B 1 227 ? 17.844 1.595 11.219 1 75.12 227 LEU B CA 1
ATOM 5551 C C . LEU B 1 227 ? 17.375 2.818 10.445 1 75.12 227 LEU B C 1
ATOM 5553 O O . LEU B 1 227 ? 18.062 3.834 10.391 1 75.12 227 LEU B O 1
ATOM 5557 N N . GLY B 1 228 ? 16.219 2.725 9.875 1 80.62 228 GLY B N 1
ATOM 5558 C CA . GLY B 1 228 ? 15.664 3.842 9.133 1 80.62 228 GLY B CA 1
ATOM 5559 C C . GLY B 1 228 ? 15.523 5.102 9.961 1 80.62 228 GLY B C 1
ATOM 5560 O O . GLY B 1 228 ? 15.836 6.199 9.492 1 80.62 228 GLY B O 1
ATOM 5561 N N . TRP B 1 229 ? 15.109 4.957 11.172 1 80.25 229 TRP B N 1
ATOM 5562 C CA . TRP B 1 229 ? 14.93 6.105 12.055 1 80.25 229 TRP B CA 1
ATOM 5563 C C . TRP B 1 229 ? 16.281 6.613 12.562 1 80.25 229 TRP B C 1
ATOM 5565 O O . TRP B 1 229 ? 16.516 7.824 12.609 1 80.25 229 TRP B O 1
ATOM 5575 N N . LYS B 1 230 ? 17.156 5.711 12.828 1 80.81 230 LYS B N 1
ATOM 5576 C CA . LYS B 1 230 ? 18.469 6.09 13.328 1 80.81 230 LYS B CA 1
ATOM 5577 C C . LYS B 1 230 ? 19.266 6.832 12.266 1 80.81 230 LYS B C 1
ATOM 5579 O O . LYS B 1 230 ? 20.062 7.715 12.586 1 80.81 230 LYS B O 1
ATOM 5584 N N . ALA B 1 231 ? 18.984 6.457 11.078 1 89.31 231 ALA B N 1
ATOM 5585 C CA . ALA B 1 231 ? 19.703 7.082 9.961 1 89.31 231 ALA B CA 1
ATOM 5586 C C . ALA B 1 231 ? 18.938 8.281 9.43 1 89.31 231 ALA B C 1
ATOM 5588 O O . ALA B 1 231 ? 19.375 8.945 8.484 1 89.31 231 ALA B O 1
ATOM 5589 N N . ASP B 1 232 ? 17.859 8.625 10.031 1 93.25 232 ASP B N 1
ATOM 5590 C CA . ASP B 1 232 ? 16.938 9.602 9.461 1 93.25 232 ASP B CA 1
ATOM 5591 C C . ASP B 1 232 ? 17.609 10.969 9.32 1 93.25 232 ASP B C 1
ATOM 5593 O O . ASP B 1 232 ? 17.422 11.648 8.312 1 93.25 232 ASP B O 1
ATOM 5597 N N . ALA B 1 233 ? 18.391 11.359 10.32 1 94.38 233 ALA B N 1
ATOM 5598 C CA . ALA B 1 233 ? 19.031 12.672 10.336 1 94.38 233 ALA B CA 1
ATOM 5599 C C . ALA B 1 233 ? 19.984 12.828 9.156 1 94.38 233 ALA B C 1
ATOM 5601 O O . ALA B 1 233 ? 20.344 13.953 8.773 1 94.38 233 ALA B O 1
ATOM 5602 N N . HIS B 1 234 ? 20.438 11.711 8.578 1 95.88 234 HIS B N 1
ATOM 5603 C CA . HIS B 1 234 ? 21.453 11.742 7.531 1 95.88 234 HIS B CA 1
ATOM 5604 C C . HIS B 1 234 ? 20.812 11.75 6.145 1 95.88 234 HIS B C 1
ATOM 5606 O O . HIS B 1 234 ? 21.516 11.867 5.137 1 95.88 234 HIS B O 1
ATOM 5612 N N . LYS B 1 235 ? 19.562 11.75 6.008 1 97.56 235 LYS B N 1
ATOM 5613 C CA . LYS B 1 235 ? 18.906 11.531 4.723 1 97.56 235 LYS B CA 1
ATOM 5614 C C . LYS B 1 235 ? 18.547 12.852 4.055 1 97.56 235 LYS B C 1
ATOM 5616 O O . LYS B 1 235 ? 18.5 12.945 2.826 1 97.56 235 LYS B O 1
ATOM 5621 N N . ASN B 1 236 ? 18.297 13.93 4.824 1 98.5 236 ASN B N 1
ATOM 5622 C CA . ASN B 1 236 ? 17.719 15.148 4.27 1 98.5 236 ASN B CA 1
ATOM 5623 C C . ASN B 1 236 ? 18.625 15.781 3.229 1 98.5 236 ASN B C 1
ATOM 5625 O O . ASN B 1 236 ? 18.219 15.984 2.082 1 98.5 236 ASN B O 1
ATOM 5629 N N . LEU B 1 237 ? 19.859 16.062 3.625 1 98.5 237 LEU B N 1
ATOM 5630 C CA . LEU B 1 237 ? 20.75 16.812 2.756 1 98.5 237 LEU B CA 1
ATOM 5631 C C . LEU B 1 237 ? 21.078 16.016 1.493 1 98.5 237 LEU B C 1
ATOM 5633 O O . LEU B 1 237 ? 20.828 16.5 0.38 1 98.5 237 LEU B O 1
ATOM 5637 N N . PRO B 1 238 ? 21.531 14.781 1.622 1 98.19 238 PRO B N 1
ATOM 5638 C CA . PRO B 1 238 ? 21.75 14.055 0.373 1 98.19 238 PRO B CA 1
ATOM 5639 C C . PRO B 1 238 ? 20.453 13.781 -0.392 1 98.19 238 PRO B C 1
ATOM 5641 O O . PRO B 1 238 ? 20.484 13.609 -1.613 1 98.19 238 PRO B O 1
ATOM 5644 N N . GLY B 1 239 ? 19.312 13.727 0.318 1 98.62 239 GLY B N 1
ATOM 5645 C CA . GLY B 1 239 ? 18.031 13.578 -0.343 1 98.62 239 GLY B CA 1
ATOM 5646 C C . GLY B 1 239 ? 17.672 14.758 -1.236 1 98.62 239 GLY B C 1
ATOM 5647 O O . GLY B 1 239 ? 17.219 14.57 -2.363 1 98.62 239 GLY B O 1
ATOM 5648 N N . PHE B 1 240 ? 17.906 15.969 -0.76 1 98.81 240 PHE B N 1
ATOM 5649 C CA . PHE B 1 240 ? 17.688 17.156 -1.574 1 98.81 240 PHE B CA 1
ATOM 5650 C C . PHE B 1 240 ? 18.625 17.172 -2.779 1 98.81 240 PHE B C 1
ATOM 5652 O O . PHE B 1 240 ? 18.219 17.578 -3.871 1 98.81 240 PHE B O 1
ATOM 5659 N N . ARG B 1 241 ? 19.844 16.719 -2.58 1 98.5 241 ARG B N 1
ATOM 5660 C CA . ARG B 1 241 ? 20.781 16.625 -3.699 1 98.5 241 ARG B CA 1
ATOM 5661 C C . ARG B 1 241 ? 20.266 15.672 -4.766 1 98.5 241 ARG B C 1
ATOM 5663 O O . ARG B 1 241 ? 20.297 15.977 -5.957 1 98.5 241 ARG B O 1
ATOM 5670 N N . ALA B 1 242 ? 19.828 14.508 -4.285 1 98.56 242 ALA B N 1
ATOM 5671 C CA . ALA B 1 242 ? 19.297 13.516 -5.211 1 98.56 242 ALA B CA 1
ATOM 5672 C C . ALA B 1 242 ? 18.109 14.086 -5.996 1 98.56 242 ALA B C 1
ATOM 5674 O O . ALA B 1 242 ? 18 13.883 -7.207 1 98.56 242 ALA B O 1
ATOM 5675 N N . LEU B 1 243 ? 17.25 14.812 -5.312 1 98.75 243 LEU B N 1
ATOM 5676 C CA . LEU B 1 243 ? 16.078 15.398 -5.926 1 98.75 243 LEU B CA 1
ATOM 5677 C C . LEU B 1 243 ? 16.469 16.438 -6.977 1 98.75 243 LEU B C 1
ATOM 5679 O O . LEU B 1 243 ? 15.969 16.391 -8.109 1 98.75 243 LEU B O 1
ATOM 5683 N N . TYR B 1 244 ? 17.359 17.328 -6.652 1 98.75 244 TYR B N 1
ATOM 5684 C CA . TYR B 1 244 ? 17.797 18.391 -7.543 1 98.75 244 TYR B CA 1
ATOM 5685 C C . TYR B 1 244 ? 18.516 17.828 -8.766 1 98.75 244 TYR B C 1
ATOM 5687 O O . TYR B 1 244 ? 18.281 18.281 -9.891 1 98.75 244 TYR B O 1
ATOM 5695 N N . ASN B 1 245 ? 19.359 16.844 -8.516 1 98.44 245 ASN B N 1
ATOM 5696 C CA . ASN B 1 245 ? 20.109 16.25 -9.609 1 98.44 245 ASN B CA 1
ATOM 5697 C C . ASN B 1 245 ? 19.172 15.578 -10.625 1 98.44 245 ASN B C 1
ATOM 5699 O O . ASN B 1 245 ? 19.438 15.625 -11.828 1 98.44 245 ASN B O 1
ATOM 5703 N N . LYS B 1 246 ? 18.156 15.016 -10.148 1 98.38 246 LYS B N 1
ATOM 5704 C CA . LYS B 1 246 ? 17.234 14.305 -11.039 1 98.38 246 LYS B CA 1
ATOM 5705 C C . LYS B 1 246 ? 16.328 15.281 -11.789 1 98.38 246 LYS B C 1
ATOM 5707 O O . LYS B 1 246 ? 15.992 15.055 -12.953 1 98.38 246 LYS B O 1
ATOM 5712 N N . PHE B 1 247 ? 15.938 16.375 -11.109 1 98.38 247 PHE B N 1
ATOM 5713 C CA . PHE B 1 247 ? 14.984 17.297 -11.711 1 98.38 247 PHE B CA 1
ATOM 5714 C C . PHE B 1 247 ? 15.477 18.734 -11.594 1 98.38 247 PHE B C 1
ATOM 5716 O O . PHE B 1 247 ? 14.789 19.594 -11.023 1 98.38 247 PHE B O 1
ATOM 5723 N N . PRO B 1 248 ? 16.531 19.109 -12.258 1 97.69 248 PRO B N 1
ATOM 5724 C CA . PRO B 1 248 ? 17.141 20.422 -12.062 1 97.69 248 PRO B CA 1
ATOM 5725 C C . PRO B 1 248 ? 16.281 21.562 -12.617 1 97.69 248 PRO B C 1
ATOM 5727 O O . PRO B 1 248 ? 16.5 22.719 -12.273 1 97.69 248 PRO B O 1
ATOM 5730 N N . ASN B 1 249 ? 15.297 21.25 -13.422 1 97.44 249 ASN B N 1
ATOM 5731 C CA . ASN B 1 249 ? 14.523 22.297 -14.086 1 97.44 249 ASN B CA 1
ATOM 5732 C C . ASN B 1 249 ? 13.227 22.594 -13.336 1 97.44 249 ASN B C 1
ATOM 5734 O O . ASN B 1 249 ? 12.445 23.453 -13.75 1 97.44 249 ASN B O 1
ATOM 5738 N N . ALA B 1 250 ? 12.969 21.891 -12.227 1 98.56 250 ALA B N 1
ATOM 5739 C CA . ALA B 1 250 ? 11.781 22.188 -11.422 1 98.56 250 ALA B CA 1
ATOM 5740 C C . ALA B 1 250 ? 11.883 23.562 -10.766 1 98.56 250 ALA B C 1
ATOM 5742 O O . ALA B 1 250 ? 12.969 24.125 -10.68 1 98.56 250 ALA B O 1
ATOM 5743 N N . GLU B 1 251 ? 10.758 24.109 -10.414 1 98.62 251 GLU B N 1
ATOM 5744 C CA . GLU B 1 251 ? 10.711 25.422 -9.773 1 98.62 251 GLU B CA 1
ATOM 5745 C C . GLU B 1 251 ? 10.617 25.297 -8.258 1 98.62 251 GLU B C 1
ATOM 5747 O O . GLU B 1 251 ? 11.148 26.141 -7.527 1 98.62 251 GLU B O 1
ATOM 5752 N N . TRP B 1 252 ? 9.906 24.297 -7.836 1 98.88 252 TRP B N 1
ATOM 5753 C CA . TRP B 1 252 ? 9.703 24.047 -6.41 1 98.88 252 TRP B CA 1
ATOM 5754 C C . TRP B 1 252 ? 10.055 22.609 -6.047 1 98.88 252 TRP B C 1
ATOM 5756 O O . TRP B 1 252 ? 9.68 21.672 -6.754 1 98.88 252 TRP B O 1
ATOM 5766 N N . PHE B 1 253 ? 10.828 22.484 -4.984 1 98.94 253 PHE B N 1
ATOM 5767 C CA . PHE B 1 253 ? 11.328 21.203 -4.5 1 98.94 253 PHE B CA 1
ATOM 5768 C C . PHE B 1 253 ? 10.742 20.875 -3.129 1 98.94 253 PHE B C 1
ATOM 5770 O O . PHE B 1 253 ? 10.891 21.672 -2.188 1 98.94 253 PHE B O 1
ATOM 5777 N N . VAL B 1 254 ? 10.086 19.703 -3.027 1 98.94 254 VAL B N 1
ATOM 5778 C CA . VAL B 1 254 ? 9.352 19.344 -1.823 1 98.94 254 VAL B CA 1
ATOM 5779 C C . VAL B 1 254 ? 9.922 18.047 -1.243 1 98.94 254 VAL B C 1
ATOM 5781 O O . VAL B 1 254 ? 10.148 17.078 -1.974 1 98.94 254 VAL B O 1
ATOM 5784 N N . MET B 1 255 ? 10.188 18.062 0.023 1 98.88 255 MET B N 1
ATOM 5785 C CA . MET B 1 255 ? 10.508 16.828 0.74 1 98.88 255 MET B CA 1
ATOM 5786 C C . MET B 1 255 ? 9.406 16.469 1.731 1 98.88 255 MET B C 1
ATOM 5788 O O . MET B 1 255 ? 9.008 17.297 2.551 1 98.88 255 MET B O 1
ATOM 5792 N N . LEU B 1 256 ? 8.914 15.281 1.625 1 98.69 256 LEU B N 1
ATOM 5793 C CA . LEU B 1 256 ? 7.875 14.75 2.5 1 98.69 256 LEU B CA 1
ATOM 5794 C C . LEU B 1 256 ? 8.328 13.461 3.17 1 98.69 256 LEU B C 1
ATOM 5796 O O . LEU B 1 256 ? 9.102 12.695 2.59 1 98.69 256 LEU B O 1
ATOM 5800 N N . ASP B 1 257 ? 7.781 13.219 4.379 1 97.94 257 ASP B N 1
ATOM 5801 C CA . ASP B 1 257 ? 7.922 11.898 4.992 1 97.94 257 ASP B CA 1
ATOM 5802 C C . ASP B 1 257 ? 6.887 10.922 4.441 1 97.94 257 ASP B C 1
ATOM 5804 O O . ASP B 1 257 ? 5.906 11.336 3.824 1 97.94 257 ASP B O 1
ATOM 5808 N N . ASP B 1 258 ? 7.078 9.656 4.711 1 97.81 258 ASP B N 1
ATOM 5809 C CA . ASP B 1 258 ? 6.246 8.594 4.156 1 97.81 258 ASP B CA 1
ATOM 5810 C C . ASP B 1 258 ? 4.906 8.516 4.883 1 97.81 258 ASP B C 1
ATOM 5812 O O . ASP B 1 258 ? 4.066 7.668 4.559 1 97.81 258 ASP B O 1
ATOM 5816 N N . ASP B 1 259 ? 4.652 9.391 5.902 1 97.62 259 ASP B N 1
ATOM 5817 C CA . ASP B 1 259 ? 3.379 9.461 6.609 1 97.62 259 ASP B CA 1
ATOM 5818 C C . ASP B 1 259 ? 2.807 10.875 6.574 1 97.62 259 ASP B C 1
ATOM 5820 O O . ASP B 1 259 ? 2.121 11.297 7.508 1 97.62 259 ASP B O 1
ATOM 5824 N N . THR B 1 260 ? 3.133 11.617 5.512 1 98.69 260 THR B N 1
ATOM 5825 C CA . THR B 1 260 ? 2.656 12.984 5.324 1 98.69 260 THR B CA 1
ATOM 5826 C C . THR B 1 260 ? 1.769 13.086 4.09 1 98.69 260 THR B C 1
ATOM 5828 O O . THR B 1 260 ? 2.049 12.461 3.064 1 98.69 260 THR B O 1
ATOM 5831 N N . TYR B 1 261 ? 0.657 13.797 4.18 1 98.75 261 TYR B N 1
ATOM 5832 C CA . TYR B 1 261 ? -0.204 14.156 3.059 1 98.75 261 TYR B CA 1
ATOM 5833 C C . TYR B 1 261 ? -0.027 15.625 2.684 1 98.75 261 TYR B C 1
ATOM 5835 O O . TYR B 1 261 ? 0.036 16.5 3.557 1 98.75 261 TYR B O 1
ATOM 5843 N N . MET B 1 262 ? 0.047 15.914 1.433 1 98.81 262 MET B N 1
ATOM 5844 C CA . MET B 1 262 ? 0.168 17.297 0.992 1 98.81 262 MET B CA 1
ATOM 5845 C C . MET B 1 262 ? -0.953 17.672 0.025 1 98.81 262 MET B C 1
ATOM 5847 O O . MET B 1 262 ? -1.259 16.906 -0.894 1 98.81 262 MET B O 1
ATOM 5851 N N . PHE B 1 263 ? -1.538 18.828 0.234 1 98.69 263 PHE B N 1
ATOM 5852 C CA . PHE B 1 263 ? -2.459 19.438 -0.717 1 98.69 263 PHE B CA 1
ATOM 5853 C C . PHE B 1 263 ? -1.701 20.266 -1.751 1 98.69 263 PHE B C 1
ATOM 5855 O O . PHE B 1 263 ? -1.503 21.469 -1.57 1 98.69 263 PHE B O 1
ATOM 5862 N N . PHE B 1 264 ? -1.359 19.688 -2.885 1 98.25 264 PHE B N 1
ATOM 5863 C CA . PHE B 1 264 ? -0.482 20.328 -3.861 1 98.25 264 PHE B CA 1
ATOM 5864 C C . PHE B 1 264 ? -1.166 21.516 -4.508 1 98.25 264 PHE B C 1
ATOM 5866 O O . PHE B 1 264 ? -0.509 22.5 -4.848 1 98.25 264 PHE B O 1
ATOM 5873 N N . ASP B 1 265 ? -2.518 21.5 -4.688 1 97.31 265 ASP B N 1
ATOM 5874 C CA . ASP B 1 265 ? -3.225 22.672 -5.188 1 97.31 265 ASP B CA 1
ATOM 5875 C C . ASP B 1 265 ? -3.045 23.859 -4.246 1 97.31 265 ASP B C 1
ATOM 5877 O O . ASP B 1 265 ? -2.809 24.984 -4.695 1 97.31 265 ASP B O 1
ATOM 5881 N N . ASN B 1 266 ? -3.188 23.578 -2.947 1 98.06 266 ASN B N 1
ATOM 5882 C CA . ASN B 1 266 ? -2.982 24.641 -1.968 1 98.06 266 ASN B CA 1
ATOM 5883 C C . ASN B 1 266 ? -1.536 25.125 -1.958 1 98.06 266 ASN B C 1
ATOM 5885 O O . ASN B 1 266 ? -1.276 26.312 -1.791 1 98.06 266 ASN B O 1
ATOM 5889 N N . LEU B 1 267 ? -0.591 24.172 -2.121 1 98.31 267 LEU B N 1
ATOM 5890 C CA . LEU B 1 267 ? 0.809 24.578 -2.219 1 98.31 267 LEU B CA 1
ATOM 5891 C C . LEU B 1 267 ? 1.027 25.516 -3.408 1 98.31 267 LEU B C 1
ATOM 5893 O O . LEU B 1 267 ? 1.675 26.547 -3.275 1 98.31 267 LEU B O 1
ATOM 5897 N N . LEU B 1 268 ? 0.505 25.172 -4.555 1 97.06 268 LEU B N 1
ATOM 5898 C CA . LEU B 1 268 ? 0.673 25.984 -5.762 1 97.06 268 LEU B CA 1
ATOM 5899 C C . LEU B 1 268 ? 0.088 27.375 -5.566 1 97.06 268 LEU B C 1
ATOM 5901 O O . LEU B 1 268 ? 0.672 28.359 -6.016 1 97.06 268 LEU B O 1
ATOM 5905 N N . ASN B 1 269 ? -1.037 27.391 -4.922 1 96.19 269 ASN B N 1
ATOM 5906 C CA . ASN B 1 269 ? -1.629 28.688 -4.621 1 96.19 269 ASN B CA 1
ATOM 5907 C C . ASN B 1 269 ? -0.727 29.516 -3.713 1 96.19 269 ASN B C 1
ATOM 5909 O O . ASN B 1 269 ? -0.562 30.719 -3.926 1 96.19 269 ASN B O 1
ATOM 5913 N N . MET B 1 270 ? -0.18 28.875 -2.727 1 96.88 270 MET B N 1
ATOM 5914 C CA . MET B 1 270 ? 0.683 29.547 -1.762 1 96.88 270 MET B CA 1
ATOM 5915 C C . MET B 1 270 ? 1.913 30.125 -2.447 1 96.88 270 MET B C 1
ATOM 5917 O O . MET B 1 270 ? 2.328 31.25 -2.143 1 96.88 270 MET B O 1
ATOM 5921 N N . VAL B 1 271 ? 2.465 29.453 -3.482 1 97.44 271 VAL B N 1
ATOM 5922 C CA . VAL B 1 271 ? 3.736 29.891 -4.055 1 97.44 271 VAL B CA 1
ATOM 5923 C C . VAL B 1 271 ? 3.49 30.609 -5.375 1 97.44 271 VAL B C 1
ATOM 5925 O O . VAL B 1 271 ? 4.438 30.984 -6.07 1 97.44 271 VAL B O 1
ATOM 5928 N N . SER B 1 272 ? 2.287 30.859 -5.727 1 95.12 272 SER B N 1
ATOM 5929 C CA . SER B 1 272 ? 1.922 31.406 -7.027 1 95.12 272 SER B CA 1
ATOM 5930 C C . SER B 1 272 ? 2.508 32.812 -7.223 1 95.12 272 SER B C 1
ATOM 5932 O O . SER B 1 272 ? 2.855 33.188 -8.344 1 95.12 272 SER B O 1
ATOM 5934 N N . ASP B 1 273 ? 2.691 33.562 -6.113 1 94.56 273 ASP B N 1
ATOM 5935 C CA . ASP B 1 273 ? 3.18 34.906 -6.238 1 94.56 273 ASP B CA 1
ATOM 5936 C C . ASP B 1 273 ? 4.676 35 -5.938 1 94.56 273 ASP B C 1
ATOM 5938 O O . ASP B 1 273 ? 5.238 36.094 -5.855 1 94.56 273 ASP B O 1
ATOM 5942 N N . LEU B 1 274 ? 5.246 33.844 -5.734 1 97.88 274 LEU B N 1
ATOM 5943 C CA . LEU B 1 274 ? 6.672 33.812 -5.426 1 97.88 274 LEU B CA 1
ATOM 5944 C C . LEU B 1 274 ? 7.492 33.5 -6.672 1 97.88 274 LEU B C 1
ATOM 5946 O O . LEU B 1 274 ? 7.07 32.719 -7.512 1 97.88 274 LEU B O 1
ATOM 5950 N N . ASP B 1 275 ? 8.586 34.219 -6.789 1 98.38 275 ASP B N 1
ATOM 5951 C CA . ASP B 1 275 ? 9.547 33.969 -7.859 1 98.38 275 ASP B CA 1
ATOM 5952 C C . ASP B 1 275 ? 10.5 32.812 -7.484 1 98.38 275 ASP B C 1
ATOM 5954 O O . ASP B 1 275 ? 11.336 32.969 -6.59 1 98.38 275 ASP B O 1
ATOM 5958 N N . PRO B 1 276 ? 10.438 31.688 -8.18 1 98.25 276 PRO B N 1
ATOM 5959 C CA . PRO B 1 276 ? 11.281 30.547 -7.828 1 98.25 276 PRO B CA 1
ATOM 5960 C C . PRO B 1 276 ? 12.773 30.844 -7.992 1 98.25 276 PRO B C 1
ATOM 5962 O O . PRO B 1 276 ? 13.617 30.078 -7.523 1 98.25 276 PRO B O 1
ATOM 5965 N N . GLU B 1 277 ? 13.125 31.922 -8.656 1 98.38 277 GLU B N 1
ATOM 5966 C CA . GLU B 1 277 ? 14.523 32.312 -8.82 1 98.38 277 GLU B CA 1
ATOM 5967 C C . GLU B 1 277 ? 15.008 33.125 -7.629 1 98.38 277 GLU B C 1
ATOM 5969 O O . GLU B 1 277 ? 16.172 33.531 -7.586 1 98.38 277 GLU B O 1
ATOM 5974 N N . LYS B 1 278 ? 14.148 33.375 -6.758 1 98.56 278 LYS B N 1
ATOM 5975 C CA . LYS B 1 278 ? 14.523 33.875 -5.441 1 98.56 278 LYS B CA 1
ATOM 5976 C C . LYS B 1 278 ? 14.562 32.75 -4.406 1 98.56 278 LYS B C 1
ATOM 5978 O O . LYS B 1 278 ? 13.734 31.844 -4.438 1 98.56 278 LYS B O 1
ATOM 5983 N N . PRO B 1 279 ? 15.508 32.844 -3.49 1 98.69 279 PRO B N 1
ATOM 5984 C CA . PRO B 1 279 ? 15.648 31.75 -2.533 1 98.69 279 PRO B CA 1
ATOM 5985 C C . PRO B 1 279 ? 14.547 31.734 -1.479 1 98.69 279 PRO B C 1
ATOM 5987 O O . PRO B 1 279 ? 14.406 32.688 -0.715 1 98.69 279 PRO B O 1
ATOM 5990 N N . TYR B 1 280 ? 13.758 30.703 -1.499 1 98.81 280 TYR B N 1
ATOM 5991 C CA . TYR B 1 280 ? 12.719 30.5 -0.502 1 98.81 280 TYR B CA 1
ATOM 5992 C C . TYR B 1 280 ? 12.891 29.156 0.197 1 98.81 280 TYR B C 1
ATOM 5994 O O . TYR B 1 280 ? 13.141 28.141 -0.454 1 98.81 280 TYR B O 1
ATOM 6002 N N . TYR B 1 281 ? 12.883 29.156 1.497 1 98.81 281 TYR B N 1
ATOM 6003 C CA . TYR B 1 281 ? 12.812 28.031 2.424 1 98.81 281 TYR B CA 1
ATOM 6004 C C . TYR B 1 281 ? 11.531 28.078 3.24 1 98.81 281 TYR B C 1
ATOM 6006 O O . TYR B 1 281 ? 11.359 28.953 4.098 1 98.81 281 TYR B O 1
ATOM 6014 N N . ILE B 1 282 ? 10.594 27.094 2.922 1 98.88 282 ILE B N 1
ATOM 6015 C CA . ILE B 1 282 ? 9.234 27.188 3.449 1 98.88 282 ILE B CA 1
ATOM 6016 C C . ILE B 1 282 ? 8.891 25.922 4.219 1 98.88 282 ILE B C 1
ATOM 6018 O O . ILE B 1 282 ? 9.203 24.812 3.771 1 98.88 282 ILE B O 1
ATOM 6022 N N . GLY B 1 283 ? 8.242 26.016 5.348 1 98.56 283 GLY B N 1
ATOM 6023 C CA . GLY B 1 283 ? 7.828 24.891 6.168 1 98.56 283 GLY B CA 1
ATOM 6024 C C . GLY B 1 283 ? 7.293 25.312 7.527 1 98.56 283 GLY B C 1
ATOM 6025 O O . GLY B 1 283 ? 7.102 26.5 7.789 1 98.56 283 GLY B O 1
ATOM 6026 N N . ALA B 1 284 ? 7.023 24.391 8.367 1 98.31 284 ALA B N 1
ATOM 6027 C CA . ALA B 1 284 ? 6.516 24.641 9.719 1 98.31 284 ALA B CA 1
ATOM 6028 C C . ALA B 1 284 ? 7.645 25.047 10.656 1 98.31 284 ALA B C 1
ATOM 6030 O O . ALA B 1 284 ? 8.586 24.281 10.883 1 98.31 284 ALA B O 1
ATOM 6031 N N . ARG B 1 285 ? 7.52 26.156 11.242 1 97.81 285 ARG B N 1
ATOM 6032 C CA . ARG B 1 285 ? 8.562 26.719 12.094 1 97.81 285 ARG B CA 1
ATOM 6033 C C . ARG B 1 285 ? 8.695 25.938 13.391 1 97.81 285 ARG B C 1
ATOM 6035 O O . ARG B 1 285 ? 7.707 25.703 14.086 1 97.81 285 ARG B O 1
ATOM 6042 N N . ASN B 1 286 ? 9.914 25.594 13.695 1 97.06 286 ASN B N 1
ATOM 6043 C CA . ASN B 1 286 ? 10.297 24.953 14.953 1 97.06 286 ASN B CA 1
ATOM 6044 C C . ASN B 1 286 ? 11.656 25.453 15.445 1 97.06 286 ASN B C 1
ATOM 6046 O O . ASN B 1 286 ? 12.352 26.172 14.727 1 97.06 286 ASN B O 1
ATOM 6050 N N . MET B 1 287 ? 11.984 25.188 16.688 1 96.94 287 MET B N 1
ATOM 6051 C CA . MET B 1 287 ? 13.25 25.594 17.297 1 96.94 287 MET B CA 1
ATOM 6052 C C . MET B 1 287 ? 14.031 24.375 17.781 1 96.94 287 MET B C 1
ATOM 6054 O O . MET B 1 287 ? 13.477 23.297 17.906 1 96.94 287 MET B O 1
ATOM 6058 N N . PHE B 1 288 ? 15.305 24.594 17.922 1 95.75 288 PHE B N 1
ATOM 6059 C CA . PHE B 1 288 ? 16.156 23.5 18.359 1 95.75 288 PHE B CA 1
ATOM 6060 C C . PHE B 1 288 ? 17.219 24 19.328 1 95.75 288 PHE B C 1
ATOM 6062 O O . PHE B 1 288 ? 17.453 25.203 19.438 1 95.75 288 PHE B O 1
ATOM 6069 N N . ILE B 1 289 ? 17.844 23.141 20.094 1 95.31 289 ILE B N 1
ATOM 6070 C CA . ILE B 1 289 ? 19.047 23.344 20.891 1 95.31 289 ILE B CA 1
ATOM 6071 C C . ILE B 1 289 ? 20 22.156 20.688 1 95.31 289 ILE B C 1
ATOM 6073 O O . ILE B 1 289 ? 19.609 21.125 20.141 1 95.31 289 ILE B O 1
ATOM 6077 N N . GLY B 1 290 ? 21.266 22.422 21 1 93.31 290 GLY B N 1
ATOM 6078 C CA . GLY B 1 290 ? 22.203 21.312 21.062 1 93.31 290 GLY B CA 1
ATOM 6079 C C . GLY B 1 290 ? 22.938 21.094 19.75 1 93.31 290 GLY B C 1
ATOM 6080 O O . GLY B 1 290 ? 23.484 20.016 19.516 1 93.31 290 GLY B O 1
ATOM 6081 N N . CYS B 1 291 ? 22.859 22.031 18.906 1 94.06 291 CYS B N 1
ATOM 6082 C CA . CYS B 1 291 ? 23.547 21.953 17.625 1 94.06 291 CYS B CA 1
ATOM 6083 C C . CYS B 1 291 ? 24.156 23.312 17.266 1 94.06 291 CYS B C 1
ATOM 6085 O O . CYS B 1 291 ? 23.562 24.359 17.516 1 94.06 291 CYS B O 1
ATOM 6087 N N . ASP B 1 292 ? 25.359 23.188 16.719 1 95.75 292 ASP B N 1
ATOM 6088 C CA . ASP B 1 292 ? 26.047 24.344 16.172 1 95.75 292 ASP B CA 1
ATOM 6089 C C . ASP B 1 292 ? 26.125 25.469 17.219 1 95.75 292 ASP B C 1
ATOM 6091 O O . ASP B 1 292 ? 25.891 26.641 16.891 1 95.75 292 ASP B O 1
ATOM 6095 N N . GLY B 1 293 ? 26.328 25.109 18.422 1 94.44 293 GLY B N 1
ATOM 6096 C CA . GLY B 1 293 ? 26.547 26.078 19.484 1 94.44 293 GLY B CA 1
ATOM 6097 C C . GLY B 1 293 ? 25.266 26.672 20.047 1 94.44 293 GLY B C 1
ATOM 6098 O O . GLY B 1 293 ? 25.312 27.562 20.891 1 94.44 293 GLY B O 1
ATOM 6099 N N . VAL B 1 294 ? 24.109 26.219 19.594 1 95.69 294 VAL B N 1
ATOM 6100 C CA . VAL B 1 294 ? 22.844 26.734 20.094 1 95.69 294 VAL B CA 1
ATOM 6101 C C . VAL B 1 294 ? 22.516 26.094 21.438 1 95.69 294 VAL B C 1
ATOM 6103 O O . VAL B 1 294 ? 22.188 24.906 21.5 1 95.69 294 VAL B O 1
ATOM 6106 N N . LYS B 1 295 ? 22.516 26.859 22.484 1 93.75 295 LYS B N 1
ATOM 6107 C CA . LYS B 1 295 ? 22.375 26.344 23.828 1 93.75 295 LYS B CA 1
ATOM 6108 C C . LYS B 1 295 ? 21 26.688 24.422 1 93.75 295 LYS B C 1
ATOM 6110 O O . LYS B 1 295 ? 20.516 26 25.312 1 93.75 295 LYS B O 1
ATOM 6115 N N . LYS B 1 296 ? 20.422 27.75 23.906 1 94.5 296 LYS B N 1
ATOM 6116 C CA . LYS B 1 296 ? 19.125 28.188 24.406 1 94.5 296 LYS B CA 1
ATOM 6117 C C . LYS B 1 296 ? 18.094 28.234 23.266 1 94.5 296 LYS B C 1
ATOM 6119 O O . LYS B 1 296 ? 18.438 28.531 22.125 1 94.5 296 LYS B O 1
ATOM 6124 N N . TRP B 1 297 ? 16.969 27.984 23.719 1 92.94 297 TRP B N 1
ATOM 6125 C CA . TRP B 1 297 ? 15.875 28.078 22.75 1 92.94 297 TRP B CA 1
ATOM 6126 C C . TRP B 1 297 ? 15.789 29.484 22.156 1 92.94 297 TRP B C 1
ATOM 6128 O O . TRP B 1 297 ? 15.852 30.469 22.875 1 92.94 297 TRP B O 1
ATOM 6138 N N . GLY B 1 298 ? 15.727 29.516 20.891 1 91.88 298 GLY B N 1
ATOM 6139 C CA . GLY B 1 298 ? 15.562 30.812 20.25 1 91.88 298 GLY B CA 1
ATOM 6140 C C . GLY B 1 298 ? 16.875 31.391 19.734 1 91.88 298 GLY B C 1
ATOM 6141 O O . GLY B 1 298 ? 16.875 32.312 18.938 1 91.88 298 GLY B O 1
ATOM 6142 N N . ASP B 1 299 ? 18.016 30.844 20.141 1 92.81 299 ASP B N 1
ATOM 6143 C CA . ASP B 1 299 ? 19.312 31.375 19.75 1 92.81 299 ASP B CA 1
ATOM 6144 C C . ASP B 1 299 ? 19.672 30.969 18.328 1 92.81 299 ASP B C 1
ATOM 6146 O O . ASP B 1 299 ? 20.422 31.656 17.641 1 92.81 299 ASP B O 1
ATOM 6150 N N . GLY B 1 300 ? 19.172 29.891 17.906 1 91.81 300 GLY B N 1
ATOM 6151 C CA . GLY B 1 300 ? 19.469 29.391 16.562 1 91.81 300 GLY B CA 1
ATOM 6152 C C . GLY B 1 300 ? 18.406 29.75 15.547 1 91.81 300 GLY B C 1
ATOM 6153 O O . GLY B 1 300 ? 17.375 30.344 15.898 1 91.81 300 GLY B O 1
ATOM 6154 N N . PRO B 1 301 ? 18.703 29.516 14.297 1 95.12 301 PRO B N 1
ATOM 6155 C CA . PRO B 1 301 ? 17.672 29.703 13.281 1 95.12 301 PRO B CA 1
ATOM 6156 C C . PRO B 1 301 ? 16.484 28.766 13.469 1 95.12 301 PRO B C 1
ATOM 6158 O O . PRO B 1 301 ? 16.625 27.688 14.047 1 95.12 301 PRO B O 1
ATOM 6161 N N . ALA B 1 302 ? 15.32 29.281 13.031 1 97.5 302 ALA B N 1
ATOM 6162 C CA . ALA B 1 302 ? 14.18 28.375 12.953 1 97.5 302 ALA B CA 1
ATOM 6163 C C . ALA B 1 302 ? 14.422 27.281 11.906 1 97.5 302 ALA B C 1
ATOM 6165 O O . ALA B 1 302 ? 15.141 27.5 10.93 1 97.5 302 ALA B O 1
ATOM 6166 N N . PHE B 1 303 ? 13.914 26.125 12.141 1 98.06 303 PHE B N 1
ATOM 6167 C CA . PHE B 1 303 ? 13.984 25.078 11.125 1 98.06 303 PHE B CA 1
ATOM 6168 C C . PHE B 1 303 ? 12.594 24.609 10.727 1 98.06 303 PHE B C 1
ATOM 6170 O O . PHE B 1 303 ? 11.648 24.688 11.523 1 98.06 303 PHE B O 1
ATOM 6177 N N . GLY B 1 304 ? 12.398 24.266 9.438 1 98.31 304 GLY B N 1
ATOM 6178 C CA . GLY B 1 304 ? 11.172 23.641 8.977 1 98.31 304 GLY B CA 1
ATOM 6179 C C . GLY B 1 304 ? 11.039 22.188 9.398 1 98.31 304 GLY B C 1
ATOM 6180 O O . GLY B 1 304 ? 11.875 21.359 9.047 1 98.31 304 GLY B O 1
ATOM 6181 N N . HIS B 1 305 ? 10.039 21.938 10.219 1 97.56 305 HIS B N 1
ATOM 6182 C CA . HIS B 1 305 ? 9.805 20.562 10.641 1 97.56 305 HIS B CA 1
ATOM 6183 C C . HIS B 1 305 ? 9.766 19.625 9.445 1 97.56 305 HIS B C 1
ATOM 6185 O O . HIS B 1 305 ? 8.891 19.734 8.586 1 97.56 305 HIS B O 1
ATOM 6191 N N . GLY B 1 306 ? 10.648 18.656 9.391 1 96.81 306 GLY B N 1
ATOM 6192 C CA . GLY B 1 306 ? 10.805 17.781 8.234 1 96.81 306 GLY B CA 1
ATOM 6193 C C . GLY B 1 306 ? 9.57 16.953 7.949 1 96.81 306 GLY B C 1
ATOM 6194 O O . GLY B 1 306 ? 9.156 16.828 6.793 1 96.81 306 GLY B O 1
ATOM 6195 N N . GLY B 1 307 ? 8.992 16.422 8.977 1 95.44 307 GLY B N 1
ATOM 6196 C CA . GLY B 1 307 ? 7.836 15.555 8.836 1 95.44 307 GLY B CA 1
ATOM 6197 C C . GLY B 1 307 ? 6.637 16.25 8.219 1 95.44 307 GLY B C 1
ATOM 6198 O O . GLY B 1 307 ? 5.82 15.617 7.547 1 95.44 307 GLY B O 1
ATOM 6199 N N . SER B 1 308 ? 6.57 17.562 8.453 1 96.62 308 SER B N 1
ATOM 6200 C CA . SER B 1 308 ? 5.441 18.328 7.938 1 96.62 308 SER B CA 1
ATOM 6201 C C . SER B 1 308 ? 5.699 18.797 6.512 1 96.62 308 SER B C 1
ATOM 6203 O O . SER B 1 308 ? 4.844 19.438 5.898 1 96.62 308 SER B O 1
ATOM 6205 N N . GLY B 1 309 ? 6.859 18.547 6.02 1 98.5 309 GLY B N 1
ATOM 6206 C CA . GLY B 1 309 ? 7.188 18.953 4.66 1 98.5 309 GLY B CA 1
ATOM 6207 C C . GLY B 1 309 ? 8.078 20.172 4.598 1 98.5 309 GLY B C 1
ATOM 6208 O O . GLY B 1 309 ? 7.922 21.109 5.391 1 98.5 309 GLY B O 1
ATOM 6209 N N . ILE B 1 310 ? 9.031 20.156 3.725 1 98.88 310 ILE B N 1
ATOM 6210 C CA . ILE B 1 310 ? 9.922 21.266 3.438 1 98.88 310 ILE B CA 1
ATOM 6211 C C . ILE B 1 310 ? 9.844 21.641 1.957 1 98.88 310 ILE B C 1
ATOM 6213 O O . ILE B 1 310 ? 9.898 20.75 1.092 1 98.88 310 ILE B O 1
ATOM 6217 N N . VAL B 1 311 ? 9.672 22.891 1.665 1 98.94 311 VAL B N 1
ATOM 6218 C CA . VAL B 1 311 ? 9.586 23.391 0.293 1 98.94 311 VAL B CA 1
ATOM 6219 C C . VAL B 1 311 ? 10.727 24.359 0.015 1 98.94 311 VAL B C 1
ATOM 6221 O O . VAL B 1 311 ? 10.938 25.312 0.772 1 98.94 311 VAL B O 1
ATOM 6224 N N . LEU B 1 312 ? 11.461 24.109 -1.014 1 98.94 312 LEU B N 1
ATOM 6225 C CA . LEU B 1 312 ? 12.539 24.984 -1.459 1 98.94 312 LEU B CA 1
ATOM 6226 C C . LEU B 1 312 ? 12.289 25.469 -2.881 1 98.94 312 LEU B C 1
ATOM 6228 O O . LEU B 1 312 ? 11.828 24.703 -3.734 1 98.94 312 LEU B O 1
ATOM 6232 N N . SER B 1 313 ? 12.602 26.734 -3.109 1 98.88 313 SER B N 1
ATOM 6233 C CA . SER B 1 313 ? 12.609 27.234 -4.48 1 98.88 313 SER B CA 1
ATOM 6234 C C . SER B 1 313 ? 13.82 26.719 -5.25 1 98.88 313 SER B C 1
ATOM 6236 O O . SER B 1 313 ? 14.773 26.203 -4.652 1 98.88 313 SER B O 1
ATOM 6238 N N . ARG B 1 314 ? 13.789 26.828 -6.504 1 98.62 314 ARG B N 1
ATOM 6239 C CA . ARG B 1 314 ? 14.906 26.453 -7.359 1 98.62 314 ARG B CA 1
ATOM 6240 C C . ARG B 1 314 ? 16.188 27.172 -6.934 1 98.62 314 ARG B C 1
ATOM 6242 O O . ARG B 1 314 ? 17.25 26.547 -6.844 1 98.62 314 ARG B O 1
ATOM 6249 N N . ALA B 1 315 ? 16.094 28.469 -6.656 1 98.69 315 ALA B N 1
ATOM 6250 C CA . ALA B 1 315 ? 17.266 29.234 -6.234 1 98.69 315 ALA B CA 1
ATOM 6251 C C . ALA B 1 315 ? 17.828 28.719 -4.914 1 98.69 315 ALA B C 1
ATOM 6253 O O . ALA B 1 315 ? 19.031 28.594 -4.746 1 98.69 315 ALA B O 1
ATOM 6254 N N . ALA B 1 316 ? 16.938 28.375 -3.992 1 98.81 316 ALA B N 1
ATOM 6255 C CA . ALA B 1 316 ? 17.359 27.922 -2.672 1 98.81 316 ALA B CA 1
ATOM 6256 C C . ALA B 1 316 ? 18.078 26.578 -2.758 1 98.81 316 ALA B C 1
ATOM 6258 O O . ALA B 1 316 ? 19.156 26.406 -2.197 1 98.81 316 ALA B O 1
ATOM 6259 N N . ILE B 1 317 ? 17.469 25.609 -3.451 1 98.81 317 ILE B N 1
ATOM 6260 C CA . ILE B 1 317 ? 18.047 24.266 -3.49 1 98.81 317 ILE B CA 1
ATOM 6261 C C . ILE B 1 317 ? 19.344 24.281 -4.293 1 98.81 317 ILE B C 1
ATOM 6263 O O . ILE B 1 317 ? 20.297 23.578 -3.965 1 98.81 317 ILE B O 1
ATOM 6267 N N . ARG B 1 318 ? 19.391 25.047 -5.344 1 98.19 318 ARG B N 1
ATOM 6268 C CA . ARG B 1 318 ? 20.609 25.188 -6.137 1 98.19 318 ARG B CA 1
ATOM 6269 C C . ARG B 1 318 ? 21.766 25.703 -5.285 1 98.19 318 ARG B C 1
ATOM 6271 O O . ARG B 1 318 ? 22.875 25.156 -5.344 1 98.19 318 ARG B O 1
ATOM 6278 N N . THR B 1 319 ? 21.469 26.703 -4.539 1 97.94 319 THR B N 1
ATOM 6279 C CA . THR B 1 319 ? 22.469 27.281 -3.646 1 97.94 319 THR B CA 1
ATOM 6280 C C . THR B 1 319 ? 22.906 26.266 -2.59 1 97.94 319 THR B C 1
ATOM 6282 O O . THR B 1 319 ? 24.094 26.109 -2.316 1 97.94 319 THR B O 1
ATOM 6285 N N . MET B 1 320 ? 21.984 25.547 -2.031 1 98 320 MET B N 1
ATOM 6286 C CA . MET B 1 320 ? 22.25 24.562 -0.987 1 98 320 MET B CA 1
ATOM 6287 C C . MET B 1 320 ? 23.109 23.422 -1.525 1 98 320 MET B C 1
ATOM 6289 O O . MET B 1 320 ? 24.094 23.031 -0.898 1 98 320 MET B O 1
ATOM 6293 N N . VAL B 1 321 ? 22.75 22.906 -2.662 1 97.25 321 VAL B N 1
ATOM 6294 C CA . VAL B 1 321 ? 23.406 21.734 -3.24 1 97.25 321 VAL B CA 1
ATOM 6295 C C . VAL B 1 321 ? 24.844 22.078 -3.621 1 97.25 321 VAL B C 1
ATOM 6297 O O . VAL B 1 321 ? 25.75 21.25 -3.512 1 97.25 321 VAL B O 1
ATOM 6300 N N . SER B 1 322 ? 25.109 23.312 -4.012 1 96.19 322 SER B N 1
ATOM 6301 C CA . SER B 1 322 ? 26.453 23.75 -4.391 1 96.19 322 SER B CA 1
ATOM 6302 C C . SER B 1 322 ? 27.391 23.703 -3.197 1 96.19 322 SER B C 1
ATOM 6304 O O . SER B 1 322 ? 28.609 23.625 -3.369 1 96.19 322 SER B O 1
ATOM 6306 N N . ASN B 1 323 ? 26.891 23.75 -2.004 1 94.81 323 ASN B N 1
ATOM 6307 C CA . ASN B 1 323 ? 27.703 23.766 -0.789 1 94.81 323 ASN B CA 1
ATOM 6308 C C . ASN B 1 323 ? 27.406 22.562 0.104 1 94.81 323 ASN B C 1
ATOM 6310 O O . ASN B 1 323 ? 27.719 22.578 1.296 1 94.81 323 ASN B O 1
ATOM 6314 N N . LEU B 1 324 ? 26.828 21.562 -0.4 1 97.31 324 LEU B N 1
ATOM 6315 C CA . LEU B 1 324 ? 26.156 20.531 0.387 1 97.31 324 LEU B CA 1
ATOM 6316 C C . LEU B 1 324 ? 27.172 19.641 1.093 1 97.31 324 LEU B C 1
ATOM 6318 O O . LEU B 1 324 ? 26.938 19.203 2.221 1 97.31 324 LEU B O 1
ATOM 6322 N N . ASP B 1 325 ? 28.297 19.359 0.476 1 96.81 325 ASP B N 1
ATOM 6323 C CA . ASP B 1 325 ? 29.297 18.484 1.078 1 96.81 325 ASP B CA 1
ATOM 6324 C C . ASP B 1 325 ? 29.828 19.078 2.385 1 96.81 325 ASP B C 1
ATOM 6326 O O . ASP B 1 325 ? 29.969 18.375 3.383 1 96.81 325 ASP B O 1
ATOM 6330 N N . ALA B 1 326 ? 30.125 20.359 2.311 1 96.62 326 ALA B N 1
ATOM 6331 C CA . ALA B 1 326 ? 30.594 21.047 3.512 1 96.62 326 ALA B CA 1
ATOM 6332 C C . ALA B 1 326 ? 29.547 20.969 4.629 1 96.62 326 ALA B C 1
ATOM 6334 O O . ALA B 1 326 ? 29.891 20.781 5.797 1 96.62 326 ALA B O 1
ATOM 6335 N N . CYS B 1 327 ? 28.312 21.125 4.312 1 97.5 327 CYS B N 1
ATOM 6336 C CA . CYS B 1 327 ? 27.234 21.062 5.285 1 97.5 327 CYS B CA 1
ATOM 6337 C C . CYS B 1 327 ? 27.109 19.672 5.891 1 97.5 327 CYS B C 1
ATOM 6339 O O . CYS B 1 327 ? 26.906 19.531 7.102 1 97.5 327 CYS B O 1
ATOM 6341 N N . ILE B 1 328 ? 27.172 18.641 5.031 1 97.38 328 ILE B N 1
ATOM 6342 C CA . ILE B 1 328 ? 27.031 17.266 5.484 1 97.38 328 ILE B CA 1
ATOM 6343 C C . ILE B 1 328 ? 28.109 16.953 6.527 1 97.38 328 ILE B C 1
ATOM 6345 O O . ILE B 1 328 ? 27.812 16.328 7.555 1 97.38 328 ILE B O 1
ATOM 6349 N N . VAL B 1 329 ? 29.281 17.438 6.258 1 96.12 329 VAL B N 1
ATOM 6350 C CA . VAL B 1 329 ? 30.406 17.172 7.164 1 96.12 329 VAL B CA 1
ATOM 6351 C C . VAL B 1 329 ? 30.266 18.031 8.422 1 96.12 329 VAL B C 1
ATOM 6353 O O . VAL B 1 329 ? 30.344 17.516 9.539 1 96.12 329 VAL B O 1
ATOM 6356 N N . ARG B 1 330 ? 30.016 19.25 8.273 1 95.69 330 ARG B N 1
ATOM 6357 C CA . ARG B 1 330 ? 29.984 20.203 9.375 1 95.69 330 ARG B CA 1
ATOM 6358 C C . ARG B 1 330 ? 28.891 19.844 10.375 1 95.69 330 ARG B C 1
ATOM 6360 O O . ARG B 1 330 ? 29.094 19.969 11.586 1 95.69 330 ARG B O 1
ATOM 6367 N N . TYR B 1 331 ? 27.75 19.406 9.914 1 96.38 331 TYR B N 1
ATOM 6368 C CA . TYR B 1 331 ? 26.609 19.266 10.797 1 96.38 331 TYR B CA 1
ATOM 6369 C C . TYR B 1 331 ? 26.281 17.797 11.047 1 96.38 331 TYR B C 1
ATOM 6371 O O . TYR B 1 331 ? 25.156 17.469 11.453 1 96.38 331 TYR B O 1
ATOM 6379 N N . LYS B 1 332 ? 27.156 16.891 10.758 1 93.12 332 LYS B N 1
ATOM 6380 C CA . LYS B 1 332 ? 26.922 15.461 10.828 1 93.12 332 LYS B CA 1
ATOM 6381 C C . LYS B 1 332 ? 26.547 15.031 12.25 1 93.12 332 LYS B C 1
ATOM 6383 O O . LYS B 1 332 ? 25.953 13.969 12.445 1 93.12 332 LYS B O 1
ATOM 6388 N N . THR B 1 333 ? 26.812 15.859 13.328 1 91.94 333 THR B N 1
ATOM 6389 C CA . THR B 1 333 ? 26.531 15.484 14.711 1 91.94 333 THR B CA 1
ATOM 6390 C C . THR B 1 333 ? 25.203 16.094 15.18 1 91.94 333 THR B C 1
ATOM 6392 O O . THR B 1 333 ? 24.75 15.805 16.281 1 91.94 333 THR B O 1
ATOM 6395 N N . CYS B 1 334 ? 24.641 16.969 14.398 1 95 334 CYS B N 1
ATOM 6396 C CA . CYS B 1 334 ? 23.312 17.484 14.734 1 95 334 CYS B CA 1
ATOM 6397 C C . CYS B 1 334 ? 22.266 16.391 14.664 1 95 334 CYS B C 1
ATOM 6399 O O . CYS B 1 334 ? 22.25 15.586 13.727 1 95 334 CYS B O 1
ATOM 6401 N N . TRP B 1 335 ? 21.328 16.359 15.539 1 91.88 335 TRP B N 1
ATOM 6402 C CA . TRP B 1 335 ? 20.531 15.172 15.859 1 91.88 335 TRP B CA 1
ATOM 6403 C C . TRP B 1 335 ? 19.375 15.016 14.875 1 91.88 335 TRP B C 1
ATOM 6405 O O . TRP B 1 335 ? 18.75 13.953 14.805 1 91.88 335 TRP B O 1
ATOM 6415 N N . ALA B 1 336 ? 19 16.031 14.102 1 95.75 336 ALA B N 1
ATOM 6416 C CA . ALA B 1 336 ? 17.859 15.945 13.203 1 95.75 336 ALA B CA 1
ATOM 6417 C C . ALA B 1 336 ? 18.203 16.453 11.805 1 95.75 336 ALA B C 1
ATOM 6419 O O . ALA B 1 336 ? 18.922 17.453 11.664 1 95.75 336 ALA B O 1
ATOM 6420 N N . GLY B 1 337 ? 17.688 15.742 10.781 1 97.5 337 GLY B N 1
ATOM 6421 C CA . GLY B 1 337 ? 17.953 16.094 9.398 1 97.5 337 GLY B CA 1
ATOM 6422 C C . GLY B 1 337 ? 17.391 17.438 9 1 97.5 337 GLY B C 1
ATOM 6423 O O . GLY B 1 337 ? 17.969 18.141 8.172 1 97.5 337 GLY B O 1
ATOM 6424 N N . ASP B 1 338 ? 16.25 17.781 9.594 1 98.12 338 ASP B N 1
ATOM 6425 C CA . ASP B 1 338 ? 15.633 19.078 9.281 1 98.12 338 ASP B CA 1
ATOM 6426 C C . ASP B 1 338 ? 16.391 20.219 9.938 1 98.12 338 ASP B C 1
ATOM 6428 O O . ASP B 1 338 ? 16.469 21.312 9.391 1 98.12 338 ASP B O 1
ATOM 6432 N N . VAL B 1 339 ? 17.031 20 11.102 1 97.94 339 VAL B N 1
ATOM 6433 C CA . VAL B 1 339 ? 17.922 20.984 11.711 1 97.94 339 VAL B CA 1
ATOM 6434 C C . VAL B 1 339 ? 19.141 21.203 10.82 1 97.94 339 VAL B C 1
ATOM 6436 O O . VAL B 1 339 ? 19.531 22.344 10.547 1 97.94 339 VAL B O 1
ATOM 6439 N N . ARG B 1 340 ? 19.703 20.094 10.328 1 98.06 340 ARG B N 1
ATOM 6440 C CA . ARG B 1 340 ? 20.859 20.156 9.43 1 98.06 340 ARG B CA 1
ATOM 6441 C C . ARG B 1 340 ? 20.516 20.938 8.164 1 98.06 340 ARG B C 1
ATOM 6443 O O . ARG B 1 340 ? 21.328 21.734 7.688 1 98.06 340 ARG B O 1
ATOM 6450 N N . THR B 1 341 ? 19.344 20.703 7.68 1 98.69 341 THR B N 1
ATOM 6451 C CA . THR B 1 341 ? 18.875 21.406 6.492 1 98.69 341 THR B CA 1
ATOM 6452 C C . THR B 1 341 ? 18.781 22.906 6.75 1 98.69 341 THR B C 1
ATOM 6454 O O . THR B 1 341 ? 19.266 23.703 5.949 1 98.69 341 THR B O 1
ATOM 6457 N N . ALA B 1 342 ? 18.203 23.297 7.871 1 98.62 342 ALA B N 1
ATOM 6458 C CA . ALA B 1 342 ? 18.047 24.703 8.234 1 98.62 342 ALA B CA 1
ATOM 6459 C C . ALA B 1 342 ? 19.406 25.375 8.398 1 98.62 342 ALA B C 1
ATOM 6461 O O . ALA B 1 342 ? 19.594 26.516 7.945 1 98.62 342 ALA B O 1
ATOM 6462 N N . LEU B 1 343 ? 20.328 24.703 9.047 1 98.19 343 LEU B N 1
ATOM 6463 C CA . LEU B 1 343 ? 21.672 25.234 9.281 1 98.19 343 LEU B CA 1
ATOM 6464 C C . LEU B 1 343 ? 22.422 25.438 7.969 1 98.19 343 LEU B C 1
ATOM 6466 O O . LEU B 1 343 ? 23.094 26.453 7.777 1 98.19 343 LEU B O 1
ATOM 6470 N N . CYS B 1 344 ? 22.297 24.469 7.055 1 98.38 344 CYS B N 1
ATOM 6471 C CA . CYS B 1 344 ? 22.938 24.578 5.75 1 98.38 344 CYS B CA 1
ATOM 6472 C C . CYS B 1 344 ? 22.391 25.766 4.977 1 98.38 344 CYS B C 1
ATOM 6474 O O . CYS B 1 344 ? 23.156 26.531 4.379 1 98.38 344 CYS B O 1
ATOM 6476 N N . LEU B 1 345 ? 21.094 25.953 5.016 1 98.69 345 LEU B N 1
ATOM 6477 C CA . LEU B 1 345 ? 20.453 27.062 4.336 1 98.69 345 LEU B CA 1
ATOM 6478 C C . LEU B 1 345 ? 20.828 28.391 4.996 1 98.69 345 LEU B C 1
ATOM 6480 O O . LEU B 1 345 ? 21.094 29.391 4.309 1 98.69 345 LEU B O 1
ATOM 6484 N N . ARG B 1 346 ? 20.875 28.422 6.332 1 97.81 346 ARG B N 1
ATOM 6485 C CA . ARG B 1 346 ? 21.281 29.609 7.07 1 97.81 346 ARG B CA 1
ATOM 6486 C C . ARG B 1 346 ? 22.672 30.078 6.668 1 97.81 346 ARG B C 1
ATOM 6488 O O . ARG B 1 346 ? 22.938 31.266 6.555 1 97.81 346 ARG B O 1
ATOM 6495 N N . ASP B 1 347 ? 23.547 29.125 6.438 1 97.12 347 ASP B N 1
ATOM 6496 C CA . ASP B 1 347 ? 24.922 29.438 6.035 1 97.12 347 ASP B CA 1
ATOM 6497 C C . ASP B 1 347 ? 24.938 30.203 4.715 1 97.12 347 ASP B C 1
ATOM 6499 O O . ASP B 1 347 ? 25.922 30.859 4.379 1 97.12 347 ASP B O 1
ATOM 6503 N N . GLN B 1 348 ? 23.891 30.109 3.955 1 96.44 348 GLN B N 1
ATOM 6504 C CA . GLN B 1 348 ? 23.75 30.797 2.678 1 96.44 348 GLN B CA 1
ATOM 6505 C C . GLN B 1 348 ? 22.766 31.969 2.785 1 96.44 348 GLN B C 1
ATOM 6507 O O . GLN B 1 348 ? 22.297 32.5 1.771 1 96.44 348 GLN B O 1
ATOM 6512 N N . ASN B 1 349 ? 22.359 32.281 3.934 1 97.25 349 ASN B N 1
ATOM 6513 C CA . ASN B 1 349 ? 21.484 33.406 4.27 1 97.25 349 ASN B CA 1
ATOM 6514 C C . ASN B 1 349 ? 20.062 33.188 3.771 1 97.25 349 ASN B C 1
ATOM 6516 O O . ASN B 1 349 ? 19.406 34.094 3.293 1 97.25 349 ASN B O 1
ATOM 6520 N N . ILE B 1 350 ? 19.672 31.984 3.744 1 98.5 350 ILE B N 1
ATOM 6521 C CA . ILE B 1 350 ? 18.297 31.625 3.424 1 98.5 350 ILE B CA 1
ATOM 6522 C C . ILE B 1 350 ? 17.578 31.141 4.684 1 98.5 350 ILE B C 1
ATOM 6524 O O . ILE B 1 350 ? 17.906 30.078 5.223 1 98.5 350 ILE B O 1
ATOM 6528 N N . LEU B 1 351 ? 16.625 31.906 5.16 1 98.44 351 LEU B N 1
ATOM 6529 C CA . LEU B 1 351 ? 15.961 31.609 6.422 1 98.44 351 LEU B CA 1
ATOM 6530 C C . LEU B 1 351 ? 14.539 31.109 6.176 1 98.44 351 LEU B C 1
ATOM 6532 O O . LEU B 1 351 ? 13.93 31.438 5.148 1 98.44 351 LEU B O 1
ATOM 6536 N N . LEU B 1 352 ? 13.984 30.453 7.129 1 98.62 352 LEU B N 1
ATOM 6537 C CA . LEU B 1 352 ? 12.695 29.797 7.035 1 98.62 352 LEU B CA 1
ATOM 6538 C C . LEU B 1 352 ? 11.562 30.812 6.992 1 98.62 352 LEU B C 1
ATOM 6540 O O . LEU B 1 352 ? 11.562 31.781 7.746 1 98.62 352 LEU B O 1
ATOM 6544 N N . LYS B 1 353 ? 10.672 30.609 6.125 1 97.88 353 LYS B N 1
ATOM 6545 C CA . LYS B 1 353 ? 9.367 31.266 6.129 1 97.88 353 LYS B CA 1
ATOM 6546 C C . LYS B 1 353 ? 8.258 30.266 6.48 1 97.88 353 LYS B C 1
ATOM 6548 O O . LYS B 1 353 ? 8.227 29.156 5.941 1 97.88 353 LYS B O 1
ATOM 6553 N N . ASP B 1 354 ? 7.426 30.625 7.375 1 97.12 354 ASP B N 1
ATOM 6554 C CA . ASP B 1 354 ? 6.289 29.797 7.781 1 97.12 354 ASP B CA 1
ATOM 6555 C C . ASP B 1 354 ? 4.969 30.484 7.418 1 97.12 354 ASP B C 1
ATOM 6557 O O . ASP B 1 354 ? 4.438 31.281 8.195 1 97.12 354 ASP B O 1
ATOM 6561 N N . PRO B 1 355 ? 4.441 30.172 6.332 1 95.38 355 PRO B N 1
ATOM 6562 C CA . PRO B 1 355 ? 3.16 30.766 5.949 1 95.38 355 PRO B CA 1
ATOM 6563 C C . PRO B 1 355 ? 1.974 30.125 6.664 1 95.38 355 PRO B C 1
ATOM 6565 O O . PRO B 1 355 ? 0.826 30.516 6.434 1 95.38 355 PRO B O 1
ATOM 6568 N N . LYS B 1 356 ? 2.152 29.156 7.52 1 94.69 356 LYS B N 1
ATOM 6569 C CA . LYS B 1 356 ? 1.119 28.359 8.188 1 94.69 356 LYS B CA 1
ATOM 6570 C C . LYS B 1 356 ? 0.532 27.312 7.246 1 94.69 356 LYS B C 1
ATOM 6572 O O . LYS B 1 356 ? 0.844 27.297 6.051 1 94.69 356 LYS B O 1
ATOM 6577 N N . GLY B 1 357 ? -0.094 26.359 7.781 1 97.25 357 GLY B N 1
ATOM 6578 C CA . GLY B 1 357 ? -0.738 25.328 6.988 1 97.25 357 GLY B CA 1
ATOM 6579 C C . GLY B 1 357 ? 0.008 24 7.008 1 97.25 357 GLY B C 1
ATOM 6580 O O . GLY B 1 357 ? -0.527 22.969 6.59 1 97.25 357 GLY B O 1
ATOM 6581 N N . PHE B 1 358 ? 1.251 24.062 7.422 1 98.12 358 PHE B N 1
ATOM 6582 C CA . PHE B 1 358 ? 2.02 22.828 7.598 1 98.12 358 PHE B CA 1
ATOM 6583 C C . PHE B 1 358 ? 1.773 22.234 8.977 1 98.12 358 PHE B C 1
ATOM 6585 O O . PHE B 1 358 ? 2.318 22.719 9.977 1 98.12 358 PHE B O 1
ATOM 6592 N N . HIS B 1 359 ? 1.021 21.156 9.055 1 96.88 359 HIS B N 1
ATOM 6593 C CA . HIS B 1 359 ? 0.609 20.625 10.352 1 96.88 359 HIS B CA 1
ATOM 6594 C C . HIS B 1 359 ? 1.448 19.422 10.742 1 96.88 359 HIS B C 1
ATOM 6596 O O . HIS B 1 359 ? 1.627 18.5 9.945 1 96.88 359 HIS B O 1
ATOM 6602 N N . ILE B 1 360 ? 1.893 19.375 11.969 1 93.81 360 ILE B N 1
ATOM 6603 C CA . ILE B 1 360 ? 2.82 18.359 12.477 1 93.81 360 ILE B CA 1
ATOM 6604 C C . ILE B 1 360 ? 2.045 17.125 12.922 1 93.81 360 ILE B C 1
ATOM 6606 O O . ILE B 1 360 ? 2.625 16.047 13.086 1 93.81 360 ILE B O 1
ATOM 6610 N N . SER B 1 361 ? 0.678 17.266 13.023 1 93.12 361 SER B N 1
ATOM 6611 C CA . SER B 1 361 ? -0.175 16.188 13.523 1 93.12 361 SER B CA 1
ATOM 6612 C C . SER B 1 361 ? -1.315 15.898 12.547 1 93.12 361 SER B C 1
ATOM 6614 O O . SER B 1 361 ? -1.684 16.75 11.742 1 93.12 361 SER B O 1
ATOM 6616 N N . PRO B 1 362 ? -1.825 14.672 12.617 1 94.5 362 PRO B N 1
ATOM 6617 C CA . PRO B 1 362 ? -3.037 14.414 11.836 1 94.5 362 PRO B CA 1
ATOM 6618 C C . PRO B 1 362 ? -4.258 15.148 12.375 1 94.5 362 PRO B C 1
ATOM 6620 O O . PRO B 1 362 ? -4.289 15.531 13.547 1 94.5 362 PRO B O 1
ATOM 6623 N N . PRO B 1 363 ? -5.207 15.359 11.531 1 94.44 363 PRO B N 1
ATOM 6624 C CA . PRO B 1 363 ? -6.422 16.031 12 1 94.44 363 PRO B CA 1
ATOM 6625 C C . PRO B 1 363 ? -7.379 15.078 12.719 1 94.44 363 PRO B C 1
ATOM 6627 O O . PRO B 1 363 ? -8.57 15.047 12.406 1 94.44 363 PRO B O 1
ATOM 6630 N N . ASN B 1 364 ? -6.836 14.406 13.664 1 87.06 364 ASN B N 1
ATOM 6631 C CA . ASN B 1 364 ? -7.617 13.445 14.43 1 87.06 364 ASN B CA 1
ATOM 6632 C C . ASN B 1 364 ? -8.133 14.047 15.734 1 87.06 364 ASN B C 1
ATOM 6634 O O . ASN B 1 364 ? -8.211 15.266 15.867 1 87.06 364 ASN B O 1
ATOM 6638 N N . ASP B 1 365 ? -8.508 13.227 16.672 1 78.62 365 ASP B N 1
ATOM 6639 C CA . ASP B 1 365 ? -9.18 13.672 17.891 1 78.62 365 ASP B CA 1
ATOM 6640 C C . ASP B 1 365 ? -8.242 14.531 18.75 1 78.62 365 ASP B C 1
ATOM 6642 O O . ASP B 1 365 ? -8.703 15.336 19.562 1 78.62 365 ASP B O 1
ATOM 6646 N N . ALA B 1 366 ? -6.988 14.43 18.516 1 80.06 366 ALA B N 1
ATOM 6647 C CA . ALA B 1 366 ? -6.012 15.172 19.312 1 80.06 366 ALA B CA 1
ATOM 6648 C C . ALA B 1 366 ? -5.531 16.406 18.562 1 80.06 366 ALA B C 1
ATOM 6650 O O . ALA B 1 366 ? -4.547 17.031 18.953 1 80.06 366 ALA B O 1
ATOM 6651 N N . PHE B 1 367 ? -6.25 16.703 17.625 1 91.62 367 PHE B N 1
ATOM 6652 C CA . PHE B 1 367 ? -5.848 17.844 16.812 1 91.62 367 PHE B CA 1
ATOM 6653 C C . PHE B 1 367 ? -6.512 19.125 17.312 1 91.62 367 PHE B C 1
ATOM 6655 O O . PHE B 1 367 ? -7.695 19.125 17.656 1 91.62 367 PHE B O 1
ATOM 6662 N N . TRP B 1 368 ? -5.754 20.203 17.422 1 93.31 368 TRP B N 1
ATOM 6663 C CA . TRP B 1 368 ? -6.258 21.547 17.703 1 93.31 368 TRP B CA 1
ATOM 6664 C C . TRP B 1 368 ? -6.695 22.25 16.422 1 93.31 368 TRP B C 1
ATOM 6666 O O . TRP B 1 368 ? -5.855 22.719 15.656 1 93.31 368 TRP B O 1
ATOM 6676 N N . PHE B 1 369 ? -7.961 22.266 16.188 1 95.44 369 PHE B N 1
ATOM 6677 C CA . PHE B 1 369 ? -8.453 22.984 15.008 1 95.44 369 PHE B CA 1
ATOM 6678 C C . PHE B 1 369 ? -8.312 24.484 15.195 1 95.44 369 PHE B C 1
ATOM 6680 O O . PHE B 1 369 ? -8.82 25.047 16.172 1 95.44 369 PHE B O 1
ATOM 6687 N N . PRO B 1 370 ? -7.723 25.172 14.289 1 94.56 370 PRO B N 1
ATOM 6688 C CA . PRO B 1 370 ? -7.441 26.609 14.453 1 94.56 370 PRO B CA 1
ATOM 6689 C C . PRO B 1 370 ? -8.688 27.469 14.289 1 94.56 370 PRO B C 1
ATOM 6691 O O . PRO B 1 370 ? -9.68 27.016 13.703 1 94.56 370 PRO B O 1
ATOM 6694 N N . LYS B 1 371 ? -8.586 28.719 14.766 1 93.81 371 LYS B N 1
ATOM 6695 C CA . LYS B 1 371 ? -9.672 29.672 14.641 1 93.81 371 LYS B CA 1
ATOM 6696 C C . LYS B 1 371 ? -9.836 30.141 13.195 1 93.81 371 LYS B C 1
ATOM 6698 O O . LYS B 1 371 ? -10.914 30.594 12.812 1 93.81 371 LYS B O 1
ATOM 6703 N N . GLU B 1 372 ? -8.734 30 12.422 1 94.12 372 GLU B N 1
ATOM 6704 C CA . GLU B 1 372 ? -8.789 30.375 11.016 1 94.12 372 GLU B CA 1
ATOM 6705 C C . GLU B 1 372 ? -9.453 29.281 10.172 1 94.12 372 GLU B C 1
ATOM 6707 O O . GLU B 1 372 ? -8.766 28.5 9.516 1 94.12 372 GLU B O 1
ATOM 6712 N N . THR B 1 373 ? -10.727 29.328 10.086 1 95.12 373 THR B N 1
ATOM 6713 C CA . THR B 1 373 ? -11.508 28.281 9.438 1 95.12 373 THR B CA 1
ATOM 6714 C C . THR B 1 373 ? -11.258 28.266 7.93 1 95.12 373 THR B C 1
ATOM 6716 O O . THR B 1 373 ? -11.445 27.25 7.27 1 95.12 373 THR B O 1
ATOM 6719 N N . CYS B 1 374 ? -10.797 29.453 7.402 1 95.81 374 CYS B N 1
ATOM 6720 C CA . CYS B 1 374 ? -10.578 29.578 5.965 1 95.81 374 CYS B CA 1
ATOM 6721 C C . CYS B 1 374 ? -9.133 29.266 5.605 1 95.81 374 CYS B C 1
ATOM 6723 O O . CYS B 1 374 ? -8.758 29.312 4.43 1 95.81 374 CYS B O 1
ATOM 6725 N N . LEU B 1 375 ? -8.367 28.938 6.648 1 96.5 375 LEU B N 1
ATOM 6726 C CA . LEU B 1 375 ? -6.98 28.562 6.395 1 96.5 375 LEU B CA 1
ATOM 6727 C C . LEU B 1 375 ? -6.906 27.375 5.43 1 96.5 375 LEU B C 1
ATOM 6729 O O . LEU B 1 375 ? -7.676 26.422 5.555 1 96.5 375 LEU B O 1
ATOM 6733 N N . ARG B 1 376 ? -5.965 27.484 4.465 1 97.44 376 ARG B N 1
ATOM 6734 C CA . ARG B 1 376 ? -5.715 26.375 3.539 1 97.44 376 ARG B CA 1
ATOM 6735 C C . ARG B 1 376 ? -4.594 25.484 4.051 1 97.44 376 ARG B C 1
ATOM 6737 O O . ARG B 1 376 ? -3.426 25.875 4.051 1 97.44 376 ARG B O 1
ATOM 6744 N N . PRO B 1 377 ? -5 24.297 4.516 1 98.44 377 PRO B N 1
ATOM 6745 C CA . PRO B 1 377 ? -3.928 23.406 4.949 1 98.44 377 PRO B CA 1
ATOM 6746 C C . PRO B 1 377 ? -2.996 23 3.809 1 98.44 377 PRO B C 1
ATOM 6748 O O . PRO B 1 377 ? -3.445 22.828 2.674 1 98.44 377 PRO B O 1
ATOM 6751 N N . ILE B 1 378 ? -1.736 22.844 4.109 1 98.69 378 ILE B N 1
ATOM 6752 C CA . ILE B 1 378 ? -0.742 22.406 3.137 1 98.69 378 ILE B CA 1
ATOM 6753 C C . ILE B 1 378 ? -0.385 20.938 3.391 1 98.69 378 ILE B C 1
ATOM 6755 O O . ILE B 1 378 ? -0.32 20.141 2.455 1 98.69 378 ILE B O 1
ATOM 6759 N N . THR B 1 379 ? -0.129 20.594 4.66 1 98.69 379 THR B N 1
ATOM 6760 C CA . THR B 1 379 ? 0.209 19.219 4.973 1 98.69 379 THR B CA 1
ATOM 6761 C C . THR B 1 379 ? -0.391 18.797 6.312 1 98.69 379 THR B C 1
ATOM 6763 O O . THR B 1 379 ? -0.734 19.656 7.137 1 98.69 379 THR B O 1
ATOM 6766 N N . PHE B 1 380 ? -0.587 17.547 6.453 1 98.31 380 PHE B N 1
ATOM 6767 C CA . PHE B 1 380 ? -0.736 16.859 7.734 1 98.31 380 PHE B CA 1
ATOM 6768 C C . PHE B 1 380 ? 0.287 15.742 7.875 1 98.31 380 PHE B C 1
ATOM 6770 O O . PHE B 1 380 ? 0.552 15.016 6.914 1 98.31 380 PHE B O 1
ATOM 6777 N N . HIS B 1 381 ? 0.906 15.625 9.031 1 96.94 381 HIS B N 1
ATOM 6778 C CA . HIS B 1 381 ? 1.956 14.641 9.281 1 96.94 381 HIS B CA 1
ATOM 6779 C C . HIS B 1 381 ? 1.493 13.594 10.281 1 96.94 381 HIS B C 1
ATOM 6781 O O . HIS B 1 381 ? 0.412 13.711 10.867 1 96.94 381 HIS B O 1
ATOM 6787 N N . HIS B 1 382 ? 2.217 12.43 10.359 1 96.31 382 HIS B N 1
ATOM 6788 C CA . HIS B 1 382 ? 1.982 11.305 11.258 1 96.31 382 HIS B CA 1
ATOM 6789 C C . HIS B 1 382 ? 0.68 10.586 10.914 1 96.31 382 HIS B C 1
ATOM 6791 O O . HIS B 1 382 ? -0.066 10.18 11.805 1 96.31 382 HIS B O 1
ATOM 6797 N N . LEU B 1 383 ? 0.403 10.531 9.68 1 97.19 383 LEU B N 1
ATOM 6798 C CA . LEU B 1 383 ? -0.846 9.945 9.203 1 97.19 383 LEU B CA 1
ATOM 6799 C C . LEU B 1 383 ? -0.711 8.438 9.031 1 97.19 383 LEU B C 1
ATOM 6801 O O . LEU B 1 383 ? 0.315 7.953 8.547 1 97.19 383 LEU B O 1
ATOM 6805 N N . LEU B 1 384 ? -1.729 7.773 9.43 1 94.06 384 LEU B N 1
ATOM 6806 C CA . LEU B 1 384 ? -1.888 6.371 9.062 1 94.06 384 LEU B CA 1
ATOM 6807 C C . LEU B 1 384 ? -2.285 6.234 7.598 1 94.06 384 LEU B C 1
ATOM 6809 O O . LEU B 1 384 ? -2.744 7.203 6.98 1 94.06 384 LEU B O 1
ATOM 6813 N N . VAL B 1 385 ? -2.141 5.055 7.074 1 95.25 385 VAL B N 1
ATOM 6814 C CA . VAL B 1 385 ? -2.445 4.777 5.676 1 95.25 385 VAL B CA 1
ATOM 6815 C C . VAL B 1 385 ? -3.902 5.133 5.383 1 95.25 385 VAL B C 1
ATOM 6817 O O . VAL B 1 385 ? -4.199 5.801 4.391 1 95.25 385 VAL B O 1
ATOM 6820 N N . ASN B 1 386 ? -4.828 4.676 6.258 1 94.25 386 ASN B N 1
ATOM 6821 C CA . ASN B 1 386 ? -6.246 4.938 6.043 1 94.25 386 ASN B CA 1
ATOM 6822 C C . ASN B 1 386 ? -6.559 6.43 6.148 1 94.25 386 ASN B C 1
ATOM 6824 O O . ASN B 1 386 ? -7.492 6.918 5.508 1 94.25 386 ASN B O 1
ATOM 6828 N N . GLN B 1 387 ? -5.812 7.176 6.914 1 96.25 387 GLN B N 1
ATOM 6829 C CA . GLN B 1 387 ? -6.016 8.609 7.07 1 96.25 387 GLN B CA 1
ATOM 6830 C C . GLN B 1 387 ? -5.562 9.367 5.824 1 96.25 387 GLN B C 1
ATOM 6832 O O . GLN B 1 387 ? -6.172 10.367 5.441 1 96.25 387 GLN B O 1
ATOM 6837 N N . ILE B 1 388 ? -4.512 8.922 5.211 1 98 388 ILE B N 1
ATOM 6838 C CA . ILE B 1 388 ? -4.082 9.5 3.941 1 98 388 ILE B CA 1
ATOM 6839 C C . ILE B 1 388 ? -5.18 9.32 2.895 1 98 388 ILE B C 1
ATOM 6841 O O . ILE B 1 388 ? -5.535 10.273 2.193 1 98 388 ILE B O 1
ATOM 6845 N N . GLN B 1 389 ? -5.688 8.133 2.84 1 97.62 389 GLN B N 1
ATOM 6846 C CA . GLN B 1 389 ? -6.793 7.879 1.921 1 97.62 389 GLN B CA 1
ATOM 6847 C C . GLN B 1 389 ? -7.984 8.781 2.232 1 97.62 389 GLN B C 1
ATOM 6849 O O . GLN B 1 389 ? -8.609 9.328 1.322 1 97.62 389 GLN B O 1
ATOM 6854 N N . LYS B 1 390 ? -8.305 8.906 3.518 1 96.5 390 LYS B N 1
ATOM 6855 C CA . LYS B 1 390 ? -9.438 9.734 3.932 1 96.5 390 LYS B CA 1
ATOM 6856 C C . LYS B 1 390 ? -9.25 11.18 3.49 1 96.5 390 LYS B C 1
ATOM 6858 O O . LYS B 1 390 ? -10.195 11.805 2.992 1 96.5 390 LYS B O 1
ATOM 6863 N N . LEU B 1 391 ? -8.078 11.711 3.674 1 98.19 391 LEU B N 1
ATOM 6864 C CA . LEU B 1 391 ? -7.797 13.078 3.232 1 98.19 391 LEU B CA 1
ATOM 6865 C C . LEU B 1 391 ? -7.922 13.195 1.718 1 98.19 391 LEU B C 1
ATOM 6867 O O . LEU B 1 391 ? -8.453 14.188 1.211 1 98.19 391 LEU B O 1
ATOM 6871 N N . SER B 1 392 ? -7.398 12.18 1.052 1 98.12 392 SER B N 1
ATOM 6872 C CA . SER B 1 392 ? -7.492 12.172 -0.405 1 98.12 392 SER B CA 1
ATOM 6873 C C . SER B 1 392 ? -8.945 12.172 -0.866 1 98.12 392 SER B C 1
ATOM 6875 O O . SER B 1 392 ? -9.312 12.891 -1.8 1 98.12 392 SER B O 1
ATOM 6877 N N . ASP B 1 393 ? -9.773 11.367 -0.228 1 97.31 393 ASP B N 1
ATOM 6878 C CA . ASP B 1 393 ? -11.195 11.312 -0.558 1 97.31 393 ASP B CA 1
ATOM 6879 C C . ASP B 1 393 ? -11.859 12.664 -0.344 1 97.31 393 ASP B C 1
ATOM 6881 O O . ASP B 1 393 ? -12.641 13.125 -1.188 1 97.31 393 ASP B O 1
ATOM 6885 N N . MET B 1 394 ? -11.555 13.266 0.739 1 97.38 394 MET B N 1
ATOM 6886 C CA . MET B 1 394 ? -12.102 14.578 1.05 1 97.38 394 MET B CA 1
ATOM 6887 C C . MET B 1 394 ? -11.672 15.609 0.011 1 97.38 394 MET B C 1
ATOM 6889 O O . MET B 1 394 ? -12.492 16.375 -0.485 1 97.38 394 MET B O 1
ATOM 6893 N N . GLU B 1 395 ? -10.414 15.602 -0.297 1 98 395 GLU B N 1
ATOM 6894 C CA . GLU B 1 395 ? -9.898 16.547 -1.274 1 98 395 GLU B CA 1
ATOM 6895 C C . GLU B 1 395 ? -10.578 16.375 -2.627 1 98 395 GLU B C 1
ATOM 6897 O O . GLU B 1 395 ? -10.93 17.359 -3.279 1 98 395 GLU B O 1
ATOM 6902 N N . ARG B 1 396 ? -10.711 15.172 -3.057 1 95.62 396 ARG B N 1
ATOM 6903 C CA . ARG B 1 396 ? -11.383 14.898 -4.324 1 95.62 396 ARG B CA 1
ATOM 6904 C C . ARG B 1 396 ? -12.797 15.453 -4.332 1 95.62 396 ARG B C 1
ATOM 6906 O O . ARG B 1 396 ? -13.234 16.031 -5.328 1 95.62 396 ARG B O 1
ATOM 6913 N N . ARG B 1 397 ? -13.508 15.289 -3.248 1 95.62 397 ARG B N 1
ATOM 6914 C CA . ARG B 1 397 ? -14.867 15.812 -3.135 1 95.62 397 ARG B CA 1
ATOM 6915 C C . ARG B 1 397 ? -14.875 17.328 -3.189 1 95.62 397 ARG B C 1
ATOM 6917 O O . ARG B 1 397 ? -15.672 17.938 -3.914 1 95.62 397 ARG B O 1
ATOM 6924 N N . VAL B 1 398 ? -14 17.938 -2.443 1 96.75 398 VAL B N 1
ATOM 6925 C CA . VAL B 1 398 ? -13.945 19.391 -2.369 1 96.75 398 VAL B CA 1
ATOM 6926 C C . VAL B 1 398 ? -13.555 19.969 -3.73 1 96.75 398 VAL B C 1
ATOM 6928 O O . VAL B 1 398 ? -14.102 20.984 -4.156 1 96.75 398 VAL B O 1
ATOM 6931 N N . LYS B 1 399 ? -12.664 19.312 -4.414 1 93.81 399 LYS B N 1
ATOM 6932 C CA . LYS B 1 399 ? -12.195 19.781 -5.715 1 93.81 399 LYS B CA 1
ATOM 6933 C C . LYS B 1 399 ? -13.336 19.828 -6.727 1 93.81 399 LYS B C 1
ATOM 6935 O O . LYS B 1 399 ? -13.312 20.641 -7.656 1 93.81 399 LYS B O 1
ATOM 6940 N N . GLN B 1 400 ? -14.258 19.016 -6.57 1 93.31 400 GLN B N 1
ATOM 6941 C CA . GLN B 1 400 ? -15.406 18.984 -7.469 1 93.31 400 GLN B CA 1
ATOM 6942 C C . GLN B 1 400 ? -16.219 20.281 -7.355 1 93.31 400 GLN B C 1
ATOM 6944 O O . GLN B 1 400 ? -16.938 20.641 -8.281 1 93.31 400 GLN B O 1
ATOM 6949 N N . THR B 1 401 ? -16.062 21 -6.301 1 93 401 THR B N 1
ATOM 6950 C CA . THR B 1 401 ? -16.781 22.25 -6.098 1 93 401 THR B CA 1
ATOM 6951 C C . THR B 1 401 ? -16.031 23.422 -6.73 1 93 401 THR B C 1
ATOM 6953 O O . THR B 1 401 ? -16.562 24.531 -6.828 1 93 401 THR B O 1
ATOM 6956 N N . GLY B 1 402 ? -14.82 23.203 -7.082 1 91.44 402 GLY B N 1
ATOM 6957 C CA . GLY B 1 402 ? -14.008 24.266 -7.66 1 91.44 402 GLY B CA 1
ATOM 6958 C C . GLY B 1 402 ? -13.344 25.141 -6.617 1 91.44 402 GLY B C 1
ATOM 6959 O O . GLY B 1 402 ? -12.672 26.125 -6.957 1 91.44 402 GLY B O 1
ATOM 6960 N N . GLN B 1 403 ? -13.531 24.797 -5.363 1 91.62 403 GLN B N 1
ATOM 6961 C CA . GLN B 1 403 ? -12.945 25.562 -4.27 1 91.62 403 GLN B CA 1
ATOM 6962 C C . GLN B 1 403 ? -11.68 24.906 -3.744 1 91.62 403 GLN B C 1
ATOM 6964 O O . GLN B 1 403 ? -11.508 23.688 -3.867 1 91.62 403 GLN B O 1
ATOM 6969 N N . PRO B 1 404 ? -10.805 25.75 -3.225 1 94.81 404 PRO B N 1
ATOM 6970 C CA . PRO B 1 404 ? -9.664 25.141 -2.535 1 94.81 404 PRO B CA 1
ATOM 6971 C C . PRO B 1 404 ? -10.062 24.469 -1.218 1 94.81 404 PRO B C 1
ATOM 6973 O O . PRO B 1 404 ? -11.078 24.828 -0.62 1 94.81 404 PRO B O 1
ATOM 6976 N N . VAL B 1 405 ? -9.266 23.547 -0.82 1 98.06 405 VAL B N 1
ATOM 6977 C CA . VAL B 1 405 ? -9.508 22.891 0.462 1 98.06 405 VAL B CA 1
ATOM 6978 C C . VAL B 1 405 ? -9.188 23.844 1.603 1 98.06 405 VAL B C 1
ATOM 6980 O O . VAL B 1 405 ? -8.148 24.516 1.589 1 98.06 405 VAL B O 1
ATOM 6983 N N . ARG B 1 406 ? -10.055 23.953 2.541 1 97.75 406 ARG B N 1
ATOM 6984 C CA . ARG B 1 406 ? -9.898 24.781 3.732 1 97.75 406 ARG B CA 1
ATOM 6985 C C . ARG B 1 406 ? -9.984 23.938 5 1 97.75 406 ARG B C 1
ATOM 6987 O O . ARG B 1 406 ? -10.375 22.766 4.953 1 97.75 406 ARG B O 1
ATOM 6994 N N . MET B 1 407 ? -9.586 24.531 6.109 1 97.25 407 MET B N 1
ATOM 6995 C CA . MET B 1 407 ? -9.656 23.828 7.391 1 97.25 407 MET B CA 1
ATOM 6996 C C . MET B 1 407 ? -11.094 23.453 7.738 1 97.25 407 MET B C 1
ATOM 6998 O O . MET B 1 407 ? -11.344 22.422 8.359 1 97.25 407 MET B O 1
ATOM 7002 N N . SER B 1 408 ? -12.047 24.266 7.297 1 96.81 408 SER B N 1
ATOM 7003 C CA . SER B 1 408 ? -13.453 23.953 7.535 1 96.81 408 SER B CA 1
ATOM 7004 C C . SER B 1 408 ? -13.859 22.656 6.832 1 96.81 408 SER B C 1
ATOM 7006 O O . SER B 1 408 ? -14.703 21.906 7.332 1 96.81 408 SER B O 1
ATOM 7008 N N . ASP B 1 409 ? -13.273 22.406 5.648 1 97.44 409 ASP B N 1
ATOM 7009 C CA . ASP B 1 409 ? -13.539 21.156 4.93 1 97.44 409 ASP B CA 1
ATOM 7010 C C . ASP B 1 409 ? -12.977 19.953 5.684 1 97.44 409 ASP B C 1
ATOM 7012 O O . ASP B 1 409 ? -13.641 18.938 5.809 1 97.44 409 ASP B O 1
ATOM 7016 N N . VAL B 1 410 ? -11.727 20.125 6.23 1 98.12 410 VAL B N 1
ATOM 7017 C CA . VAL B 1 410 ? -11.109 19.062 7.016 1 98.12 410 VAL B CA 1
ATOM 7018 C C . VAL B 1 410 ? -11.953 18.781 8.258 1 98.12 410 VAL B C 1
ATOM 7020 O O . VAL B 1 410 ? -12.219 17.625 8.594 1 98.12 410 VAL B O 1
ATOM 7023 N N . PHE B 1 411 ? -12.492 19.859 8.875 1 96.81 411 PHE B N 1
ATOM 7024 C CA . PHE B 1 411 ? -13.289 19.734 10.086 1 96.81 411 PHE B CA 1
ATOM 7025 C C . PHE B 1 411 ? -14.586 18.969 9.805 1 96.81 411 PHE B C 1
ATOM 7027 O O . PHE B 1 411 ? -15.023 18.156 10.625 1 96.81 411 PHE B O 1
ATOM 7034 N N . GLN B 1 412 ? -15.133 19.203 8.695 1 95.12 412 GLN B N 1
ATOM 7035 C CA . GLN B 1 412 ? -16.391 18.547 8.344 1 95.12 412 GLN B CA 1
ATOM 7036 C C . GLN B 1 412 ? -16.234 17.031 8.305 1 95.12 412 GLN B C 1
ATOM 7038 O O . GLN B 1 412 ? -17.109 16.297 8.766 1 95.12 412 GLN B O 1
ATOM 7043 N N . ASP B 1 413 ? -15.133 16.562 7.832 1 93.31 413 ASP B N 1
ATOM 7044 C CA . ASP B 1 413 ? -14.922 15.133 7.684 1 93.31 413 ASP B CA 1
ATOM 7045 C C . ASP B 1 413 ? -14.328 14.531 8.961 1 93.31 413 ASP B C 1
ATOM 7047 O O . ASP B 1 413 ? -14.5 13.344 9.227 1 93.31 413 ASP B O 1
ATOM 7051 N N . TRP B 1 414 ? -13.656 15.32 9.805 1 93.38 414 TRP B N 1
ATOM 7052 C CA . TRP B 1 414 ? -12.844 14.734 10.867 1 93.38 414 TRP B CA 1
ATOM 7053 C C . TRP B 1 414 ? -13.336 15.18 12.234 1 93.38 414 TRP B C 1
ATOM 7055 O O . TRP B 1 414 ? -13.023 14.547 13.25 1 93.38 414 TRP B O 1
ATOM 7065 N N . GLY B 1 415 ? -14.102 16.266 12.281 1 91.06 415 GLY B N 1
ATOM 7066 C CA . GLY B 1 415 ? -14.398 16.828 13.586 1 91.06 415 GLY B CA 1
ATOM 7067 C C . GLY B 1 415 ? -15.875 17.109 13.797 1 91.06 415 GLY B C 1
ATOM 7068 O O . GLY B 1 415 ? -16.297 17.422 14.906 1 91.06 415 GLY B O 1
ATOM 7069 N N . SER B 1 416 ? -16.656 16.891 12.766 1 90.38 416 SER B N 1
ATOM 7070 C CA . SER B 1 416 ? -18.047 17.328 12.852 1 90.38 416 SER B CA 1
ATOM 7071 C C . SER B 1 416 ? -18.859 16.406 13.758 1 90.38 416 SER B C 1
ATOM 7073 O O . SER B 1 416 ? -19.953 16.766 14.203 1 90.38 416 SER B O 1
ATOM 7075 N N . ASP B 1 417 ? -18.297 15.281 14.094 1 89.25 417 ASP B N 1
ATOM 7076 C CA . ASP B 1 417 ? -19.031 14.328 14.922 1 89.25 417 ASP B CA 1
ATOM 7077 C C . ASP B 1 417 ? -18.719 14.539 16.406 1 89.25 417 ASP B C 1
ATOM 7079 O O . ASP B 1 417 ? -19.281 13.852 17.266 1 89.25 417 ASP B O 1
ATOM 7083 N N . ILE B 1 418 ? -17.859 15.5 16.703 1 91.75 418 ILE B N 1
ATOM 7084 C CA . ILE B 1 418 ? -17.625 15.828 18.094 1 91.75 418 ILE B CA 1
ATOM 7085 C C . ILE B 1 418 ? -18.906 16.344 18.734 1 91.75 418 ILE B C 1
ATOM 7087 O O . ILE B 1 418 ? -19.547 17.25 18.203 1 91.75 418 ILE B O 1
ATOM 7091 N N . PRO B 1 419 ? -19.266 15.781 19.828 1 93.5 419 PRO B N 1
ATOM 7092 C CA . PRO B 1 419 ? -20.547 16.141 20.438 1 93.5 419 PRO B CA 1
ATOM 7093 C C . PRO B 1 419 ? -20.547 17.547 21.031 1 93.5 419 PRO B C 1
ATOM 7095 O O . PRO B 1 419 ? -19.484 18.078 21.344 1 93.5 419 PRO B O 1
ATOM 7098 N N . GLU B 1 420 ? -21.75 17.969 21.172 1 96.25 420 GLU B N 1
ATOM 7099 C CA . GLU B 1 420 ? -21.938 19.281 21.781 1 96.25 420 GLU B CA 1
ATOM 7100 C C . GLU B 1 420 ? -21.719 19.219 23.297 1 96.25 420 GLU B C 1
ATOM 7102 O O . GLU B 1 420 ? -21.578 20.25 23.953 1 96.25 420 GLU B O 1
ATOM 7107 N N . THR B 1 421 ? -21.797 18 23.797 1 97.25 421 THR B N 1
ATOM 7108 C CA . THR B 1 421 ? -21.562 17.828 25.219 1 97.25 421 THR B CA 1
ATOM 7109 C C . THR B 1 421 ? -20.703 16.578 25.484 1 97.25 421 THR B C 1
ATOM 7111 O O . THR B 1 421 ? -21.109 15.469 25.141 1 97.25 421 THR B O 1
ATOM 7114 N N . ILE B 1 422 ? -19.594 16.844 26.047 1 96.62 422 ILE B N 1
ATOM 7115 C CA . ILE B 1 422 ? -18.672 15.773 26.453 1 96.62 422 ILE B CA 1
ATOM 7116 C C . ILE B 1 422 ? -18.391 15.875 27.938 1 96.62 422 ILE B C 1
ATOM 7118 O O . ILE B 1 422 ? -17.828 16.875 28.406 1 96.62 422 ILE B O 1
ATOM 7122 N N . LEU B 1 423 ? -18.703 14.859 28.625 1 97 423 LEU B N 1
ATOM 7123 C CA . LEU B 1 423 ? -18.516 14.859 30.078 1 97 423 LEU B CA 1
ATOM 7124 C C . LEU B 1 423 ? -17.062 14.633 30.438 1 97 423 LEU B C 1
ATOM 7126 O O . LEU B 1 423 ? -16.312 14.039 29.656 1 97 423 LEU B O 1
ATOM 7130 N N . ASP B 1 424 ? -16.672 15.211 31.562 1 97.75 424 ASP B N 1
ATOM 7131 C CA . ASP B 1 424 ? -15.352 15 32.156 1 97.75 424 ASP B CA 1
ATOM 7132 C C . ASP B 1 424 ? -14.234 15.258 31.156 1 97.75 424 ASP B C 1
ATOM 7134 O O . ASP B 1 424 ? -13.328 14.438 31 1 97.75 424 ASP B O 1
ATOM 7138 N N . THR B 1 425 ? -14.43 16.312 30.438 1 97.06 425 THR B N 1
ATOM 7139 C CA . THR B 1 425 ? -13.492 16.672 29.375 1 97.06 425 THR B CA 1
ATOM 7140 C C . THR B 1 425 ? -13.195 18.172 29.406 1 97.06 425 THR B C 1
ATOM 7142 O O . THR B 1 425 ? -14.109 18.984 29.422 1 97.06 425 THR B O 1
ATOM 7145 N N . ASP B 1 426 ? -11.953 18.5 29.422 1 97 426 ASP B N 1
ATOM 7146 C CA . ASP B 1 426 ? -11.5 19.891 29.344 1 97 426 ASP B CA 1
ATOM 7147 C C . ASP B 1 426 ? -10.891 20.188 27.969 1 97 426 ASP B C 1
ATOM 7149 O O . ASP B 1 426 ? -10.094 19.406 27.453 1 97 426 ASP B O 1
ATOM 7153 N N . MET B 1 427 ? -11.289 21.25 27.359 1 96.25 427 MET B N 1
ATOM 7154 C CA . MET B 1 427 ? -10.648 21.844 26.188 1 96.25 427 MET B CA 1
ATOM 7155 C C . MET B 1 427 ? -10.039 23.203 26.516 1 96.25 427 MET B C 1
ATOM 7157 O O . MET B 1 427 ? -10.641 24.25 26.25 1 96.25 427 MET B O 1
ATOM 7161 N N . ALA B 1 428 ? -8.852 23.172 27.016 1 95.75 428 ALA B N 1
ATOM 7162 C CA . ALA B 1 428 ? -8.219 24.391 27.516 1 95.75 428 ALA B CA 1
ATOM 7163 C C . ALA B 1 428 ? -7.621 25.219 26.375 1 95.75 428 ALA B C 1
ATOM 7165 O O . ALA B 1 428 ? -7 24.656 25.469 1 95.75 428 ALA B O 1
ATOM 7166 N N . GLY B 1 429 ? -7.898 26.438 26.453 1 94.44 429 GLY B N 1
ATOM 7167 C CA . GLY B 1 429 ? -7.266 27.344 25.5 1 94.44 429 GLY B CA 1
ATOM 7168 C C . GLY B 1 429 ? -8.242 27.938 24.5 1 94.44 429 GLY B C 1
ATOM 7169 O O . GLY B 1 429 ? -9.406 27.531 24.453 1 94.44 429 GLY B O 1
ATOM 7170 N N . ASP B 1 430 ? -7.863 29.078 23.812 1 95.94 430 ASP B N 1
ATOM 7171 C CA . ASP B 1 430 ? -8.562 29.781 22.75 1 95.94 430 ASP B CA 1
ATOM 7172 C C . ASP B 1 430 ? -9.844 30.422 23.266 1 95.94 430 ASP B C 1
ATOM 7174 O O . ASP B 1 430 ? -10.844 30.516 22.547 1 95.94 430 ASP B O 1
ATOM 7178 N N . ASP B 1 431 ? -9.844 30.703 24.562 1 97.06 431 ASP B N 1
ATOM 7179 C CA . ASP B 1 431 ? -10.977 31.406 25.156 1 97.06 431 ASP B CA 1
ATOM 7180 C C . ASP B 1 431 ? -11.023 32.875 24.719 1 97.06 431 ASP B C 1
ATOM 7182 O O . ASP B 1 431 ? -10 33.562 24.75 1 97.06 431 ASP B O 1
ATOM 7186 N N . PHE B 1 432 ? -12.258 33.281 24.312 1 96.88 432 PHE B N 1
ATOM 7187 C CA . PHE B 1 432 ? -12.312 34.688 23.953 1 96.88 432 PHE B CA 1
ATOM 7188 C C . PHE B 1 432 ? -13.219 35.438 24.906 1 96.88 432 PHE B C 1
ATOM 7190 O O . PHE B 1 432 ? -13.188 36.688 24.953 1 96.88 432 PHE B O 1
ATOM 7197 N N . THR B 1 433 ? -14.094 34.688 25.75 1 97.06 433 THR B N 1
ATOM 7198 C CA . THR B 1 433 ? -14.93 35.281 26.781 1 97.06 433 THR B CA 1
ATOM 7199 C C . THR B 1 433 ? -15.344 34.219 27.812 1 97.06 433 THR B C 1
ATOM 7201 O O . THR B 1 433 ? -15.172 33.031 27.594 1 97.06 433 THR B O 1
ATOM 7204 N N . ASN B 1 434 ? -15.664 34.656 28.984 1 97.56 434 ASN B N 1
ATOM 7205 C CA . ASN B 1 434 ? -16.219 33.812 30.031 1 97.56 434 ASN B CA 1
ATOM 7206 C C . ASN B 1 434 ? -17.344 34.5 30.797 1 97.56 434 ASN B C 1
ATOM 7208 O O . ASN B 1 434 ? -17.5 35.719 30.703 1 97.56 434 ASN B O 1
ATOM 7212 N N . PHE B 1 435 ? -18.219 33.75 31.422 1 97.69 435 PHE B N 1
ATOM 7213 C CA . PHE B 1 435 ? -19.328 34.281 32.219 1 97.69 435 PHE B CA 1
ATOM 7214 C C . PHE B 1 435 ? -19.844 33.219 33.188 1 97.69 435 PHE B C 1
ATOM 7216 O O . PHE B 1 435 ? -19.594 32.031 33 1 97.69 435 PHE B O 1
ATOM 7223 N N . ASP B 1 436 ? -20.469 33.688 34.156 1 97.75 436 ASP B N 1
ATOM 7224 C CA . ASP B 1 436 ? -21.109 32.781 35.125 1 97.75 436 ASP B CA 1
ATOM 7225 C C . ASP B 1 436 ? -22.312 32.094 34.5 1 97.75 436 ASP B C 1
ATOM 7227 O O . ASP B 1 436 ? -23.078 32.719 33.75 1 97.75 436 ASP B O 1
ATOM 7231 N N . ALA B 1 437 ? -22.391 30.781 34.719 1 97.25 437 ALA B N 1
ATOM 7232 C CA . ALA B 1 437 ? -23.484 29.984 34.156 1 97.25 437 ALA B CA 1
ATOM 7233 C C . ALA B 1 437 ? -23.906 28.875 35.125 1 97.25 437 ALA B C 1
ATOM 7235 O O . ALA B 1 437 ? -23.109 28.422 35.938 1 97.25 437 ALA B O 1
ATOM 7236 N N . ASP B 1 438 ? -25.125 28.406 34.969 1 95.88 438 ASP B N 1
ATOM 7237 C CA . ASP B 1 438 ? -25.656 27.391 35.875 1 95.88 438 ASP B CA 1
ATOM 7238 C C . ASP B 1 438 ? -25.5 26 35.281 1 95.88 438 ASP B C 1
ATOM 7240 O O . ASP B 1 438 ? -25.469 25 36 1 95.88 438 ASP B O 1
ATOM 7244 N N . SER B 1 439 ? -25.406 26 33.938 1 96.56 439 SER B N 1
ATOM 7245 C CA . SER B 1 439 ? -25.359 24.703 33.281 1 96.56 439 SER B CA 1
ATOM 7246 C C . SER B 1 439 ? -24.609 24.797 31.953 1 96.56 439 SER B C 1
ATOM 7248 O O . SER B 1 439 ? -24.438 25.891 31.406 1 96.56 439 SER B O 1
ATOM 7250 N N . PRO B 1 440 ? -24.219 23.672 31.438 1 97.38 440 PRO B N 1
ATOM 7251 C CA . PRO B 1 440 ? -23.594 23.672 30.125 1 97.38 440 PRO B CA 1
ATOM 7252 C C . PRO B 1 440 ? -24.516 24.156 29.016 1 97.38 440 PRO B C 1
ATOM 7254 O O . PRO B 1 440 ? -24.047 24.703 28.016 1 97.38 440 PRO B O 1
ATOM 7257 N N . SER B 1 441 ? -25.797 23.984 29.172 1 97.69 441 SER B N 1
ATOM 7258 C CA . SER B 1 441 ? -26.766 24.453 28.188 1 97.69 441 SER B CA 1
ATOM 7259 C C . SER B 1 441 ? -26.688 25.953 27.984 1 97.69 441 SER B C 1
ATOM 7261 O O . SER B 1 441 ? -26.922 26.453 26.891 1 97.69 441 SER B O 1
ATOM 7263 N N . ASP B 1 442 ? -26.328 26.672 29.078 1 97.75 442 ASP B N 1
ATOM 7264 C CA . ASP B 1 442 ? -26.125 28.109 28.969 1 97.75 442 ASP B CA 1
ATOM 7265 C C . ASP B 1 442 ? -24.969 28.438 28.031 1 97.75 442 ASP B C 1
ATOM 7267 O O . ASP B 1 442 ? -25.047 29.375 27.234 1 97.75 442 ASP B O 1
ATOM 7271 N N . CYS B 1 443 ? -23.906 27.672 28.188 1 98.19 443 CYS B N 1
ATOM 7272 C CA . CYS B 1 443 ? -22.734 27.859 27.328 1 98.19 443 CYS B CA 1
ATOM 7273 C C . CYS B 1 443 ? -23.078 27.609 25.875 1 98.19 443 CYS B C 1
ATOM 7275 O O . CYS B 1 443 ? -22.719 28.406 25 1 98.19 443 CYS B O 1
ATOM 7277 N N . ILE B 1 444 ? -23.812 26.5 25.609 1 98.19 444 ILE B N 1
ATOM 7278 C CA . ILE B 1 444 ? -24.188 26.094 24.266 1 98.19 444 ILE B CA 1
ATOM 7279 C C . ILE B 1 444 ? -25.031 27.188 23.609 1 98.19 444 ILE B C 1
ATOM 7281 O O . ILE B 1 444 ? -24.766 27.594 22.484 1 98.19 444 ILE B O 1
ATOM 7285 N N . SER B 1 445 ? -26.016 27.672 24.344 1 97.62 445 SER B N 1
ATOM 7286 C CA . SER B 1 445 ? -26.938 28.688 23.828 1 97.62 445 SER B CA 1
ATOM 7287 C C . SER B 1 445 ? -26.188 29.969 23.453 1 97.62 445 SER B C 1
ATOM 7289 O O . SER B 1 445 ? -26.406 30.531 22.375 1 97.62 445 SER B O 1
ATOM 7291 N N . ARG B 1 446 ? -25.375 30.375 24.328 1 97.81 446 ARG B N 1
ATOM 7292 C CA . ARG B 1 446 ? -24.641 31.609 24.078 1 97.81 446 ARG B CA 1
ATOM 7293 C C . ARG B 1 446 ? -23.672 31.438 22.906 1 97.81 446 ARG B C 1
ATOM 7295 O O . ARG B 1 446 ? -23.516 32.344 22.078 1 97.81 446 ARG B O 1
ATOM 7302 N N . CYS B 1 447 ? -22.984 30.359 22.844 1 97.81 447 CYS B N 1
ATOM 7303 C CA . CYS B 1 447 ? -22.016 30.078 21.797 1 97.81 447 CYS B CA 1
ATOM 7304 C C . CYS B 1 447 ? -22.688 30.047 20.422 1 97.81 447 CYS B C 1
ATOM 7306 O O . CYS B 1 447 ? -22.156 30.609 19.453 1 97.81 447 CYS B O 1
ATOM 7308 N N . LYS B 1 448 ? -23.859 29.453 20.312 1 97.06 448 LYS B N 1
ATOM 7309 C CA . LYS B 1 448 ? -24.594 29.344 19.062 1 97.06 448 LYS B CA 1
ATOM 7310 C C . LYS B 1 448 ? -24.984 30.719 18.516 1 97.06 448 LYS B C 1
ATOM 7312 O O . LYS B 1 448 ? -25.156 30.891 17.312 1 97.06 448 LYS B O 1
ATOM 7317 N N . GLU B 1 449 ? -25.031 31.719 19.375 1 96 449 GLU B N 1
ATOM 7318 C CA . GLU B 1 449 ? -25.453 33.062 18.984 1 96 449 GLU B CA 1
ATOM 7319 C C . GLU B 1 449 ? -24.266 33.875 18.422 1 96 449 GLU B C 1
ATOM 7321 O O . GLU B 1 449 ? -24.469 34.906 17.797 1 96 449 GLU B O 1
ATOM 7326 N N . ILE B 1 450 ? -23.141 33.375 18.672 1 95.62 450 ILE B N 1
ATOM 7327 C CA . ILE B 1 450 ? -21.922 34.062 18.25 1 95.62 450 ILE B CA 1
ATOM 7328 C C . ILE B 1 450 ? -21.234 33.281 17.125 1 95.62 450 ILE B C 1
ATOM 7330 O O . ILE B 1 450 ? -20.719 32.188 17.359 1 95.62 450 ILE B O 1
ATOM 7334 N N . SER B 1 451 ? -21.125 33.812 16 1 92.69 451 SER B N 1
ATOM 7335 C CA . SER B 1 451 ? -20.672 33.094 14.812 1 92.69 451 SER B CA 1
ATOM 7336 C C . SER B 1 451 ? -19.234 32.625 14.953 1 92.69 451 SER B C 1
ATOM 7338 O O . SER B 1 451 ? -18.844 31.594 14.375 1 92.69 451 SER B O 1
ATOM 7340 N N . THR B 1 452 ? -18.438 33.344 15.75 1 93.38 452 THR B N 1
ATOM 7341 C CA . THR B 1 452 ? -17.016 33 15.883 1 93.38 452 THR B CA 1
ATOM 7342 C C . THR B 1 452 ? -16.812 31.969 17 1 93.38 452 THR B C 1
ATOM 7344 O O . THR B 1 452 ? -15.695 31.469 17.172 1 93.38 452 THR B O 1
ATOM 7347 N N . CYS B 1 453 ? -17.844 31.656 17.75 1 97 453 CYS B N 1
ATOM 7348 C CA . CYS B 1 453 ? -17.734 30.688 18.828 1 97 453 CYS B CA 1
ATOM 7349 C C . CYS B 1 453 ? -17.906 29.266 18.312 1 97 453 CYS B C 1
ATOM 7351 O O . CYS B 1 453 ? -18.953 28.922 17.766 1 97 453 CYS B O 1
ATOM 7353 N N . VAL B 1 454 ? -16.875 28.438 18.547 1 97.31 454 VAL B N 1
ATOM 7354 C CA . VAL B 1 454 ? -16.953 27.125 17.922 1 97.31 454 VAL B CA 1
ATOM 7355 C C . VAL B 1 454 ? -16.859 26.031 19 1 97.31 454 VAL B C 1
ATOM 7357 O O . VAL B 1 454 ? -17.094 24.859 18.719 1 97.31 454 VAL B O 1
ATOM 7360 N N . ALA B 1 455 ? -16.516 26.344 20.234 1 98.06 455 ALA B N 1
ATOM 7361 C CA . ALA B 1 455 ? -16.422 25.375 21.328 1 98.06 455 ALA B CA 1
ATOM 7362 C C . ALA B 1 455 ? -16.625 26.078 22.672 1 98.06 455 ALA B C 1
ATOM 7364 O O . ALA B 1 455 ? -16.703 27.297 22.75 1 98.06 455 ALA B O 1
ATOM 7365 N N . TYR B 1 456 ? -16.812 25.281 23.719 1 98.5 456 TYR B N 1
ATOM 7366 C CA . TYR B 1 456 ? -16.969 25.828 25.062 1 98.5 456 TYR B CA 1
ATOM 7367 C C . TYR B 1 456 ? -16.469 24.844 26.109 1 98.5 456 TYR B C 1
ATOM 7369 O O . TYR B 1 456 ? -16.281 23.656 25.812 1 98.5 456 TYR B O 1
ATOM 7377 N N . THR B 1 457 ? -16.141 25.328 27.234 1 98.62 457 THR B N 1
ATOM 7378 C CA . THR B 1 457 ? -15.898 24.547 28.453 1 98.62 457 THR B CA 1
ATOM 7379 C C . THR B 1 457 ? -16.703 25.109 29.609 1 98.62 457 THR B C 1
ATOM 7381 O O . THR B 1 457 ? -16.766 26.328 29.797 1 98.62 457 THR B O 1
ATOM 7384 N N . PHE B 1 458 ? -17.375 24.234 30.328 1 98.5 458 PHE B N 1
ATOM 7385 C CA . PHE B 1 458 ? -18.141 24.562 31.531 1 98.5 458 PHE B CA 1
ATOM 7386 C C . PHE B 1 458 ? -17.578 23.859 32.75 1 98.5 458 PHE B C 1
ATOM 7388 O O . PHE B 1 458 ? -17.406 22.641 32.75 1 98.5 458 PHE B O 1
ATOM 7395 N N . ALA B 1 459 ? -17.266 24.578 33.688 1 97.88 459 ALA B N 1
ATOM 7396 C CA . ALA B 1 459 ? -16.797 24.031 34.969 1 97.88 459 ALA B CA 1
ATOM 7397 C C . ALA B 1 459 ? -17.016 25.031 36.094 1 97.88 459 ALA B C 1
ATOM 7399 O O . ALA B 1 459 ? -16.859 26.234 35.938 1 97.88 459 ALA B O 1
ATOM 7400 N N . SER B 1 460 ? -17.422 24.516 37.281 1 96.06 460 SER B N 1
ATOM 7401 C CA . SER B 1 460 ? -17.562 25.312 38.5 1 96.06 460 SER B CA 1
ATOM 7402 C C . SER B 1 460 ? -18.453 26.516 38.281 1 96.06 460 SER B C 1
ATOM 7404 O O . SER B 1 460 ? -18.078 27.656 38.594 1 96.06 460 SER B O 1
ATOM 7406 N N . GLN B 1 461 ? -19.469 26.344 37.531 1 96.69 461 GLN B N 1
ATOM 7407 C CA . GLN B 1 461 ? -20.516 27.328 37.281 1 96.69 461 GLN B CA 1
ATOM 7408 C C . GLN B 1 461 ? -19.984 28.484 36.406 1 96.69 461 GLN B C 1
ATOM 7410 O O . GLN B 1 461 ? -20.359 29.641 36.625 1 96.69 461 GLN B O 1
ATOM 7415 N N . LYS B 1 462 ? -19.016 28.141 35.594 1 98.06 462 LYS B N 1
ATOM 7416 C CA . LYS B 1 462 ? -18.453 29.109 34.656 1 98.06 462 LYS B CA 1
ATOM 7417 C C . LYS B 1 462 ? -18.344 28.547 33.25 1 98.06 462 LYS B C 1
ATOM 7419 O O . LYS B 1 462 ? -18.016 27.375 33.062 1 98.06 462 LYS B O 1
ATOM 7424 N N . CYS B 1 463 ? -18.609 29.469 32.312 1 98.31 463 CYS B N 1
ATOM 7425 C CA . CYS B 1 463 ? -18.5 29.109 30.906 1 98.31 463 CYS B CA 1
ATOM 7426 C C . CYS B 1 463 ? -17.312 29.828 30.25 1 98.31 463 CYS B C 1
ATOM 7428 O O . CYS B 1 463 ? -17.141 31.031 30.422 1 98.31 463 CYS B O 1
ATOM 7430 N N . TRP B 1 464 ? -16.547 29.062 29.594 1 98.5 464 TRP B N 1
ATOM 7431 C CA . TRP B 1 464 ? -15.508 29.609 28.719 1 98.5 464 TRP B CA 1
ATOM 7432 C C . TRP B 1 464 ? -15.82 29.328 27.25 1 98.5 464 TRP B C 1
ATOM 7434 O O . TRP B 1 464 ? -15.891 28.188 26.828 1 98.5 464 TRP B O 1
ATOM 7444 N N . LEU B 1 465 ? -16.031 30.391 26.422 1 98.5 465 LEU B N 1
ATOM 7445 C CA . LEU B 1 465 ? -16.328 30.266 25 1 98.5 465 LEU B CA 1
ATOM 7446 C C . LEU B 1 465 ? -15.039 30.391 24.172 1 98.5 465 LEU B C 1
ATOM 7448 O O . LEU B 1 465 ? -14.141 31.156 24.516 1 98.5 465 LEU B O 1
ATOM 7452 N N . LYS B 1 466 ? -14.992 29.672 23.141 1 97.81 466 LYS B N 1
ATOM 7453 C CA . LYS B 1 466 ? -13.719 29.484 22.453 1 97.81 466 LYS B CA 1
ATOM 7454 C C . LYS B 1 466 ? -13.867 29.75 20.953 1 97.81 466 LYS B C 1
ATOM 7456 O O . LYS B 1 466 ? -14.914 29.453 20.375 1 97.81 466 LYS B O 1
ATOM 7461 N N . LYS B 1 467 ? -12.812 30.297 20.297 1 96.38 467 LYS B N 1
ATOM 7462 C CA . LYS B 1 467 ? -12.812 30.578 18.875 1 96.38 467 LYS B CA 1
ATOM 7463 C C . LYS B 1 467 ? -12.164 29.453 18.078 1 96.38 467 LYS B C 1
ATOM 7465 O O . LYS B 1 467 ? -12.234 29.422 16.844 1 96.38 467 LYS B O 1
ATOM 7470 N N . GLY B 1 468 ? -11.477 28.562 18.672 1 95.75 468 GLY B N 1
ATOM 7471 C CA . GLY B 1 468 ? -10.93 27.328 18.125 1 95.75 468 GLY B CA 1
ATOM 7472 C C . GLY B 1 468 ? -11.344 26.094 18.891 1 95.75 468 GLY B C 1
ATOM 7473 O O . GLY B 1 468 ? -12.125 26.188 19.844 1 95.75 468 GLY B O 1
ATOM 7474 N N . ILE B 1 469 ? -10.914 24.984 18.422 1 96.06 469 IL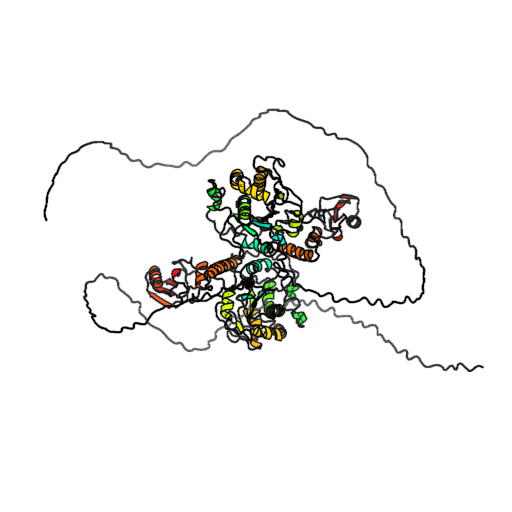E B N 1
ATOM 7475 C CA . ILE B 1 469 ? -11.258 23.734 19.078 1 96.06 469 ILE B CA 1
ATOM 7476 C C . ILE B 1 469 ? -9.992 23.094 19.656 1 96.06 469 ILE B C 1
ATOM 7478 O O . ILE B 1 469 ? -9.281 22.375 18.938 1 96.06 469 ILE B O 1
ATOM 7482 N N . PRO B 1 470 ? -9.758 23.281 20.922 1 95.44 470 PRO B N 1
ATOM 7483 C CA . PRO B 1 470 ? -8.547 22.734 21.547 1 95.44 470 PRO B CA 1
ATOM 7484 C C . PRO B 1 470 ? -8.602 21.219 21.703 1 95.44 470 PRO B C 1
ATOM 7486 O O . PRO B 1 470 ? -9.641 20.594 21.438 1 95.44 470 PRO B O 1
ATOM 7489 N N . ILE B 1 471 ? -7.484 20.719 22.125 1 92.94 471 ILE B N 1
ATOM 7490 C CA . ILE B 1 471 ? -7.363 19.281 22.359 1 92.94 471 ILE B CA 1
ATOM 7491 C C . ILE B 1 471 ? -8.219 18.875 23.547 1 92.94 471 ILE B C 1
ATOM 7493 O O . ILE B 1 471 ? -8.258 19.578 24.562 1 92.94 471 ILE B O 1
ATOM 7497 N N . ARG B 1 472 ? -8.883 17.766 23.469 1 93 472 ARG B N 1
ATOM 7498 C CA . ARG B 1 472 ? -9.703 17.219 24.547 1 93 472 ARG B CA 1
ATOM 7499 C C . ARG B 1 472 ? -8.852 16.453 25.547 1 93 472 ARG B C 1
ATOM 7501 O O . ARG B 1 472 ? -8.109 15.547 25.156 1 93 472 ARG B O 1
ATOM 7508 N N . LYS B 1 473 ? -8.945 16.828 26.75 1 94.12 473 LYS B N 1
ATOM 7509 C CA . LYS B 1 473 ? -8.25 16.141 27.828 1 94.12 473 LYS B CA 1
ATO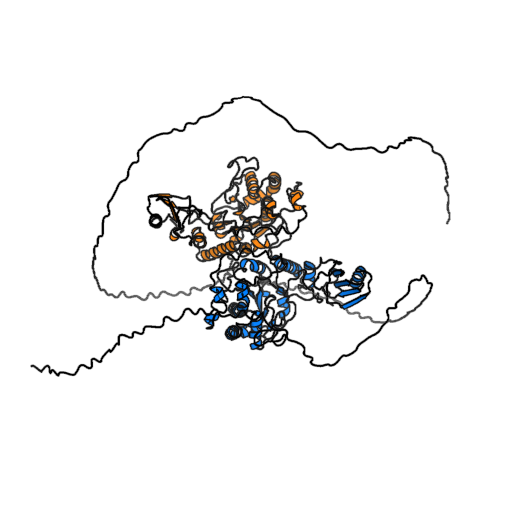M 7510 C C . LYS B 1 473 ? -9.219 15.695 28.906 1 94.12 473 LYS B C 1
ATOM 7512 O O . LYS B 1 473 ? -10.133 16.438 29.281 1 94.12 473 LYS B O 1
ATOM 7517 N N . PRO B 1 474 ? -9 14.539 29.359 1 94.56 474 PRO B N 1
ATOM 7518 C CA . PRO B 1 474 ? -9.859 14.102 30.469 1 94.56 474 PRO B CA 1
ATOM 7519 C C . PRO B 1 474 ? -9.656 14.93 31.734 1 94.56 474 PRO B C 1
ATOM 7521 O O . PRO B 1 474 ? -8.516 15.164 32.156 1 94.56 474 PRO B O 1
ATOM 7524 N N . ARG B 1 475 ? -10.734 15.469 32.25 1 96.56 475 ARG B N 1
ATOM 7525 C CA . ARG B 1 475 ? -10.719 16.219 33.5 1 96.56 475 ARG B CA 1
ATOM 7526 C C . ARG B 1 475 ? -12.078 16.141 34.188 1 96.56 475 ARG B C 1
ATOM 7528 O O . ARG B 1 475 ? -13.062 16.688 33.719 1 96.56 475 ARG B O 1
ATOM 7535 N N . ALA B 1 476 ? -12.047 15.586 35.312 1 96.88 476 ALA B N 1
ATOM 7536 C CA . ALA B 1 476 ? -13.281 15.352 36.062 1 96.88 476 ALA B CA 1
ATOM 7537 C C . ALA B 1 476 ? -13.992 16.672 36.375 1 96.88 476 ALA B C 1
ATOM 7539 O O . ALA B 1 476 ? -13.359 17.641 36.781 1 96.88 476 ALA B O 1
ATOM 7540 N N . GLY B 1 477 ? -15.281 16.703 36.125 1 96.19 477 GLY B N 1
ATOM 7541 C CA . GLY B 1 477 ? -16.109 17.844 36.5 1 96.19 477 GLY B CA 1
ATOM 7542 C C . GLY B 1 477 ? -16.188 18.891 35.375 1 96.19 477 GLY B C 1
ATOM 7543 O O . GLY B 1 477 ? -17.031 19.781 35.438 1 96.19 477 GLY B O 1
ATOM 7544 N N . PHE B 1 478 ? -15.336 18.75 34.469 1 98.06 478 PHE B N 1
ATOM 7545 C CA . PHE B 1 478 ? -15.359 19.656 33.344 1 98.06 478 PHE B CA 1
ATOM 7546 C C . PHE B 1 478 ? -16.266 19.125 32.219 1 98.06 478 PHE B C 1
ATOM 7548 O O . PHE B 1 478 ? -16.281 17.922 31.984 1 98.06 478 PHE B O 1
ATOM 7555 N N . ILE B 1 479 ? -17.047 19.984 31.625 1 98.31 479 ILE B N 1
ATOM 7556 C CA . ILE B 1 479 ? -17.891 19.641 30.484 1 98.31 479 ILE B CA 1
ATOM 7557 C C . ILE B 1 479 ? -17.516 20.531 29.297 1 98.31 479 ILE B C 1
ATOM 7559 O O . ILE B 1 479 ? -17.516 21.75 29.406 1 98.31 479 ILE B O 1
ATOM 7563 N N . SER B 1 480 ? -17.172 19.922 28.219 1 97.94 480 SER B N 1
ATOM 7564 C CA . SER B 1 480 ? -16.828 20.672 27.016 1 97.94 480 SER B CA 1
ATOM 7565 C C . SER B 1 480 ? -17.672 20.219 25.828 1 97.94 480 SER B C 1
ATOM 7567 O O . SER B 1 480 ? -18.453 19.266 25.938 1 97.94 480 SER B O 1
ATOM 7569 N N . GLY B 1 481 ? -17.578 20.953 24.734 1 97.44 481 GLY B N 1
ATOM 7570 C CA . GLY B 1 481 ? -18.312 20.609 23.516 1 97.44 481 GLY B CA 1
ATOM 7571 C C . GLY B 1 481 ? -17.953 21.484 22.344 1 97.44 481 GLY B C 1
ATOM 7572 O O . GLY B 1 481 ? -17.234 22.484 22.484 1 97.44 481 GLY B O 1
ATOM 7573 N N . VAL B 1 482 ? -18.391 21.031 21.188 1 97.12 482 VAL B N 1
ATOM 7574 C CA . VAL B 1 482 ? -18.109 21.734 19.938 1 97.12 482 VAL B CA 1
ATOM 7575 C C . VAL B 1 482 ? -19.406 22.109 19.25 1 97.12 482 VAL B C 1
ATOM 7577 O O . VAL B 1 482 ? -20.359 21.328 19.203 1 97.12 482 VAL B O 1
ATOM 7580 N N . ILE B 1 483 ? -19.516 23.344 18.844 1 96.88 483 ILE B N 1
ATOM 7581 C CA . ILE B 1 483 ? -20.625 23.812 18.016 1 96.88 483 ILE B CA 1
ATOM 7582 C C . ILE B 1 483 ? -20.234 23.703 16.531 1 96.88 483 ILE B C 1
ATOM 7584 O O . ILE B 1 483 ? -19.859 24.703 15.914 1 96.88 483 ILE B O 1
ATOM 7588 N N . SER B 1 484 ? -20.422 22.547 15.961 1 95.25 484 SER B N 1
ATOM 7589 C CA . SER B 1 484 ? -19.891 22.156 14.656 1 95.25 484 SER B CA 1
ATOM 7590 C C . SER B 1 484 ? -20.406 23.078 13.555 1 95.25 484 SER B C 1
ATOM 7592 O O . SER B 1 484 ? -19.688 23.391 12.602 1 95.25 484 SER B O 1
ATOM 7594 N N . HIS B 1 485 ? -21.562 23.516 13.672 1 93.56 485 HIS B N 1
ATOM 7595 C CA . HIS B 1 485 ? -22.203 24.328 12.641 1 93.56 485 HIS B CA 1
ATOM 7596 C C . HIS B 1 485 ? -21.484 25.656 12.469 1 93.56 485 HIS B C 1
ATOM 7598 O O . HIS B 1 485 ? -21.547 26.281 11.398 1 93.56 485 HIS B O 1
ATOM 7604 N N . ASN B 1 486 ? -20.812 26.125 13.539 1 95.56 486 ASN B N 1
ATOM 7605 C CA . ASN B 1 486 ? -20.156 27.422 13.5 1 95.56 486 ASN B CA 1
ATOM 7606 C C . ASN B 1 486 ? -18.766 27.328 12.875 1 95.56 486 ASN B C 1
ATOM 7608 O O . ASN B 1 486 ? -18.172 28.344 12.523 1 95.56 486 ASN B O 1
ATOM 7612 N N . TYR B 1 487 ? -18.125 26.156 12.75 1 95.56 487 TYR B N 1
ATOM 7613 C CA . TYR B 1 487 ? -16.781 26.031 12.18 1 95.56 487 TYR B CA 1
ATOM 7614 C C . TYR B 1 487 ? -16.828 26 10.664 1 95.56 487 TYR B C 1
ATOM 7616 O O . TYR B 1 487 ? -16.594 24.969 10.047 1 95.56 487 TYR B O 1
ATOM 7624 N N . GLN B 1 488 ? -17.109 27.109 10.047 1 94 488 GLN B N 1
ATOM 7625 C CA . GLN B 1 488 ? -17.25 27.297 8.609 1 94 488 GLN B CA 1
ATOM 7626 C C . GLN B 1 488 ? -16.422 28.469 8.109 1 94 488 GLN B C 1
ATOM 7628 O O . GLN B 1 488 ? -16.156 29.406 8.859 1 94 488 GLN B O 1
ATOM 7633 N N . CYS B 1 489 ? -15.891 28.25 6.953 1 93.25 489 CYS B N 1
ATOM 7634 C CA . CYS B 1 489 ? -15.211 29.359 6.305 1 93.25 489 CYS B CA 1
ATOM 7635 C C . CYS B 1 489 ? -16.203 30.359 5.75 1 93.25 489 CYS B C 1
ATOM 7637 O O . CYS B 1 489 ? -16.891 30.078 4.766 1 93.25 489 CYS B O 1
ATOM 7639 N N . ARG B 1 490 ? -16.391 31.469 6.48 1 82.5 490 ARG B N 1
ATOM 7640 C CA . ARG B 1 490 ? -17.281 32.531 6.051 1 82.5 490 ARG B CA 1
ATOM 7641 C C . ARG B 1 490 ? -16.484 33.719 5.516 1 82.5 490 ARG B C 1
ATOM 7643 O O . ARG B 1 490 ? -15.484 34.125 6.105 1 82.5 490 ARG B O 1
ATOM 7650 N N . MET B 1 491 ? -16.188 33.781 4.219 1 63.5 491 MET B N 1
ATOM 7651 C CA . MET B 1 491 ? -15.461 34.906 3.643 1 63.5 491 MET B CA 1
ATOM 7652 C C . MET B 1 491 ? -15.953 36.25 4.219 1 63.5 491 MET B C 1
ATOM 7654 O O . MET B 1 491 ? -17.156 36.469 4.293 1 63.5 491 MET B O 1
ATOM 7658 N N . GLN B 1 492 ? -15.328 36.781 5.262 1 45.88 492 GLN B N 1
ATOM 7659 C CA . GLN B 1 492 ? -15.648 38.156 5.613 1 45.88 492 GLN B CA 1
ATOM 7660 C C . GLN B 1 492 ? -15.469 39.094 4.414 1 45.88 492 GLN B C 1
ATOM 7662 O O . GLN B 1 492 ? -14.57 38.875 3.596 1 45.88 492 GLN B O 1
#

Secondary structure (DSSP, 8-state):
----------------------------------------S-TTS--------------------------------------------------------------------------------GGGGGTTEEEEEE--TTTHHHHHHHHHHTTTTT-SEEEEEESS-S-EETTEEEEE-STTHHHHTT---TTHHHHHS---SS--S--------SS----TTSHHHHTGGGTHHHHHHHHHHH-TT-SEEEEEETT-EE-HHHHHHHHTTS-TTS--EEE-EE---SBTTB-STTSSPPEE-GGG-EEEEHHHHHHHHHTHHHHHHHTTTSS-HHHHHHHHHHTTT--EE--S-EESS-SSTT--B-S-TT----EE-S--HHHHHHHHHHHHHHHTTTPPP-HHHHHHHHTTTS-S-BTTEE--S-EEEEEE-SSHHHHHHHHHHSTT--EEEEETTEEEEESSBPPPEE-TT-EEEE-GGG------/-----------------------------------------------------------------------------------------------------------------------------GGGGGTTEEEEEE--TTTHHHHHHHHHHTTTTT-SEEEEEESS-S-EETTEEEEE-STTHHHHTT---TTHHHHHS---SS--S--------SS----TTSHHHHTGGGTHHHHHHHHHHH-TT-SEEEEEETT-EE-HHHHHHHHTTS-TTS--EEE-EE---SBTTB-STTSSPPEE-GGG-EEEEHHHHHHHHHTHHHHHHHTTTSS-HHHHHHHHHHTTT--EE--S-EESS-SSTT--B-S-TT----EE-S--HHHHHHHHHHHHHHHTTTPPP-HHHHHHHHTTTS-S-EEEEE--S-EEEEEE-SSHHHHHHHHHHSTT--EEEEETTEEEEESSBPPPEEEEEEEEEE-GGG------

InterPro domains:
  IPR000177 Apple domain [SM00223] (419-481)
  IPR000177 Apple domain [cd01100] (420-484)
  IPR003378 Fringe-like, glycosyltransferase domain [PF02434] (249-359)
  IPR003609 PAN/Apple domain [PF14295] (425-466)
  IPR026050 C1GALT1/C1GALT1-specific chaperone 1 [PTHR23033] (32-403)